Protein AF-A0A932CT32-F1 (afdb_monomer)

Radius of gyration: 50.48 Å; Cα contacts (8 Å, |Δi|>4): 1794; chains: 1; bounding box: 116×105×163 Å

pLDDT: mean 72.69, std 14.9, range [28.06, 96.75]

Secondary structure (DSSP, 8-state):
--------------------------------------------------------------------------------------------PPP-S-SSSS--SSSSS--GGGSTTSTTTS----SS---TT-EEEEEE-SS-SEEPBBTB-EEEE---SS--EEEEEEEEEEEE-S-GGGEEEEEEETTEEEEEEES-STT---EEEEEE-TT-SSBGGG--SSEEEEEB-SS-GGGGTT-BTT-TTT-SEEEEEE-SBTB--EEEEEEEEEEEESS---TTSTTSSS-SSSSS--TTTSTTTTTSTTSPPPS-SSSS--SSS-SSPGGGSTTTTTSTT-S-PPP--SSSSS-SSSSS--GGGSSTTTTSB-TTSSB--SS---TTSSS-SS-SS--GGGSSTTTT-SGGG-----SSSSS-TTSSS--GGGSSSSTTSTTS-------SSSS--SSSSS--GGGSGGGTTSSS--------SSS---SSSSS--GGGSGGGTT-TTS-------SSS-S-SSSSS--GGGSTTTTTSB-SSSBS----STTTTTSSS-SSSSS--GGGSGGGTT-B-SSS--B--SS----TTSS--SS-SS--GGGSGGGTTSBS-TTT--B--TT-----SSSS-SSSSS--GGGSTT-BTSB-TTSSBB-SS---TTSSS-SS-SS--GGGSSTTBT-BSSS-BB-SS--STTSSS-TT-SS--GGGSSTTTTT-S----PPTT-EEEEEE--SSPEEEPTTT--EEEEEEE---SEEEEEEEEEEEE-S-GGGEEEEEEETTEEEEEEES-STT---EEEEEE-TT-SSBGGG--SSEEEEEB-SS-GGGSTTSBSSEEEEEEEEE-SSS--EEEEEEEEEEEEE-

Foldseek 3Di:
DDDDDDDDDDDDDDDDDDDDDDDDDDDDDDDDDDDDDDDDDDDDDDDDDDDDDDDDDDDDDDDDDDDDDDDDDDDDDDDDDDDDDDDDDDPPQDQDPDQPDQDPPSVPPAHRPRDPSNPPVDDPDDPDDDDDPWDKDKWKFDPDWDKADFQDKDKTATADDDKFFFLFKKKWFWKWFQFCLQKWKWKDAAPDTFTQDHSAQGSATIADREMEGQPDPAAPNNDHPPHHDYHHGPGAPLLRGRGMQDRDDGGIMMIMHGRDPDTIIIGHIMMMMTTGDHWAQGDVQLPDPDPGRPPPQGNLLGPSHVRHPLLDQDPAQADCDPNSRNPDGHLRDPSNVPPDRLPDDQPPALADQDDPRPPPAGRLSDPSQDQPQYNVRAGRHCADPDQPDQDDRSPPPAGHVRDPSNVPPPQQPDDDDAAADQDPSNPPVAGHCRDPVNPPDPRPDDDDDDDAPDQDDPPPPPDGHPGDPVNPPPPDDDFDADDDQPDQDRPTPPPAGHCGPPVNPPDPLQDDDDDDALAPQDPPTPPPAGRLQPPRQQQPQYNQGGQDQQAEQVQLQRQDPNRPPPAGRLSHPNQQQYANDDFGDRAHAPADDCLARQDDSNPPPAGRLLDPNQDQPANDPPVRDGQHAPADQDQADFDDSNRPPDHRLCDPNQAQPQHNVRGGQHVVDQPAPPQDCRNVPPDGHLCDDVQDQHDDDLAGAHCAPCSADSFDPRNVPPAHHVRGPRNPPVPPFVDDADPQWDKDKDWFPPDKAKADQPFDKDKTKDWFPDFFAFAFKKKWFKKWKQAPLLKWKWKADAPGIDGQDHRAQGRATIAHREMAGQPDPAARRNDHPPHHDYHHGPDHRCVRGRPGRGHMIMMIMTRNHGDMMIIGPIMMMMTIGHD

Sequence (883 aa):
MNERFLAILAAVLLFAAPACTGSDGEVDGDADADADSDSDSDSDSDSDADADSDSDSDSDSDSDSDSDSDSDSDSDSDSDADGDADADGDADVGAEADCSDGLDDDGDGLPDCTDPGCAGLGPCVSPLICADGHDSVIYAATDLPLEIGEGAWSSSVVSPLEDHIVSQVAVELDITHPRDSDLWIELQGGWAGTALFYRSGGDGANFDGTIFDDASGTPITAGSAPYSGTYRPFDPLGYKSGYTTFQGMEGWRLDVLDLEPGETGTIESFTLYLCLCDDCEVGWLCQDGEDNDGDADIDCDDSECQTDPRCGPEEDCADGLDDNLSWPPDCGDPTCDGRDGCENPTELTCDDGQDNDGDAGADCADADCDGQVGPLGLLCEVQEATCDDATDNDSDGQIDCADPDCDGQADCESPESTCDDGIDNDADGLVDCADPTCNGQDGCEIPERWSCDDGLDNDMDGLVDCLDPSCDGTDGCNFVGETSCDDQADNNADGLVDCADPDCNGQLACEYPNERTCDDSIDNDVDGLVDCADPGCQGKPGSGGLCYPESNSNVCEDGFDNDADGLVDCLDPGCDGFSMGPGCGPCNFGTETQCHDDCDNDADGR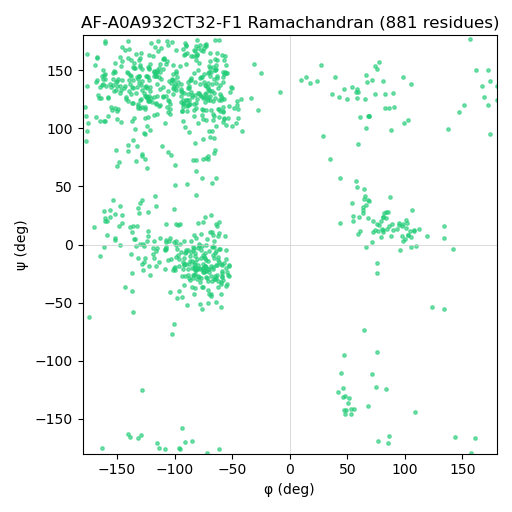TSCRDPDCDGEIGDWASGALCELGSEDTCDDGFDNDGDGAEDCADPNCDGQDGPDGFPCELPETTCWDGFDNDADGRTDCADRDCVGLGWDFMICEAREATCNDGFDNDADGQVDCDDPGCSTRCESPLRCDAGCSSVVFDAVDDPIAIPDNNTIVEAEFFSYLEGTIDELAVEVTITHPFDADLDVDFDGPNGGIWLTHDNGGSGNNYTRTLFIDSADTAIGDGTAPFTGRYRPIHALSEFTDEAAAGWMTLEVKDDSLGSTGTIDDFKVYLCYCP

Mean predicted aligned error: 24.46 Å

Structure (mmCIF, N/CA/C/O backbone):
data_AF-A0A932CT32-F1
#
_entry.id   AF-A0A932CT32-F1
#
loop_
_atom_site.group_PDB
_atom_site.id
_atom_site.type_symbol
_atom_site.label_atom_id
_atom_site.label_alt_id
_atom_site.label_comp_id
_atom_site.label_asym_id
_atom_site.label_entity_id
_atom_site.label_seq_id
_atom_site.pdbx_PDB_ins_code
_atom_site.Cartn_x
_atom_site.Cartn_y
_atom_site.Cartn_z
_atom_site.occupancy
_atom_site.B_iso_or_equiv
_atom_site.auth_seq_id
_atom_site.auth_comp_id
_atom_site.auth_asym_id
_atom_site.auth_atom_id
_atom_site.pdbx_PDB_model_num
ATOM 1 N N . MET A 1 1 ? 27.623 38.334 29.112 1.00 32.88 1 MET A N 1
ATOM 2 C CA . MET A 1 1 ? 28.693 39.346 29.301 1.00 32.88 1 MET A CA 1
ATOM 3 C C . MET A 1 1 ? 29.969 38.589 29.625 1.00 32.88 1 MET A C 1
ATOM 5 O O . MET A 1 1 ? 29.943 37.870 30.611 1.00 32.88 1 MET A O 1
ATOM 9 N N . ASN A 1 2 ? 31.030 38.780 28.833 1.00 33.72 2 ASN A N 1
ATOM 10 C CA . ASN A 1 2 ? 32.355 38.136 28.920 1.00 33.72 2 ASN A CA 1
ATOM 11 C C . ASN A 1 2 ? 32.417 36.613 28.650 1.00 33.72 2 ASN A C 1
ATOM 13 O O . ASN A 1 2 ? 31.537 35.899 29.106 1.00 33.72 2 ASN A O 1
ATOM 17 N N . GLU A 1 3 ? 33.470 36.035 28.047 1.00 43.34 3 GLU A N 1
ATOM 18 C CA . GLU A 1 3 ? 34.238 36.362 26.810 1.00 43.34 3 GLU A CA 1
ATOM 19 C C . GLU A 1 3 ? 35.091 35.122 26.398 1.00 43.34 3 GLU A C 1
ATOM 21 O O . GLU A 1 3 ? 35.852 34.650 27.231 1.00 43.34 3 GLU A O 1
ATOM 26 N N . ARG A 1 4 ? 34.948 34.651 25.137 1.00 48.34 4 ARG A N 1
ATOM 27 C CA . ARG A 1 4 ? 35.914 34.097 24.122 1.00 48.34 4 ARG A CA 1
ATOM 28 C C . ARG A 1 4 ? 37.240 33.384 24.556 1.00 48.34 4 ARG A C 1
ATOM 30 O O . ARG A 1 4 ? 37.826 33.735 25.567 1.00 48.34 4 ARG A O 1
ATOM 37 N N . PHE A 1 5 ? 37.873 32.466 23.788 1.00 39.03 5 PHE A N 1
ATOM 38 C CA . PHE A 1 5 ? 38.132 32.423 22.319 1.00 39.03 5 PHE A CA 1
ATOM 39 C C . PHE A 1 5 ? 38.829 31.094 21.847 1.00 39.03 5 PHE A C 1
ATOM 41 O O . PHE A 1 5 ? 39.535 30.502 22.656 1.00 39.03 5 PHE A O 1
ATOM 48 N N . LEU A 1 6 ? 38.803 30.806 20.519 1.00 35.78 6 LEU A N 1
ATOM 49 C CA . LEU A 1 6 ? 39.662 29.900 19.678 1.00 35.78 6 LEU A CA 1
ATOM 50 C C . LEU A 1 6 ? 39.333 28.372 19.688 1.00 35.78 6 LEU A C 1
ATOM 52 O O . LEU A 1 6 ? 39.055 27.858 20.760 1.00 35.78 6 LEU A O 1
ATOM 56 N N . ALA A 1 7 ? 39.392 27.594 18.576 1.00 38.06 7 ALA A N 1
ATOM 57 C CA . ALA A 1 7 ? 39.734 27.883 17.155 1.00 38.06 7 ALA A CA 1
ATOM 58 C C . ALA A 1 7 ? 39.259 26.797 16.120 1.00 38.06 7 ALA A C 1
ATOM 60 O O . ALA A 1 7 ? 39.277 25.634 16.487 1.00 38.06 7 ALA A O 1
ATOM 61 N N . ILE A 1 8 ? 38.959 27.204 14.855 1.00 33.03 8 ILE A N 1
ATOM 62 C CA . ILE A 1 8 ? 39.440 26.690 13.512 1.00 33.03 8 ILE A CA 1
ATOM 63 C C . ILE A 1 8 ? 39.449 25.153 13.248 1.00 33.03 8 ILE A C 1
ATOM 65 O O . ILE A 1 8 ? 40.080 24.466 14.038 1.00 33.03 8 ILE A O 1
ATOM 69 N N . LEU A 1 9 ? 38.994 24.522 12.134 1.00 29.42 9 LEU A N 1
ATOM 70 C CA . LEU A 1 9 ? 38.274 24.773 10.831 1.00 29.42 9 LEU A CA 1
ATOM 71 C C . LEU A 1 9 ? 37.871 23.353 10.280 1.00 29.42 9 LEU A C 1
ATOM 73 O O . LEU A 1 9 ? 38.483 22.399 10.748 1.00 29.42 9 LEU A O 1
ATOM 77 N N . ALA A 1 10 ? 36.933 23.034 9.365 1.00 33.88 10 ALA A N 1
ATOM 78 C CA . ALA A 1 10 ? 36.107 23.680 8.313 1.00 33.88 10 ALA A CA 1
ATOM 79 C C . ALA A 1 10 ? 36.706 23.836 6.870 1.00 33.88 10 ALA A C 1
ATOM 81 O O . ALA A 1 10 ? 37.682 24.562 6.676 1.00 33.88 10 ALA A O 1
ATOM 82 N N . ALA A 1 11 ? 36.061 23.179 5.878 1.00 31.08 11 ALA A N 1
ATOM 83 C CA . ALA A 1 11 ? 36.223 23.155 4.394 1.00 31.08 11 ALA A CA 1
ATOM 84 C C . ALA A 1 11 ? 34.889 22.610 3.769 1.00 31.08 11 ALA A C 1
ATOM 86 O O . ALA A 1 11 ? 34.030 22.249 4.566 1.00 31.08 11 ALA A O 1
ATOM 87 N N . VAL A 1 12 ? 34.556 22.531 2.463 1.00 29.72 12 VAL A N 1
ATOM 88 C CA . VAL A 1 12 ? 35.215 22.647 1.126 1.00 29.72 12 VAL A CA 1
ATOM 89 C C . VAL A 1 12 ? 34.265 23.411 0.157 1.00 29.72 12 VAL A C 1
ATOM 91 O O . VAL A 1 12 ? 33.076 23.451 0.438 1.00 29.72 12 VAL A O 1
ATOM 94 N N . LEU A 1 13 ? 34.738 23.993 -0.968 1.00 30.59 13 LEU A N 1
ATOM 95 C CA . LEU A 1 13 ? 33.948 24.190 -2.217 1.00 30.59 13 LEU A CA 1
ATOM 96 C C . LEU A 1 13 ? 34.829 24.609 -3.433 1.00 30.59 13 LEU A C 1
ATOM 98 O O . LEU A 1 13 ? 35.672 25.495 -3.299 1.00 30.59 13 LEU A O 1
ATOM 102 N N . LEU A 1 14 ? 34.508 24.041 -4.609 1.00 29.11 14 LEU A N 1
ATOM 103 C CA . LEU A 1 14 ? 34.703 24.511 -6.008 1.00 29.11 14 LEU A CA 1
ATOM 104 C C . LEU A 1 14 ? 36.080 24.516 -6.736 1.00 29.11 14 LEU A C 1
ATOM 106 O O . LEU A 1 14 ? 37.040 25.162 -6.324 1.00 29.11 14 LEU A O 1
ATOM 110 N N . PHE A 1 15 ? 36.026 23.931 -7.951 1.00 29.20 15 PHE A N 1
ATOM 111 C CA . PHE A 1 15 ? 36.832 24.101 -9.186 1.00 29.20 15 PHE A CA 1
ATOM 112 C C . PHE A 1 15 ? 38.365 23.879 -9.182 1.00 29.20 15 PHE A C 1
ATOM 114 O O . PHE A 1 15 ? 39.110 24.635 -8.562 1.00 29.20 15 PHE A O 1
ATOM 121 N N . ALA A 1 16 ? 38.860 23.015 -10.094 1.00 30.47 16 ALA A N 1
ATOM 122 C CA . ALA A 1 16 ? 39.366 23.466 -11.415 1.00 30.47 16 ALA A CA 1
ATOM 123 C C . ALA A 1 16 ? 40.037 22.366 -12.284 1.00 30.47 16 ALA A C 1
ATOM 125 O O . ALA A 1 16 ? 40.895 21.623 -11.816 1.00 30.47 16 ALA A O 1
ATOM 126 N N . ALA A 1 17 ? 39.772 22.413 -13.595 1.00 35.72 17 ALA A N 1
ATOM 127 C CA . ALA A 1 17 ? 40.672 21.993 -14.687 1.00 35.72 17 ALA A CA 1
ATOM 128 C C . ALA A 1 17 ? 41.221 23.273 -15.403 1.00 35.72 17 ALA A C 1
ATOM 130 O O . ALA A 1 17 ? 40.760 24.361 -15.033 1.00 35.72 17 ALA A O 1
ATOM 131 N N . PRO A 1 18 ? 42.150 23.252 -16.402 1.00 46.72 18 PRO A N 1
ATOM 132 C CA . PRO A 1 18 ? 42.704 22.098 -17.134 1.00 46.72 18 PRO A CA 1
ATOM 133 C C . PRO A 1 18 ? 44.236 22.115 -17.467 1.00 46.72 18 PRO A C 1
ATOM 135 O O . PRO A 1 18 ? 44.927 23.118 -17.307 1.00 46.72 18 PRO A O 1
ATOM 138 N N . ALA A 1 19 ? 44.701 20.992 -18.043 1.00 32.56 19 ALA A N 1
ATOM 139 C CA . ALA A 1 19 ? 45.723 20.807 -19.106 1.00 32.56 19 ALA A CA 1
ATOM 140 C C . ALA A 1 19 ? 47.207 21.297 -19.009 1.00 32.56 19 ALA A C 1
ATOM 142 O O . ALA A 1 19 ? 47.503 22.472 -18.824 1.00 32.56 19 ALA A O 1
ATOM 143 N N . CYS A 1 20 ? 48.119 20.371 -19.390 1.00 28.06 20 CYS A N 1
ATOM 144 C CA . CYS A 1 20 ? 49.490 20.528 -19.957 1.00 28.06 20 CYS A CA 1
ATOM 145 C C . CYS A 1 20 ? 50.575 21.295 -19.143 1.00 28.06 20 CYS A C 1
ATOM 147 O O . CYS A 1 20 ? 50.390 22.431 -18.734 1.00 28.06 20 CYS A O 1
ATOM 149 N N . THR A 1 21 ? 51.810 20.795 -18.947 1.00 35.25 21 THR A N 1
ATOM 150 C CA . THR A 1 21 ? 52.803 20.413 -19.985 1.00 35.25 21 THR A CA 1
ATOM 151 C C . THR A 1 21 ? 53.976 19.535 -19.472 1.00 35.25 21 THR A C 1
ATOM 153 O O . THR A 1 21 ? 54.661 19.946 -18.540 1.00 35.25 21 THR A O 1
ATOM 156 N N . GLY A 1 22 ? 54.343 18.481 -20.219 1.00 30.23 22 GLY A N 1
ATOM 157 C CA . GLY A 1 22 ? 55.689 18.309 -20.817 1.00 30.23 22 GLY A CA 1
ATOM 158 C C . GLY A 1 22 ? 56.905 17.744 -20.035 1.00 30.23 22 GLY A C 1
ATOM 159 O O . GLY A 1 22 ? 57.371 18.340 -19.072 1.00 30.23 22 GLY A O 1
ATOM 160 N N . SER A 1 23 ? 57.533 16.745 -20.683 1.00 34.28 23 SER A N 1
ATOM 161 C CA . SER A 1 23 ? 58.977 16.400 -20.769 1.00 34.28 23 SER A CA 1
ATOM 162 C C . SER A 1 23 ? 59.581 15.235 -19.946 1.00 34.28 23 SER A C 1
ATOM 164 O O . SER A 1 23 ? 59.921 15.402 -18.779 1.00 34.28 23 SER A O 1
ATOM 166 N N . ASP A 1 24 ? 59.882 14.156 -20.685 1.00 36.44 24 ASP A N 1
ATOM 167 C CA . ASP A 1 24 ? 61.172 13.436 -20.779 1.00 36.44 24 ASP A CA 1
ATOM 168 C C . ASP A 1 24 ? 61.737 12.607 -19.590 1.00 36.44 24 ASP A C 1
ATOM 170 O O . ASP A 1 24 ? 62.363 13.161 -18.685 1.00 36.44 24 ASP A O 1
ATOM 174 N N . GLY A 1 25 ? 61.765 11.265 -19.743 1.00 32.84 25 GLY A N 1
ATOM 175 C CA . GLY A 1 25 ? 62.974 10.463 -19.432 1.00 32.84 25 GLY A CA 1
ATOM 176 C C . GLY A 1 25 ? 62.851 9.113 -18.687 1.00 32.84 25 GLY A C 1
ATOM 177 O O . GLY A 1 25 ? 62.834 9.107 -17.463 1.00 32.84 25 GLY A O 1
ATOM 178 N N . GLU A 1 26 ? 62.899 7.998 -19.440 1.00 35.66 26 GLU A N 1
ATOM 179 C CA . GLU A 1 26 ? 63.762 6.784 -19.292 1.00 35.66 26 GLU A CA 1
ATOM 180 C C . GLU A 1 26 ? 64.603 6.649 -17.974 1.00 35.66 26 GLU A C 1
ATOM 182 O O . GLU A 1 26 ? 65.238 7.622 -17.564 1.00 35.66 26 GLU A O 1
ATOM 187 N N . VAL A 1 27 ? 64.829 5.496 -17.306 1.00 37.78 27 VAL A N 1
ATOM 188 C CA . VAL A 1 27 ? 64.939 4.066 -17.717 1.00 37.78 27 VAL A CA 1
ATOM 189 C C . VAL A 1 27 ? 64.893 3.114 -16.484 1.00 37.78 27 VAL A C 1
ATOM 191 O O . VAL A 1 27 ? 65.218 3.551 -15.382 1.00 37.78 27 VAL A O 1
ATOM 194 N N . ASP A 1 28 ? 64.594 1.829 -16.734 1.00 44.59 28 ASP A N 1
ATOM 195 C CA . ASP A 1 28 ? 64.906 0.535 -16.060 1.00 44.59 28 ASP A CA 1
ATOM 196 C C . ASP A 1 28 ? 65.477 0.444 -14.617 1.00 44.59 28 ASP A C 1
ATOM 198 O O . ASP A 1 28 ? 66.432 1.135 -14.245 1.00 44.59 28 ASP A O 1
ATOM 202 N N . GLY A 1 29 ? 65.049 -0.597 -13.875 1.00 36.69 29 GLY A N 1
ATOM 203 C CA . GLY A 1 29 ? 65.813 -1.147 -12.739 1.00 36.69 29 GLY A CA 1
ATOM 204 C C . GLY A 1 29 ? 65.119 -2.239 -11.904 1.00 36.69 29 GLY A C 1
ATOM 205 O O . GLY A 1 29 ? 64.433 -1.910 -10.940 1.00 36.69 29 GLY A O 1
ATOM 206 N N . ASP A 1 30 ? 65.371 -3.518 -12.207 1.00 46.94 30 ASP A N 1
ATOM 207 C CA . ASP A 1 30 ? 64.918 -4.676 -11.409 1.00 46.94 30 ASP A CA 1
ATOM 208 C C . ASP A 1 30 ? 65.620 -4.774 -10.036 1.00 46.94 30 ASP A C 1
ATOM 210 O O . ASP A 1 30 ? 66.807 -4.445 -9.920 1.00 46.94 30 ASP A O 1
ATOM 214 N N . ALA A 1 31 ? 64.926 -5.305 -9.016 1.00 40.59 31 ALA A N 1
ATOM 215 C CA . ALA A 1 31 ? 65.546 -5.824 -7.788 1.00 40.59 31 ALA A CA 1
ATOM 216 C C . ALA A 1 31 ? 64.628 -6.794 -7.008 1.00 40.59 31 ALA A C 1
ATOM 218 O O . ALA A 1 31 ? 63.690 -6.367 -6.342 1.00 40.59 31 ALA A O 1
ATOM 219 N N . ASP A 1 32 ? 64.976 -8.078 -7.088 1.00 42.72 32 ASP A N 1
ATOM 220 C CA . ASP A 1 32 ? 64.652 -9.230 -6.229 1.00 42.72 32 ASP A CA 1
ATOM 221 C C . ASP A 1 32 ? 63.928 -8.965 -4.884 1.00 42.72 32 ASP A C 1
ATOM 223 O O . ASP A 1 32 ? 64.396 -8.193 -4.040 1.00 42.72 32 ASP A O 1
ATOM 227 N N . ALA A 1 33 ? 62.854 -9.722 -4.631 1.00 45.75 33 ALA A N 1
ATOM 228 C CA . ALA A 1 33 ? 62.275 -9.906 -3.300 1.00 45.75 33 ALA A CA 1
ATOM 229 C C . ALA A 1 33 ? 62.881 -11.154 -2.626 1.00 45.75 33 ALA A C 1
ATOM 231 O O . ALA A 1 33 ? 62.776 -12.249 -3.165 1.00 45.75 33 ALA A O 1
ATOM 232 N N . ASP A 1 34 ? 63.493 -10.978 -1.451 1.00 45.91 34 ASP A N 1
ATOM 233 C CA . ASP A 1 34 ? 64.046 -12.044 -0.596 1.00 45.91 34 ASP A CA 1
ATOM 234 C C . ASP A 1 34 ? 64.081 -11.524 0.856 1.00 45.91 34 ASP A C 1
ATOM 236 O O . ASP A 1 34 ? 64.749 -10.519 1.133 1.00 45.91 34 ASP A O 1
ATOM 240 N N . ALA A 1 35 ? 63.355 -12.157 1.789 1.00 41.03 35 ALA A N 1
ATOM 241 C CA . ALA A 1 35 ? 63.234 -11.667 3.174 1.00 41.03 35 ALA A CA 1
ATOM 242 C C . ALA A 1 35 ? 62.939 -12.750 4.242 1.00 41.03 35 ALA A C 1
ATOM 244 O O . ALA A 1 35 ? 62.218 -12.484 5.204 1.00 41.03 35 ALA A O 1
ATOM 245 N N . ASP A 1 36 ? 63.528 -13.943 4.122 1.00 53.88 36 ASP A N 1
ATOM 246 C CA . ASP A 1 36 ? 63.530 -14.941 5.206 1.00 53.88 36 ASP A CA 1
ATOM 247 C C . ASP A 1 36 ? 64.163 -14.389 6.502 1.00 53.88 36 ASP A C 1
ATOM 249 O O . ASP A 1 36 ? 65.241 -13.788 6.450 1.00 53.88 36 ASP A O 1
ATOM 253 N N . SER A 1 37 ? 63.585 -14.711 7.670 1.00 41.16 37 SER A N 1
ATOM 254 C CA . SER A 1 37 ? 64.347 -15.376 8.751 1.00 41.16 37 SER A CA 1
ATOM 255 C C . SER A 1 37 ? 63.516 -15.723 9.998 1.00 41.16 37 SER A C 1
ATOM 257 O O . SER A 1 37 ? 63.068 -14.840 10.730 1.00 41.16 37 SER A O 1
ATOM 259 N N . ASP A 1 38 ? 63.454 -17.026 10.265 1.00 49.12 38 ASP A N 1
ATOM 260 C CA . ASP A 1 38 ? 63.137 -17.759 11.500 1.00 49.12 38 ASP A CA 1
ATOM 261 C C . ASP A 1 38 ? 63.516 -17.084 12.842 1.00 49.12 38 ASP A C 1
ATOM 263 O O . ASP A 1 38 ? 64.545 -16.410 12.960 1.00 49.12 38 ASP A O 1
ATOM 267 N N . SER A 1 39 ? 62.827 -17.443 13.938 1.00 42.59 39 SER A N 1
ATOM 268 C CA . SER A 1 39 ? 63.324 -18.513 14.848 1.00 42.59 39 SER A CA 1
ATOM 269 C C . SER A 1 39 ? 62.518 -18.678 16.153 1.00 42.59 39 SER A C 1
ATOM 271 O O . SER A 1 39 ? 61.963 -17.728 16.701 1.00 42.59 39 SER A O 1
ATOM 273 N N . ASP A 1 40 ? 62.496 -19.916 16.653 1.00 49.78 40 ASP A N 1
ATOM 274 C CA . ASP A 1 40 ? 61.667 -20.426 17.758 1.00 49.78 40 ASP A CA 1
ATOM 275 C C . ASP A 1 40 ? 62.173 -20.074 19.178 1.00 49.78 40 ASP A C 1
ATOM 277 O O . ASP A 1 40 ? 63.333 -19.695 19.367 1.00 49.78 40 ASP A O 1
ATOM 281 N N . SER A 1 41 ? 61.335 -20.314 20.205 1.00 45.47 41 SER A N 1
ATOM 282 C CA . SER A 1 41 ? 61.547 -21.344 21.267 1.00 45.47 41 SER A CA 1
ATOM 283 C C . SER A 1 41 ? 61.020 -21.009 22.690 1.00 45.47 41 SER A C 1
ATOM 285 O O . SER A 1 41 ? 61.546 -20.149 23.396 1.00 45.47 41 SER A O 1
ATOM 287 N N . ASP A 1 42 ? 60.013 -21.794 23.095 1.00 54.62 42 ASP A N 1
ATOM 288 C CA . ASP A 1 42 ? 59.843 -22.557 24.353 1.00 54.62 42 ASP A CA 1
ATOM 289 C C . ASP A 1 42 ? 59.868 -21.892 25.755 1.00 54.62 42 ASP A C 1
ATOM 291 O O . ASP A 1 42 ? 60.848 -21.277 26.180 1.00 54.62 42 ASP A O 1
ATOM 295 N N . SER A 1 43 ? 58.861 -22.224 26.587 1.00 42.25 43 SER A N 1
ATOM 296 C CA . SER A 1 43 ? 59.110 -22.875 27.897 1.00 42.25 43 SER A CA 1
ATOM 297 C C . SER A 1 43 ? 57.845 -23.487 28.539 1.00 42.25 43 SER A C 1
ATOM 299 O O . SER A 1 43 ? 56.850 -22.798 28.750 1.00 42.25 43 SER A O 1
ATOM 301 N N . ASP A 1 44 ? 57.918 -24.773 28.895 1.00 55.88 44 ASP A N 1
ATOM 302 C CA . ASP A 1 44 ? 56.809 -25.615 29.388 1.00 55.88 44 ASP A CA 1
ATOM 303 C C . ASP A 1 44 ? 56.644 -25.607 30.924 1.00 55.88 44 ASP A C 1
ATOM 305 O O . ASP A 1 44 ? 57.503 -25.111 31.664 1.00 55.88 44 ASP A O 1
ATOM 309 N N . SER A 1 45 ? 55.576 -26.245 31.429 1.00 42.06 45 SER A N 1
ATOM 310 C CA . SER A 1 45 ? 55.499 -26.800 32.798 1.00 42.06 45 SER A CA 1
ATOM 311 C C . SER A 1 45 ? 54.381 -27.850 32.925 1.00 42.06 45 SER A C 1
ATOM 313 O O . SER A 1 45 ? 53.205 -27.499 32.984 1.00 42.06 45 SER A O 1
ATOM 315 N N . ASP A 1 46 ? 54.759 -29.127 33.009 1.00 59.16 46 ASP A N 1
ATOM 316 C CA . ASP A 1 46 ? 53.868 -30.300 32.932 1.00 59.16 46 ASP A CA 1
ATOM 317 C C . ASP A 1 46 ? 53.179 -30.682 34.261 1.00 59.16 46 ASP A C 1
ATOM 319 O O . ASP A 1 46 ? 53.623 -30.290 35.348 1.00 59.16 46 ASP A O 1
ATOM 323 N N . SER A 1 47 ? 52.167 -31.563 34.185 1.00 41.81 47 SER A N 1
ATOM 324 C CA . SER A 1 47 ? 51.856 -32.594 35.205 1.00 41.81 47 SER A CA 1
ATOM 325 C C . SER A 1 47 ? 50.884 -33.664 34.665 1.00 41.81 47 SER A C 1
ATOM 327 O O . SER A 1 47 ? 49.689 -33.406 34.550 1.00 41.81 47 SER A O 1
ATOM 329 N N . ASP A 1 48 ? 51.387 -34.868 34.377 1.00 57.53 48 ASP A N 1
ATOM 330 C CA . ASP A 1 48 ? 50.648 -36.009 33.793 1.00 57.53 48 ASP A CA 1
ATOM 331 C C . ASP A 1 48 ? 49.844 -36.851 34.815 1.00 57.53 48 ASP A C 1
ATOM 333 O O . ASP A 1 48 ? 50.133 -36.789 36.015 1.00 57.53 48 ASP A O 1
ATOM 337 N N . ALA A 1 49 ? 48.932 -37.725 34.328 1.00 45.03 49 ALA A N 1
ATOM 338 C CA . ALA A 1 49 ? 48.827 -39.148 34.751 1.00 45.03 49 ALA A CA 1
ATOM 339 C C . ALA A 1 49 ? 47.752 -40.008 34.005 1.00 45.03 49 ALA A C 1
ATOM 341 O O . ALA A 1 49 ? 46.642 -40.178 34.500 1.00 45.03 49 ALA A O 1
ATOM 342 N N . ASP A 1 50 ? 48.161 -40.627 32.890 1.00 49.97 50 ASP A N 1
ATOM 343 C CA . ASP A 1 50 ? 48.027 -42.060 32.511 1.00 49.97 50 ASP A CA 1
ATOM 344 C C . ASP A 1 50 ? 46.693 -42.880 32.468 1.00 49.97 50 ASP A C 1
ATOM 346 O O . ASP A 1 50 ? 46.002 -43.047 33.472 1.00 49.97 50 ASP A O 1
ATOM 350 N N . ALA A 1 51 ? 46.582 -43.651 31.359 1.00 43.31 51 ALA A N 1
ATOM 351 C CA . ALA A 1 51 ? 46.062 -45.038 31.186 1.00 43.31 51 ALA A CA 1
ATOM 352 C C . ALA A 1 51 ? 44.531 -45.287 31.038 1.00 43.31 51 ALA A C 1
ATOM 354 O O . ALA A 1 51 ? 43.750 -44.948 31.920 1.00 43.31 51 ALA A O 1
ATOM 355 N N . ASP A 1 52 ? 44.040 -45.822 29.899 1.00 52.03 52 ASP A N 1
ATOM 356 C CA . ASP A 1 52 ? 44.062 -47.237 29.398 1.00 52.03 52 ASP A CA 1
ATOM 357 C C . ASP A 1 52 ? 43.196 -48.205 30.251 1.00 52.03 52 ASP A C 1
ATOM 359 O O . ASP A 1 52 ? 43.280 -48.170 31.475 1.00 52.03 52 ASP A O 1
ATOM 363 N N . SER A 1 53 ? 42.416 -49.195 29.777 1.00 42.22 53 SER A N 1
ATOM 364 C CA . SER A 1 53 ? 42.075 -49.833 28.469 1.00 42.22 53 SER A CA 1
ATOM 365 C C . SER A 1 53 ? 40.754 -50.655 28.696 1.00 42.22 53 SER A C 1
ATOM 367 O O . SER A 1 53 ? 40.202 -50.550 29.792 1.00 42.22 53 SER A O 1
ATOM 369 N N . ASP A 1 54 ? 40.124 -51.468 27.827 1.00 48.50 54 ASP A N 1
ATOM 370 C CA . ASP A 1 54 ? 40.495 -52.289 26.647 1.00 48.50 54 ASP A CA 1
ATOM 371 C C . ASP A 1 54 ? 39.209 -52.608 25.803 1.00 48.50 54 ASP A C 1
ATOM 373 O O . ASP A 1 54 ? 38.102 -52.258 26.207 1.00 48.50 54 ASP A O 1
ATOM 377 N N . SER A 1 55 ? 39.379 -53.264 24.651 1.00 44.91 55 SER A N 1
ATOM 378 C CA . SER A 1 55 ? 38.452 -53.630 23.548 1.00 44.91 55 SER A CA 1
ATOM 379 C C . SER A 1 55 ? 37.247 -54.583 23.792 1.00 44.91 55 SER A C 1
ATOM 381 O O . SER A 1 55 ? 37.241 -55.406 24.707 1.00 44.91 55 SER A O 1
ATOM 383 N N . ASP A 1 56 ? 36.267 -54.481 22.876 1.00 56.09 56 ASP A N 1
ATOM 384 C CA . ASP A 1 56 ? 35.331 -55.462 22.264 1.00 56.09 56 ASP A CA 1
ATOM 385 C C . ASP A 1 56 ? 35.052 -56.849 22.895 1.00 56.09 56 ASP A C 1
ATOM 387 O O . ASP A 1 56 ? 35.963 -57.624 23.194 1.00 56.09 56 ASP A O 1
ATOM 391 N N . SER A 1 57 ? 33.774 -57.278 22.891 1.00 42.62 57 SER A N 1
ATOM 392 C CA . SER A 1 57 ? 33.340 -58.590 22.329 1.00 42.62 57 SER A CA 1
ATOM 393 C C . SER A 1 57 ? 31.826 -58.873 22.440 1.00 42.62 57 SER A C 1
ATOM 395 O O . SER A 1 57 ? 31.228 -58.721 23.504 1.00 42.62 57 SER A O 1
ATOM 397 N N . ASP A 1 58 ? 31.221 -59.389 21.362 1.00 58.72 58 ASP A N 1
ATOM 398 C CA . ASP A 1 58 ? 29.824 -59.857 21.316 1.00 58.72 58 ASP A CA 1
ATOM 399 C C . ASP A 1 58 ? 29.574 -61.150 22.116 1.00 58.72 58 ASP A C 1
ATOM 401 O O . ASP A 1 58 ? 30.448 -62.020 22.202 1.00 58.72 58 ASP A O 1
ATOM 405 N N . SER A 1 59 ? 28.335 -61.374 22.586 1.00 42.47 59 SER A N 1
ATOM 406 C CA . SER A 1 59 ? 27.659 -62.685 22.429 1.00 42.47 59 SER A CA 1
ATOM 407 C C . SER A 1 59 ? 26.148 -62.679 22.734 1.00 42.47 59 SER A C 1
ATOM 409 O O . SER A 1 59 ? 25.713 -62.309 23.821 1.00 42.47 59 SER A O 1
ATOM 411 N N . ASP A 1 60 ? 25.388 -63.209 21.773 1.00 53.50 60 ASP A N 1
ATOM 412 C CA . ASP A 1 60 ? 23.985 -63.663 21.773 1.00 53.50 60 ASP A CA 1
ATOM 413 C C . ASP A 1 60 ? 23.357 -64.105 23.122 1.00 53.50 60 ASP A C 1
ATOM 415 O O . ASP A 1 60 ? 23.968 -64.851 23.894 1.00 53.50 60 ASP A O 1
ATOM 419 N N . SER A 1 61 ? 22.044 -63.880 23.318 1.00 41.66 61 SER A N 1
ATOM 420 C CA . SER A 1 61 ? 21.018 -64.894 22.940 1.00 41.66 61 SER A CA 1
ATOM 421 C C . SER A 1 61 ? 19.576 -64.639 23.449 1.00 41.66 61 SER A C 1
ATOM 423 O O . SER A 1 61 ? 19.332 -64.526 24.643 1.00 41.66 61 SER A O 1
ATOM 425 N N . ASP A 1 62 ? 18.636 -64.658 22.495 1.00 50.75 62 ASP A N 1
ATOM 426 C CA . ASP A 1 62 ? 17.271 -65.229 22.484 1.00 50.75 62 ASP A CA 1
ATOM 427 C C . ASP A 1 62 ? 16.279 -65.178 23.682 1.00 50.75 62 ASP A C 1
ATOM 429 O O . ASP A 1 62 ? 16.555 -65.578 24.811 1.00 50.75 62 ASP A O 1
ATOM 433 N N . SER A 1 63 ? 15.007 -65.017 23.277 1.00 41.88 63 SER A N 1
ATOM 434 C CA . SER A 1 63 ? 13.781 -65.722 23.733 1.00 41.88 63 SER A CA 1
ATOM 435 C C . SER A 1 63 ? 12.810 -65.095 24.763 1.00 41.88 63 SER A C 1
ATOM 437 O O . SER A 1 63 ? 12.971 -65.181 25.975 1.00 41.88 63 SER A O 1
ATOM 439 N N . ASP A 1 64 ? 11.685 -64.637 24.196 1.00 49.81 64 ASP A N 1
ATOM 440 C CA . ASP A 1 64 ? 10.307 -65.082 24.477 1.00 49.81 64 ASP A CA 1
ATOM 441 C C . ASP A 1 64 ? 9.592 -64.788 25.824 1.00 49.81 64 ASP A C 1
ATOM 443 O O . ASP A 1 64 ? 9.682 -65.537 26.796 1.00 49.81 64 ASP A O 1
ATOM 447 N N . SER A 1 65 ? 8.586 -63.909 25.700 1.00 43.56 65 SER A N 1
ATOM 448 C CA . SER A 1 65 ? 7.158 -64.170 26.014 1.00 43.56 65 SER A CA 1
ATOM 449 C C . SER A 1 65 ? 6.553 -63.927 27.419 1.00 43.56 65 SER A C 1
ATOM 451 O O . SER A 1 65 ? 6.981 -64.460 28.436 1.00 43.56 65 SER A O 1
ATOM 453 N N . ASP A 1 66 ? 5.420 -63.214 27.365 1.00 50.75 66 ASP A N 1
ATOM 454 C CA . ASP A 1 66 ? 4.125 -63.482 28.016 1.00 50.75 66 ASP A CA 1
ATOM 455 C C . ASP A 1 66 ? 3.927 -63.410 29.555 1.00 50.75 66 ASP A C 1
ATOM 457 O O . ASP A 1 66 ? 4.120 -64.376 30.293 1.00 50.75 66 ASP A O 1
ATOM 461 N N . SER A 1 67 ? 3.172 -62.366 29.936 1.00 46.47 67 SER A N 1
ATOM 462 C CA . SER A 1 67 ? 1.822 -62.460 30.556 1.00 46.47 67 SER A CA 1
ATOM 463 C C . SER A 1 67 ? 1.594 -62.356 32.083 1.00 46.47 67 SER A C 1
ATOM 465 O O . SER A 1 67 ? 2.328 -62.883 32.911 1.00 46.47 67 SER A O 1
ATOM 467 N N . ASP A 1 68 ? 0.451 -61.715 32.370 1.00 49.72 68 ASP A N 1
ATOM 468 C CA . ASP A 1 68 ? -0.513 -61.899 33.468 1.00 49.72 68 ASP A CA 1
ATOM 469 C C . ASP A 1 68 ? -0.135 -61.601 34.939 1.00 49.72 68 ASP A C 1
ATOM 471 O O . ASP A 1 68 ? 0.407 -62.417 35.679 1.00 49.72 68 ASP A O 1
ATOM 475 N N . SER A 1 69 ? -0.580 -60.409 35.365 1.00 52.69 69 SER A N 1
ATOM 476 C CA . SER A 1 69 ? -1.433 -60.116 36.539 1.00 52.69 69 SER A CA 1
ATOM 477 C C . SER A 1 69 ? -1.498 -61.075 37.742 1.00 52.69 69 SER A C 1
ATOM 479 O O . SER A 1 69 ? -1.823 -62.250 37.595 1.00 52.69 69 SER A O 1
ATOM 481 N N . ASP A 1 70 ? -1.539 -60.487 38.944 1.00 47.59 70 ASP A N 1
ATOM 482 C CA . ASP A 1 70 ? -2.620 -60.788 39.898 1.00 47.59 70 ASP A CA 1
ATOM 483 C C . ASP A 1 70 ? -2.882 -59.593 40.839 1.00 47.59 70 ASP A C 1
ATOM 485 O O . ASP A 1 70 ? -2.019 -58.737 41.036 1.00 47.59 70 ASP A O 1
ATOM 489 N N . SER A 1 71 ? -4.093 -59.516 41.395 1.00 54.66 71 SER A N 1
ATOM 490 C CA . SER A 1 71 ? -4.508 -58.514 42.392 1.00 54.66 71 SER A CA 1
ATOM 491 C C . SER A 1 71 ? -4.633 -59.154 43.774 1.00 54.66 71 SER A C 1
ATOM 493 O O . SER A 1 71 ? -4.957 -60.333 43.850 1.00 54.66 71 SER A O 1
ATOM 495 N N . ASP A 1 72 ? -4.508 -58.378 44.854 1.00 50.06 72 ASP A N 1
ATOM 496 C CA . ASP A 1 72 ? -5.345 -58.594 46.046 1.00 50.06 72 ASP A CA 1
ATOM 497 C C . ASP A 1 72 ? -5.342 -57.373 46.981 1.00 50.06 72 ASP A C 1
ATOM 499 O O . ASP A 1 72 ? -4.343 -56.669 47.130 1.00 50.06 72 ASP A O 1
ATOM 503 N N . SER A 1 73 ? -6.490 -57.139 47.613 1.00 57.16 73 SER A N 1
ATOM 504 C CA . SER A 1 73 ? -6.754 -56.082 48.596 1.00 57.16 73 SER A CA 1
ATOM 505 C C . SER A 1 73 ? -7.068 -56.696 49.959 1.00 57.16 73 SER A C 1
ATOM 507 O O . SER A 1 73 ? -7.731 -57.728 49.988 1.00 57.16 73 SER A O 1
ATOM 509 N N . ASP A 1 74 ? -6.754 -56.024 51.068 1.00 49.12 74 ASP A N 1
ATOM 510 C CA . ASP A 1 74 ? -7.434 -56.285 52.348 1.00 49.12 74 ASP A CA 1
ATOM 511 C C . ASP A 1 74 ? -7.440 -55.036 53.249 1.00 49.12 74 ASP A C 1
ATOM 513 O O . ASP A 1 74 ? -6.537 -54.199 53.179 1.00 49.12 74 ASP A O 1
ATOM 517 N N . SER A 1 75 ? -8.485 -54.906 54.071 1.00 58.56 75 SER A N 1
ATOM 518 C CA . SER A 1 75 ? -8.790 -53.742 54.918 1.00 58.56 75 SER A CA 1
ATOM 519 C C . SER A 1 75 ? -8.718 -54.054 56.425 1.00 58.56 75 SER A C 1
ATOM 521 O O . SER A 1 75 ? -8.328 -55.153 56.817 1.00 58.56 75 SER A O 1
ATOM 523 N N . ASP A 1 76 ? -9.171 -53.081 57.232 1.00 48.47 76 ASP A N 1
ATOM 524 C CA . ASP A 1 76 ? -9.585 -53.135 58.652 1.00 48.47 76 ASP A CA 1
ATOM 525 C C . ASP A 1 76 ? -8.572 -52.519 59.642 1.00 48.47 76 ASP A C 1
ATOM 527 O O . ASP A 1 76 ? -7.390 -52.846 59.618 1.00 48.47 76 ASP A O 1
ATOM 531 N N . SER A 1 77 ? -8.929 -51.755 60.679 1.00 45.09 77 SER A N 1
ATOM 532 C CA . SER A 1 77 ? -10.073 -50.897 61.055 1.00 45.09 77 SER A CA 1
ATOM 533 C C . SER A 1 77 ? -9.921 -50.608 62.563 1.00 45.09 77 SER A C 1
ATOM 535 O O . SER A 1 77 ? -9.670 -51.529 63.337 1.00 45.09 77 SER A O 1
ATOM 537 N N . ASP A 1 78 ? -10.141 -49.354 62.956 1.00 53.19 78 ASP A N 1
ATOM 538 C CA . ASP A 1 78 ? -10.624 -48.850 64.258 1.00 53.19 78 ASP A CA 1
ATOM 539 C C . ASP A 1 78 ? -9.971 -49.312 65.590 1.00 53.19 78 ASP A C 1
ATOM 541 O O . ASP A 1 78 ? -10.066 -50.470 66.007 1.00 53.19 78 ASP A O 1
ATOM 545 N N . SER A 1 79 ? -9.517 -48.356 66.419 1.00 42.91 79 SER A N 1
ATOM 546 C CA . SER A 1 79 ? -10.317 -47.824 67.559 1.00 42.91 79 SER A CA 1
ATOM 547 C C . SER A 1 79 ? -9.498 -47.076 68.636 1.00 42.91 79 SER A C 1
ATOM 549 O O . SER A 1 79 ? -8.327 -47.362 68.883 1.00 42.91 79 SER A O 1
ATOM 551 N N . ASP A 1 80 ? -10.152 -46.108 69.285 1.00 54.97 80 ASP A N 1
ATOM 552 C CA . ASP A 1 80 ? -9.572 -45.021 70.097 1.00 54.97 80 ASP A CA 1
ATOM 553 C C . ASP A 1 80 ? -9.255 -45.380 71.568 1.00 54.97 80 ASP A C 1
ATOM 555 O O . ASP A 1 80 ? -9.846 -46.311 72.125 1.00 54.97 80 ASP A O 1
ATOM 559 N N . ALA A 1 81 ? -8.403 -44.570 72.232 1.00 44.53 81 ALA A N 1
ATOM 560 C CA . ALA A 1 81 ? -8.748 -43.847 73.484 1.00 44.53 81 ALA A CA 1
ATOM 561 C C . ALA A 1 81 ? -7.557 -43.115 74.170 1.00 44.53 81 ALA A C 1
ATOM 563 O O . ALA A 1 81 ? -6.628 -43.761 74.652 1.00 44.53 81 ALA A O 1
ATOM 564 N N . ASP A 1 82 ? -7.694 -41.788 74.302 1.00 52.16 82 ASP A N 1
ATOM 565 C CA . ASP A 1 82 ? -7.342 -40.865 75.411 1.00 52.16 82 ASP A CA 1
ATOM 566 C C . ASP A 1 82 ? -6.061 -41.070 76.269 1.00 52.16 82 ASP A C 1
ATOM 568 O O . ASP A 1 82 ? -5.889 -42.104 76.922 1.00 52.16 82 ASP A O 1
ATOM 572 N N . GLY A 1 83 ? -5.230 -40.017 76.434 1.00 37.88 83 GLY A N 1
ATOM 573 C CA . GLY A 1 83 ? -3.993 -40.130 77.240 1.00 37.88 83 GLY A CA 1
ATOM 574 C C . GLY A 1 83 ? -3.250 -38.897 77.804 1.00 37.88 83 GLY A C 1
ATOM 575 O O . GLY A 1 83 ? -2.284 -39.143 78.515 1.00 37.88 83 GLY A O 1
ATOM 576 N N . ASP A 1 84 ? -3.671 -37.648 77.555 1.00 46.91 84 ASP A N 1
ATOM 577 C CA . ASP A 1 84 ? -3.188 -36.365 78.142 1.00 46.91 84 ASP A CA 1
ATOM 578 C C . ASP A 1 84 ? -1.665 -36.085 78.351 1.00 46.91 84 ASP A C 1
ATOM 580 O O . ASP A 1 84 ? -0.990 -36.698 79.179 1.00 46.91 84 ASP A O 1
ATOM 584 N N . ALA A 1 85 ? -1.247 -34.932 77.803 1.00 43.75 85 ALA A N 1
ATOM 585 C CA . ALA A 1 85 ? -0.272 -33.964 78.349 1.00 43.75 85 ALA A CA 1
ATOM 586 C C . ALA A 1 85 ? 1.254 -34.103 78.081 1.00 43.75 85 ALA A C 1
ATOM 588 O O . ALA A 1 85 ? 2.009 -34.685 78.862 1.00 43.75 85 ALA A O 1
ATOM 589 N N . ASP A 1 86 ? 1.665 -33.314 77.079 1.00 47.59 86 ASP A N 1
ATOM 590 C CA . ASP A 1 86 ? 2.713 -32.271 77.136 1.00 47.59 86 ASP A CA 1
ATOM 591 C C . ASP A 1 86 ? 4.192 -32.604 76.831 1.00 47.59 86 ASP A C 1
ATOM 593 O O . ASP A 1 86 ? 4.891 -33.258 77.603 1.00 47.59 86 ASP A O 1
ATOM 597 N N . ALA A 1 87 ? 4.678 -31.928 75.777 1.00 51.34 87 ALA A N 1
ATOM 598 C CA . ALA A 1 87 ? 6.058 -31.493 75.516 1.00 51.34 87 ALA A CA 1
ATOM 599 C C . ALA A 1 87 ? 7.160 -32.571 75.436 1.00 51.34 87 ALA A C 1
ATOM 601 O O . ALA A 1 87 ? 7.883 -32.829 76.398 1.00 51.34 87 ALA A O 1
ATOM 602 N N . ASP A 1 88 ? 7.326 -33.135 74.238 1.00 47.53 88 ASP A N 1
ATOM 603 C CA . ASP A 1 88 ? 8.500 -32.880 73.379 1.00 47.53 88 ASP A CA 1
ATOM 604 C C . ASP A 1 88 ? 8.266 -33.634 72.055 1.00 47.53 88 ASP A C 1
ATOM 606 O O . ASP A 1 88 ? 8.469 -34.847 71.985 1.00 47.53 88 ASP A O 1
ATOM 610 N N . GLY A 1 89 ? 7.777 -32.930 71.032 1.00 36.47 89 GLY A N 1
ATOM 611 C CA . GLY A 1 89 ? 7.460 -33.502 69.724 1.00 36.47 89 GLY A CA 1
ATOM 612 C C . GLY A 1 89 ? 6.989 -32.424 68.757 1.00 36.47 89 GLY A C 1
ATOM 613 O O . GLY A 1 89 ? 5.947 -31.816 68.989 1.00 36.47 89 GLY A O 1
ATOM 614 N N . ASP A 1 90 ? 7.832 -32.158 67.765 1.00 44.38 90 ASP A N 1
ATOM 615 C CA . ASP A 1 90 ? 7.493 -31.971 66.355 1.00 44.38 90 ASP A CA 1
ATOM 616 C C . ASP A 1 90 ? 6.082 -31.412 66.095 1.00 44.38 90 ASP A C 1
ATOM 618 O O . ASP A 1 90 ? 5.100 -32.146 65.984 1.00 44.38 90 ASP A O 1
ATOM 622 N N . ALA A 1 91 ? 6.007 -30.085 65.964 1.00 41.06 91 ALA A N 1
ATOM 623 C CA . ALA A 1 91 ? 5.121 -29.530 64.956 1.00 41.06 91 ALA A CA 1
ATOM 624 C C . ALA A 1 91 ? 5.772 -29.874 63.612 1.00 41.06 91 ALA A C 1
ATOM 626 O O . ALA A 1 91 ? 6.728 -29.214 63.201 1.00 41.06 91 ALA A O 1
ATOM 627 N N . ASP A 1 92 ? 5.302 -30.955 62.989 1.00 48.06 92 ASP A N 1
ATOM 628 C CA . ASP A 1 92 ? 5.298 -31.010 61.534 1.00 48.06 92 ASP A CA 1
ATOM 629 C C . ASP A 1 92 ? 4.483 -29.783 61.103 1.00 48.06 92 ASP A C 1
ATOM 631 O O . ASP A 1 92 ? 3.290 -29.709 61.404 1.00 48.06 92 ASP A O 1
ATOM 635 N N . VAL A 1 93 ? 5.167 -28.786 60.535 1.00 49.88 93 VAL A N 1
ATOM 636 C CA . VAL A 1 93 ? 4.532 -27.632 59.885 1.00 49.88 93 VAL A CA 1
ATOM 637 C C . VAL A 1 93 ? 3.728 -28.234 58.740 1.00 49.88 93 VAL A C 1
ATOM 639 O O . VAL A 1 93 ? 4.280 -29.005 57.945 1.00 49.88 93 VAL A O 1
ATOM 642 N N . GLY A 1 94 ? 2.410 -28.081 58.803 1.00 50.47 94 GLY A N 1
ATOM 643 C CA . GLY A 1 94 ? 1.514 -28.859 57.965 1.00 50.47 94 GLY A CA 1
ATOM 644 C C . GLY A 1 94 ? 1.470 -28.190 56.613 1.00 50.47 94 GLY A C 1
ATOM 645 O O . GLY A 1 94 ? 1.033 -27.057 56.555 1.00 50.47 94 GLY A O 1
ATOM 646 N N . ALA A 1 95 ? 1.915 -28.869 55.553 1.00 56.47 95 ALA A N 1
ATOM 647 C CA . ALA A 1 95 ? 1.759 -28.317 54.212 1.00 56.47 95 ALA A CA 1
ATOM 648 C C . ALA A 1 95 ? 0.292 -27.921 53.990 1.00 56.47 95 ALA A C 1
ATOM 650 O O . ALA A 1 95 ? -0.597 -28.727 54.299 1.00 56.47 95 ALA A O 1
ATOM 651 N N . GLU A 1 96 ? 0.116 -26.698 53.494 1.00 61.56 96 GLU A N 1
ATOM 652 C CA . GLU A 1 96 ? -1.143 -26.035 53.156 1.00 61.56 96 GLU A CA 1
ATOM 653 C C . GLU A 1 96 ? -2.190 -27.031 52.636 1.00 61.56 96 GLU A C 1
ATOM 655 O O . GLU A 1 96 ? -1.922 -27.866 51.761 1.00 61.56 96 GLU A O 1
ATOM 660 N N . ALA A 1 97 ? -3.367 -27.027 53.269 1.00 59.78 97 ALA A N 1
ATOM 661 C CA . ALA A 1 97 ? -4.370 -28.074 53.075 1.00 59.78 97 ALA A CA 1
ATOM 662 C C . ALA A 1 97 ? -5.229 -27.857 51.818 1.00 59.78 97 ALA A C 1
ATOM 664 O O . ALA A 1 97 ? -5.742 -28.829 51.252 1.00 59.78 97 ALA A O 1
ATOM 665 N N . ASP A 1 98 ? -5.343 -26.598 51.407 1.00 60.66 98 ASP A N 1
ATOM 666 C CA . ASP A 1 98 ? -5.781 -26.095 50.110 1.00 60.66 98 ASP A CA 1
ATOM 667 C C . ASP A 1 98 ? -4.772 -24.992 49.710 1.00 60.66 98 ASP A C 1
ATOM 669 O O . ASP A 1 98 ? -4.138 -24.412 50.587 1.00 60.66 98 ASP A O 1
ATOM 673 N N . CYS A 1 99 ? -4.565 -24.749 48.416 1.00 69.25 99 CYS A N 1
ATOM 674 C CA . CYS A 1 99 ? -3.596 -23.761 47.892 1.00 69.25 99 CYS A CA 1
ATOM 675 C C . CYS A 1 99 ? -4.282 -22.852 46.860 1.00 69.25 99 CYS A C 1
ATOM 677 O O . CYS A 1 99 ? -3.728 -22.571 45.793 1.00 69.25 99 CYS A O 1
ATOM 679 N N . SER A 1 100 ? -5.555 -22.554 47.117 1.00 63.00 100 SER A N 1
ATOM 680 C CA . SER A 1 100 ? -6.494 -22.012 46.138 1.00 63.00 100 SER A CA 1
ATOM 681 C C . SER A 1 100 ? -7.719 -21.320 46.774 1.00 63.00 100 SER A C 1
ATOM 683 O O . SER A 1 100 ? -8.760 -21.223 46.122 1.00 63.00 100 SER A O 1
ATOM 685 N N . ASP A 1 101 ? -7.641 -20.853 48.030 1.00 59.94 101 ASP A N 1
ATOM 686 C CA . ASP A 1 101 ? -8.764 -20.165 48.711 1.00 59.94 101 ASP A CA 1
ATOM 687 C C . ASP A 1 101 ? -8.422 -18.852 49.455 1.00 59.94 101 ASP A C 1
ATOM 689 O O . ASP A 1 101 ? -9.332 -18.158 49.923 1.00 59.94 101 ASP A O 1
ATOM 693 N N . GLY A 1 102 ? -7.152 -18.429 49.457 1.00 53.94 102 GLY A N 1
ATOM 694 C CA . GLY A 1 102 ? -6.712 -17.108 49.923 1.00 53.94 102 GLY A CA 1
ATOM 695 C C . GLY A 1 102 ? -6.507 -16.992 51.439 1.00 53.94 102 GLY A C 1
ATOM 696 O O . GLY A 1 102 ? -6.605 -15.883 51.984 1.00 53.94 102 GLY A O 1
ATOM 697 N N . LEU A 1 103 ? -6.281 -18.106 52.140 1.00 62.50 103 LEU A N 1
ATOM 698 C CA . LEU A 1 103 ? -6.241 -18.201 53.597 1.00 62.50 103 LEU A CA 1
ATOM 699 C C . LEU A 1 103 ? -4.922 -18.790 54.128 1.00 62.50 103 LEU A C 1
ATOM 701 O O . LEU A 1 103 ? -4.465 -19.844 53.720 1.00 62.50 103 LEU A O 1
ATOM 705 N N . ASP A 1 104 ? -4.388 -18.131 55.160 1.00 70.44 104 ASP A N 1
ATOM 706 C CA . ASP A 1 104 ? -3.344 -18.625 56.076 1.00 70.44 104 ASP A CA 1
ATOM 707 C C . ASP A 1 104 ? -3.894 -19.816 56.906 1.00 70.44 104 ASP A C 1
ATOM 709 O O . ASP A 1 104 ? -4.352 -19.632 58.043 1.00 70.44 104 ASP A O 1
ATOM 713 N N . ASP A 1 105 ? -3.954 -21.014 56.304 1.00 72.44 105 ASP A N 1
ATOM 714 C CA . ASP A 1 105 ? -4.621 -22.210 56.862 1.00 72.44 105 ASP A CA 1
ATOM 715 C C . ASP A 1 105 ? -3.690 -23.033 57.787 1.00 72.44 105 ASP A C 1
ATOM 717 O O . ASP A 1 105 ? -4.142 -23.590 58.798 1.00 72.44 105 ASP A O 1
ATOM 721 N N . ASP A 1 106 ? -2.374 -23.028 57.529 1.00 73.19 106 ASP A N 1
ATOM 722 C CA . ASP A 1 106 ? -1.316 -23.486 58.451 1.00 73.19 106 ASP A CA 1
ATOM 723 C C . ASP A 1 106 ? -1.152 -22.564 59.690 1.00 73.19 106 ASP A C 1
ATOM 725 O O . ASP A 1 106 ? -1.054 -23.049 60.834 1.00 73.19 106 ASP A O 1
ATOM 729 N N . GLY A 1 107 ? -1.194 -21.239 59.497 1.00 67.50 107 GLY A N 1
ATOM 730 C CA . GLY A 1 107 ? -1.050 -20.228 60.553 1.00 67.50 107 GLY A CA 1
ATOM 731 C C . GLY A 1 107 ? 0.351 -19.610 60.720 1.00 67.50 107 GLY A C 1
ATOM 732 O O . GLY A 1 107 ? 0.616 -19.020 61.782 1.00 67.50 107 GLY A O 1
ATOM 733 N N . ASP A 1 108 ? 1.248 -19.761 59.739 1.00 72.81 108 ASP A N 1
ATOM 734 C CA . ASP A 1 108 ? 2.536 -19.057 59.609 1.00 72.81 108 ASP A CA 1
ATOM 735 C C . ASP A 1 108 ? 2.358 -17.527 59.517 1.00 72.81 108 ASP A C 1
ATOM 737 O O . ASP A 1 108 ? 3.052 -16.766 60.214 1.00 72.81 108 ASP A O 1
ATOM 741 N N . GLY A 1 109 ? 1.363 -17.082 58.741 1.00 61.91 109 GLY A N 1
ATOM 742 C CA . GLY A 1 109 ? 1.109 -15.685 58.388 1.00 61.91 109 GLY A CA 1
ATOM 743 C C . GLY A 1 109 ? 1.321 -15.338 56.907 1.00 61.91 109 GLY A C 1
ATOM 744 O O . GLY A 1 109 ? 1.366 -14.145 56.589 1.00 61.91 109 GLY A O 1
ATOM 745 N N . LEU A 1 110 ? 1.445 -16.342 56.034 1.00 56.94 110 LEU A N 1
ATOM 746 C CA . LEU A 1 110 ? 1.530 -16.243 54.574 1.00 56.94 110 LEU A CA 1
ATOM 747 C C . LEU A 1 110 ? 0.358 -17.038 53.964 1.00 56.94 110 LEU A C 1
ATOM 749 O O . LEU A 1 110 ? 0.203 -18.195 54.332 1.00 56.94 110 LEU A O 1
ATOM 753 N N . PRO A 1 111 ? -0.482 -16.454 53.089 1.00 60.34 111 PRO A N 1
ATOM 754 C CA . PRO A 1 111 ? -1.522 -17.202 52.381 1.00 60.34 111 PRO A CA 1
ATOM 755 C C . PRO A 1 111 ? -1.010 -17.836 51.073 1.00 60.34 111 PRO A C 1
ATOM 757 O O . PRO A 1 111 ? -0.267 -17.201 50.307 1.00 60.34 111 PRO A O 1
ATOM 760 N N . ASP A 1 112 ? -1.478 -19.054 50.797 1.00 68.75 112 ASP A N 1
ATOM 761 C CA . ASP A 1 112 ? -1.470 -19.759 49.508 1.00 68.75 112 ASP A CA 1
ATOM 762 C C . ASP A 1 112 ? -0.132 -19.659 48.748 1.00 68.75 112 ASP A C 1
ATOM 764 O O . ASP A 1 112 ? 0.889 -20.223 49.137 1.00 68.75 112 ASP A O 1
ATOM 768 N N . CYS A 1 113 ? -0.112 -18.924 47.634 1.00 59.25 113 CYS A N 1
ATOM 769 C CA . CYS A 1 113 ? 1.016 -18.862 46.710 1.00 59.25 113 CYS A CA 1
ATOM 770 C C . CYS A 1 113 ? 2.204 -18.047 47.249 1.00 59.25 113 CYS A C 1
ATOM 772 O O . CYS A 1 113 ? 3.277 -18.065 46.649 1.00 59.25 113 CYS A O 1
ATOM 774 N N . THR A 1 114 ? 2.039 -17.367 48.393 1.00 58.16 114 THR A N 1
ATOM 775 C CA . THR A 1 114 ? 3.160 -16.783 49.147 1.00 58.16 114 THR A CA 1
ATOM 776 C C . THR A 1 114 ? 3.723 -17.722 50.216 1.00 58.16 114 THR A C 1
ATOM 778 O O . THR A 1 114 ? 4.820 -17.456 50.715 1.00 58.16 114 THR A O 1
ATOM 781 N N . ASP A 1 115 ? 3.043 -18.830 50.542 1.00 63.28 115 ASP A N 1
ATOM 782 C CA . ASP A 1 115 ? 3.550 -19.822 51.489 1.00 63.28 115 ASP A CA 1
ATOM 783 C C . ASP A 1 115 ? 4.497 -20.850 50.818 1.00 63.28 115 ASP A C 1
ATOM 785 O O . ASP A 1 115 ? 4.146 -21.500 49.824 1.00 63.28 115 ASP A O 1
ATOM 789 N N . PRO A 1 116 ? 5.711 -21.079 51.363 1.00 68.00 116 PRO A N 1
ATOM 790 C CA . PRO A 1 116 ? 6.647 -22.073 50.831 1.00 68.00 116 PRO A CA 1
ATOM 791 C C . PRO A 1 116 ? 6.164 -23.537 50.868 1.00 68.00 116 PRO A C 1
ATOM 793 O O . PRO A 1 116 ? 6.834 -24.404 50.301 1.00 68.00 116 PRO A O 1
ATOM 796 N N . GLY A 1 117 ? 5.061 -23.842 51.555 1.00 65.25 117 GLY A N 1
ATOM 797 C CA . GLY A 1 117 ? 4.413 -25.149 51.641 1.00 65.25 117 GLY A CA 1
ATOM 798 C C . GLY A 1 117 ? 3.558 -25.510 50.423 1.00 65.25 117 GLY A C 1
ATOM 799 O O . GLY A 1 117 ? 3.499 -26.693 50.081 1.00 65.25 117 GLY A O 1
ATOM 800 N N . CYS A 1 118 ? 2.994 -24.528 49.708 1.00 67.56 118 CYS A N 1
ATOM 801 C CA . CYS A 1 118 ? 2.288 -24.756 48.436 1.00 67.56 118 CYS A CA 1
ATOM 802 C C . CYS A 1 118 ? 3.232 -25.084 47.258 1.00 67.56 118 CYS A C 1
ATOM 804 O O . CYS A 1 118 ? 2.791 -25.574 46.210 1.00 67.56 118 CYS A O 1
ATOM 806 N N . ALA A 1 119 ? 4.543 -24.867 47.423 1.00 57.38 119 ALA A N 1
ATOM 807 C CA . ALA A 1 119 ? 5.555 -25.028 46.380 1.00 57.38 119 ALA A CA 1
ATOM 808 C C . ALA A 1 119 ? 5.595 -26.453 45.782 1.00 57.38 119 ALA A C 1
ATOM 810 O O . ALA A 1 119 ? 6.127 -27.400 46.369 1.00 57.38 119 ALA A O 1
ATOM 811 N N . GLY A 1 120 ? 5.074 -26.592 44.559 1.00 52.22 120 GLY A N 1
ATOM 812 C CA . GLY A 1 120 ? 5.053 -27.851 43.809 1.00 52.22 120 GLY A CA 1
ATOM 813 C C . GLY A 1 120 ? 3.882 -28.791 44.127 1.00 52.22 120 GLY A C 1
ATOM 814 O O . GLY A 1 120 ? 3.935 -29.955 43.723 1.00 52.22 120 GLY A O 1
ATOM 815 N N . LEU A 1 121 ? 2.843 -28.318 44.827 1.00 55.84 121 LEU A N 1
ATOM 816 C CA . LEU A 1 121 ? 1.582 -29.054 45.004 1.00 55.84 121 LEU A CA 1
ATOM 817 C C . LEU A 1 121 ? 0.578 -28.738 43.884 1.00 55.84 121 LEU A C 1
ATOM 819 O O . LEU A 1 121 ? 0.111 -29.659 43.211 1.00 55.84 121 LEU A O 1
ATOM 823 N N . GLY A 1 122 ? 0.323 -27.446 43.649 1.00 47.84 122 GLY A N 1
ATOM 824 C CA . GLY A 1 122 ? -0.622 -26.936 42.648 1.00 47.84 122 GLY A CA 1
ATOM 825 C C . GLY A 1 122 ? -2.107 -27.102 43.035 1.00 47.84 122 GLY A C 1
ATOM 826 O O . GLY A 1 122 ? -2.437 -28.027 43.778 1.00 47.84 122 GLY A O 1
ATOM 827 N N . PRO A 1 123 ? -3.017 -26.252 42.514 1.00 46.00 123 PRO A N 1
ATOM 828 C CA . PRO A 1 123 ? -2.808 -25.270 41.453 1.00 46.00 123 PRO A CA 1
ATOM 829 C C . PRO A 1 123 ? -2.754 -23.812 41.960 1.00 46.00 123 PRO A C 1
ATOM 831 O O . PRO A 1 123 ? -3.683 -23.046 41.734 1.00 46.00 123 PRO A O 1
ATOM 834 N N . CYS A 1 124 ? -1.608 -23.382 42.499 1.00 47.66 124 CYS A N 1
ATOM 835 C CA . CYS A 1 124 ? -1.189 -21.983 42.353 1.00 47.66 124 CYS A CA 1
ATOM 836 C C . CYS A 1 124 ? -0.774 -21.752 40.891 1.00 47.66 124 CYS A C 1
ATOM 838 O O . CYS A 1 124 ? 0.411 -21.753 40.562 1.00 47.66 124 CYS A O 1
ATOM 840 N N . VAL A 1 125 ? -1.766 -21.644 40.010 1.00 47.75 125 VAL A N 1
ATOM 841 C CA . VAL A 1 125 ? -1.625 -21.028 38.690 1.00 47.75 125 VAL A CA 1
ATOM 842 C C . VAL A 1 125 ? -2.500 -19.790 38.694 1.00 47.75 125 VAL A C 1
ATOM 844 O O . VAL A 1 125 ? -3.726 -19.895 38.728 1.00 47.75 125 VAL A O 1
ATOM 847 N N . SER A 1 126 ? -1.857 -18.628 38.638 1.00 51.44 126 SER A N 1
ATOM 848 C CA . SER A 1 126 ? -2.474 -17.440 38.059 1.00 51.44 126 SER A CA 1
ATOM 849 C C . SER A 1 126 ? -3.037 -17.831 36.679 1.00 51.44 126 SER A C 1
ATOM 851 O O . SER A 1 126 ? -2.350 -18.542 35.941 1.00 51.44 126 SER A O 1
ATOM 853 N N . PRO A 1 127 ? -4.271 -17.435 36.316 1.00 56.53 127 PRO A N 1
ATOM 854 C CA . PRO A 1 127 ? -4.758 -17.611 34.949 1.00 56.53 127 PRO A CA 1
ATOM 855 C C . PRO A 1 127 ? -3.952 -16.741 33.973 1.00 56.53 127 PRO A C 1
ATOM 857 O O . PRO A 1 127 ? -3.747 -17.138 32.832 1.00 56.53 127 PRO A O 1
ATOM 860 N N . LEU A 1 128 ? -3.458 -15.604 34.473 1.00 66.81 128 LEU A N 1
ATOM 861 C CA . LEU A 1 128 ? -2.495 -14.718 33.836 1.00 66.81 128 LEU A CA 1
ATOM 862 C C . LEU A 1 128 ? -1.105 -15.375 33.805 1.00 66.81 128 LEU A C 1
ATOM 864 O O . LEU A 1 128 ? -0.581 -15.755 34.857 1.00 66.81 128 LEU A O 1
ATOM 868 N N . ILE A 1 129 ? -0.517 -15.495 32.614 1.00 68.00 129 ILE A N 1
ATOM 869 C CA . ILE A 1 129 ? 0.858 -15.964 32.399 1.00 68.00 129 ILE A CA 1
ATOM 870 C C . ILE A 1 129 ? 1.699 -14.738 32.046 1.00 68.00 129 ILE A C 1
ATOM 872 O O . ILE A 1 129 ? 1.476 -14.141 31.001 1.00 68.00 129 ILE A O 1
ATOM 876 N N . CYS A 1 130 ? 2.640 -14.381 32.916 1.00 67.94 130 CYS A N 1
ATOM 877 C CA . CYS A 1 130 ? 3.524 -13.236 32.715 1.00 67.94 130 CYS A CA 1
ATOM 878 C C . CYS A 1 130 ? 4.707 -13.562 31.786 1.00 67.94 130 CYS A C 1
ATOM 880 O O . CYS A 1 130 ? 5.095 -14.728 31.679 1.00 67.94 130 CYS A O 1
ATOM 882 N N . ALA A 1 131 ? 5.300 -12.516 31.200 1.00 64.31 131 ALA A N 1
ATOM 883 C CA . ALA A 1 131 ? 6.578 -12.553 30.483 1.00 64.31 131 ALA A CA 1
ATOM 884 C C . ALA A 1 131 ? 7.745 -13.094 31.342 1.00 64.31 131 ALA A C 1
ATOM 886 O O . ALA A 1 131 ? 7.646 -13.162 32.575 1.00 64.31 131 ALA A O 1
ATOM 887 N N . ASP A 1 132 ? 8.848 -13.501 30.699 1.00 58.44 132 ASP A N 1
ATOM 888 C CA . ASP A 1 132 ? 9.856 -14.438 31.244 1.00 58.44 132 ASP A CA 1
ATOM 889 C C . ASP A 1 132 ? 10.900 -13.789 32.192 1.00 58.44 132 ASP A C 1
ATOM 891 O O . ASP A 1 132 ? 12.095 -14.088 32.198 1.00 58.44 132 ASP A O 1
ATOM 895 N N . GLY A 1 133 ? 10.402 -12.919 33.069 1.00 63.91 133 GLY A N 1
ATOM 896 C CA . GLY A 1 133 ? 11.120 -12.227 34.144 1.00 63.91 133 GLY A CA 1
ATOM 897 C C . GLY A 1 133 ? 10.195 -11.593 35.194 1.00 63.91 133 GLY A C 1
ATOM 898 O O . GLY A 1 133 ? 10.657 -11.185 36.262 1.00 63.91 133 GLY A O 1
ATOM 899 N N . HIS A 1 134 ? 8.887 -11.550 34.923 1.00 73.06 134 HIS A N 1
ATOM 900 C CA . HIS A 1 134 ? 7.886 -10.802 35.680 1.00 73.06 134 HIS A CA 1
ATOM 901 C C . HIS A 1 134 ? 7.286 -11.570 36.869 1.00 73.06 134 HIS A C 1
ATOM 903 O O . HIS A 1 134 ? 6.890 -12.733 36.768 1.00 73.06 134 HIS A O 1
ATOM 909 N N . ASP A 1 135 ? 7.143 -10.884 38.008 1.00 77.00 135 ASP A N 1
ATOM 910 C CA . ASP A 1 135 ? 6.563 -11.450 39.232 1.00 77.00 135 ASP A CA 1
ATOM 911 C C . ASP A 1 135 ? 5.023 -11.381 39.174 1.00 77.00 135 ASP A C 1
ATOM 913 O O . ASP A 1 135 ? 4.423 -10.307 39.269 1.00 77.00 135 ASP A O 1
ATOM 917 N N . SER A 1 136 ? 4.349 -12.533 39.056 1.00 75.88 136 SER A N 1
ATOM 918 C CA . SER A 1 136 ? 2.879 -12.591 39.107 1.00 75.88 136 SER A CA 1
ATOM 919 C C . SER A 1 136 ? 2.368 -12.426 40.544 1.00 75.88 136 SER A C 1
ATOM 921 O O . SER A 1 136 ? 2.729 -13.219 41.422 1.00 75.88 136 SER A O 1
ATOM 923 N N . VAL A 1 137 ? 1.467 -11.472 40.789 1.00 77.38 137 VAL A N 1
ATOM 924 C CA . VAL A 1 137 ? 0.817 -11.269 42.095 1.00 77.38 137 VAL A CA 1
ATOM 925 C C . VAL A 1 137 ? -0.705 -11.328 42.006 1.00 77.38 137 VAL A C 1
ATOM 927 O O . VAL A 1 137 ? -1.312 -11.010 40.984 1.00 77.38 137 VAL A O 1
ATOM 930 N N . ILE A 1 138 ? -1.328 -11.712 43.123 1.00 80.19 138 ILE A N 1
ATOM 931 C CA . ILE A 1 138 ? -2.775 -11.897 43.249 1.00 80.19 138 ILE A CA 1
ATOM 932 C C . ILE A 1 138 ? -3.291 -11.019 44.393 1.00 80.19 138 ILE A C 1
ATOM 934 O O . ILE A 1 138 ? -2.814 -11.115 45.526 1.00 80.19 138 ILE A O 1
ATOM 938 N N . TYR A 1 139 ? -4.295 -10.189 44.117 1.00 83.25 139 TYR A N 1
ATOM 939 C CA . TYR A 1 139 ? -4.964 -9.349 45.107 1.00 83.25 139 TYR A CA 1
ATOM 940 C C . TYR A 1 139 ? -6.472 -9.621 45.123 1.00 83.25 139 TYR A C 1
ATOM 942 O O . TYR A 1 139 ? -7.216 -9.116 44.286 1.00 83.25 139 TYR A O 1
ATOM 950 N N . ALA A 1 140 ? -6.939 -10.385 46.113 1.00 85.25 140 ALA A N 1
ATOM 951 C CA . ALA A 1 140 ? -8.365 -10.576 46.379 1.00 85.25 140 ALA A CA 1
ATOM 952 C C . ALA A 1 140 ? -8.945 -9.413 47.208 1.00 85.25 140 ALA A C 1
ATOM 954 O O . ALA A 1 140 ? -8.319 -8.921 48.157 1.00 85.25 140 ALA A O 1
ATOM 955 N N . ALA A 1 141 ? -10.157 -8.969 46.876 1.00 86.88 141 ALA A N 1
ATOM 956 C CA . ALA A 1 141 ? -10.838 -7.901 47.599 1.00 86.88 141 ALA A CA 1
ATOM 957 C C . ALA A 1 141 ? -11.377 -8.372 48.962 1.00 86.88 141 ALA A C 1
ATOM 959 O O . ALA A 1 141 ? -11.922 -9.465 49.104 1.00 86.88 141 ALA A O 1
ATOM 960 N N . THR A 1 142 ? -11.255 -7.526 49.992 1.00 84.19 142 THR A N 1
ATOM 961 C CA . THR A 1 142 ? -11.560 -7.902 51.394 1.00 84.19 142 THR A CA 1
ATOM 962 C C . THR A 1 142 ? -12.778 -7.187 51.994 1.00 84.19 142 THR A C 1
ATOM 964 O O . THR A 1 142 ? -13.073 -7.344 53.183 1.00 84.19 142 THR A O 1
ATOM 967 N N . ASP A 1 143 ? -13.502 -6.403 51.190 1.00 86.69 143 ASP A N 1
ATOM 968 C CA . ASP A 1 143 ? -14.724 -5.680 51.569 1.00 86.69 143 ASP A CA 1
ATOM 969 C C . ASP A 1 143 ? -16.029 -6.309 51.031 1.00 86.69 143 ASP A C 1
ATOM 971 O O . ASP A 1 143 ? -17.118 -5.798 51.310 1.00 86.69 143 ASP A O 1
ATOM 975 N N . LEU A 1 144 ? -15.917 -7.450 50.344 1.00 90.81 144 LEU A N 1
ATOM 976 C CA . LEU A 1 144 ? -17.007 -8.245 49.772 1.00 90.81 144 LEU A CA 1
ATOM 977 C C . LEU A 1 144 ? -17.632 -9.254 50.771 1.00 90.81 144 LEU A C 1
ATOM 979 O O . LEU A 1 144 ? -17.028 -9.566 51.806 1.00 90.81 144 LEU A O 1
ATOM 983 N N . PRO A 1 145 ? -18.851 -9.777 50.509 1.00 93.50 145 PRO A N 1
ATOM 984 C CA . PRO A 1 145 ? -19.747 -9.444 49.396 1.00 93.50 145 PRO A CA 1
ATOM 985 C C . PRO A 1 145 ? -20.444 -8.084 49.562 1.00 93.50 145 PRO A C 1
ATOM 987 O O . PRO A 1 145 ? -20.791 -7.670 50.675 1.00 93.50 145 PRO A O 1
ATOM 990 N N . LEU A 1 146 ? -20.689 -7.406 48.438 1.00 93.62 146 LEU A N 1
ATOM 991 C CA . LEU A 1 146 ? -21.257 -6.057 48.360 1.00 93.62 146 LEU A CA 1
ATOM 992 C C . LEU A 1 146 ? -22.525 -6.046 47.491 1.00 93.62 146 LEU A C 1
ATOM 994 O O . LEU A 1 146 ? -22.502 -6.484 46.347 1.00 93.62 146 LEU A O 1
ATOM 998 N N . GLU A 1 147 ? -23.640 -5.523 48.016 1.00 92.75 147 GLU A N 1
ATOM 999 C CA . GLU A 1 147 ? -24.885 -5.392 47.238 1.00 92.75 147 GLU A CA 1
ATOM 1000 C C . GLU A 1 147 ? -24.766 -4.265 46.192 1.00 92.75 147 GLU A C 1
ATOM 1002 O O . GLU A 1 147 ? -24.268 -3.174 46.490 1.00 92.75 147 GLU A O 1
ATOM 1007 N N . ILE A 1 148 ? -25.233 -4.527 44.970 1.00 91.69 148 ILE A N 1
ATOM 1008 C CA . ILE A 1 148 ? -25.230 -3.592 43.835 1.00 91.69 148 ILE A CA 1
ATOM 1009 C C . ILE A 1 148 ? -26.381 -2.584 44.004 1.00 91.69 148 ILE A C 1
ATOM 1011 O O . ILE A 1 148 ? -27.472 -2.937 44.461 1.00 91.69 148 ILE A O 1
ATOM 1015 N N . GLY A 1 149 ? -26.130 -1.305 43.710 1.00 81.06 149 GLY A N 1
ATOM 1016 C CA . GLY A 1 149 ? -27.086 -0.222 43.936 1.00 81.06 149 GLY A CA 1
ATOM 1017 C C . GLY A 1 149 ? -27.948 0.117 42.718 1.00 81.06 149 GLY A C 1
ATOM 1018 O O . GLY A 1 149 ? -27.408 0.555 41.708 1.00 81.06 149 GLY A O 1
ATOM 1019 N N . GLU A 1 150 ? -29.281 0.043 42.866 1.00 80.31 150 GLU A N 1
ATOM 1020 C CA . GLU A 1 150 ? -30.267 0.547 41.885 1.00 80.31 150 GLU A CA 1
ATOM 1021 C C . GLU A 1 150 ? -29.888 1.975 41.409 1.00 80.31 150 GLU A C 1
ATOM 1023 O O . GLU A 1 150 ? -30.088 2.953 42.145 1.00 80.31 150 GLU A O 1
ATOM 1028 N N . GLY A 1 151 ? -29.348 2.118 40.193 1.00 75.88 151 GLY A N 1
ATOM 1029 C CA . GLY A 1 151 ? -28.949 3.405 39.611 1.00 75.88 151 GLY A CA 1
ATOM 1030 C C . GLY A 1 151 ? -27.816 4.140 40.345 1.00 75.88 151 GLY A C 1
ATOM 1031 O O . GLY A 1 151 ? -27.784 5.376 40.326 1.00 75.88 151 GLY A O 1
ATOM 1032 N N . ALA A 1 152 ? -26.921 3.428 41.040 1.00 83.75 152 ALA A N 1
ATOM 1033 C CA . ALA A 1 152 ? -25.737 4.013 41.672 1.00 83.75 152 ALA A CA 1
ATOM 1034 C C . ALA A 1 152 ? -24.581 3.009 41.813 1.00 83.75 152 ALA A C 1
ATOM 1036 O O . ALA A 1 152 ? -24.771 1.930 42.365 1.00 83.75 152 ALA A O 1
ATOM 1037 N N . TRP A 1 153 ? -23.372 3.428 41.417 1.00 88.44 153 TRP A N 1
ATOM 1038 C CA . TRP A 1 153 ? -22.135 2.651 41.545 1.00 88.44 153 TRP A CA 1
ATOM 1039 C C . TRP A 1 153 ? -21.954 2.047 42.948 1.00 88.44 153 TRP A C 1
ATOM 1041 O O . TRP A 1 153 ? -21.794 2.772 43.939 1.00 88.44 153 TRP A O 1
ATOM 1051 N N . SER A 1 154 ? -21.931 0.716 43.010 1.00 92.56 154 SER A N 1
ATOM 1052 C CA . SER A 1 154 ? -21.322 -0.049 44.099 1.00 92.56 154 SER A CA 1
ATOM 1053 C C . SER A 1 154 ? -19.897 -0.395 43.685 1.00 92.56 154 SER A C 1
ATOM 1055 O O . SER A 1 154 ? -19.662 -0.753 42.537 1.00 92.56 154 SER A O 1
ATOM 1057 N N . SER A 1 155 ? -18.937 -0.281 44.602 1.00 91.38 155 SER A N 1
ATOM 1058 C CA . SER A 1 155 ? -17.531 -0.509 44.268 1.00 91.38 155 SER A CA 1
ATOM 1059 C C . SER A 1 155 ? -16.736 -1.130 45.403 1.00 91.38 155 SER A C 1
ATOM 1061 O O . SER A 1 155 ? -16.913 -0.725 46.556 1.00 91.38 155 SER A O 1
ATOM 1063 N N . SER A 1 156 ? -15.833 -2.035 45.044 1.00 91.19 156 SER A N 1
ATOM 1064 C CA . SER A 1 156 ? -14.954 -2.803 45.928 1.00 91.19 156 SER A CA 1
ATOM 1065 C C . SER A 1 156 ? -13.491 -2.463 45.640 1.00 91.19 156 SER A C 1
ATOM 1067 O O . SER A 1 156 ? -13.150 -2.121 44.507 1.00 91.19 156 SER A O 1
ATOM 1069 N N . VAL A 1 157 ? -12.629 -2.504 46.659 1.00 86.50 157 VAL A N 1
ATOM 1070 C CA . VAL A 1 157 ? -11.214 -2.116 46.527 1.00 86.50 157 VAL A CA 1
ATOM 1071 C C . VAL A 1 157 ? -10.265 -3.248 46.903 1.00 86.50 157 VAL A C 1
ATOM 1073 O O . VAL A 1 157 ? -10.404 -3.882 47.953 1.00 86.50 157 VAL A O 1
ATOM 1076 N N . VAL A 1 158 ? -9.234 -3.438 46.081 1.00 83.50 158 VAL A N 1
ATOM 1077 C CA . VAL A 1 158 ? -8.035 -4.181 46.483 1.00 83.50 158 VAL A CA 1
ATOM 1078 C C . VAL A 1 158 ? -7.011 -3.206 47.071 1.00 83.50 158 VAL A C 1
ATOM 1080 O O . VAL A 1 158 ? -7.143 -1.985 46.978 1.00 83.50 158 VAL A O 1
ATOM 1083 N N . SER A 1 159 ? -6.007 -3.711 47.783 1.00 71.19 159 SER A N 1
ATOM 1084 C CA . SER A 1 159 ? -5.010 -2.861 48.448 1.00 71.19 159 SER A CA 1
ATOM 1085 C C . SER A 1 159 ? -3.615 -3.469 48.330 1.00 71.19 159 SER A C 1
ATOM 1087 O O . SER A 1 159 ? -3.194 -4.175 49.250 1.00 71.19 159 SER A O 1
ATOM 1089 N N . PRO A 1 160 ? -2.904 -3.192 47.219 1.00 63.84 160 PRO A N 1
ATOM 1090 C CA . PRO A 1 160 ? -1.516 -3.597 47.038 1.00 63.84 160 PRO A CA 1
ATOM 1091 C C . PRO A 1 160 ? -0.614 -3.129 48.184 1.00 63.84 160 PRO A C 1
ATOM 1093 O O . PRO A 1 160 ? -0.848 -2.086 48.805 1.00 63.84 160 PRO A O 1
ATOM 1096 N N . LEU A 1 161 ? 0.402 -3.936 48.490 1.00 56.69 161 LEU A N 1
ATOM 1097 C CA . LEU A 1 161 ? 1.249 -3.743 49.671 1.00 56.69 161 LEU A CA 1
ATOM 1098 C C . LEU A 1 161 ? 2.489 -2.885 49.389 1.00 56.69 161 LEU A C 1
ATOM 1100 O O . LEU A 1 161 ? 2.893 -2.114 50.263 1.00 56.69 161 LEU A O 1
ATOM 1104 N N . GLU A 1 162 ? 3.060 -3.008 48.189 1.00 66.31 162 GLU A N 1
ATOM 1105 C CA . GLU A 1 162 ? 4.273 -2.319 47.725 1.00 66.31 162 GLU A CA 1
ATOM 1106 C C . GLU A 1 162 ? 4.033 -1.735 46.307 1.00 66.31 162 GLU A C 1
ATOM 1108 O O . GLU A 1 162 ? 3.014 -2.042 45.682 1.00 66.31 162 GLU A O 1
ATOM 1113 N N . ASP A 1 163 ? 4.890 -0.810 45.858 1.00 72.94 163 ASP A N 1
ATOM 1114 C CA . ASP A 1 163 ? 4.698 0.053 44.670 1.00 72.94 163 ASP A CA 1
ATOM 1115 C C . ASP A 1 163 ? 5.643 -0.399 43.542 1.00 72.94 163 ASP A C 1
ATOM 1117 O O . ASP A 1 163 ? 6.843 -0.146 43.632 1.00 72.94 163 ASP A O 1
ATOM 1121 N N . HIS A 1 164 ? 5.095 -1.084 42.534 1.00 76.94 164 HIS A N 1
ATOM 1122 C CA . HIS A 1 164 ? 5.791 -1.639 41.360 1.00 76.94 164 HIS A CA 1
ATOM 1123 C C . HIS A 1 164 ? 5.072 -1.219 40.074 1.00 76.94 164 HIS A C 1
ATOM 1125 O O . HIS A 1 164 ? 3.913 -0.786 40.133 1.00 76.94 164 HIS A O 1
ATOM 1131 N N . ILE A 1 165 ? 5.741 -1.366 38.930 1.00 79.25 165 ILE A N 1
ATOM 1132 C CA . ILE A 1 165 ? 5.139 -1.186 37.607 1.00 79.25 165 ILE A CA 1
ATOM 1133 C C . ILE A 1 165 ? 4.311 -2.437 37.272 1.00 79.25 165 ILE A C 1
ATOM 1135 O O . ILE A 1 165 ? 4.649 -3.545 37.688 1.00 79.25 165 ILE A O 1
ATOM 1139 N N . VAL A 1 166 ? 3.187 -2.241 36.585 1.00 81.62 166 VAL A N 1
ATOM 1140 C CA . VAL A 1 166 ? 2.294 -3.293 36.090 1.00 81.62 166 VAL A CA 1
ATOM 1141 C C . VAL A 1 166 ? 2.472 -3.412 34.582 1.00 81.62 166 VAL A C 1
ATOM 1143 O O . VAL A 1 166 ? 2.265 -2.428 33.876 1.00 81.62 166 VAL A O 1
ATOM 1146 N N . SER A 1 167 ? 2.797 -4.609 34.107 1.00 76.12 167 SER A N 1
ATOM 1147 C CA . SER A 1 167 ? 2.893 -4.942 32.679 1.00 76.12 167 SER A CA 1
ATOM 1148 C C . SER A 1 167 ? 1.593 -5.531 32.136 1.00 76.12 167 SER A C 1
ATOM 1150 O O . SER A 1 167 ? 1.087 -5.093 31.110 1.00 76.12 167 SER A O 1
ATOM 1152 N N . GLN A 1 168 ? 0.986 -6.464 32.871 1.00 81.12 168 GLN A N 1
ATOM 1153 C CA . GLN A 1 168 ? -0.215 -7.180 32.436 1.00 81.12 168 GLN A CA 1
ATOM 1154 C C . GLN A 1 168 ? -1.257 -7.272 33.558 1.00 81.12 168 GLN A C 1
ATOM 1156 O O . GLN A 1 168 ? -0.914 -7.288 34.746 1.00 81.12 168 GLN A O 1
ATOM 1161 N N . VAL A 1 169 ? -2.537 -7.356 33.184 1.00 87.56 169 VAL A N 1
ATOM 1162 C CA . VAL A 1 169 ? -3.680 -7.365 34.109 1.00 87.56 169 VAL A CA 1
ATOM 1163 C C . VAL A 1 169 ? -4.713 -8.407 33.691 1.00 87.56 169 VAL A C 1
ATOM 1165 O O . VAL A 1 169 ? -5.121 -8.440 32.536 1.00 87.56 169 VAL A O 1
ATOM 1168 N N . ALA A 1 170 ? -5.226 -9.169 34.658 1.00 89.75 170 ALA A N 1
ATOM 1169 C CA . ALA A 1 170 ? -6.477 -9.915 34.516 1.00 89.75 170 ALA A CA 1
ATOM 1170 C C . ALA A 1 170 ? -7.365 -9.767 35.759 1.00 89.75 170 ALA A C 1
ATOM 1172 O O . ALA A 1 170 ? -6.887 -9.497 36.864 1.00 89.75 170 ALA A O 1
ATOM 1173 N N . VAL A 1 171 ? -8.674 -9.956 35.592 1.00 93.19 171 VAL A N 1
ATOM 1174 C CA . VAL A 1 171 ? -9.669 -9.812 36.670 1.00 93.19 171 VAL A CA 1
ATOM 1175 C C . VAL A 1 171 ? -10.586 -11.026 36.727 1.00 93.19 171 VAL A C 1
ATOM 1177 O O . VAL A 1 171 ? -11.269 -11.305 35.751 1.00 93.19 171 VAL A O 1
ATOM 1180 N N . GLU A 1 172 ? -10.686 -11.700 37.873 1.00 93.56 172 GLU A N 1
ATOM 1181 C CA . GLU A 1 172 ? -11.743 -12.691 38.126 1.00 93.56 172 GLU A CA 1
ATOM 1182 C C . GLU A 1 172 ? -12.885 -12.083 38.954 1.00 93.56 172 GLU A C 1
ATOM 1184 O O . GLU A 1 172 ? -12.639 -11.425 39.970 1.00 93.56 172 GLU A O 1
ATOM 1189 N N . LEU A 1 173 ? -14.130 -12.320 38.521 1.00 94.44 173 LEU A N 1
ATOM 1190 C CA . LEU A 1 173 ? -15.362 -11.860 39.167 1.00 94.44 173 LEU A CA 1
ATOM 1191 C C . LEU A 1 173 ? -16.367 -12.999 39.397 1.00 94.44 173 LEU A C 1
ATOM 11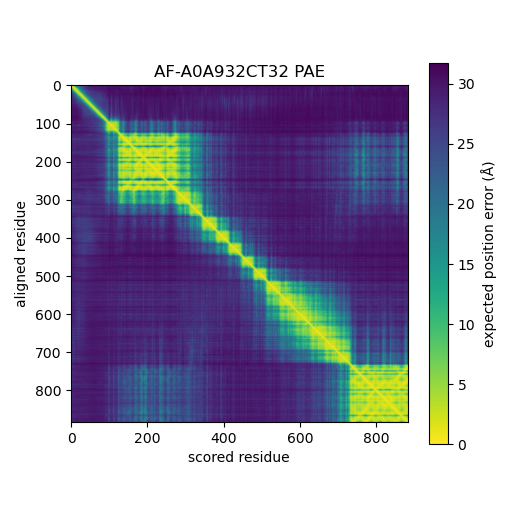93 O O . LEU A 1 173 ? -16.755 -13.698 38.455 1.00 94.44 173 LEU A O 1
ATOM 1197 N N . ASP A 1 174 ? -16.912 -13.055 40.616 1.00 94.19 174 ASP A N 1
ATOM 1198 C CA . ASP A 1 174 ? -18.221 -13.646 40.907 1.00 94.19 174 ASP A CA 1
ATOM 1199 C C . ASP A 1 174 ? -19.235 -12.534 41.190 1.00 94.19 174 ASP A C 1
ATOM 1201 O O . ASP A 1 174 ? -19.119 -11.786 42.168 1.00 94.19 174 ASP A O 1
ATOM 1205 N N . ILE A 1 175 ? -20.282 -12.450 40.370 1.00 94.75 175 ILE A N 1
ATOM 1206 C CA . ILE A 1 175 ? -21.385 -11.498 40.541 1.00 94.75 175 ILE A CA 1
ATOM 1207 C C . ILE A 1 175 ? -22.703 -12.253 40.404 1.00 94.75 175 ILE A C 1
ATOM 1209 O O . ILE A 1 175 ? -23.036 -12.776 39.344 1.00 94.75 175 ILE A O 1
ATOM 1213 N N . THR A 1 176 ? -23.502 -12.264 41.469 1.00 94.50 176 THR A N 1
ATOM 1214 C CA . THR A 1 176 ? -24.871 -12.786 41.434 1.00 94.50 176 THR A CA 1
ATOM 1215 C C . THR A 1 176 ? -25.824 -11.667 41.016 1.00 94.50 176 THR A C 1
ATOM 1217 O O . THR A 1 176 ? -26.243 -10.887 41.872 1.00 94.50 176 THR A O 1
ATOM 1220 N N . HIS A 1 177 ? -26.203 -11.579 39.734 1.00 91.44 177 HIS A N 1
ATOM 1221 C CA . HIS A 1 177 ? -27.237 -10.648 39.251 1.00 91.44 177 HIS A CA 1
ATOM 1222 C C . HIS A 1 177 ? -28.383 -11.383 38.527 1.00 91.44 177 HIS A C 1
ATOM 1224 O O . HIS A 1 177 ? -28.138 -12.385 37.858 1.00 91.44 177 HIS A O 1
ATOM 1230 N N . PRO A 1 178 ? -29.656 -10.944 38.644 1.00 89.88 178 PRO A N 1
ATOM 1231 C CA . PRO A 1 178 ? -30.778 -11.615 37.973 1.00 89.88 178 PRO A CA 1
ATOM 1232 C C . PRO A 1 178 ? -30.861 -11.403 36.451 1.00 89.88 178 PRO A C 1
ATOM 1234 O O . PRO A 1 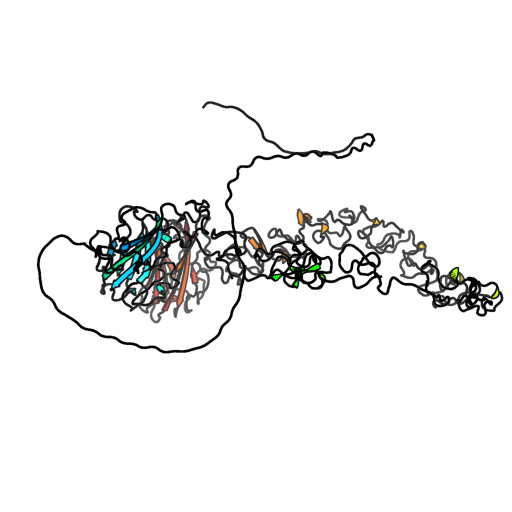178 ? -31.587 -12.153 35.793 1.00 89.88 178 PRO A O 1
ATOM 1237 N N . ARG A 1 179 ? -30.173 -10.370 35.943 1.00 89.44 179 ARG A N 1
ATOM 1238 C CA . ARG A 1 179 ? -30.133 -9.893 34.551 1.00 89.44 179 ARG A CA 1
ATOM 1239 C C . ARG A 1 179 ? -28.777 -9.264 34.271 1.00 89.44 179 ARG A C 1
ATOM 1241 O O . ARG A 1 179 ? -28.520 -8.173 34.773 1.00 89.44 179 ARG A O 1
ATOM 1248 N N . ASP A 1 180 ? -27.914 -9.898 33.496 1.00 88.75 180 ASP A N 1
ATOM 1249 C CA . ASP A 1 180 ? -26.585 -9.312 33.265 1.00 88.75 180 ASP A CA 1
ATOM 1250 C C . ASP A 1 180 ? -26.651 -8.124 32.284 1.00 88.75 180 ASP A C 1
ATOM 1252 O O . ASP A 1 180 ? -25.871 -7.189 32.418 1.00 88.75 180 ASP A O 1
ATOM 1256 N N . SER A 1 181 ? -27.678 -8.057 31.421 1.00 87.44 181 SER A N 1
ATOM 1257 C CA . SER A 1 181 ? -27.967 -6.911 30.528 1.00 87.44 181 SER A CA 1
ATOM 1258 C C . SER A 1 181 ? -28.162 -5.558 31.215 1.00 87.44 181 SER A C 1
ATOM 1260 O O . SER A 1 181 ? -28.173 -4.501 30.572 1.00 87.44 181 SER A O 1
ATOM 1262 N N . ASP A 1 182 ? -28.387 -5.593 32.521 1.00 89.88 182 ASP A N 1
ATOM 1263 C CA . ASP A 1 182 ? -28.714 -4.428 33.327 1.00 89.88 182 ASP A CA 1
ATOM 1264 C C . ASP A 1 182 ? -27.442 -3.843 33.972 1.00 89.88 182 ASP A C 1
ATOM 1266 O O . ASP A 1 182 ? -27.494 -2.765 34.559 1.00 89.88 182 ASP A O 1
ATOM 1270 N N . LEU A 1 183 ? -26.292 -4.523 33.834 1.00 91.25 183 LEU A N 1
ATOM 1271 C CA . LEU A 1 183 ? -25.018 -4.144 34.439 1.00 91.25 183 LEU A CA 1
ATOM 1272 C C . LEU A 1 183 ? -24.067 -3.397 33.492 1.00 91.25 183 LEU A C 1
ATOM 1274 O O . LEU A 1 183 ? -23.960 -3.681 32.297 1.00 91.25 183 LEU A O 1
ATOM 1278 N N . TRP A 1 184 ? -23.291 -2.506 34.103 1.00 92.50 184 TRP A N 1
ATOM 1279 C CA . TRP A 1 184 ? -22.040 -1.949 33.593 1.00 92.50 184 TRP A CA 1
ATOM 1280 C C . TRP A 1 184 ? -20.956 -2.197 34.651 1.00 92.50 184 TRP A C 1
ATOM 1282 O O . TRP A 1 184 ? -21.165 -1.900 35.832 1.00 92.50 184 TRP A O 1
ATOM 1292 N N . ILE A 1 185 ? -19.835 -2.793 34.240 1.00 94.81 185 ILE A N 1
ATOM 1293 C CA . ILE A 1 185 ? -18.698 -3.150 35.096 1.00 94.81 185 ILE A CA 1
ATOM 1294 C C . ILE A 1 185 ? -17.435 -2.465 34.557 1.00 94.81 185 ILE A C 1
ATOM 1296 O O . ILE A 1 185 ? -17.062 -2.693 33.407 1.00 94.81 185 ILE A O 1
ATOM 1300 N N . GLU A 1 186 ? -16.752 -1.681 35.392 1.00 92.75 186 GLU A N 1
ATOM 1301 C CA . GLU A 1 186 ? -15.470 -1.037 35.074 1.00 92.75 186 GLU A CA 1
ATOM 1302 C C . GLU A 1 186 ? -14.372 -1.431 36.073 1.00 92.75 186 GLU A C 1
ATOM 1304 O O . GLU A 1 186 ? -14.601 -1.469 37.286 1.00 92.75 186 GLU A O 1
ATOM 1309 N N . LEU A 1 187 ? -13.146 -1.628 35.582 1.00 92.06 187 LEU A N 1
ATOM 1310 C CA . LEU A 1 187 ? -11.940 -1.647 36.408 1.00 92.06 187 LEU A CA 1
ATOM 1311 C C . LEU A 1 187 ? -11.318 -0.246 36.457 1.00 92.06 187 LEU A C 1
ATOM 1313 O O . LEU A 1 187 ? -10.876 0.299 35.447 1.00 92.06 187 LEU A O 1
ATOM 1317 N N . GLN A 1 188 ? -11.238 0.328 37.653 1.00 86.44 188 GLN A N 1
ATOM 1318 C CA . GLN A 1 188 ? -10.554 1.590 37.904 1.00 86.44 188 GLN A CA 1
ATOM 1319 C C . GLN A 1 188 ? -9.084 1.319 38.234 1.00 86.44 188 GLN A C 1
ATOM 1321 O O . GLN A 1 188 ? -8.758 0.751 39.282 1.00 86.44 188 GLN A O 1
ATOM 1326 N N . GLY A 1 189 ? -8.208 1.786 37.348 1.00 69.62 189 GLY A N 1
ATOM 1327 C CA . GLY A 1 189 ? -6.771 1.912 37.567 1.00 69.62 189 GL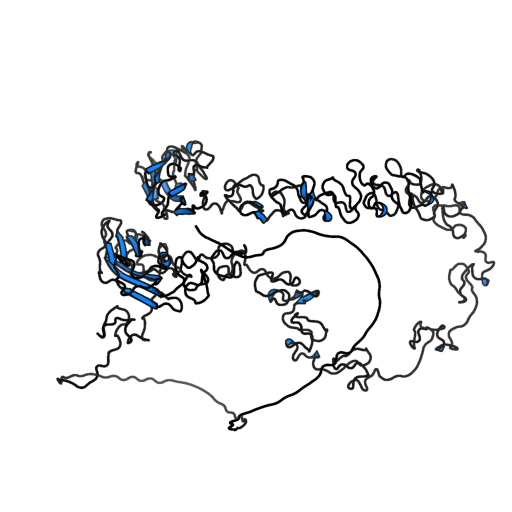Y A CA 1
ATOM 1328 C C . GLY A 1 189 ? -6.382 3.355 37.266 1.00 69.62 189 GLY A C 1
ATOM 1329 O O . GLY A 1 189 ? -6.577 3.831 36.149 1.00 69.62 189 GLY A O 1
ATOM 1330 N N . GLY A 1 190 ? -5.891 4.083 38.269 1.00 64.19 190 GLY A N 1
ATOM 1331 C CA . GLY A 1 190 ? -5.541 5.497 38.127 1.00 64.19 190 GLY A CA 1
ATOM 1332 C C . GLY A 1 190 ? -6.746 6.442 38.079 1.00 64.19 190 GLY A C 1
ATOM 1333 O O . GLY A 1 190 ? -7.481 6.554 39.059 1.00 64.19 190 GLY A O 1
ATOM 1334 N N . TRP A 1 191 ? -6.868 7.231 37.004 1.00 53.16 191 TRP A N 1
ATOM 1335 C CA . TRP A 1 191 ? -7.867 8.314 36.873 1.00 53.16 191 TRP A CA 1
ATOM 1336 C C . TRP A 1 191 ? -8.992 7.992 35.869 1.00 53.16 191 TRP A C 1
ATOM 1338 O O . TRP A 1 191 ? -9.921 8.790 35.744 1.00 53.16 191 TRP A O 1
ATOM 1348 N N . ALA A 1 192 ? -8.912 6.851 35.179 1.00 65.31 192 ALA A N 1
ATOM 1349 C CA . ALA A 1 192 ? -9.866 6.403 34.168 1.00 65.31 192 ALA A CA 1
ATOM 1350 C C . ALA A 1 192 ? -10.293 4.946 34.416 1.00 65.31 192 ALA A C 1
ATOM 1352 O O . ALA A 1 192 ? -9.481 4.111 34.833 1.00 65.31 192 ALA A O 1
ATOM 1353 N N . GLY A 1 193 ? -11.554 4.639 34.114 1.00 78.25 193 GLY A N 1
ATOM 1354 C CA . GLY A 1 193 ? -12.054 3.268 34.045 1.00 78.25 193 GLY A CA 1
ATOM 1355 C C . GLY A 1 193 ? -11.571 2.539 32.788 1.00 78.25 193 GLY A C 1
ATOM 1356 O O . GLY A 1 193 ? -11.001 3.150 31.887 1.00 78.25 193 GLY A O 1
ATOM 1357 N N . THR A 1 194 ? -11.786 1.230 32.768 1.00 87.31 194 THR A N 1
ATOM 1358 C CA . THR A 1 194 ? -11.727 0.339 31.599 1.00 87.31 194 THR A CA 1
ATOM 1359 C C . THR A 1 194 ? -12.950 -0.565 31.725 1.00 87.31 194 THR A C 1
ATOM 1361 O O . THR A 1 194 ? -13.111 -1.206 32.770 1.00 87.31 194 THR A O 1
ATOM 1364 N N . ALA A 1 195 ? -13.852 -0.587 30.745 1.00 89.69 195 ALA A N 1
ATOM 1365 C CA . ALA A 1 195 ? -15.065 -1.391 30.819 1.00 89.69 195 ALA A CA 1
ATOM 1366 C C . ALA A 1 195 ? -14.732 -2.881 30.655 1.00 89.69 195 ALA A C 1
ATOM 1368 O O . ALA A 1 195 ? -14.310 -3.343 29.600 1.00 89.69 195 ALA A O 1
ATOM 1369 N N . LEU A 1 196 ? -14.979 -3.671 31.699 1.00 93.25 196 LEU A N 1
ATOM 1370 C CA . LEU A 1 196 ? -14.901 -5.130 31.598 1.00 93.25 196 LEU A CA 1
ATOM 1371 C C . LEU A 1 196 ? -16.131 -5.677 30.866 1.00 93.25 196 LEU A C 1
ATOM 1373 O O . LEU A 1 196 ? -16.038 -6.633 30.102 1.00 93.25 196 LEU A O 1
ATOM 1377 N N . PHE A 1 197 ? -17.293 -5.060 31.101 1.00 93.06 197 PHE A N 1
ATOM 1378 C CA . PHE A 1 197 ? -18.581 -5.513 30.588 1.00 93.06 197 PHE A CA 1
ATOM 1379 C C . PHE A 1 197 ? -19.576 -4.350 30.489 1.00 93.06 197 PHE A C 1
ATOM 1381 O O . PHE A 1 197 ? -19.763 -3.599 31.452 1.00 93.06 197 PHE A O 1
ATOM 1388 N N . TYR A 1 198 ? -20.297 -4.278 29.369 1.00 90.56 198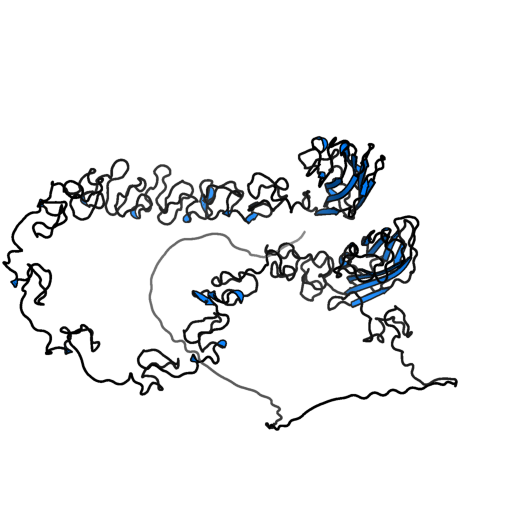 TYR A N 1
ATOM 1389 C CA . TYR A 1 198 ? -21.417 -3.362 29.161 1.00 90.56 198 TYR A CA 1
ATOM 1390 C C . TYR A 1 198 ? -22.631 -4.116 28.588 1.00 90.56 198 TYR A C 1
ATOM 1392 O O . TYR A 1 198 ? -22.533 -4.738 27.530 1.00 90.56 198 TYR A O 1
ATOM 1400 N N . ARG A 1 199 ? -23.757 -4.106 29.324 1.00 87.25 199 ARG A N 1
ATOM 1401 C CA . ARG A 1 199 ? -25.134 -4.522 28.944 1.00 87.25 199 ARG A CA 1
ATOM 1402 C C . ARG A 1 199 ? -25.332 -5.831 28.147 1.00 87.25 199 ARG A C 1
ATOM 1404 O O . ARG A 1 199 ? -26.400 -6.055 27.575 1.00 87.25 199 ARG A O 1
ATOM 1411 N N . SER A 1 200 ? -24.351 -6.726 28.140 1.00 78.12 200 SER A N 1
ATOM 1412 C CA . SER A 1 200 ? -24.332 -7.931 27.302 1.00 78.12 200 SER A CA 1
ATOM 1413 C C . SER A 1 200 ? -25.169 -9.090 27.881 1.00 78.12 200 SER A C 1
ATOM 1415 O O . SER A 1 200 ? -25.765 -8.993 28.953 1.00 78.12 200 SER A O 1
ATOM 1417 N N . GLY A 1 201 ? -25.282 -10.210 27.158 1.00 68.38 201 GLY A N 1
ATOM 1418 C CA . GLY A 1 201 ? -25.875 -11.463 27.667 1.00 68.38 201 GLY A CA 1
ATOM 1419 C C . GLY A 1 201 ? -27.412 -11.519 27.780 1.00 68.38 201 GLY A C 1
ATOM 1420 O O . GLY A 1 201 ? -27.980 -12.614 27.841 1.00 68.38 201 GLY A O 1
ATOM 1421 N N . GLY A 1 202 ? -28.107 -10.378 27.742 1.00 74.50 202 GLY A N 1
ATOM 1422 C CA . GLY A 1 202 ? -29.572 -10.296 27.686 1.00 74.50 202 GLY A CA 1
ATOM 1423 C C . GLY A 1 202 ? -30.281 -10.782 28.961 1.00 74.50 202 GLY A C 1
ATOM 1424 O O . GLY A 1 202 ? -29.826 -10.556 30.075 1.00 74.50 202 GLY A O 1
ATOM 1425 N N . ASP A 1 203 ? -31.392 -11.514 28.788 1.00 78.31 203 ASP A N 1
ATOM 1426 C CA . ASP A 1 203 ? -32.221 -12.156 29.841 1.00 78.31 203 ASP A CA 1
ATOM 1427 C C . ASP A 1 203 ? -31.470 -13.231 30.690 1.00 78.31 203 ASP A C 1
ATOM 1429 O O . ASP A 1 203 ? -32.102 -14.016 31.408 1.00 78.31 203 ASP A O 1
ATOM 1433 N N . GLY A 1 204 ? -30.143 -13.329 30.546 1.00 83.12 204 GLY A N 1
ATOM 1434 C CA . GLY A 1 204 ? -29.235 -14.214 31.273 1.00 83.12 204 GLY A CA 1
ATOM 1435 C C . GLY A 1 204 ? -28.833 -13.679 32.655 1.00 83.12 204 GLY A C 1
ATOM 1436 O O . GLY A 1 204 ? -29.196 -12.564 33.016 1.00 83.12 204 GLY A O 1
ATOM 1437 N N . ALA A 1 205 ? -28.155 -14.505 33.458 1.00 89.12 205 ALA A N 1
ATOM 1438 C CA . ALA A 1 205 ? -27.870 -14.188 34.856 1.00 89.12 205 ALA A CA 1
ATOM 1439 C C . ALA A 1 205 ? -26.557 -14.802 35.385 1.00 89.12 205 ALA A C 1
ATOM 1441 O O . ALA A 1 205 ? -26.383 -16.027 35.316 1.00 89.12 205 ALA A O 1
ATOM 1442 N N . ASN A 1 206 ? -25.810 -13.977 36.123 1.00 91.00 206 ASN A N 1
ATOM 1443 C CA . ASN A 1 206 ? -24.629 -14.229 36.956 1.00 91.00 206 ASN A CA 1
ATOM 1444 C C . ASN A 1 206 ? -23.291 -14.445 36.221 1.00 91.00 206 ASN A C 1
ATOM 1446 O O . ASN A 1 206 ? -23.221 -15.010 35.132 1.00 91.00 206 ASN A O 1
ATOM 1450 N N . PHE A 1 207 ? -22.224 -14.078 36.926 1.00 94.12 207 PHE A N 1
ATOM 1451 C CA . PHE A 1 207 ? -20.820 -14.375 36.652 1.00 94.12 207 PHE A CA 1
ATOM 1452 C C . PHE A 1 207 ? -20.352 -15.369 37.734 1.00 94.12 207 PHE A C 1
ATOM 1454 O O . PHE A 1 207 ? -20.591 -15.119 38.918 1.00 94.12 207 PHE A O 1
ATOM 1461 N N . ASP A 1 208 ? -19.780 -16.503 37.324 1.00 90.06 208 ASP A N 1
ATOM 1462 C CA . ASP A 1 208 ? -19.447 -17.693 38.133 1.00 90.06 208 ASP A CA 1
ATOM 1463 C C . ASP A 1 208 ? -18.031 -18.150 37.726 1.00 90.06 208 ASP A C 1
ATOM 1465 O O . ASP A 1 208 ? -17.867 -18.874 36.739 1.00 90.06 208 ASP A O 1
ATOM 1469 N N . GLY A 1 209 ? -16.999 -17.624 38.397 1.00 85.38 209 GLY A N 1
ATOM 1470 C CA . GLY A 1 209 ? -15.596 -17.734 37.971 1.00 85.38 209 GLY A CA 1
ATOM 1471 C C . GLY A 1 209 ? -15.356 -17.158 36.569 1.00 85.38 209 GLY A C 1
ATOM 1472 O O . GLY A 1 209 ? -14.912 -17.872 35.661 1.00 85.38 209 GLY A O 1
ATOM 1473 N N . THR A 1 210 ? -15.745 -15.896 36.337 1.00 92.12 210 THR A N 1
ATOM 1474 C CA . THR A 1 210 ? -15.501 -15.217 35.048 1.00 92.12 210 THR A CA 1
ATOM 1475 C C . THR A 1 210 ? -14.195 -14.449 35.100 1.00 92.12 210 THR A C 1
ATOM 1477 O O . THR A 1 210 ? -14.062 -13.543 35.919 1.00 92.12 210 THR A O 1
ATOM 1480 N N . ILE A 1 211 ? -13.268 -14.778 34.204 1.00 91.25 211 ILE A N 1
ATOM 1481 C CA . ILE A 1 211 ? -11.950 -14.147 34.118 1.00 91.25 211 ILE A CA 1
ATOM 1482 C C . ILE A 1 211 ? -11.930 -13.221 32.897 1.00 91.25 211 ILE A C 1
ATOM 1484 O O . ILE A 1 211 ? -12.336 -13.622 31.807 1.00 91.25 211 ILE A O 1
ATOM 1488 N N . PHE A 1 212 ? -11.458 -11.996 33.082 1.00 92.31 212 PHE A N 1
ATOM 1489 C CA . PHE A 1 212 ? -11.212 -11.005 32.041 1.00 92.31 212 PHE A CA 1
ATOM 1490 C C . PHE A 1 212 ? -9.712 -10.926 31.779 1.00 92.31 212 PHE A C 1
ATOM 1492 O O . PHE A 1 212 ? -8.955 -10.666 32.713 1.00 92.31 212 PHE A O 1
ATOM 1499 N N . ASP A 1 213 ? -9.313 -11.188 30.538 1.00 86.31 213 ASP A N 1
ATOM 1500 C CA . ASP A 1 213 ? -7.922 -11.302 30.088 1.00 86.31 213 ASP A CA 1
ATOM 1501 C C . ASP A 1 213 ? -7.873 -11.046 28.573 1.00 86.31 213 ASP A C 1
ATOM 1503 O O . ASP A 1 213 ? -8.614 -11.676 27.807 1.00 86.31 213 ASP A O 1
ATOM 1507 N N . ASP A 1 214 ? -7.017 -10.120 28.140 1.00 81.06 214 ASP A N 1
ATOM 1508 C CA . ASP A 1 214 ? -6.911 -9.707 26.738 1.00 81.06 214 ASP A CA 1
ATOM 1509 C C . ASP A 1 214 ? -6.411 -10.837 25.824 1.00 81.06 214 ASP A C 1
ATOM 1511 O O . ASP A 1 214 ? -6.851 -10.951 24.672 1.00 81.06 214 ASP A O 1
ATOM 1515 N N . ALA A 1 215 ? -5.595 -11.752 26.364 1.00 77.38 215 ALA A N 1
ATOM 1516 C CA . ALA A 1 215 ? -5.094 -12.924 25.650 1.00 77.38 215 ALA A CA 1
ATOM 1517 C C . ALA A 1 215 ? -6.206 -13.929 25.278 1.00 77.38 215 ALA A C 1
ATOM 1519 O O . ALA A 1 215 ? -5.996 -14.833 24.462 1.00 77.38 215 ALA A O 1
ATOM 1520 N N . SER A 1 216 ? -7.424 -13.790 25.820 1.00 76.88 216 SER A N 1
ATOM 1521 C CA . SER A 1 216 ? -8.546 -14.640 25.421 1.00 76.88 216 SER A CA 1
ATOM 1522 C C . SER A 1 216 ? -9.006 -14.340 23.991 1.00 76.88 216 SER A C 1
ATOM 1524 O O . SER A 1 216 ? -9.365 -13.217 23.635 1.00 76.88 216 SER A O 1
ATOM 1526 N N . GLY A 1 217 ? -9.087 -15.385 23.165 1.00 73.62 217 GLY A N 1
ATOM 1527 C CA . GLY A 1 217 ? -9.662 -15.326 21.816 1.00 73.62 217 GLY A CA 1
ATOM 1528 C C . GLY A 1 217 ? -11.199 -15.303 21.769 1.00 73.62 217 GLY A C 1
ATOM 1529 O O . GLY A 1 217 ? -11.772 -15.493 20.699 1.00 73.62 217 GLY A O 1
ATOM 1530 N N . THR A 1 218 ? -11.896 -15.151 22.904 1.00 79.56 218 THR A N 1
ATOM 1531 C CA . THR A 1 218 ? -13.370 -15.067 22.961 1.00 79.56 218 THR A CA 1
ATOM 1532 C C . THR A 1 218 ? -13.802 -13.764 23.639 1.00 79.56 218 THR A C 1
ATOM 1534 O O . THR A 1 218 ? -13.639 -13.653 24.853 1.00 79.56 218 THR A O 1
ATOM 1537 N N . PRO A 1 219 ? -14.383 -12.786 22.920 1.00 82.38 219 PRO A N 1
ATOM 1538 C CA . PRO A 1 219 ? -14.853 -11.548 23.536 1.00 82.38 219 PRO A CA 1
ATOM 1539 C C . PRO A 1 219 ? -16.085 -11.776 24.411 1.00 82.38 219 PRO A C 1
ATOM 1541 O O . PRO A 1 219 ? -16.928 -12.631 24.123 1.00 82.38 219 PRO A O 1
ATOM 1544 N N . ILE A 1 220 ? -16.214 -10.981 25.475 1.00 88.81 220 ILE A N 1
ATOM 1545 C CA . ILE A 1 220 ? -17.314 -11.080 26.444 1.00 88.81 220 ILE A CA 1
ATOM 1546 C C . ILE A 1 220 ? -18.702 -10.918 25.796 1.00 88.81 220 ILE A C 1
ATOM 1548 O O . ILE A 1 220 ? -19.664 -11.573 26.207 1.00 88.81 220 ILE A O 1
ATOM 1552 N N . THR A 1 221 ? -18.796 -10.134 24.719 1.00 85.31 221 THR A N 1
ATOM 1553 C CA . THR A 1 221 ? -20.005 -9.939 23.898 1.00 85.31 221 THR A CA 1
ATOM 1554 C C . THR A 1 221 ? -20.452 -11.212 23.164 1.00 85.31 221 THR A C 1
ATOM 1556 O O . THR A 1 221 ? -21.646 -11.397 22.928 1.00 85.31 221 THR A O 1
ATOM 1559 N N . ALA A 1 222 ? -19.528 -12.132 22.858 1.00 81.81 222 ALA A N 1
ATOM 1560 C CA . ALA A 1 222 ? -19.825 -13.451 22.291 1.00 81.81 222 ALA A CA 1
ATOM 1561 C C . ALA A 1 222 ? -20.136 -14.520 23.362 1.00 81.81 222 ALA A C 1
ATOM 1563 O O . ALA A 1 222 ? -20.577 -15.626 23.027 1.00 81.81 222 ALA A O 1
ATOM 1564 N N . GLY A 1 223 ? -19.914 -14.210 24.644 1.00 80.81 223 GLY A N 1
ATOM 1565 C CA . GLY A 1 223 ? -20.300 -15.056 25.770 1.00 80.81 223 GLY A CA 1
ATOM 1566 C C . GLY A 1 223 ? -21.813 -15.057 26.030 1.00 80.81 223 GLY A C 1
ATOM 1567 O O . GLY A 1 223 ? -22.581 -14.281 25.464 1.00 80.81 223 GLY A O 1
ATOM 1568 N N . SER A 1 224 ? -22.272 -15.950 26.908 1.00 85.69 224 SER A N 1
ATOM 1569 C CA . SER A 1 224 ? -23.689 -16.024 27.286 1.00 85.69 224 SER A CA 1
ATOM 1570 C C . SER A 1 224 ? -23.859 -16.547 28.704 1.00 85.69 224 SER A C 1
ATOM 1572 O O . SER A 1 224 ? -23.289 -17.587 29.035 1.00 85.69 224 SER A O 1
ATOM 1574 N N . ALA A 1 225 ? -24.691 -15.883 29.502 1.00 85.38 225 ALA A N 1
ATOM 1575 C CA . ALA A 1 225 ? -24.762 -16.149 30.930 1.00 85.38 225 ALA A CA 1
ATOM 1576 C C . ALA A 1 225 ? -25.378 -17.522 31.324 1.00 85.38 225 ALA A C 1
ATOM 1578 O O . ALA A 1 225 ? -26.276 -18.022 30.629 1.00 85.38 225 ALA A O 1
ATOM 1579 N N . PRO A 1 226 ? -24.993 -18.114 32.477 1.00 87.69 226 PRO A N 1
ATOM 1580 C CA . PRO A 1 226 ? -24.010 -17.599 33.431 1.00 87.69 226 PRO A CA 1
ATOM 1581 C C . PRO A 1 226 ? -22.610 -17.548 32.820 1.00 87.69 226 PRO A C 1
ATOM 1583 O O . PRO A 1 226 ? -22.175 -18.512 32.188 1.00 87.69 226 PRO A O 1
ATOM 1586 N N . TYR A 1 227 ? -21.951 -16.400 32.959 1.00 88.88 227 TYR A N 1
ATOM 1587 C CA . TYR A 1 227 ? -20.595 -16.215 32.468 1.00 88.88 227 TYR A CA 1
ATOM 1588 C C . TYR A 1 227 ? -19.655 -17.039 33.349 1.00 88.88 227 TYR A C 1
ATOM 1590 O O . TYR A 1 227 ? -19.819 -17.092 34.566 1.00 88.88 227 TYR A O 1
ATOM 1598 N N . SER A 1 228 ? -18.729 -17.754 32.716 1.00 87.81 228 SER A N 1
ATOM 1599 C CA . SER A 1 228 ? -17.786 -18.655 33.385 1.00 87.81 228 SER A CA 1
ATOM 1600 C C . SER A 1 228 ? -16.624 -18.959 32.445 1.00 87.81 228 SER A C 1
ATOM 1602 O O . SER A 1 228 ? -16.870 -19.201 31.254 1.00 87.81 228 SER A O 1
ATOM 1604 N N . GLY A 1 229 ? -15.396 -18.976 32.964 1.00 82.00 229 GLY A N 1
ATOM 1605 C CA . GLY A 1 229 ? -14.167 -19.068 32.169 1.00 82.00 229 GLY A CA 1
ATOM 1606 C C . GLY A 1 229 ? -13.663 -17.708 31.671 1.00 82.00 229 GLY A C 1
ATOM 1607 O O . GLY A 1 229 ? -14.161 -16.664 32.091 1.00 82.00 229 GLY A O 1
ATOM 1608 N N . THR A 1 230 ? -12.658 -17.739 30.793 1.00 84.81 230 THR A N 1
ATOM 1609 C CA . THR A 1 230 ? -11.873 -16.560 30.390 1.00 84.81 230 THR A CA 1
ATOM 1610 C C . THR A 1 230 ? -12.391 -15.887 29.116 1.00 84.81 230 THR A C 1
ATOM 1612 O O . THR A 1 230 ? -12.502 -16.535 28.073 1.00 84.81 230 THR A O 1
ATOM 1615 N N . TYR A 1 231 ? -12.630 -14.577 29.167 1.00 84.81 231 TYR A N 1
ATOM 1616 C CA . TYR A 1 231 ? -13.101 -13.744 28.057 1.00 84.81 231 TYR A CA 1
ATOM 1617 C C . TYR A 1 231 ? -12.212 -12.512 27.877 1.00 84.81 231 TYR A C 1
ATOM 1619 O O . TYR A 1 231 ? -11.688 -11.979 28.853 1.00 84.81 231 TYR A O 1
ATOM 1627 N N . ARG A 1 232 ? -12.120 -12.013 26.642 1.00 88.31 232 ARG A N 1
ATOM 1628 C CA . ARG A 1 232 ? -11.598 -10.668 26.381 1.00 88.31 232 ARG A CA 1
ATOM 1629 C C . ARG A 1 232 ? -12.615 -9.650 26.919 1.00 88.31 232 ARG A C 1
ATOM 1631 O O . ARG A 1 232 ? -13.812 -9.846 26.661 1.00 88.31 232 ARG A O 1
ATOM 1638 N N . PRO A 1 233 ? -12.192 -8.628 27.683 1.00 90.25 233 PRO A N 1
ATOM 1639 C CA . PRO A 1 233 ? -13.072 -7.565 28.176 1.00 90.25 233 PRO A CA 1
ATOM 1640 C C . PRO A 1 233 ? -13.715 -6.757 27.038 1.00 90.25 233 PRO A C 1
ATOM 1642 O O . PRO A 1 233 ? -13.467 -7.005 25.858 1.00 90.25 233 PRO A O 1
ATOM 1645 N N . PHE A 1 234 ? -14.600 -5.825 27.402 1.00 85.25 234 PHE A N 1
ATOM 1646 C CA . PHE A 1 234 ? -15.225 -4.908 26.447 1.00 85.25 234 PHE A CA 1
ATOM 1647 C C . PHE A 1 234 ? -14.207 -3.871 25.935 1.00 85.25 234 PHE A C 1
ATOM 1649 O O . PHE A 1 234 ? -14.023 -3.758 24.728 1.00 85.25 234 PHE A O 1
ATOM 1656 N N . ASP A 1 235 ? -13.486 -3.216 26.850 1.00 84.25 235 ASP A N 1
ATOM 1657 C CA . ASP A 1 235 ? -12.288 -2.415 26.569 1.00 84.25 235 ASP A CA 1
ATOM 1658 C C . ASP A 1 235 ? -11.025 -3.208 26.979 1.00 84.25 235 ASP A C 1
ATOM 1660 O O . ASP A 1 235 ? -11.033 -3.788 28.071 1.00 84.25 235 ASP A O 1
ATOM 1664 N N . PRO A 1 236 ? -9.924 -3.190 26.200 1.00 82.12 236 PRO A N 1
ATOM 1665 C CA . PRO A 1 236 ? -8.653 -3.817 26.575 1.00 82.12 236 PRO A CA 1
ATOM 1666 C C . PRO A 1 236 ? -8.126 -3.429 27.966 1.00 82.12 236 PRO A C 1
ATOM 1668 O O . PRO A 1 236 ? -8.071 -2.253 28.345 1.00 82.12 236 PRO A O 1
ATOM 1671 N N . LEU A 1 237 ? -7.666 -4.430 28.715 1.00 84.00 237 LEU A N 1
ATOM 1672 C CA . LEU A 1 237 ? -6.961 -4.265 29.987 1.00 84.00 237 LEU A CA 1
ATOM 1673 C C . LEU A 1 237 ? -5.520 -3.753 29.814 1.00 84.00 237 LEU A C 1
ATOM 1675 O O . LEU A 1 237 ? -5.018 -3.096 30.729 1.00 84.00 237 LEU A O 1
ATOM 1679 N N . GLY A 1 238 ? -4.902 -3.943 28.644 1.00 76.00 238 GLY A N 1
ATOM 1680 C CA . GLY A 1 238 ? -3.600 -3.384 28.258 1.00 76.00 238 GLY A CA 1
ATOM 1681 C C . GLY A 1 238 ? -3.512 -1.857 28.384 1.00 76.00 238 GLY A C 1
ATOM 1682 O O . GLY A 1 238 ? -2.452 -1.328 28.703 1.00 76.00 238 GLY A O 1
ATOM 1683 N N . TYR A 1 239 ? -4.640 -1.130 28.344 1.00 76.31 239 TYR A N 1
ATOM 1684 C CA . TYR A 1 239 ? -4.704 0.295 28.725 1.00 76.31 239 TYR A CA 1
ATOM 1685 C C . TYR A 1 239 ? -4.312 0.592 30.191 1.00 76.31 239 TYR A C 1
ATOM 1687 O O . TYR A 1 239 ? -4.308 1.757 30.608 1.00 76.31 239 TYR A O 1
ATOM 1695 N N . LYS A 1 240 ? -4.028 -0.439 30.999 1.00 77.62 240 LYS A N 1
ATOM 1696 C CA . LYS A 1 240 ? -3.464 -0.348 32.352 1.00 77.62 240 LYS A CA 1
ATOM 1697 C C . LYS A 1 240 ? -1.995 -0.797 32.450 1.00 77.62 240 LYS A C 1
ATOM 1699 O O . LYS A 1 240 ? -1.448 -0.744 33.553 1.00 77.62 240 LYS A O 1
ATOM 1704 N N . SER A 1 241 ? -1.352 -1.180 31.346 1.00 76.50 241 SER A N 1
ATOM 1705 C CA . SER A 1 241 ? 0.100 -1.388 31.289 1.00 76.50 241 SER A CA 1
ATOM 1706 C C . SER A 1 241 ? 0.850 -0.073 31.564 1.00 76.50 241 SER A C 1
ATOM 1708 O O . SER A 1 241 ? 0.351 1.024 31.287 1.00 76.50 241 SER A O 1
ATOM 1710 N N . GLY A 1 242 ? 2.002 -0.150 32.230 1.00 73.69 242 GLY A N 1
ATOM 1711 C CA . GLY A 1 242 ? 2.769 1.003 32.717 1.00 73.69 242 GLY A CA 1
ATOM 1712 C C . GLY A 1 242 ? 2.151 1.755 33.912 1.00 73.69 242 GLY A C 1
ATOM 1713 O O . GLY A 1 242 ? 2.706 2.758 34.373 1.00 73.69 242 GLY A O 1
ATOM 1714 N N . TYR A 1 243 ? 1.013 1.312 34.463 1.00 77.19 243 TYR A N 1
ATOM 1715 C CA . TYR A 1 243 ? 0.472 1.878 35.709 1.00 77.19 243 TYR A CA 1
ATOM 1716 C C . TYR A 1 243 ? 1.233 1.315 36.916 1.00 77.19 243 TYR A C 1
ATOM 1718 O O . TYR A 1 243 ? 1.786 0.224 36.857 1.00 77.19 243 TYR A O 1
ATOM 1726 N N . THR A 1 244 ? 1.237 2.029 38.051 1.00 74.69 244 THR A N 1
ATOM 1727 C CA . THR A 1 244 ? 1.822 1.491 39.294 1.00 74.69 244 THR A CA 1
ATOM 1728 C C . THR A 1 244 ? 0.752 0.933 40.222 1.00 74.69 244 THR A C 1
ATOM 1730 O O . THR A 1 244 ? -0.383 1.425 40.287 1.00 74.69 244 THR A O 1
ATOM 1733 N N . THR A 1 245 ? 1.117 -0.080 41.003 1.00 68.62 245 THR A N 1
ATOM 1734 C CA . THR A 1 245 ? 0.239 -0.683 42.017 1.00 68.62 245 THR A CA 1
ATOM 1735 C C . THR A 1 245 ? -0.233 0.320 43.083 1.00 68.62 245 THR A C 1
ATOM 1737 O O . THR A 1 245 ? -1.290 0.110 43.685 1.00 68.62 245 THR A O 1
ATOM 1740 N N . PHE A 1 246 ? 0.487 1.431 43.308 1.00 66.88 246 PHE A N 1
ATOM 1741 C CA . PHE A 1 246 ? 0.178 2.434 44.336 1.00 66.88 246 PHE A CA 1
ATOM 1742 C C . PHE A 1 246 ? -0.151 3.845 43.793 1.00 66.88 246 PHE A C 1
ATOM 1744 O O . PHE A 1 246 ? 0.229 4.863 44.387 1.00 66.88 246 PHE A O 1
ATOM 1751 N N . GLN A 1 247 ? -0.930 3.952 42.707 1.00 53.78 247 GLN A N 1
ATOM 1752 C CA . GLN A 1 247 ? -1.406 5.248 42.188 1.00 53.78 247 GLN A CA 1
ATOM 1753 C C . GLN A 1 247 ? -2.372 6.011 43.136 1.00 53.78 247 GLN A C 1
ATOM 1755 O O . GLN A 1 247 ? -3.587 6.098 42.953 1.00 53.78 247 GLN A O 1
ATOM 1760 N N . GLY A 1 248 ? -1.809 6.709 44.123 1.00 54.41 248 GLY A N 1
ATOM 1761 C CA . GLY A 1 248 ? -2.445 7.866 44.755 1.00 54.41 248 GLY A CA 1
ATOM 1762 C C . GLY A 1 248 ? -3.454 7.563 45.867 1.00 54.41 248 GLY A C 1
ATOM 1763 O O . GLY A 1 248 ? -3.084 7.053 46.922 1.00 54.41 248 GLY A O 1
ATOM 1764 N N . MET A 1 249 ? -4.688 8.072 45.734 1.00 42.62 249 MET A N 1
ATOM 1765 C CA . MET A 1 249 ? -5.617 8.202 46.874 1.00 42.62 249 MET A CA 1
ATOM 1766 C C . MET A 1 249 ? -6.690 7.116 46.993 1.00 42.62 249 MET A C 1
ATOM 1768 O O . MET A 1 249 ? -7.236 6.993 48.091 1.00 42.62 249 MET A O 1
ATOM 1772 N N . GLU A 1 250 ? -7.004 6.374 45.926 1.00 53.94 250 GLU A N 1
ATOM 1773 C CA . GLU A 1 250 ? -8.157 5.449 45.916 1.00 53.94 250 GLU A CA 1
ATOM 1774 C C . GLU A 1 250 ? -7.820 4.012 45.459 1.00 53.94 250 GLU A C 1
ATOM 1776 O O . GLU A 1 250 ? -8.536 3.097 45.855 1.00 53.94 250 GLU A O 1
ATOM 1781 N N . GLY A 1 251 ? -6.673 3.786 44.799 1.00 68.81 251 GLY A N 1
ATOM 1782 C CA . GLY A 1 251 ? -6.145 2.446 44.489 1.00 68.81 251 GLY A CA 1
ATOM 1783 C C . GLY A 1 251 ? -6.850 1.742 43.324 1.00 68.81 251 GLY A C 1
ATOM 1784 O O . GLY A 1 251 ? -7.628 2.359 42.601 1.00 68.81 251 GLY A O 1
ATOM 1785 N N . TRP A 1 252 ? -6.562 0.449 43.149 1.00 84.38 252 TRP A N 1
ATOM 1786 C CA . TRP A 1 252 ? -7.257 -0.409 42.186 1.00 84.38 252 TRP A CA 1
ATOM 1787 C C . TRP A 1 252 ? -8.633 -0.813 42.732 1.00 84.38 252 TRP A C 1
ATOM 1789 O O . TRP A 1 252 ? -8.758 -1.278 43.872 1.00 84.38 252 TRP A O 1
ATOM 1799 N N . ARG A 1 253 ? -9.676 -0.597 41.929 1.00 88.62 253 ARG A N 1
ATOM 1800 C CA . ARG A 1 253 ? -11.070 -0.590 42.391 1.00 88.62 253 ARG A CA 1
ATOM 1801 C C . ARG A 1 253 ? -12.006 -1.107 41.297 1.00 88.62 253 ARG A C 1
ATOM 1803 O O . ARG A 1 253 ? -11.932 -0.644 40.167 1.00 88.62 253 ARG A O 1
ATOM 1810 N N . LEU A 1 254 ? -12.884 -2.047 41.634 1.00 93.06 254 LEU A N 1
ATOM 1811 C CA . LEU A 1 254 ? -13.937 -2.533 40.740 1.00 93.06 254 LEU A CA 1
ATOM 1812 C C . LEU A 1 254 ? -15.208 -1.715 40.959 1.00 93.06 254 LEU A C 1
ATOM 1814 O O . LEU A 1 254 ? -15.665 -1.603 42.100 1.00 93.06 254 LEU A O 1
ATOM 1818 N N . ASP A 1 255 ? -15.803 -1.229 39.875 1.00 92.38 255 ASP A N 1
ATOM 1819 C CA . ASP A 1 255 ? -17.038 -0.448 39.860 1.00 92.38 255 ASP A CA 1
ATOM 1820 C C . ASP A 1 255 ? -18.144 -1.211 39.128 1.00 92.38 255 ASP A C 1
ATOM 1822 O O . ASP A 1 255 ? -17.963 -1.649 37.998 1.00 92.38 255 ASP A O 1
ATOM 1826 N N . VAL A 1 256 ? -19.306 -1.362 39.773 1.00 94.81 256 VAL A N 1
ATOM 1827 C CA . VAL A 1 256 ? -20.489 -2.025 39.207 1.00 94.81 256 VAL A CA 1
ATOM 1828 C C . VAL A 1 256 ? -21.719 -1.135 39.372 1.00 94.81 256 VAL A C 1
ATOM 1830 O O . VAL A 1 256 ? -22.070 -0.726 40.486 1.00 94.81 256 VAL A O 1
ATOM 1833 N N . LEU A 1 257 ? -22.394 -0.855 38.260 1.00 91.31 257 LEU A N 1
ATOM 1834 C CA . LEU A 1 257 ? -23.631 -0.083 38.188 1.00 91.31 257 LEU A CA 1
ATOM 1835 C C . LEU A 1 257 ? -24.761 -0.954 37.636 1.00 91.31 257 LEU A C 1
ATOM 1837 O O . LEU A 1 257 ? -24.640 -1.513 36.551 1.00 91.31 257 LEU A O 1
ATOM 1841 N N . ASP A 1 258 ? -25.869 -1.015 38.372 1.00 92.56 258 ASP A N 1
ATOM 1842 C CA . ASP A 1 258 ? -27.159 -1.496 37.871 1.00 92.56 258 ASP A CA 1
ATOM 1843 C C . ASP A 1 258 ? -27.935 -0.317 37.262 1.00 92.56 258 ASP A C 1
ATOM 1845 O O . ASP A 1 258 ? -28.203 0.689 37.932 1.00 92.56 258 ASP A O 1
ATOM 1849 N N . LEU A 1 259 ? -28.259 -0.438 35.975 1.00 86.75 259 LEU A N 1
ATOM 1850 C CA . LEU A 1 259 ? -28.917 0.574 35.155 1.00 86.75 259 LEU A CA 1
ATOM 1851 C C . LEU A 1 259 ? -30.455 0.486 35.207 1.00 86.75 259 LEU A C 1
ATOM 1853 O O . LEU A 1 259 ? -31.117 1.489 34.926 1.00 86.75 259 LEU A O 1
ATOM 1857 N N . GLU A 1 260 ? -31.048 -0.658 35.579 1.00 85.50 260 GLU A N 1
ATOM 1858 C CA . GLU A 1 260 ? -32.492 -0.919 35.427 1.00 85.50 260 GLU A CA 1
ATOM 1859 C C . GLU A 1 260 ? -33.214 -1.144 36.776 1.00 85.50 260 GLU A C 1
ATOM 1861 O O . GLU A 1 260 ? -33.071 -2.171 37.439 1.00 85.50 260 GLU A O 1
ATOM 1866 N N . PRO A 1 261 ? -34.088 -0.218 37.216 1.00 77.00 261 PRO A N 1
ATOM 1867 C CA . PRO A 1 261 ? -34.554 -0.199 38.599 1.00 77.00 261 PRO A CA 1
ATOM 1868 C C . PRO A 1 261 ? -35.595 -1.284 38.929 1.00 77.00 261 PRO A C 1
ATOM 1870 O O . PRO A 1 261 ? -36.792 -1.139 38.636 1.00 77.00 261 PRO A O 1
ATOM 1873 N N . GLY A 1 262 ? -35.184 -2.295 39.700 1.00 76.19 262 GLY A N 1
ATOM 1874 C CA . GLY A 1 262 ? -36.099 -3.150 40.470 1.00 76.19 262 GLY A CA 1
ATOM 1875 C C . GLY A 1 262 ? -35.752 -4.637 40.531 1.00 76.19 262 GLY A C 1
ATOM 1876 O O . GLY A 1 262 ? -36.450 -5.384 41.230 1.00 76.19 262 GLY A O 1
ATOM 1877 N N . GLU A 1 263 ? -34.704 -5.055 39.831 1.00 81.38 263 GLU A N 1
ATOM 1878 C CA . GLU A 1 263 ? -33.926 -6.248 40.167 1.00 81.38 263 GLU A CA 1
ATOM 1879 C C . GLU A 1 263 ? -32.661 -5.770 40.930 1.00 81.38 263 GLU A C 1
ATOM 1881 O O . GLU A 1 263 ? -32.482 -4.569 41.100 1.00 81.38 263 GLU A O 1
ATOM 1886 N N . THR A 1 264 ? -31.900 -6.663 41.571 1.00 82.19 264 THR A N 1
ATOM 1887 C CA . THR A 1 264 ? -30.728 -6.302 42.406 1.00 82.19 264 THR A CA 1
ATOM 1888 C C . THR A 1 264 ? -29.835 -7.522 42.581 1.00 82.19 264 THR A C 1
ATOM 1890 O O . THR A 1 264 ? -30.372 -8.621 42.779 1.00 82.19 264 THR A O 1
ATOM 1893 N N . GLY A 1 265 ? -28.519 -7.335 42.663 1.00 90.56 265 GLY A N 1
ATOM 1894 C CA . GLY A 1 265 ? -27.574 -8.421 42.929 1.00 90.56 265 GLY A CA 1
ATOM 1895 C C . GLY A 1 265 ? -26.439 -8.079 43.888 1.00 90.56 265 GLY A C 1
ATOM 1896 O O . GLY A 1 265 ? -26.482 -7.080 44.608 1.00 90.56 265 GLY A O 1
ATOM 1897 N N . THR A 1 266 ? -25.430 -8.941 43.896 1.00 94.75 266 THR A N 1
ATOM 1898 C CA . THR A 1 266 ? -24.259 -8.883 44.774 1.00 94.75 266 THR A CA 1
ATOM 1899 C C . THR A 1 266 ? -22.982 -9.157 43.996 1.00 94.75 266 THR A C 1
ATOM 1901 O O . THR A 1 266 ? -22.910 -10.121 43.239 1.00 94.75 266 THR A O 1
ATOM 1904 N N . ILE A 1 267 ? -21.961 -8.335 44.236 1.00 95.44 267 ILE A N 1
ATOM 1905 C CA . ILE A 1 267 ? -20.567 -8.694 43.973 1.00 95.44 267 ILE A CA 1
ATOM 1906 C C . ILE A 1 267 ? -20.177 -9.664 45.091 1.00 95.44 267 ILE A C 1
ATOM 1908 O O . ILE A 1 267 ? -20.236 -9.288 46.266 1.00 95.44 267 ILE A O 1
ATOM 1912 N N . GLU A 1 268 ? -19.868 -10.911 44.750 1.00 93.94 268 GLU A N 1
ATOM 1913 C CA . GLU A 1 268 ? -19.506 -11.961 45.710 1.00 93.94 268 GLU A CA 1
ATOM 1914 C C . GLU A 1 268 ? -17.978 -12.083 45.835 1.00 93.94 268 GLU A C 1
ATOM 1916 O O . GLU A 1 268 ? -17.477 -12.171 46.957 1.00 93.94 268 GLU A O 1
ATOM 1921 N N . SER A 1 269 ? -17.245 -11.987 44.717 1.00 92.62 269 SER A N 1
ATOM 1922 C CA . SER A 1 269 ? -15.775 -11.950 44.668 1.00 92.62 269 SER A CA 1
ATOM 1923 C C . SER A 1 269 ? -15.251 -10.913 43.658 1.00 92.62 269 SER A C 1
ATOM 1925 O O . SER A 1 269 ? -15.971 -10.463 42.764 1.00 92.62 269 SER A O 1
ATOM 1927 N N . PHE A 1 270 ? -13.997 -10.503 43.851 1.00 92.81 270 PHE A N 1
ATOM 1928 C CA . PHE A 1 270 ? -13.196 -9.690 42.935 1.00 92.81 270 PHE A CA 1
ATOM 1929 C C . PHE A 1 270 ? -11.732 -10.018 43.228 1.00 92.81 270 PHE A C 1
ATOM 1931 O O . PHE A 1 270 ? -11.246 -9.741 44.332 1.00 92.81 270 PHE A O 1
ATOM 1938 N N . THR A 1 271 ? -11.048 -10.605 42.252 1.00 89.38 271 THR A N 1
ATOM 1939 C CA . THR A 1 271 ? -9.622 -10.931 42.320 1.00 89.38 271 THR A CA 1
ATOM 1940 C C . THR A 1 271 ? -8.905 -10.245 41.168 1.00 89.38 271 THR A C 1
ATOM 1942 O O . THR A 1 271 ? -9.303 -10.379 40.014 1.00 89.38 271 THR A O 1
ATOM 1945 N N . LEU A 1 272 ? -7.850 -9.499 41.484 1.00 88.25 272 LEU A N 1
ATOM 1946 C CA . LEU A 1 272 ? -6.990 -8.833 40.513 1.00 88.25 272 LEU A CA 1
ATOM 1947 C C . LEU A 1 272 ? -5.671 -9.605 40.398 1.00 88.25 272 LEU A C 1
ATOM 1949 O O . LEU A 1 272 ? -4.973 -9.779 41.398 1.00 88.25 272 LEU A O 1
ATOM 1953 N N . TYR A 1 273 ? -5.336 -10.033 39.187 1.00 86.00 273 TYR A N 1
ATOM 1954 C CA . TYR A 1 273 ? -4.049 -10.619 38.827 1.00 86.00 273 TYR A CA 1
ATOM 1955 C C . TYR A 1 273 ? -3.222 -9.547 38.129 1.00 86.00 273 TYR A C 1
ATOM 1957 O O . TYR A 1 273 ? -3.722 -8.903 37.207 1.00 86.00 273 TYR A O 1
ATOM 1965 N N . LEU A 1 274 ? -1.983 -9.347 38.574 1.00 84.19 274 LEU A N 1
ATOM 1966 C CA . LEU A 1 274 ? -1.048 -8.401 37.968 1.00 84.19 274 LEU A CA 1
ATOM 1967 C C . LEU A 1 274 ? 0.282 -9.101 37.703 1.00 84.19 274 LEU A C 1
ATOM 1969 O O . LEU A 1 274 ? 0.784 -9.807 38.579 1.00 84.19 274 LEU A O 1
ATOM 1973 N N . CYS A 1 275 ? 0.868 -8.847 36.541 1.00 82.12 275 CYS A N 1
ATOM 1974 C CA . CYS A 1 275 ? 2.288 -9.080 36.304 1.00 82.12 275 CYS A CA 1
ATOM 1975 C C . CYS A 1 275 ? 3.053 -7.816 36.701 1.00 82.12 275 CYS A C 1
ATOM 1977 O O . CYS A 1 275 ? 2.647 -6.711 36.328 1.00 82.12 275 CYS A O 1
ATOM 1979 N N . LEU A 1 276 ? 4.099 -7.971 37.517 1.00 81.75 276 LEU A N 1
ATOM 1980 C CA . LEU A 1 276 ? 4.884 -6.864 38.059 1.00 81.75 276 LEU A CA 1
ATOM 1981 C C . LEU A 1 276 ? 6.324 -6.866 37.564 1.00 81.75 276 LEU A C 1
ATOM 1983 O O . LEU A 1 276 ? 6.939 -7.922 37.408 1.00 81.75 276 LEU A O 1
ATOM 1987 N N . CYS A 1 277 ? 6.862 -5.655 37.449 1.00 75.69 277 CYS A N 1
ATOM 1988 C CA . CYS A 1 277 ? 8.241 -5.385 37.077 1.00 75.69 277 CYS A CA 1
ATOM 1989 C C . CYS A 1 277 ? 8.820 -4.150 37.784 1.00 75.69 277 CYS A C 1
ATOM 1991 O O . CYS A 1 277 ? 8.087 -3.298 38.305 1.00 75.69 277 CYS A O 1
ATOM 1993 N N . ASP A 1 278 ? 10.153 -4.107 37.857 1.00 71.12 278 ASP A N 1
ATOM 1994 C CA . ASP A 1 278 ? 10.933 -3.070 38.554 1.00 71.12 278 ASP A CA 1
ATOM 1995 C C . ASP A 1 278 ? 11.565 -2.068 37.567 1.00 71.12 278 ASP A C 1
ATOM 1997 O O . ASP A 1 278 ? 11.530 -0.863 37.821 1.00 71.12 278 ASP A O 1
ATOM 2001 N N . ASP A 1 279 ? 12.080 -2.578 36.448 1.00 70.81 279 ASP A N 1
ATOM 2002 C CA . ASP A 1 279 ? 12.468 -1.894 35.211 1.00 70.81 279 ASP A CA 1
ATOM 2003 C C . ASP A 1 279 ? 11.851 -2.781 34.086 1.00 70.81 279 ASP A C 1
ATOM 2005 O O . ASP A 1 279 ? 11.947 -4.003 34.217 1.00 70.81 279 ASP A O 1
ATOM 2009 N N . CYS A 1 280 ? 11.112 -2.219 33.114 1.00 71.50 280 CYS A N 1
ATOM 2010 C CA . CYS A 1 280 ? 10.403 -2.958 32.039 1.00 71.50 280 CYS A CA 1
ATOM 2011 C C . CYS A 1 280 ? 9.915 -2.023 30.910 1.00 71.50 280 CYS A C 1
ATOM 2013 O O . CYS A 1 280 ? 9.417 -0.930 31.217 1.00 71.50 280 CYS A O 1
ATOM 2015 N N . GLU A 1 281 ? 9.985 -2.450 29.645 1.00 77.56 281 GLU A N 1
ATOM 2016 C CA . GLU A 1 281 ? 9.354 -1.771 28.496 1.00 77.56 281 GLU A CA 1
ATOM 2017 C C . GLU A 1 281 ? 7.824 -1.974 28.555 1.00 77.56 281 GLU A C 1
ATOM 2019 O O . GLU A 1 281 ? 7.303 -3.076 28.401 1.00 77.56 281 GLU A O 1
ATOM 2024 N N . VAL A 1 282 ? 7.063 -0.926 28.899 1.00 73.62 282 VAL A N 1
ATOM 2025 C CA . VAL A 1 282 ? 5.599 -1.028 29.066 1.00 73.62 282 VAL A CA 1
ATOM 2026 C C . VAL A 1 282 ? 4.856 0.277 28.792 1.00 73.62 282 VAL A C 1
ATOM 2028 O O . VAL A 1 282 ? 5.293 1.384 29.133 1.00 73.62 282 VAL A O 1
ATOM 2031 N N . GLY A 1 283 ? 3.629 0.166 28.288 1.00 70.44 283 GLY A N 1
ATOM 2032 C CA . GLY A 1 283 ? 2.713 1.293 28.212 1.00 70.44 283 GLY A CA 1
ATOM 2033 C C . GLY A 1 283 ? 3.140 2.311 27.154 1.00 70.44 283 GLY A C 1
ATOM 2034 O O . GLY A 1 283 ? 2.989 2.078 25.967 1.00 70.44 283 GLY A O 1
ATOM 2035 N N . TRP A 1 284 ? 3.569 3.502 27.579 1.00 68.38 284 TRP A N 1
ATOM 2036 C CA . TRP A 1 284 ? 4.046 4.556 26.662 1.00 68.38 284 TRP A CA 1
ATOM 2037 C C . TRP A 1 284 ? 5.531 4.425 26.295 1.00 68.38 284 TRP A C 1
ATOM 2039 O O . TRP A 1 284 ? 6.037 5.319 25.626 1.00 68.38 284 TRP A O 1
ATOM 2049 N N . LEU A 1 285 ? 6.207 3.376 26.773 1.00 75.38 285 LEU A N 1
ATOM 2050 C CA . LEU A 1 285 ? 7.599 3.081 26.429 1.00 75.38 285 LEU A CA 1
ATOM 2051 C C . LEU A 1 285 ? 7.706 2.233 25.154 1.00 75.38 285 LEU A C 1
ATOM 2053 O O . LEU A 1 285 ? 8.629 2.464 24.399 1.00 75.38 285 LEU A O 1
ATOM 2057 N N . CYS A 1 286 ? 6.698 1.399 24.860 1.00 75.94 286 CYS A N 1
ATOM 2058 C CA . CYS A 1 286 ? 6.582 0.549 23.661 1.00 75.94 286 CYS A CA 1
ATOM 2059 C C . CYS A 1 286 ? 6.497 1.301 22.304 1.00 75.94 286 CYS A C 1
ATOM 2061 O O . CYS A 1 286 ? 5.948 0.764 21.350 1.00 75.94 286 CYS A O 1
ATOM 2063 N N . GLN A 1 287 ? 6.852 2.592 22.259 1.00 74.12 287 GLN A N 1
ATOM 2064 C CA . GLN A 1 287 ? 6.822 3.478 21.083 1.00 74.12 287 GLN A CA 1
ATOM 2065 C C . GLN A 1 287 ? 7.815 4.663 21.243 1.00 74.12 287 GLN A C 1
ATOM 2067 O O . GLN A 1 287 ? 7.521 5.781 20.794 1.00 74.12 287 GLN A O 1
ATOM 2072 N N . ASP A 1 288 ? 8.927 4.499 21.975 1.00 71.94 288 ASP A N 1
ATOM 2073 C CA . ASP A 1 288 ? 9.920 5.566 22.209 1.00 71.94 288 ASP A CA 1
ATOM 2074 C C . ASP A 1 288 ? 11.351 5.300 21.699 1.00 71.94 288 ASP A C 1
ATOM 2076 O O . ASP A 1 288 ? 12.126 6.262 21.568 1.00 71.94 288 ASP A O 1
ATOM 2080 N N . GLY A 1 289 ? 11.647 4.077 21.240 1.00 70.50 289 GLY A N 1
ATOM 2081 C CA . GLY A 1 289 ? 12.865 3.737 20.495 1.00 70.50 289 GLY A CA 1
ATOM 2082 C C . GLY A 1 289 ? 14.151 3.699 21.325 1.00 70.50 289 GLY A C 1
ATOM 2083 O O . GLY A 1 289 ? 15.252 3.834 20.771 1.00 70.50 289 GLY A O 1
ATOM 2084 N N . GLU A 1 290 ? 14.047 3.564 22.649 1.00 76.06 290 GLU A N 1
ATOM 2085 C CA . GLU A 1 290 ? 15.168 3.306 23.556 1.00 76.06 290 GLU A CA 1
ATOM 2086 C C . GLU A 1 290 ? 14.875 2.057 24.412 1.00 76.06 290 GLU A C 1
ATOM 2088 O O . GLU A 1 290 ? 13.987 2.116 25.238 1.00 76.06 290 GLU A O 1
ATOM 2093 N N . ASP A 1 291 ? 15.694 1.000 24.312 1.00 76.00 291 ASP A N 1
ATOM 2094 C CA . ASP A 1 291 ? 15.791 -0.129 25.273 1.00 76.00 291 ASP A CA 1
ATOM 2095 C C . ASP A 1 291 ? 15.728 0.376 26.742 1.00 76.00 291 ASP A C 1
ATOM 2097 O O . ASP A 1 291 ? 16.727 0.894 27.273 1.00 76.00 291 ASP A O 1
ATOM 2101 N N . ASN A 1 292 ? 14.541 0.328 27.384 1.00 74.69 292 ASN A N 1
ATOM 2102 C CA . ASN A 1 292 ? 14.315 0.972 28.689 1.00 74.69 292 ASN A CA 1
ATOM 2103 C C . ASN A 1 292 ? 14.767 0.113 29.879 1.00 74.69 292 ASN A C 1
ATOM 2105 O O . ASN A 1 292 ? 15.090 0.690 30.930 1.00 74.69 292 ASN A O 1
ATOM 2109 N N . ASP A 1 293 ? 14.799 -1.219 29.762 1.00 71.19 293 ASP A N 1
ATOM 2110 C CA . ASP A 1 293 ? 15.143 -2.119 30.876 1.00 71.19 293 ASP A CA 1
ATOM 2111 C C . ASP A 1 293 ? 16.520 -2.808 30.774 1.00 71.19 293 ASP A C 1
ATOM 2113 O O . ASP A 1 293 ? 17.138 -3.101 31.812 1.00 71.19 293 ASP A O 1
ATOM 2117 N N . GLY A 1 294 ? 17.103 -2.905 29.576 1.00 72.25 294 GLY A N 1
ATOM 2118 C CA . GLY A 1 294 ? 18.465 -3.384 29.334 1.00 72.25 294 GLY A CA 1
ATOM 2119 C C . GLY A 1 294 ? 18.584 -4.831 28.845 1.00 72.25 294 GLY A C 1
ATOM 2120 O O . GLY A 1 294 ? 19.691 -5.387 28.937 1.00 72.25 294 GLY A O 1
ATOM 2121 N N . ASP A 1 295 ? 17.485 -5.437 28.402 1.00 73.12 295 ASP A N 1
ATOM 2122 C CA . ASP A 1 295 ? 17.391 -6.739 27.733 1.00 73.12 295 ASP A CA 1
ATOM 2123 C C . ASP A 1 295 ? 18.029 -6.727 26.316 1.00 73.12 295 ASP A C 1
ATOM 2125 O O . ASP A 1 295 ? 18.908 -7.561 26.039 1.00 73.12 295 ASP A O 1
ATOM 2129 N N . ALA A 1 296 ? 17.740 -5.660 25.552 1.00 76.69 296 ALA A N 1
ATOM 2130 C CA . ALA A 1 296 ? 18.185 -5.295 24.197 1.00 76.69 296 ALA A CA 1
ATOM 2131 C C . ALA A 1 296 ? 17.253 -5.608 23.004 1.00 76.69 296 ALA A C 1
ATOM 2133 O O . ALA A 1 296 ? 17.647 -5.265 21.881 1.00 76.69 296 ALA A O 1
ATOM 2134 N N . ASP A 1 297 ? 16.053 -6.140 23.231 1.00 73.94 297 ASP A N 1
ATOM 2135 C CA . ASP A 1 297 ? 14.902 -5.927 22.335 1.00 73.94 297 ASP A CA 1
ATOM 2136 C C . ASP A 1 297 ? 14.300 -4.504 22.588 1.00 73.94 297 ASP A C 1
ATOM 2138 O O . ASP A 1 297 ? 14.799 -3.784 23.464 1.00 73.94 297 ASP A O 1
ATOM 2142 N N . ILE A 1 298 ? 13.345 -4.013 21.774 1.00 75.31 298 ILE A N 1
ATOM 2143 C CA . ILE A 1 298 ? 12.780 -2.637 21.874 1.00 75.31 298 ILE A CA 1
ATOM 2144 C C . ILE A 1 298 ? 11.300 -2.546 21.460 1.00 75.31 298 ILE A C 1
ATOM 2146 O O . ILE A 1 298 ? 10.809 -3.389 20.716 1.00 75.31 298 ILE A O 1
ATOM 2150 N N . ASP A 1 299 ? 10.625 -1.470 21.877 1.00 77.44 299 ASP A N 1
ATOM 2151 C CA . ASP A 1 299 ? 9.297 -1.022 21.432 1.00 77.44 299 ASP A CA 1
ATOM 2152 C C . ASP A 1 299 ? 8.225 -2.133 21.391 1.00 77.44 299 ASP A C 1
ATOM 2154 O O . ASP A 1 299 ? 7.592 -2.379 22.416 1.00 77.44 299 ASP A O 1
ATOM 2158 N N . CYS A 1 300 ? 7.980 -2.784 20.248 1.00 75.75 300 CYS A N 1
ATOM 2159 C CA . CYS A 1 300 ? 6.993 -3.864 20.108 1.00 75.75 300 CYS A CA 1
ATOM 2160 C C . CYS A 1 300 ? 7.591 -5.235 19.733 1.00 75.75 300 CYS A C 1
ATOM 2162 O O . CYS A 1 300 ? 6.859 -6.228 19.787 1.00 75.75 300 CYS A O 1
ATOM 2164 N N . ASP A 1 301 ? 8.902 -5.328 19.463 1.00 70.38 301 ASP A N 1
ATOM 2165 C CA . ASP A 1 301 ? 9.641 -6.602 19.565 1.00 70.38 301 ASP A CA 1
ATOM 2166 C C . ASP A 1 301 ? 9.620 -7.127 21.004 1.00 70.38 301 ASP A C 1
ATOM 2168 O O . ASP A 1 301 ? 9.532 -8.337 21.249 1.00 70.38 301 ASP A O 1
ATOM 2172 N N . ASP A 1 302 ? 9.685 -6.194 21.957 1.00 73.19 302 ASP A N 1
ATOM 2173 C CA . ASP A 1 302 ? 9.764 -6.480 23.378 1.00 73.19 302 ASP A CA 1
ATOM 2174 C C . ASP A 1 302 ? 8.580 -7.350 23.856 1.00 73.19 302 ASP A C 1
ATOM 2176 O O . ASP A 1 302 ? 7.392 -7.036 23.688 1.00 73.19 302 ASP A O 1
ATOM 2180 N N . SER A 1 303 ? 8.923 -8.472 24.495 1.00 73.31 303 SER A N 1
ATOM 2181 C CA . SER A 1 303 ? 7.987 -9.478 25.012 1.00 73.31 303 SER A CA 1
ATOM 2182 C C . SER A 1 303 ? 6.995 -8.904 26.037 1.00 73.31 303 SER A C 1
ATOM 2184 O O . SER A 1 303 ? 5.870 -9.400 26.187 1.00 73.31 303 SER A O 1
ATOM 2186 N N . GLU A 1 304 ? 7.366 -7.810 26.694 1.00 75.00 304 GLU A N 1
ATOM 2187 C CA . GLU A 1 304 ? 6.585 -7.122 27.702 1.00 75.00 304 GLU A CA 1
ATOM 2188 C C . GLU A 1 304 ? 5.549 -6.163 27.084 1.00 75.00 304 GLU A C 1
ATOM 2190 O O . GLU A 1 304 ? 4.504 -5.894 27.699 1.00 75.00 304 GLU A O 1
ATOM 2195 N N . CYS A 1 305 ? 5.772 -5.743 25.836 1.00 76.25 305 CYS A N 1
ATOM 2196 C CA . CYS A 1 305 ? 4.907 -4.860 25.057 1.00 76.25 305 CYS A CA 1
ATOM 2197 C C . CYS A 1 305 ? 3.879 -5.591 24.172 1.00 76.25 305 CYS A C 1
ATOM 2199 O O . CYS A 1 305 ? 2.853 -4.996 23.836 1.00 76.25 305 CYS A O 1
ATOM 2201 N N . GLN A 1 306 ? 4.022 -6.904 23.936 1.00 70.75 306 GLN A N 1
ATOM 2202 C CA . GLN A 1 306 ? 3.092 -7.766 23.161 1.00 70.75 306 GLN A CA 1
ATOM 2203 C C . GLN A 1 306 ? 1.612 -7.780 23.624 1.00 70.75 306 GLN A C 1
ATOM 2205 O O . GLN A 1 306 ? 0.763 -8.430 23.009 1.00 70.75 306 GLN A O 1
ATOM 2210 N N . THR A 1 307 ? 1.272 -7.111 24.731 1.00 63.09 307 THR A N 1
ATOM 2211 C CA . THR A 1 307 ? -0.114 -6.960 25.219 1.00 63.09 307 THR A CA 1
ATOM 2212 C C . THR A 1 307 ? -0.605 -5.512 25.273 1.00 63.09 307 THR A C 1
ATOM 2214 O O . THR A 1 307 ? -1.740 -5.267 25.696 1.00 63.09 307 THR A O 1
ATOM 2217 N N . ASP A 1 308 ? 0.203 -4.542 24.836 1.00 70.62 308 ASP A N 1
ATOM 2218 C CA . ASP A 1 308 ? -0.229 -3.154 24.730 1.00 70.62 308 ASP A CA 1
ATOM 2219 C C . ASP A 1 308 ? -1.008 -2.923 23.421 1.00 70.62 308 ASP A C 1
ATOM 2221 O O . ASP A 1 308 ? -0.498 -3.225 22.346 1.00 70.62 308 ASP A O 1
ATOM 2225 N N . PRO A 1 309 ? -2.220 -2.339 23.455 1.00 64.56 309 PRO A N 1
ATOM 2226 C CA . PRO A 1 309 ? -3.024 -2.085 22.255 1.00 64.56 309 PRO A CA 1
ATOM 2227 C C . PRO A 1 309 ? -2.464 -0.996 21.311 1.00 64.56 309 PRO A C 1
ATOM 2229 O O . PRO A 1 309 ? -3.189 -0.549 20.424 1.00 64.56 309 PRO A O 1
ATOM 2232 N N . ARG A 1 310 ? -1.220 -0.538 21.513 1.00 69.31 310 ARG A N 1
ATOM 2233 C CA . ARG A 1 310 ? -0.427 0.234 20.536 1.00 69.31 310 ARG A CA 1
ATOM 2234 C C . ARG A 1 310 ? 0.491 -0.621 19.672 1.00 69.31 310 ARG A C 1
ATOM 2236 O O . ARG A 1 310 ? 0.736 -0.211 18.545 1.00 69.31 310 ARG A O 1
ATOM 2243 N N . CYS A 1 311 ? 0.928 -1.779 20.165 1.00 67.81 311 CYS A N 1
ATOM 2244 C CA . CYS A 1 311 ? 1.576 -2.804 19.354 1.00 67.81 311 CYS A CA 1
ATOM 2245 C C . CYS A 1 311 ? 0.484 -3.505 18.541 1.00 67.81 311 CYS A C 1
ATOM 2247 O O . CYS A 1 311 ? -0.007 -4.587 18.881 1.00 67.81 311 CYS A O 1
ATOM 2249 N N . GLY A 1 312 ? -0.008 -2.789 17.531 1.00 61.97 312 GLY A N 1
ATOM 2250 C CA . GLY A 1 312 ? -0.928 -3.339 16.554 1.00 61.97 312 GLY A CA 1
ATOM 2251 C C . GLY A 1 312 ? -0.243 -4.441 15.742 1.00 61.97 312 GLY A C 1
ATOM 2252 O O . GLY A 1 312 ? 0.982 -4.500 15.687 1.00 61.97 312 GLY A O 1
ATOM 2253 N N . PRO A 1 313 ? -1.012 -5.331 15.099 1.00 58.62 313 PRO A N 1
ATOM 2254 C CA . PRO A 1 313 ? -0.464 -6.060 13.964 1.00 58.62 313 PRO A CA 1
ATOM 2255 C C . PRO A 1 313 ? 0.014 -5.068 12.901 1.00 58.62 313 PRO A C 1
ATOM 2257 O O . PRO A 1 313 ? -0.662 -4.059 12.703 1.00 58.62 313 PRO A O 1
ATOM 2260 N N . GLU A 1 314 ? 1.058 -5.410 12.152 1.00 64.50 314 GLU A N 1
ATOM 2261 C CA . GLU A 1 314 ? 1.434 -4.607 10.988 1.00 64.50 314 GLU A CA 1
ATOM 2262 C C . GLU A 1 314 ? 0.269 -4.582 9.984 1.00 64.50 314 GLU A C 1
ATOM 2264 O O . GLU A 1 314 ? -0.347 -5.624 9.717 1.00 64.50 314 GLU A O 1
ATOM 2269 N N . GLU A 1 315 ? -0.133 -3.397 9.509 1.00 60.38 315 GLU A N 1
ATOM 2270 C CA . GLU A 1 315 ? -1.315 -3.242 8.639 1.00 60.38 315 GLU A CA 1
ATOM 2271 C C . GLU A 1 315 ? -0.974 -3.128 7.144 1.00 60.38 315 GLU A C 1
ATOM 2273 O O . GLU A 1 315 ? -1.826 -3.488 6.325 1.00 60.38 315 GLU A O 1
ATOM 2278 N N . ASP A 1 316 ? 0.253 -2.736 6.789 1.00 63.38 316 ASP A N 1
ATOM 2279 C CA . ASP A 1 316 ? 0.809 -2.857 5.435 1.00 63.38 316 ASP A CA 1
ATOM 2280 C C . ASP A 1 316 ? 2.140 -3.622 5.507 1.00 63.38 316 ASP A C 1
ATOM 2282 O O . ASP A 1 316 ? 2.987 -3.309 6.327 1.00 63.38 316 ASP A O 1
ATOM 2286 N N . CYS A 1 317 ? 2.296 -4.671 4.700 1.00 70.56 317 CYS A N 1
ATOM 2287 C CA . CYS A 1 317 ? 3.398 -5.642 4.813 1.00 70.56 317 CYS A CA 1
ATOM 2288 C C . CYS A 1 317 ? 4.306 -5.620 3.571 1.00 70.56 317 CYS A C 1
ATOM 2290 O O . CYS A 1 317 ? 4.732 -6.677 3.098 1.00 70.56 317 CYS A O 1
ATOM 2292 N N . ALA A 1 318 ? 4.477 -4.447 2.956 1.00 65.88 318 ALA A N 1
ATOM 2293 C CA . ALA A 1 318 ? 5.204 -4.278 1.695 1.00 65.88 318 ALA A CA 1
ATOM 2294 C C . ALA A 1 318 ? 5.681 -2.830 1.411 1.00 65.88 318 ALA A C 1
ATOM 2296 O O . ALA A 1 318 ? 5.906 -2.493 0.242 1.00 65.88 318 ALA A O 1
ATOM 2297 N N . ASP A 1 319 ? 5.783 -1.955 2.416 1.00 65.62 319 ASP A N 1
ATOM 2298 C CA . ASP A 1 319 ? 6.073 -0.521 2.236 1.00 65.62 319 ASP A CA 1
ATOM 2299 C C . ASP A 1 319 ? 7.510 -0.104 2.632 1.00 65.62 319 ASP A C 1
ATOM 2301 O O . ASP A 1 319 ? 7.982 0.964 2.216 1.00 65.62 319 ASP A O 1
ATOM 2305 N N . GLY A 1 320 ? 8.254 -0.971 3.328 1.00 59.53 320 GLY A N 1
ATOM 2306 C CA . GLY A 1 320 ? 9.630 -0.723 3.766 1.00 59.53 320 GLY A CA 1
ATOM 2307 C C . GLY A 1 320 ? 9.755 -0.031 5.125 1.00 59.53 320 GLY A C 1
ATOM 2308 O O . GLY A 1 320 ? 10.870 0.377 5.488 1.00 59.53 320 GLY A O 1
ATOM 2309 N N . LEU A 1 321 ? 8.648 0.150 5.847 1.00 60.31 321 LEU A N 1
ATOM 2310 C CA . LEU A 1 321 ? 8.588 0.677 7.206 1.00 60.31 321 LEU A CA 1
ATOM 2311 C C . LEU A 1 321 ? 8.290 -0.430 8.226 1.00 60.31 321 LEU A C 1
ATOM 2313 O O . LEU A 1 321 ? 8.069 -1.587 7.899 1.00 60.31 321 LEU A O 1
ATOM 2317 N N . ASP A 1 322 ? 8.401 -0.026 9.484 1.00 62.47 322 ASP A N 1
ATOM 2318 C CA . ASP A 1 322 ? 8.260 -0.824 10.697 1.00 62.47 322 ASP A CA 1
ATOM 2319 C C . ASP A 1 322 ? 7.200 -0.074 11.518 1.00 62.47 322 ASP A C 1
ATOM 2321 O O . ASP A 1 322 ? 7.517 0.763 12.371 1.00 62.47 322 ASP A O 1
ATOM 2325 N N . ASP A 1 323 ? 5.945 -0.186 11.075 1.00 66.75 323 ASP A N 1
ATOM 2326 C CA . ASP A 1 323 ? 4.836 0.710 11.442 1.00 66.75 323 ASP A CA 1
ATOM 2327 C C . ASP A 1 323 ? 4.264 0.336 12.827 1.00 66.75 323 ASP A C 1
ATOM 2329 O O . ASP A 1 323 ? 3.786 1.194 13.583 1.00 66.75 323 ASP A O 1
ATOM 2333 N N . ASN A 1 324 ? 4.400 -0.941 13.199 1.00 66.12 324 ASN A N 1
ATOM 2334 C CA . ASN A 1 324 ? 4.153 -1.493 14.525 1.00 66.12 324 ASN A CA 1
ATOM 2335 C C . ASN A 1 324 ? 5.363 -1.425 15.477 1.00 66.12 324 ASN A C 1
ATOM 2337 O O . ASN A 1 324 ? 5.135 -1.507 16.685 1.00 66.12 324 ASN A O 1
ATOM 2341 N N . LEU A 1 325 ? 6.588 -1.203 14.979 1.00 66.94 325 LEU A N 1
ATOM 2342 C CA . LEU A 1 325 ? 7.856 -1.215 15.729 1.00 66.94 325 LEU A CA 1
ATOM 2343 C C . LEU A 1 325 ? 8.241 -2.599 16.299 1.00 66.94 325 LEU A C 1
ATOM 2345 O O . LEU A 1 325 ? 8.701 -2.692 17.442 1.00 66.94 325 LEU A O 1
ATOM 2349 N N . SER A 1 326 ? 8.052 -3.667 15.517 1.00 69.75 326 SER A N 1
ATOM 2350 C CA . SER A 1 326 ? 8.639 -4.992 15.767 1.00 69.75 326 SER A CA 1
ATOM 2351 C C . SER A 1 326 ? 9.499 -5.442 14.580 1.00 69.75 326 SER A C 1
ATOM 2353 O O . SER A 1 326 ? 8.995 -5.950 13.576 1.00 69.75 326 SER A O 1
ATOM 2355 N N . TRP A 1 327 ? 10.814 -5.258 14.703 1.00 57.47 327 TRP A N 1
ATOM 2356 C CA . TRP A 1 327 ? 11.796 -5.489 13.655 1.00 57.47 327 TRP A CA 1
ATOM 2357 C C . TRP A 1 327 ? 12.026 -6.997 13.398 1.00 57.47 327 TRP A C 1
ATOM 2359 O O . TRP A 1 327 ? 12.493 -7.729 14.276 1.00 57.47 327 TRP A O 1
ATOM 2369 N N . PRO A 1 328 ? 11.892 -7.475 12.146 1.00 58.28 328 PRO A N 1
ATOM 2370 C CA . PRO A 1 328 ? 12.115 -6.711 10.921 1.00 58.28 328 PRO A CA 1
ATOM 2371 C C . PRO A 1 328 ? 10.827 -6.228 10.234 1.00 58.28 328 PRO A C 1
ATOM 2373 O O . PRO A 1 328 ? 9.813 -6.904 10.330 1.00 58.28 328 PRO A O 1
ATOM 2376 N N . PRO A 1 329 ? 10.907 -5.135 9.451 1.00 66.00 329 PRO A N 1
ATOM 2377 C CA . PRO A 1 329 ? 9.788 -4.607 8.667 1.00 66.00 329 PRO A CA 1
ATOM 2378 C C . PRO A 1 329 ? 9.207 -5.603 7.647 1.00 66.00 329 PRO A C 1
ATOM 2380 O O . PRO A 1 329 ? 9.872 -6.560 7.228 1.00 66.00 329 PRO A O 1
ATOM 2383 N N . ASP A 1 330 ? 7.992 -5.306 7.175 1.00 71.12 330 ASP A N 1
ATOM 2384 C CA . ASP A 1 330 ? 7.275 -6.029 6.116 1.00 71.12 330 ASP A CA 1
ATOM 2385 C C . ASP A 1 330 ? 7.200 -7.558 6.353 1.00 71.12 330 ASP A C 1
ATOM 2387 O O . ASP A 1 330 ? 6.880 -8.038 7.437 1.00 71.12 330 ASP A O 1
ATOM 2391 N N . CYS A 1 331 ? 7.510 -8.366 5.335 1.00 65.56 331 CYS A N 1
ATOM 2392 C CA . CYS A 1 331 ? 7.520 -9.828 5.402 1.00 65.56 331 CYS A CA 1
ATOM 2393 C C . CYS A 1 331 ? 8.621 -10.423 6.296 1.00 65.56 331 CYS A C 1
ATOM 2395 O O . CYS A 1 331 ? 8.664 -11.643 6.461 1.00 65.56 331 CYS A O 1
ATOM 2397 N N . GLY A 1 332 ? 9.486 -9.591 6.887 1.00 60.66 332 GLY A N 1
ATOM 2398 C CA . GLY A 1 332 ? 10.335 -10.004 7.999 1.00 60.66 332 GLY A CA 1
ATOM 2399 C C . GLY A 1 332 ? 9.557 -10.175 9.310 1.00 60.66 332 GLY A C 1
ATOM 2400 O O . GLY A 1 332 ? 9.960 -11.004 10.131 1.00 60.66 332 GLY A O 1
ATOM 2401 N N . ASP A 1 333 ? 8.448 -9.448 9.491 1.00 68.50 333 ASP A N 1
ATOM 2402 C CA . ASP A 1 333 ? 7.645 -9.446 10.715 1.00 68.50 333 ASP A CA 1
ATOM 2403 C C . ASP A 1 333 ? 6.833 -10.754 10.855 1.00 68.50 333 ASP A C 1
ATOM 2405 O O . ASP A 1 333 ? 5.972 -11.063 10.017 1.00 68.50 333 ASP A O 1
ATOM 2409 N N . PRO A 1 334 ? 6.993 -11.510 11.961 1.00 64.62 334 PRO A N 1
ATOM 2410 C CA . PRO A 1 334 ? 6.102 -12.609 12.323 1.00 64.62 334 PRO A CA 1
ATOM 2411 C C . PRO A 1 334 ? 4.596 -12.269 12.376 1.00 64.62 334 PRO A C 1
ATOM 2413 O O . PRO A 1 334 ? 3.783 -13.199 12.348 1.00 64.62 334 PRO A O 1
ATOM 2416 N N . THR A 1 335 ? 4.174 -10.998 12.460 1.00 65.50 335 THR A N 1
ATOM 2417 C CA . THR A 1 335 ? 2.753 -10.611 12.351 1.00 65.50 335 THR A CA 1
ATOM 2418 C C . THR A 1 335 ? 2.247 -10.489 10.905 1.00 65.50 335 THR A C 1
ATOM 2420 O O . THR A 1 335 ? 1.033 -10.632 10.686 1.00 65.50 335 THR A O 1
ATOM 2423 N N . CYS A 1 336 ? 3.136 -10.329 9.919 1.00 68.50 336 CYS A N 1
ATOM 2424 C CA . CYS A 1 336 ? 2.835 -10.329 8.480 1.00 68.50 336 CYS A CA 1
ATOM 2425 C C . CYS A 1 336 ? 2.727 -11.738 7.856 1.00 68.50 336 CYS A C 1
ATOM 2427 O O . CYS A 1 336 ? 2.227 -11.872 6.734 1.00 68.50 336 CYS A O 1
ATOM 2429 N N . ASP A 1 337 ? 3.112 -12.791 8.590 1.00 64.50 337 ASP A N 1
ATOM 2430 C CA . ASP A 1 337 ? 3.131 -14.200 8.157 1.00 64.50 337 ASP A CA 1
ATOM 2431 C C . ASP A 1 337 ? 1.790 -14.657 7.524 1.00 64.50 337 ASP A C 1
ATOM 2433 O O . ASP A 1 337 ? 0.787 -14.927 8.199 1.00 64.50 337 ASP A O 1
ATOM 2437 N N . GLY A 1 338 ? 1.760 -14.721 6.185 1.00 55.81 338 GLY A N 1
ATOM 2438 C CA . GLY A 1 338 ? 0.597 -15.124 5.387 1.00 55.81 338 GLY A CA 1
ATOM 2439 C C . GLY A 1 338 ? -0.449 -14.037 5.082 1.00 55.81 338 GLY A C 1
ATOM 2440 O O . GLY A 1 338 ? -1.624 -14.378 4.902 1.00 55.81 338 GLY A O 1
ATOM 2441 N N . ARG A 1 339 ? -0.068 -12.752 5.024 1.00 63.06 339 ARG A N 1
ATOM 2442 C CA . ARG A 1 339 ? -0.923 -11.646 4.531 1.00 63.06 339 ARG A CA 1
ATOM 2443 C C . ARG A 1 339 ? -0.746 -11.367 3.031 1.00 63.06 339 ARG A C 1
ATOM 2445 O O . ARG A 1 339 ? 0.240 -11.785 2.429 1.00 63.06 339 ARG A O 1
ATOM 2452 N N . ASP A 1 340 ? -1.699 -10.640 2.432 1.00 50.75 340 ASP A N 1
ATOM 2453 C CA . ASP A 1 340 ? -1.532 -10.048 1.090 1.00 50.75 340 ASP A CA 1
ATOM 2454 C C . ASP A 1 340 ? -0.293 -9.129 1.123 1.00 50.75 340 ASP A C 1
ATOM 2456 O O . ASP A 1 340 ? -0.254 -8.190 1.911 1.00 50.75 340 ASP A O 1
ATOM 2460 N N . GLY A 1 341 ? 0.718 -9.440 0.307 1.00 55.53 341 GLY A N 1
ATOM 2461 C CA . GLY A 1 341 ? 2.084 -8.900 0.410 1.00 55.53 341 GLY A CA 1
ATOM 2462 C C . GLY A 1 341 ? 3.106 -10.033 0.547 1.00 55.53 341 GLY A C 1
ATOM 2463 O O . GLY A 1 341 ? 3.959 -10.200 -0.318 1.00 55.53 341 GLY A O 1
ATOM 2464 N N . CYS A 1 342 ? 2.898 -10.910 1.532 1.00 58.69 342 CYS A N 1
ATOM 2465 C CA . CYS A 1 342 ? 3.805 -12.002 1.908 1.00 58.69 342 CYS A CA 1
ATOM 2466 C C . CYS A 1 342 ? 3.289 -13.409 1.521 1.00 58.69 342 CYS A C 1
ATOM 2468 O O . CYS A 1 342 ? 3.750 -14.422 2.052 1.00 58.69 342 CYS A O 1
ATOM 2470 N N . GLU A 1 343 ? 2.315 -13.521 0.604 1.00 48.56 343 GLU A N 1
ATOM 2471 C CA . GLU A 1 343 ? 1.841 -14.815 0.069 1.00 48.56 343 GLU A CA 1
ATOM 2472 C C . GLU A 1 343 ? 2.874 -15.459 -0.889 1.00 48.56 343 GLU A C 1
ATOM 2474 O O . GLU A 1 343 ? 2.645 -15.494 -2.098 1.00 48.56 343 GLU A O 1
ATOM 2479 N N . ASN A 1 344 ? 3.974 -16.009 -0.348 1.00 54.69 344 ASN A N 1
ATOM 2480 C CA . ASN A 1 344 ? 4.964 -16.858 -1.048 1.00 54.69 344 ASN A CA 1
ATOM 2481 C C . ASN A 1 344 ? 5.197 -16.459 -2.528 1.00 54.69 344 ASN A C 1
ATOM 2483 O O . ASN A 1 344 ? 4.752 -17.174 -3.444 1.00 54.69 344 ASN A O 1
ATOM 2487 N N . PRO A 1 345 ? 5.906 -15.347 -2.796 1.00 51.16 345 PRO A N 1
ATOM 2488 C CA . PRO A 1 345 ? 6.632 -15.259 -4.050 1.00 51.16 345 PRO A CA 1
ATOM 2489 C C . PRO A 1 345 ? 7.630 -16.425 -4.052 1.00 51.16 345 PRO A C 1
ATOM 2491 O O . PRO A 1 345 ? 8.329 -16.629 -3.076 1.00 51.16 345 PRO A O 1
ATOM 2494 N N . THR A 1 346 ? 7.639 -17.239 -5.104 1.00 55.88 346 THR A N 1
ATOM 2495 C CA . THR A 1 346 ? 8.772 -18.138 -5.360 1.00 55.88 346 THR A CA 1
ATOM 2496 C C . THR A 1 346 ? 9.809 -17.325 -6.116 1.00 55.88 346 THR A C 1
ATOM 2498 O O . THR A 1 346 ? 9.424 -16.778 -7.165 1.00 55.88 346 THR A O 1
ATOM 2501 N N . GLU A 1 347 ? 11.066 -17.276 -5.671 1.00 65.19 347 GLU A N 1
ATOM 2502 C CA . GLU A 1 347 ? 12.135 -16.595 -6.406 1.00 65.19 347 GLU A CA 1
ATOM 2503 C C . GLU A 1 347 ? 12.091 -16.974 -7.898 1.00 65.19 347 GLU A C 1
ATOM 2505 O O . GLU A 1 347 ? 12.029 -18.140 -8.295 1.00 65.19 347 GLU A O 1
ATOM 2510 N N . LEU A 1 348 ? 11.978 -15.953 -8.748 1.00 59.25 348 LEU A N 1
ATOM 2511 C CA . LEU A 1 348 ? 11.625 -16.085 -10.172 1.00 59.25 348 LEU A CA 1
ATOM 2512 C C . LEU A 1 348 ? 12.739 -15.567 -11.099 1.00 59.25 348 LEU A C 1
ATOM 2514 O O . LEU A 1 348 ? 12.643 -15.676 -12.326 1.00 59.25 348 LEU A O 1
ATOM 2518 N N . THR A 1 349 ? 13.794 -15.041 -10.484 1.00 67.88 349 THR A N 1
ATOM 2519 C CA . THR A 1 349 ? 15.078 -14.611 -11.035 1.00 67.88 349 THR A CA 1
ATOM 2520 C C . THR A 1 349 ? 16.139 -15.162 -10.097 1.00 67.88 349 THR A C 1
ATOM 2522 O O . THR A 1 349 ? 16.359 -14.600 -9.039 1.00 67.88 349 THR A O 1
ATOM 2525 N N . CYS A 1 350 ? 16.754 -16.279 -10.482 1.00 74.62 350 CYS A N 1
ATOM 2526 C CA . CYS A 1 350 ? 17.792 -16.951 -9.696 1.00 74.62 350 CYS A CA 1
ATOM 2527 C C . CYS A 1 350 ? 19.206 -16.600 -10.206 1.00 74.62 350 CYS A C 1
ATOM 2529 O O . CYS A 1 350 ? 20.138 -17.384 -10.021 1.00 74.62 350 CYS A O 1
ATOM 2531 N N . ASP A 1 351 ? 19.339 -15.516 -10.982 1.00 73.00 351 ASP A N 1
ATOM 2532 C CA . ASP A 1 351 ? 20.541 -15.144 -11.733 1.00 73.00 351 ASP A CA 1
ATOM 2533 C C . ASP A 1 351 ? 20.970 -13.668 -11.585 1.00 73.00 351 ASP A C 1
ATOM 2535 O O . ASP A 1 351 ? 21.776 -13.184 -12.390 1.00 73.00 351 ASP A O 1
ATOM 2539 N N . ASP A 1 352 ? 20.460 -12.952 -10.574 1.00 73.38 352 ASP A N 1
ATOM 2540 C CA . ASP A 1 352 ? 20.639 -11.499 -10.408 1.00 73.38 352 ASP A CA 1
ATOM 2541 C C . ASP A 1 352 ? 21.378 -11.063 -9.125 1.00 73.38 352 ASP A C 1
ATOM 2543 O O . ASP A 1 352 ? 21.877 -9.931 -9.061 1.00 73.38 352 ASP A O 1
ATOM 2547 N N . GLY A 1 353 ? 21.578 -11.974 -8.168 1.00 69.88 353 GLY A N 1
ATOM 2548 C CA . GLY A 1 353 ? 22.353 -11.745 -6.947 1.00 69.88 353 GLY A CA 1
ATOM 2549 C C . GLY A 1 353 ? 21.591 -11.022 -5.838 1.00 69.88 353 GLY A C 1
ATOM 2550 O O . GLY A 1 353 ? 22.231 -10.370 -5.001 1.00 69.88 353 GLY A O 1
ATOM 2551 N N . GLN A 1 354 ? 20.261 -11.096 -5.850 1.00 70.69 354 GLN A N 1
ATOM 2552 C CA . GLN A 1 354 ? 19.375 -10.541 -4.829 1.00 70.69 354 GLN A CA 1
ATOM 2553 C C . GLN A 1 354 ? 18.542 -11.644 -4.162 1.00 70.69 354 GLN A C 1
ATOM 2555 O O . GLN A 1 354 ? 18.437 -12.751 -4.670 1.00 70.69 354 GLN A O 1
ATOM 2560 N N . ASP A 1 355 ? 17.995 -11.311 -2.997 1.00 68.94 355 ASP A N 1
ATOM 2561 C CA . ASP A 1 355 ? 16.941 -12.056 -2.307 1.00 68.94 355 ASP A CA 1
ATOM 2562 C C . ASP A 1 355 ? 15.613 -11.453 -2.792 1.00 68.94 355 ASP A C 1
ATOM 2564 O O . ASP A 1 355 ? 15.289 -10.316 -2.428 1.00 68.94 355 ASP A O 1
ATOM 2568 N N . ASN A 1 356 ? 14.925 -12.121 -3.724 1.00 68.25 356 ASN A N 1
ATOM 2569 C CA . ASN A 1 356 ? 13.757 -11.555 -4.412 1.00 68.25 356 ASN A CA 1
ATOM 2570 C C . ASN A 1 356 ? 12.403 -11.940 -3.781 1.00 68.25 356 ASN A C 1
ATOM 2572 O O . ASN A 1 356 ? 11.364 -11.509 -4.298 1.00 68.25 356 ASN A O 1
ATOM 2576 N N . ASP A 1 357 ? 12.382 -12.722 -2.695 1.00 67.25 357 ASP A N 1
ATOM 2577 C CA . ASP A 1 357 ? 11.155 -13.075 -1.961 1.00 67.25 357 ASP A CA 1
ATOM 2578 C C . ASP A 1 357 ? 11.215 -12.904 -0.427 1.00 67.25 357 ASP A C 1
ATOM 2580 O O . ASP A 1 357 ? 10.155 -12.842 0.205 1.00 67.25 357 ASP A O 1
ATOM 2584 N N . GLY A 1 358 ? 12.400 -12.683 0.153 1.00 63.97 358 GLY A N 1
ATOM 2585 C CA . GLY A 1 358 ? 12.606 -12.289 1.550 1.00 63.97 358 GLY A CA 1
ATOM 2586 C C . GLY A 1 358 ? 12.954 -13.431 2.513 1.00 63.97 358 GLY A C 1
ATOM 2587 O O . GLY A 1 358 ? 13.002 -13.194 3.722 1.00 63.97 358 GLY A O 1
ATOM 2588 N N . ASP A 1 359 ? 13.189 -14.654 2.020 1.00 69.88 359 ASP A N 1
ATOM 2589 C CA . ASP A 1 359 ? 13.556 -15.837 2.828 1.00 69.88 359 ASP A CA 1
ATOM 2590 C C . ASP A 1 359 ? 14.947 -15.719 3.498 1.00 69.88 359 ASP A C 1
ATOM 2592 O O . ASP A 1 359 ? 15.210 -16.358 4.523 1.00 69.88 359 ASP A O 1
ATOM 2596 N N . ALA A 1 360 ? 15.818 -14.845 2.972 1.00 67.00 360 ALA A N 1
ATOM 2597 C CA . ALA A 1 360 ? 17.268 -14.782 3.196 1.00 67.00 360 ALA A CA 1
ATOM 2598 C C . ALA A 1 360 ? 18.101 -15.881 2.496 1.00 67.00 360 ALA A C 1
ATOM 2600 O O . ALA A 1 360 ? 19.308 -16.004 2.764 1.00 67.00 360 ALA A O 1
ATOM 2601 N N . GLY A 1 361 ? 17.495 -16.623 1.563 1.00 67.44 361 GLY A N 1
ATOM 2602 C CA . GLY A 1 361 ? 18.176 -17.171 0.386 1.00 67.44 361 GLY A CA 1
ATOM 2603 C C . GLY A 1 361 ? 18.520 -16.085 -0.652 1.00 67.44 361 GLY A C 1
ATOM 2604 O O . GLY A 1 361 ? 18.334 -14.898 -0.397 1.00 67.44 361 GLY A O 1
ATOM 2605 N N . ALA A 1 362 ? 19.128 -16.486 -1.776 1.00 73.12 362 ALA A N 1
ATOM 2606 C CA . ALA A 1 362 ? 19.376 -15.651 -2.967 1.00 73.12 362 ALA A CA 1
ATOM 2607 C C . ALA A 1 362 ? 20.015 -16.488 -4.094 1.00 73.12 362 ALA A C 1
ATOM 2609 O O . ALA A 1 362 ? 20.985 -17.219 -3.845 1.00 73.12 362 ALA A O 1
ATOM 2610 N N . ASP A 1 363 ? 19.560 -16.331 -5.339 1.00 74.06 363 ASP A N 1
ATOM 2611 C CA . ASP A 1 363 ? 20.000 -17.123 -6.498 1.00 74.06 363 ASP A CA 1
ATOM 2612 C C . ASP A 1 363 ? 19.965 -18.648 -6.183 1.00 74.06 363 ASP A C 1
ATOM 2614 O O . ASP A 1 363 ? 19.108 -19.155 -5.464 1.00 74.06 363 ASP A O 1
ATOM 2618 N N . CYS A 1 364 ? 20.935 -19.431 -6.671 1.00 71.69 364 CYS A N 1
ATOM 2619 C CA . CYS A 1 364 ? 21.043 -20.867 -6.386 1.00 71.69 364 CYS A CA 1
ATOM 2620 C C . CYS A 1 364 ? 21.293 -21.232 -4.906 1.00 71.69 364 CYS A C 1
ATOM 2622 O O . CYS A 1 364 ? 21.301 -22.422 -4.593 1.00 71.69 364 CYS A O 1
ATOM 2624 N N . ALA A 1 365 ? 21.516 -20.264 -4.005 1.00 68.88 365 ALA A N 1
ATOM 2625 C CA . ALA A 1 365 ? 21.554 -20.536 -2.566 1.00 68.88 365 ALA A CA 1
ATOM 2626 C C . ALA A 1 365 ? 20.145 -20.619 -1.947 1.00 68.88 365 ALA A C 1
ATOM 2628 O O . ALA A 1 365 ? 20.015 -21.084 -0.812 1.00 68.88 365 ALA A O 1
ATOM 2629 N N . ASP A 1 366 ? 19.113 -20.190 -2.681 1.00 71.88 366 ASP A N 1
ATOM 2630 C CA . ASP A 1 366 ? 17.712 -20.327 -2.303 1.00 71.88 366 ASP A CA 1
ATOM 2631 C C . ASP A 1 366 ? 17.144 -21.737 -2.579 1.00 71.88 366 ASP A C 1
ATOM 2633 O O . ASP A 1 366 ? 17.564 -22.448 -3.499 1.00 71.88 366 ASP A O 1
ATOM 2637 N N . ALA A 1 367 ? 16.165 -22.163 -1.775 1.00 70.81 367 ALA A N 1
ATOM 2638 C CA . ALA A 1 367 ? 15.532 -23.476 -1.888 1.00 70.81 367 ALA A CA 1
ATOM 2639 C C . ALA A 1 367 ? 14.447 -23.570 -2.985 1.00 70.81 367 ALA A C 1
ATOM 2641 O O . ALA A 1 367 ? 14.256 -24.654 -3.549 1.00 70.81 367 ALA A O 1
ATOM 2642 N N . ASP A 1 368 ? 13.755 -22.476 -3.307 1.00 73.44 368 ASP A N 1
ATOM 2643 C CA . ASP A 1 368 ? 12.726 -22.397 -4.353 1.00 73.44 368 ASP A CA 1
ATOM 2644 C C . ASP A 1 368 ? 13.324 -22.116 -5.755 1.00 73.44 368 ASP A C 1
ATOM 2646 O O . ASP A 1 368 ? 12.651 -22.281 -6.784 1.00 73.44 368 ASP A O 1
ATOM 2650 N N . CYS A 1 369 ? 14.635 -21.861 -5.831 1.00 74.25 369 CYS A N 1
ATOM 2651 C CA . CYS A 1 369 ? 15.419 -21.905 -7.069 1.00 74.25 369 CYS A CA 1
ATOM 2652 C C . CYS A 1 369 ? 15.766 -23.331 -7.576 1.00 74.25 369 CYS A C 1
ATOM 2654 O O . CYS A 1 369 ? 16.339 -23.454 -8.663 1.00 74.25 369 CYS A O 1
ATOM 2656 N N . ASP A 1 370 ? 15.377 -24.421 -6.886 1.00 74.75 370 ASP A N 1
ATOM 2657 C CA . ASP A 1 370 ? 15.626 -25.821 -7.310 1.00 74.75 370 ASP A CA 1
ATOM 2658 C C . ASP A 1 370 ? 15.131 -26.116 -8.747 1.00 74.75 370 ASP A C 1
ATOM 2660 O O . ASP A 1 370 ? 13.932 -26.203 -9.043 1.00 74.75 370 ASP A O 1
ATOM 2664 N N . GLY A 1 371 ? 16.075 -26.298 -9.674 1.00 67.25 371 GLY A N 1
ATOM 2665 C CA . GLY A 1 371 ? 15.819 -26.549 -11.093 1.00 67.25 371 GLY A CA 1
ATOM 2666 C C . GLY A 1 371 ? 15.503 -25.309 -11.943 1.00 67.25 371 GLY A C 1
ATOM 2667 O O . GLY A 1 371 ? 15.049 -25.470 -13.085 1.00 67.25 371 GLY A O 1
ATOM 2668 N N . GLN A 1 372 ? 15.730 -24.097 -11.427 1.00 75.56 372 GLN A N 1
ATOM 2669 C CA . GLN A 1 372 ? 15.679 -22.831 -12.175 1.00 75.56 372 GLN A CA 1
ATOM 2670 C C . GLN A 1 372 ? 17.053 -22.471 -12.769 1.00 75.56 372 GLN A C 1
ATOM 2672 O O . GLN A 1 372 ? 18.025 -23.182 -12.539 1.00 75.56 372 GLN A O 1
ATOM 2677 N N . VAL A 1 373 ? 17.142 -21.436 -13.618 1.00 71.06 373 VAL A N 1
ATOM 2678 C CA . VAL A 1 373 ? 18.400 -21.073 -14.310 1.00 71.06 373 VAL A CA 1
ATOM 2679 C C . VAL A 1 373 ? 19.175 -20.045 -13.487 1.00 71.06 373 VAL A C 1
ATOM 2681 O O . VAL A 1 373 ? 18.644 -18.968 -13.247 1.00 71.06 373 VAL A O 1
ATOM 2684 N N . GLY A 1 374 ? 20.414 -20.374 -13.113 1.00 70.12 374 GLY A N 1
ATOM 2685 C CA . GLY A 1 374 ? 21.284 -19.540 -12.276 1.00 70.12 374 GLY A CA 1
ATOM 2686 C C . GLY A 1 374 ? 22.296 -18.655 -13.028 1.00 70.12 374 GLY A C 1
ATOM 2687 O O . GLY A 1 374 ? 22.349 -18.693 -14.266 1.00 70.12 374 GLY A O 1
ATOM 2688 N N . PRO A 1 375 ? 23.192 -17.935 -12.310 1.00 59.91 375 PRO A N 1
ATOM 2689 C CA . PRO A 1 375 ? 24.054 -16.862 -12.847 1.00 59.91 375 PRO A CA 1
ATOM 2690 C C . PRO A 1 375 ? 25.004 -17.258 -13.992 1.00 59.91 375 PRO A C 1
ATOM 2692 O O . PRO A 1 375 ? 25.528 -16.407 -14.715 1.00 59.91 375 PRO A O 1
ATOM 2695 N N . LEU A 1 376 ? 25.258 -18.559 -14.168 1.00 62.38 376 LEU A N 1
ATOM 2696 C CA . LEU A 1 376 ? 26.123 -19.112 -15.217 1.00 62.38 376 LEU A CA 1
ATOM 2697 C C . LEU A 1 376 ? 25.347 -19.675 -16.427 1.00 62.38 376 LEU A C 1
ATOM 2699 O O . LEU A 1 376 ? 25.959 -20.185 -17.369 1.00 62.38 376 LEU A O 1
ATOM 2703 N N . GLY A 1 377 ? 24.012 -19.579 -16.436 1.00 61.09 377 GLY A N 1
ATOM 2704 C CA . GLY A 1 377 ? 23.146 -20.149 -17.475 1.00 61.09 377 GLY A CA 1
ATOM 2705 C C . GLY A 1 377 ? 22.968 -21.672 -17.382 1.00 61.09 377 GLY A C 1
ATOM 2706 O O . GLY A 1 377 ? 22.568 -22.308 -18.363 1.00 61.09 377 GLY A O 1
ATOM 2707 N N . LEU A 1 378 ? 23.291 -22.245 -16.222 1.00 61.03 378 LEU A N 1
ATOM 2708 C CA . LEU A 1 378 ? 23.061 -23.640 -15.834 1.00 61.03 378 LEU A CA 1
ATOM 2709 C C . LEU A 1 378 ? 21.846 -23.726 -14.903 1.00 61.03 378 LEU A C 1
ATOM 2711 O O . LEU A 1 378 ? 21.269 -22.695 -14.569 1.00 61.03 378 LEU A O 1
ATOM 2715 N N . LEU A 1 379 ? 21.418 -24.937 -14.542 1.00 63.06 379 LEU A N 1
ATOM 2716 C CA . LEU A 1 379 ? 20.335 -25.101 -13.572 1.00 63.06 379 LEU A CA 1
ATOM 2717 C C . LEU A 1 379 ? 20.910 -25.134 -12.157 1.00 63.06 379 LEU A C 1
ATOM 2719 O O . LEU A 1 379 ? 21.872 -25.863 -11.945 1.00 63.06 379 LEU A O 1
ATOM 2723 N N . CYS A 1 380 ? 20.303 -24.404 -11.223 1.00 65.56 380 CYS A N 1
ATOM 2724 C CA . CYS A 1 380 ? 20.567 -24.589 -9.800 1.00 65.56 380 CYS A CA 1
ATOM 2725 C C . CYS A 1 380 ? 20.078 -25.990 -9.392 1.00 65.56 380 CYS A C 1
ATOM 2727 O O . CYS A 1 380 ? 18.913 -26.323 -9.627 1.00 65.56 380 CYS A O 1
ATOM 2729 N N . GLU A 1 381 ? 20.932 -26.813 -8.786 1.00 63.41 381 GLU A N 1
ATOM 2730 C CA . GLU A 1 381 ? 20.532 -28.049 -8.101 1.00 63.41 381 GLU A CA 1
ATOM 2731 C C . GLU A 1 381 ? 20.999 -27.944 -6.643 1.00 63.41 381 GLU A C 1
ATOM 2733 O O . GLU A 1 381 ? 22.145 -27.598 -6.404 1.00 63.41 381 GLU A O 1
ATOM 2738 N N . VAL A 1 382 ? 20.152 -28.246 -5.652 1.00 58.34 382 VAL A N 1
ATOM 2739 C CA . VAL A 1 382 ? 20.456 -28.028 -4.210 1.00 58.34 382 VAL A CA 1
ATOM 2740 C C . VAL A 1 382 ? 21.473 -29.021 -3.590 1.00 58.34 382 VAL A C 1
ATOM 2742 O O . VAL A 1 382 ? 21.409 -29.314 -2.393 1.00 58.34 382 VAL A O 1
ATOM 2745 N N . GLN A 1 383 ? 22.331 -29.623 -4.420 1.00 60.50 383 GLN A N 1
ATOM 2746 C CA . GLN A 1 383 ? 23.424 -30.555 -4.096 1.00 60.50 383 GLN A CA 1
ATOM 2747 C C . GLN A 1 383 ? 24.123 -30.978 -5.402 1.00 60.50 383 GLN A C 1
ATOM 2749 O O . GLN A 1 383 ? 23.459 -31.560 -6.265 1.00 60.50 383 GLN A O 1
ATOM 2754 N N . GLU A 1 384 ? 25.443 -30.791 -5.533 1.00 66.69 384 GLU A N 1
ATOM 2755 C CA . GLU A 1 384 ? 26.184 -31.173 -6.746 1.00 66.69 384 GLU A CA 1
ATOM 2756 C C . GLU A 1 384 ? 26.033 -32.673 -7.101 1.00 66.69 384 GLU A C 1
ATOM 2758 O O . GLU A 1 384 ? 26.567 -33.591 -6.468 1.00 66.69 384 GLU A O 1
ATOM 2763 N N . ALA A 1 385 ? 25.270 -32.934 -8.168 1.00 61.94 385 ALA A N 1
ATOM 2764 C CA . ALA A 1 385 ? 24.965 -34.280 -8.651 1.00 61.94 385 ALA A CA 1
ATOM 2765 C C . ALA A 1 385 ? 25.875 -34.754 -9.802 1.00 61.94 385 ALA A C 1
ATOM 2767 O O . ALA A 1 385 ? 25.819 -35.935 -10.171 1.00 61.94 385 ALA A O 1
ATOM 2768 N N . THR A 1 386 ? 26.697 -33.859 -10.366 1.00 68.50 386 THR A N 1
ATOM 2769 C CA . THR A 1 386 ? 27.585 -34.110 -11.515 1.00 68.50 386 THR A CA 1
ATOM 2770 C C . THR A 1 386 ? 29.019 -33.734 -11.143 1.00 68.50 386 THR A C 1
ATOM 2772 O O . THR A 1 386 ? 29.407 -32.583 -11.245 1.00 68.50 386 THR A O 1
ATOM 2775 N N . CYS A 1 387 ? 29.802 -34.718 -10.699 1.00 74.38 387 CYS A N 1
ATOM 2776 C CA . CYS A 1 387 ? 31.120 -34.504 -10.086 1.00 74.38 387 CYS A CA 1
ATOM 2777 C C . CYS A 1 387 ? 32.304 -34.757 -11.049 1.00 74.38 387 CYS A C 1
ATOM 2779 O O . CYS A 1 387 ? 33.340 -35.276 -10.619 1.00 74.38 387 CYS A O 1
ATOM 2781 N N . ASP A 1 388 ? 32.121 -34.525 -12.355 1.00 69.50 388 ASP A N 1
ATOM 2782 C CA . ASP A 1 388 ? 33.126 -34.797 -13.398 1.00 69.50 388 ASP A CA 1
ATOM 2783 C C . ASP A 1 388 ? 33.143 -33.801 -14.582 1.00 69.50 388 ASP A C 1
ATOM 2785 O O . ASP A 1 388 ? 33.706 -34.120 -15.637 1.00 69.50 388 ASP A O 1
ATOM 2789 N N . ASP A 1 389 ? 32.560 -32.601 -14.440 1.00 73.12 389 ASP A N 1
ATOM 2790 C CA . ASP A 1 389 ? 32.416 -31.629 -15.542 1.00 73.12 389 ASP A CA 1
ATOM 2791 C C . ASP A 1 389 ? 33.182 -30.298 -15.397 1.00 73.12 389 ASP A C 1
ATOM 2793 O O . ASP A 1 389 ? 33.268 -29.542 -16.374 1.00 73.12 389 ASP A O 1
ATOM 2797 N N . ALA A 1 390 ? 33.866 -30.083 -14.266 1.00 69.69 390 ALA A N 1
ATOM 2798 C CA . ALA A 1 390 ? 34.658 -28.891 -13.942 1.00 69.69 390 ALA A CA 1
ATOM 2799 C C . ALA A 1 390 ? 33.852 -27.587 -13.837 1.00 69.69 390 ALA A C 1
ATOM 2801 O O . ALA A 1 390 ? 34.378 -26.497 -14.118 1.00 69.69 390 ALA A O 1
ATOM 2802 N N . THR A 1 391 ? 32.601 -27.710 -13.396 1.00 70.88 391 THR A N 1
ATOM 2803 C CA . THR A 1 391 ? 31.703 -26.605 -13.051 1.00 70.88 391 THR A CA 1
ATOM 2804 C C . THR A 1 391 ? 31.330 -26.642 -11.566 1.00 70.88 391 THR A C 1
ATOM 2806 O O . THR A 1 391 ? 31.684 -27.575 -10.860 1.00 70.88 391 THR A O 1
ATOM 2809 N N . ASP A 1 392 ? 30.692 -25.569 -11.107 1.00 68.31 392 ASP A N 1
ATOM 2810 C CA . ASP A 1 392 ? 30.230 -25.317 -9.738 1.00 68.31 392 ASP A CA 1
ATOM 2811 C C . ASP A 1 392 ? 28.695 -25.375 -9.805 1.00 68.31 392 ASP A C 1
ATOM 2813 O O . ASP A 1 392 ? 28.050 -24.379 -10.151 1.00 68.31 392 ASP A O 1
ATOM 2817 N N . ASN A 1 393 ? 28.121 -26.582 -9.710 1.00 70.94 393 ASN A N 1
ATOM 2818 C CA . ASN A 1 393 ? 26.737 -26.827 -10.147 1.00 70.94 393 ASN A CA 1
ATOM 2819 C C . ASN A 1 393 ? 25.672 -26.448 -9.101 1.00 70.94 393 ASN A C 1
ATOM 2821 O O . ASN A 1 393 ? 24.511 -26.264 -9.471 1.00 70.94 393 ASN A O 1
ATOM 2825 N N . ASP A 1 394 ? 26.058 -26.279 -7.835 1.00 69.81 394 ASP A N 1
ATOM 2826 C CA . ASP A 1 394 ? 25.230 -25.685 -6.774 1.00 69.81 394 ASP A CA 1
ATOM 2827 C C . ASP A 1 394 ? 25.704 -24.277 -6.343 1.00 69.81 394 ASP A C 1
ATOM 2829 O O . ASP A 1 394 ? 24.986 -23.575 -5.634 1.00 69.81 394 ASP A O 1
ATOM 2833 N N . SER A 1 395 ? 26.832 -23.788 -6.881 1.00 68.31 395 SER A N 1
ATOM 2834 C CA . SER A 1 395 ? 27.373 -22.431 -6.667 1.00 68.31 395 SER A CA 1
ATOM 2835 C C . SER A 1 395 ? 27.877 -22.136 -5.240 1.00 68.31 395 SER A C 1
ATOM 2837 O O . SER A 1 395 ? 28.015 -20.969 -4.860 1.00 68.31 395 SER A O 1
ATOM 2839 N N . ASP A 1 396 ? 28.234 -23.177 -4.474 1.00 71.94 396 ASP A N 1
ATOM 2840 C CA . ASP A 1 396 ? 28.939 -23.092 -3.180 1.00 71.94 396 ASP A CA 1
ATOM 2841 C C . ASP A 1 396 ? 30.318 -22.398 -3.291 1.00 71.94 396 ASP A C 1
ATOM 2843 O O . ASP A 1 396 ? 30.757 -21.702 -2.361 1.00 71.94 396 ASP A O 1
ATOM 2847 N N . GLY A 1 397 ? 31.004 -22.543 -4.433 1.00 70.56 397 GLY A N 1
ATOM 2848 C CA . GLY A 1 397 ? 32.387 -22.092 -4.632 1.00 70.56 397 GLY A CA 1
ATOM 2849 C C . GLY A 1 397 ? 33.434 -23.216 -4.642 1.00 70.56 397 GLY A C 1
ATOM 2850 O O . GLY A 1 397 ? 34.644 -22.930 -4.673 1.00 70.56 397 GLY A O 1
ATOM 2851 N N . GLN A 1 398 ? 32.997 -24.474 -4.602 1.00 74.94 398 GLN A N 1
ATOM 2852 C CA . GLN A 1 398 ? 33.786 -25.695 -4.795 1.00 74.94 398 GLN A CA 1
ATOM 2853 C C . GLN A 1 398 ? 33.356 -26.383 -6.113 1.00 74.94 398 GLN A C 1
ATOM 2855 O O . GLN A 1 398 ? 32.444 -25.913 -6.777 1.00 74.94 398 GLN A O 1
ATOM 2860 N N . ILE A 1 399 ? 34.099 -27.397 -6.586 1.00 79.69 399 ILE A N 1
ATOM 2861 C CA . ILE A 1 399 ? 33.831 -28.063 -7.882 1.00 79.69 399 ILE A CA 1
ATOM 2862 C C . ILE A 1 399 ? 34.238 -29.544 -7.871 1.00 79.69 399 ILE A C 1
ATOM 2864 O O . ILE A 1 399 ? 35.307 -29.893 -7.348 1.00 79.69 399 ILE A O 1
ATOM 2868 N N . ASP A 1 400 ? 33.457 -30.396 -8.532 1.00 76.19 400 ASP A N 1
ATOM 2869 C CA . ASP A 1 400 ? 33.704 -31.829 -8.731 1.00 76.19 400 ASP A CA 1
ATOM 2870 C C . ASP A 1 400 ? 34.107 -32.554 -7.418 1.00 76.19 400 ASP A C 1
ATOM 2872 O O . ASP A 1 400 ? 33.695 -32.242 -6.307 1.00 76.19 400 ASP A O 1
ATOM 2876 N N . CYS A 1 401 ? 35.039 -33.507 -7.503 1.00 71.12 401 CYS A N 1
ATOM 2877 C CA . CYS A 1 401 ? 35.667 -34.198 -6.377 1.00 71.12 401 CYS A CA 1
ATOM 2878 C C . CYS A 1 401 ? 36.487 -33.305 -5.406 1.00 71.12 401 CYS A C 1
ATOM 2880 O O . CYS A 1 401 ? 37.213 -33.850 -4.564 1.00 71.12 401 CYS A O 1
ATOM 2882 N N . ALA A 1 402 ? 36.464 -31.971 -5.536 1.00 68.75 402 ALA A N 1
ATOM 2883 C CA . ALA A 1 402 ? 36.924 -31.059 -4.485 1.00 68.75 402 ALA A CA 1
ATOM 2884 C C . ALA A 1 402 ? 35.787 -30.620 -3.545 1.00 68.75 402 ALA A C 1
ATOM 2886 O O . ALA A 1 402 ? 36.090 -30.148 -2.447 1.00 68.75 402 ALA A O 1
ATOM 2887 N N . ASP A 1 403 ? 34.533 -30.807 -3.958 1.00 73.81 403 ASP A N 1
ATOM 2888 C CA . ASP A 1 403 ? 33.331 -30.496 -3.197 1.00 73.81 403 ASP A CA 1
ATOM 2889 C C . ASP A 1 403 ? 33.004 -31.561 -2.107 1.00 73.81 403 ASP A C 1
ATOM 2891 O O . ASP A 1 403 ? 33.258 -32.758 -2.314 1.00 73.81 403 ASP A O 1
ATOM 2895 N N . PRO A 1 404 ? 32.488 -31.177 -0.915 1.00 74.44 404 PRO A 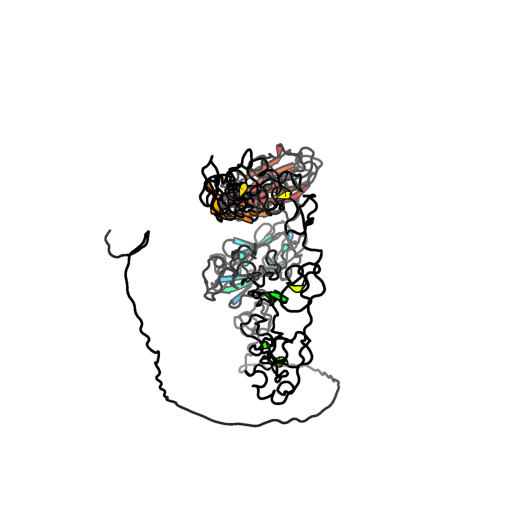N 1
ATOM 2896 C CA . PRO A 1 404 ? 32.105 -32.108 0.149 1.00 74.44 404 PRO A CA 1
ATOM 2897 C C . PRO A 1 404 ? 30.899 -33.011 -0.152 1.00 74.44 404 PRO A C 1
ATOM 2899 O O . PRO A 1 404 ? 30.858 -34.131 0.366 1.00 74.44 404 PRO A O 1
ATOM 2902 N N . ASP A 1 405 ? 29.929 -32.560 -0.941 1.00 72.44 405 ASP A N 1
ATOM 2903 C CA . ASP A 1 405 ? 28.697 -33.288 -1.253 1.00 72.44 405 ASP A CA 1
ATOM 2904 C C . ASP A 1 405 ? 28.906 -34.318 -2.383 1.00 72.44 405 ASP A C 1
ATOM 2906 O O . ASP A 1 405 ? 28.227 -35.352 -2.429 1.00 72.44 405 ASP A O 1
ATOM 2910 N N . CYS A 1 406 ? 29.979 -34.163 -3.165 1.00 74.12 406 CYS A N 1
ATOM 2911 C CA . CYS A 1 406 ? 30.535 -35.211 -4.026 1.00 74.12 406 CYS A CA 1
ATOM 2912 C C . CYS A 1 406 ? 31.235 -36.381 -3.271 1.00 74.12 406 CYS A C 1
ATOM 2914 O O . CYS A 1 406 ? 31.620 -37.371 -3.912 1.00 74.12 406 CYS A O 1
ATOM 2916 N N . ASP A 1 407 ? 31.401 -36.352 -1.931 1.00 70.06 407 ASP A N 1
ATOM 2917 C CA . ASP A 1 407 ? 32.143 -37.389 -1.171 1.00 70.06 407 ASP A CA 1
ATOM 2918 C C . ASP A 1 407 ? 31.487 -38.787 -1.239 1.00 70.06 407 ASP A C 1
ATOM 2920 O O . ASP A 1 407 ? 30.531 -39.129 -0.534 1.00 70.06 407 ASP A O 1
ATOM 2924 N N . GLY A 1 408 ? 32.066 -39.651 -2.078 1.00 61.66 408 GLY A N 1
ATOM 2925 C CA . GLY A 1 408 ? 31.634 -41.034 -2.288 1.00 61.66 408 GLY A CA 1
ATOM 2926 C C . GLY A 1 408 ? 30.841 -41.280 -3.575 1.00 61.66 408 GLY A C 1
ATOM 2927 O O . GLY A 1 408 ? 30.332 -42.395 -3.757 1.00 61.66 408 GLY A O 1
ATOM 2928 N N . GLN A 1 409 ? 30.756 -40.292 -4.471 1.00 68.94 409 GLN A N 1
ATOM 2929 C CA . GLN A 1 409 ? 30.282 -40.486 -5.843 1.00 68.94 409 GLN A CA 1
ATOM 2930 C C . GLN A 1 409 ? 31.229 -41.406 -6.638 1.00 68.94 409 GLN A C 1
ATOM 2932 O O . GLN A 1 409 ? 32.402 -41.586 -6.302 1.00 68.94 409 GLN A O 1
ATOM 2937 N N . ALA A 1 410 ? 30.699 -42.072 -7.668 1.00 57.09 410 ALA A N 1
ATOM 2938 C CA . ALA A 1 410 ? 31.397 -43.181 -8.330 1.00 57.09 410 ALA A CA 1
ATOM 2939 C C . ALA A 1 410 ? 32.591 -42.736 -9.188 1.00 57.09 410 ALA A C 1
ATOM 2941 O O . ALA A 1 410 ? 33.542 -43.501 -9.377 1.00 57.09 410 ALA A O 1
ATOM 2942 N N . ASP A 1 411 ? 32.514 -41.519 -9.706 1.00 61.47 411 ASP A N 1
ATOM 2943 C CA . ASP A 1 411 ? 33.396 -40.993 -10.741 1.00 61.47 411 ASP A CA 1
ATOM 2944 C C . ASP A 1 411 ? 34.708 -40.465 -10.118 1.00 61.47 411 ASP A C 1
ATOM 2946 O O . ASP A 1 411 ? 35.784 -40.657 -10.681 1.00 61.47 411 ASP A O 1
ATOM 2950 N N . CYS A 1 412 ? 34.658 -40.063 -8.841 1.00 60.88 412 CYS A N 1
ATOM 2951 C CA . CYS A 1 412 ? 35.814 -39.816 -7.971 1.00 60.88 412 CYS A CA 1
ATOM 2952 C C . CYS A 1 412 ? 36.558 -41.097 -7.489 1.00 60.88 412 CYS A C 1
ATOM 2954 O O . CYS A 1 412 ? 37.534 -40.999 -6.742 1.00 60.88 412 CYS A O 1
ATOM 2956 N N . GLU A 1 413 ? 36.127 -42.315 -7.869 1.00 52.56 413 GLU A N 1
ATOM 2957 C CA . GLU A 1 413 ? 36.706 -43.602 -7.413 1.00 52.56 413 GLU A CA 1
ATOM 2958 C C . GLU A 1 413 ? 37.083 -44.594 -8.557 1.00 52.56 413 GLU A C 1
ATOM 2960 O O . GLU A 1 413 ? 36.919 -45.816 -8.413 1.00 52.56 413 GLU A O 1
ATOM 2965 N N . SER A 1 414 ? 37.623 -44.164 -9.711 1.00 56.28 414 SER A N 1
ATOM 2966 C CA . SER A 1 414 ? 38.097 -45.124 -10.744 1.00 56.28 414 SER A CA 1
ATOM 2967 C C . SER A 1 414 ? 39.316 -44.710 -11.585 1.00 56.28 414 SER A C 1
ATOM 2969 O O . SER A 1 414 ? 39.571 -43.529 -11.727 1.00 56.28 414 SER A O 1
ATOM 2971 N N . PRO A 1 415 ? 40.092 -45.687 -12.121 1.00 57.72 415 PRO A N 1
ATOM 2972 C CA . PRO A 1 415 ? 41.335 -45.430 -12.856 1.00 57.72 415 PRO A CA 1
ATOM 2973 C C . PRO A 1 415 ? 41.153 -45.245 -14.375 1.00 57.72 415 PRO A C 1
ATOM 2975 O O . PRO A 1 415 ? 40.247 -45.849 -14.964 1.00 57.72 415 PRO A O 1
ATOM 2978 N N . GLU A 1 416 ? 42.102 -44.537 -14.998 1.00 65.44 416 GLU A N 1
ATOM 2979 C CA . GLU A 1 416 ? 42.141 -44.137 -16.416 1.00 65.44 416 GLU A CA 1
ATOM 2980 C C . GLU A 1 416 ? 41.694 -45.256 -17.388 1.00 65.44 416 GLU A C 1
ATOM 2982 O O . GLU A 1 416 ? 42.193 -46.395 -17.378 1.00 65.44 416 GLU A O 1
ATOM 2987 N N . SER A 1 417 ? 40.699 -44.946 -18.233 1.00 61.69 417 SER A N 1
ATOM 2988 C CA . SER A 1 417 ? 39.983 -45.950 -19.042 1.00 61.69 417 SER A CA 1
ATOM 2989 C C . SER A 1 417 ? 40.135 -45.809 -20.565 1.00 61.69 417 SER A C 1
ATOM 2991 O O . SE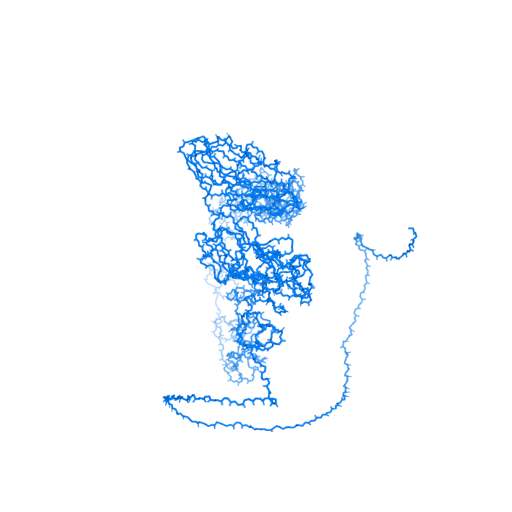R A 1 417 ? 39.962 -46.807 -21.279 1.00 61.69 417 SER A O 1
ATOM 2993 N N . THR A 1 418 ? 40.550 -44.632 -21.040 1.00 68.00 418 THR A N 1
ATOM 2994 C CA . THR A 1 418 ? 41.017 -44.345 -22.409 1.00 68.00 418 THR A CA 1
ATOM 2995 C C . THR A 1 418 ? 42.476 -43.887 -22.325 1.00 68.00 418 THR A C 1
ATOM 2997 O O . THR A 1 418 ? 42.869 -43.345 -21.303 1.00 68.00 418 THR A O 1
ATOM 3000 N N . CYS A 1 419 ? 43.301 -44.158 -23.344 1.00 73.69 419 CYS A N 1
ATOM 3001 C CA . CYS A 1 419 ? 44.764 -43.974 -23.267 1.00 73.69 419 CYS A CA 1
ATOM 3002 C C . CYS A 1 419 ? 45.376 -43.316 -24.520 1.00 73.69 419 CYS A C 1
ATOM 3004 O O . CYS A 1 419 ? 46.575 -43.483 -24.783 1.00 73.69 419 CYS A O 1
ATOM 3006 N N . ASP A 1 420 ? 44.540 -42.706 -25.360 1.00 68.25 420 ASP A N 1
ATOM 3007 C CA . ASP A 1 420 ? 44.914 -42.119 -26.649 1.00 68.25 420 ASP A CA 1
ATOM 3008 C C . ASP A 1 420 ? 44.012 -40.942 -27.090 1.00 68.25 420 ASP A C 1
ATOM 3010 O O . ASP A 1 420 ? 43.907 -40.670 -28.291 1.00 68.25 420 ASP A O 1
ATOM 3014 N N . ASP A 1 421 ? 43.387 -40.232 -26.140 1.00 72.38 421 ASP A N 1
ATOM 3015 C CA . ASP A 1 421 ? 42.493 -39.087 -26.396 1.00 72.38 421 ASP A CA 1
ATOM 3016 C C . ASP A 1 421 ? 43.010 -37.722 -25.896 1.00 72.38 421 ASP A C 1
ATOM 3018 O O . ASP A 1 421 ? 42.549 -36.687 -26.392 1.00 72.38 421 ASP A O 1
ATOM 3022 N N . GLY A 1 422 ? 44.032 -37.695 -25.034 1.00 65.88 422 GLY A N 1
ATOM 3023 C CA . GLY A 1 422 ? 44.669 -36.474 -24.534 1.00 65.88 422 GLY A CA 1
ATOM 3024 C C . GLY A 1 422 ? 44.060 -35.886 -23.260 1.00 65.88 422 GLY A C 1
ATOM 3025 O O . GLY A 1 422 ? 44.380 -34.736 -22.944 1.00 65.88 422 GLY A O 1
ATOM 3026 N N . ILE A 1 423 ? 43.191 -36.626 -22.563 1.00 66.12 423 ILE A N 1
ATOM 3027 C CA . ILE A 1 423 ? 42.417 -36.160 -21.401 1.00 66.12 423 ILE A CA 1
ATOM 3028 C C . ILE A 1 423 ? 42.867 -36.886 -20.117 1.00 66.12 423 ILE A C 1
ATOM 3030 O O . ILE A 1 423 ? 43.318 -38.027 -20.151 1.00 66.12 423 ILE A O 1
ATOM 3034 N N . ASP A 1 424 ? 42.774 -36.198 -18.977 1.00 64.94 424 ASP A N 1
ATOM 3035 C CA . ASP A 1 424 ? 43.129 -36.694 -17.636 1.00 64.94 424 ASP A CA 1
ATOM 3036 C C . ASP A 1 424 ? 41.941 -37.476 -17.051 1.00 64.94 424 ASP A C 1
ATOM 3038 O O . ASP A 1 424 ? 41.191 -36.977 -16.218 1.00 64.94 424 ASP A O 1
ATOM 3042 N N . ASN A 1 425 ? 41.695 -38.678 -17.586 1.00 69.75 425 ASN A N 1
ATOM 3043 C CA . ASN A 1 425 ? 40.446 -39.425 -17.372 1.00 69.75 425 ASN A CA 1
ATOM 3044 C C . ASN A 1 425 ? 40.281 -40.027 -15.947 1.00 69.75 425 ASN A C 1
ATOM 3046 O O . ASN A 1 425 ? 39.328 -40.777 -15.729 1.00 69.75 425 ASN A O 1
ATOM 3050 N N . ASP A 1 426 ? 41.195 -39.756 -15.006 1.00 67.38 426 ASP A N 1
ATOM 3051 C CA . ASP A 1 426 ? 41.021 -39.986 -13.556 1.00 67.38 426 ASP A CA 1
ATOM 3052 C C . ASP A 1 426 ? 41.575 -38.849 -12.657 1.00 67.38 426 ASP A C 1
ATOM 3054 O O . ASP A 1 426 ? 41.709 -39.020 -11.443 1.00 67.38 426 ASP A O 1
ATOM 3058 N N . ALA A 1 427 ? 41.851 -37.673 -13.241 1.00 66.00 427 ALA A N 1
ATOM 3059 C CA . ALA A 1 427 ? 42.290 -36.441 -12.572 1.00 66.00 427 ALA A CA 1
ATOM 3060 C C . ALA A 1 427 ? 43.555 -36.543 -11.672 1.00 66.00 427 ALA A C 1
ATOM 3062 O O . ALA A 1 427 ? 43.797 -35.667 -10.834 1.00 66.00 427 ALA A O 1
ATOM 3063 N N . ASP A 1 428 ? 44.411 -37.562 -11.856 1.00 68.94 428 ASP A N 1
ATOM 3064 C CA . ASP A 1 428 ? 45.715 -37.718 -11.169 1.00 68.94 428 ASP A CA 1
ATOM 3065 C C . ASP A 1 428 ? 46.701 -36.575 -11.505 1.00 68.94 428 ASP A C 1
ATOM 3067 O O . ASP A 1 428 ? 47.582 -36.234 -10.701 1.00 68.94 428 ASP A O 1
ATOM 3071 N N . GLY A 1 429 ? 46.539 -35.949 -12.678 1.00 69.75 429 GLY A N 1
ATOM 3072 C CA . GLY A 1 429 ? 47.461 -34.957 -13.236 1.00 69.75 429 GLY A CA 1
ATOM 3073 C C . GLY A 1 429 ? 48.375 -35.520 -14.334 1.00 69.75 429 GLY A C 1
ATOM 3074 O O . GLY A 1 429 ? 49.439 -34.938 -14.606 1.00 69.75 429 GLY A O 1
ATOM 3075 N N . LEU A 1 430 ? 48.018 -36.668 -14.924 1.00 70.88 430 LEU A N 1
ATOM 3076 C CA . LEU A 1 430 ? 48.773 -37.409 -15.937 1.00 70.88 430 LEU A CA 1
ATOM 3077 C C . LEU A 1 430 ? 47.825 -37.961 -17.017 1.00 70.88 430 LEU A C 1
ATOM 3079 O O . LEU A 1 430 ? 46.837 -38.600 -16.702 1.00 70.88 430 LEU A O 1
ATOM 3083 N N . VAL A 1 431 ? 48.168 -37.766 -18.298 1.00 77.00 431 VAL A N 1
ATOM 3084 C CA . VAL A 1 431 ? 47.300 -38.130 -19.442 1.00 77.00 431 VAL A CA 1
ATOM 3085 C C . VAL A 1 431 ? 47.893 -39.223 -20.343 1.00 77.00 431 VAL A C 1
ATOM 3087 O O . VAL A 1 431 ? 49.104 -39.231 -20.616 1.00 77.00 431 VAL A O 1
ATOM 3090 N N . ASP A 1 432 ? 47.039 -40.085 -20.895 1.00 74.69 432 ASP A N 1
ATOM 3091 C CA . ASP A 1 432 ? 47.357 -41.118 -21.891 1.00 74.69 432 ASP A CA 1
ATOM 3092 C C . ASP A 1 432 ? 48.521 -42.053 -21.458 1.00 74.69 432 ASP A C 1
ATOM 3094 O O . ASP A 1 432 ? 48.800 -42.326 -20.294 1.00 74.69 432 ASP A O 1
ATOM 3098 N N . CYS A 1 433 ? 49.335 -42.509 -22.421 1.00 71.62 433 CYS A N 1
ATOM 3099 C CA . CYS A 1 433 ? 50.587 -43.237 -22.212 1.00 71.62 433 CYS A CA 1
ATOM 3100 C C . CYS A 1 433 ? 51.655 -42.507 -21.332 1.00 71.62 433 CYS A C 1
ATOM 3102 O O . CYS A 1 433 ? 52.800 -42.986 -21.287 1.00 71.62 433 CYS A O 1
ATOM 3104 N N . ALA A 1 434 ? 51.369 -41.358 -20.694 1.00 69.00 434 ALA A N 1
ATOM 3105 C CA . ALA A 1 434 ? 52.209 -40.766 -19.643 1.00 69.00 434 ALA A CA 1
ATOM 3106 C C . ALA A 1 434 ? 51.861 -41.280 -18.229 1.00 69.00 434 ALA A C 1
ATOM 3108 O O . ALA A 1 434 ? 52.760 -41.327 -17.379 1.00 69.00 434 ALA A O 1
ATOM 3109 N N . ASP A 1 435 ? 50.618 -41.705 -18.011 1.00 70.50 435 ASP A N 1
ATOM 3110 C CA . ASP A 1 435 ? 50.094 -42.258 -16.763 1.00 70.50 435 ASP A CA 1
ATOM 3111 C C . ASP A 1 435 ? 50.649 -43.682 -16.445 1.00 70.50 435 ASP A C 1
ATOM 3113 O O . ASP A 1 435 ? 50.979 -44.468 -17.353 1.00 70.50 435 ASP A O 1
ATOM 3117 N N . PRO A 1 436 ? 50.845 -44.073 -15.162 1.00 69.56 436 PRO A N 1
ATOM 3118 C CA . PRO A 1 436 ? 51.287 -45.421 -14.805 1.00 69.56 436 PRO A CA 1
ATOM 3119 C C . PRO A 1 436 ? 50.258 -46.552 -14.991 1.00 69.56 436 PRO A C 1
ATOM 3121 O O . PRO A 1 436 ? 50.685 -47.715 -15.055 1.00 69.56 436 PRO A O 1
ATOM 3124 N N . THR A 1 437 ? 48.957 -46.262 -15.033 1.00 70.69 437 THR A N 1
ATOM 3125 C CA . THR A 1 437 ? 47.833 -47.207 -15.163 1.00 70.69 437 THR A CA 1
ATOM 3126 C C . THR A 1 437 ? 47.560 -47.605 -16.621 1.00 70.69 437 THR A C 1
ATOM 3128 O O . THR A 1 437 ? 47.497 -48.811 -16.896 1.00 70.69 437 THR A O 1
ATOM 3131 N N . CYS A 1 438 ? 47.580 -46.663 -17.578 1.00 72.62 438 CYS A N 1
ATOM 3132 C CA . CYS A 1 438 ? 47.402 -46.913 -19.024 1.00 72.62 438 CYS A CA 1
ATOM 3133 C C . CYS A 1 438 ? 48.534 -47.745 -19.688 1.00 72.62 438 CYS A C 1
ATOM 3135 O O . CYS A 1 438 ? 48.531 -48.043 -20.889 1.00 72.62 438 CYS A O 1
ATOM 3137 N N . ASN A 1 439 ? 49.515 -48.202 -18.902 1.00 67.25 439 ASN A N 1
ATOM 3138 C CA . ASN A 1 439 ? 50.758 -48.856 -19.321 1.00 67.25 439 ASN A CA 1
ATOM 3139 C C . ASN A 1 439 ? 50.578 -50.288 -19.885 1.00 67.25 439 ASN A C 1
ATOM 3141 O O . ASN A 1 439 ? 50.958 -51.293 -19.267 1.00 67.25 439 ASN A O 1
ATOM 3145 N N . GLY A 1 440 ? 50.039 -50.378 -21.103 1.00 61.47 440 GLY A N 1
ATOM 3146 C CA . GLY A 1 440 ? 49.886 -51.617 -21.875 1.00 61.47 440 GLY A CA 1
ATOM 3147 C C . GLY A 1 440 ? 48.515 -51.829 -22.524 1.00 61.47 440 GLY A C 1
ATOM 3148 O O . GLY A 1 440 ? 48.212 -52.968 -22.888 1.00 61.47 440 GLY A O 1
ATOM 3149 N N . GLN A 1 441 ? 47.703 -50.777 -22.632 1.00 65.69 441 GLN A N 1
ATOM 3150 C CA . GLN A 1 441 ? 46.404 -50.773 -23.311 1.00 65.69 441 GLN A CA 1
ATOM 3151 C C . GLN A 1 441 ? 46.571 -50.643 -24.845 1.00 65.69 441 GLN A C 1
ATOM 3153 O O . GLN A 1 441 ? 47.650 -50.292 -25.336 1.00 65.69 441 GLN A O 1
ATOM 3158 N N . ASP A 1 442 ? 45.520 -50.962 -25.612 1.00 54.03 442 ASP A N 1
ATOM 3159 C CA . ASP A 1 442 ? 45.485 -50.672 -27.057 1.00 54.03 442 ASP A CA 1
ATOM 3160 C C . ASP A 1 442 ? 45.431 -49.140 -27.248 1.00 54.03 442 ASP A C 1
ATOM 3162 O O . ASP A 1 442 ? 44.655 -48.474 -26.576 1.00 54.03 442 ASP A O 1
ATOM 3166 N N . GLY A 1 443 ? 46.287 -48.603 -28.124 1.00 60.22 443 GLY A N 1
ATOM 3167 C CA . GLY A 1 443 ? 46.567 -47.163 -28.271 1.00 60.22 443 GLY A CA 1
ATOM 3168 C C . GLY A 1 443 ? 48.080 -46.921 -28.365 1.00 60.22 443 GLY A C 1
ATOM 3169 O O . GLY A 1 443 ? 48.604 -46.487 -29.391 1.00 60.22 443 GLY A O 1
ATOM 3170 N N . CYS A 1 444 ? 48.836 -47.391 -27.366 1.00 61.19 444 CYS A N 1
ATOM 3171 C CA . CYS A 1 444 ? 50.297 -47.236 -27.303 1.00 61.19 444 CYS A CA 1
ATOM 3172 C C . CYS A 1 444 ? 51.118 -48.243 -28.186 1.00 61.19 444 CYS A C 1
ATOM 3174 O O . CYS A 1 444 ? 52.321 -48.414 -27.955 1.00 61.19 444 CYS A O 1
ATOM 3176 N N . GLU A 1 445 ? 50.537 -48.917 -29.203 1.00 49.09 445 GLU A N 1
ATOM 3177 C CA . GLU A 1 445 ? 51.238 -49.830 -30.154 1.00 49.09 445 GLU A CA 1
ATOM 3178 C C . GLU A 1 445 ? 50.926 -49.548 -31.654 1.00 49.09 445 GLU A C 1
ATOM 3180 O O . GLU A 1 445 ? 49.779 -49.367 -32.043 1.00 49.09 445 GLU A O 1
ATOM 3185 N N . ILE A 1 446 ? 51.943 -49.611 -32.539 1.00 47.94 446 ILE A N 1
ATOM 3186 C CA . ILE A 1 446 ? 51.852 -49.333 -34.003 1.00 47.94 446 ILE A CA 1
ATOM 3187 C C . ILE A 1 446 ? 52.384 -50.524 -34.835 1.00 47.94 446 ILE A C 1
ATOM 3189 O O . ILE A 1 446 ? 53.457 -51.032 -34.480 1.00 47.94 446 ILE A O 1
ATOM 3193 N N . PRO A 1 447 ? 51.738 -50.975 -35.950 1.00 49.38 447 PRO A N 1
ATOM 3194 C CA . PRO A 1 447 ? 52.436 -50.944 -37.270 1.00 49.38 447 PRO A CA 1
ATOM 3195 C C . PRO A 1 447 ? 51.620 -51.030 -38.614 1.00 49.38 447 PRO A C 1
ATOM 3197 O O . PRO A 1 447 ? 50.749 -51.876 -38.785 1.00 49.38 447 PRO A O 1
ATOM 3200 N N . GLU A 1 448 ? 52.128 -50.326 -39.647 1.00 43.94 448 GLU A N 1
ATOM 3201 C CA . GLU A 1 448 ? 52.061 -50.569 -41.127 1.00 43.94 448 GLU A CA 1
ATOM 3202 C C . GLU A 1 448 ? 50.707 -50.609 -41.913 1.00 43.94 448 GLU A C 1
ATOM 3204 O O . GLU A 1 448 ? 50.075 -51.665 -41.991 1.00 43.94 448 GLU A O 1
ATOM 3209 N N . ARG A 1 449 ? 50.432 -49.581 -42.762 1.00 49.72 449 ARG A N 1
ATOM 3210 C CA . ARG A 1 449 ? 50.554 -49.611 -44.265 1.00 49.72 449 ARG A CA 1
ATOM 3211 C C . ARG A 1 449 ? 49.583 -48.670 -45.038 1.00 49.72 449 ARG A C 1
ATOM 3213 O O . ARG A 1 449 ? 48.383 -48.906 -45.037 1.00 49.72 449 ARG A O 1
ATOM 3220 N N . TRP A 1 450 ? 50.132 -47.734 -45.824 1.00 58.41 450 TRP A N 1
ATOM 3221 C CA . TRP A 1 450 ? 49.418 -46.648 -46.537 1.00 58.41 450 TRP A CA 1
ATOM 3222 C C . TRP A 1 450 ? 48.616 -46.994 -47.813 1.00 58.41 450 TRP A C 1
ATOM 3224 O O . TRP A 1 450 ? 48.796 -48.057 -48.428 1.00 58.41 450 TRP A O 1
ATOM 3234 N N . SER A 1 451 ? 47.794 -46.011 -48.207 1.00 61.38 451 SER A N 1
ATOM 3235 C CA . SER A 1 451 ? 46.976 -45.856 -49.423 1.00 61.38 451 SER A CA 1
ATOM 3236 C C . SER A 1 451 ? 47.368 -44.549 -50.153 1.00 61.38 451 SER A C 1
ATOM 3238 O O . SER A 1 451 ? 48.054 -43.733 -49.546 1.00 61.38 451 SER A O 1
ATOM 3240 N N . CYS A 1 452 ? 47.014 -44.370 -51.436 1.00 68.69 452 CYS A N 1
ATOM 3241 C CA . CYS A 1 452 ? 47.485 -43.242 -52.278 1.00 68.69 452 CYS A CA 1
ATOM 3242 C C . CYS A 1 452 ? 46.463 -42.766 -53.346 1.00 68.69 452 CYS A C 1
ATOM 3244 O O . CYS A 1 452 ? 46.856 -42.145 -54.339 1.00 68.69 452 CYS A O 1
ATOM 3246 N N . ASP A 1 453 ? 45.188 -43.143 -53.218 1.00 66.81 453 ASP A N 1
ATOM 3247 C CA . ASP A 1 453 ? 44.112 -42.790 -54.159 1.00 66.81 453 ASP A CA 1
ATOM 3248 C C . ASP A 1 453 ? 42.737 -42.628 -53.472 1.00 66.81 453 ASP A C 1
ATOM 3250 O O . ASP A 1 453 ? 41.702 -42.955 -54.059 1.00 66.81 453 ASP A O 1
ATOM 3254 N N . ASP A 1 454 ? 42.721 -42.144 -52.222 1.00 67.81 454 ASP A N 1
ATOM 3255 C CA . ASP A 1 454 ? 41.504 -41.988 -51.402 1.00 67.81 454 ASP A CA 1
ATOM 3256 C C . ASP A 1 454 ? 41.276 -40.598 -50.780 1.00 67.81 454 ASP A C 1
ATOM 3258 O O . ASP A 1 454 ? 40.228 -40.378 -50.167 1.00 67.81 454 ASP A O 1
ATOM 3262 N N . GLY A 1 455 ? 42.166 -39.632 -51.021 1.00 63.41 455 GLY A N 1
ATOM 3263 C CA . GLY A 1 455 ? 41.983 -38.228 -50.643 1.00 63.41 455 GLY A CA 1
ATOM 3264 C C . GLY A 1 455 ? 42.289 -37.910 -49.181 1.00 63.41 455 GLY A C 1
ATOM 3265 O O . GLY A 1 455 ? 41.913 -36.834 -48.713 1.00 63.41 455 GLY A O 1
ATOM 3266 N N . LEU A 1 456 ? 42.941 -38.825 -48.457 1.00 66.38 456 LEU A N 1
ATOM 3267 C CA . LEU A 1 456 ? 43.250 -38.687 -47.034 1.00 66.38 456 LEU A CA 1
ATOM 3268 C C . LEU A 1 456 ? 44.757 -38.574 -46.778 1.00 66.38 456 LEU A C 1
ATOM 3270 O O . LEU A 1 456 ? 45.576 -39.235 -47.419 1.00 66.38 456 LEU A O 1
ATOM 3274 N N . ASP A 1 457 ? 45.108 -37.757 -45.787 1.00 63.34 457 ASP A N 1
ATOM 3275 C CA . ASP A 1 457 ? 46.461 -37.681 -45.242 1.00 63.34 457 ASP A CA 1
ATOM 3276 C C . ASP A 1 457 ? 46.657 -38.860 -44.276 1.00 63.34 457 ASP A C 1
ATOM 3278 O O . ASP A 1 457 ? 46.088 -38.904 -43.184 1.00 63.34 457 ASP A O 1
ATOM 3282 N N . ASN A 1 458 ? 47.396 -39.870 -44.736 1.00 67.31 458 ASN A N 1
ATOM 3283 C CA . ASN A 1 458 ? 47.525 -41.166 -44.071 1.00 67.31 458 ASN A CA 1
ATOM 3284 C C . ASN A 1 458 ? 48.819 -41.300 -43.225 1.00 67.31 458 ASN A C 1
ATOM 3286 O O . ASN A 1 458 ? 49.064 -42.378 -42.671 1.00 67.31 458 ASN A O 1
ATOM 3290 N N . ASP A 1 459 ? 49.651 -40.253 -43.116 1.00 63.75 459 ASP A N 1
ATOM 3291 C CA . ASP A 1 459 ? 50.737 -40.165 -42.117 1.00 63.75 459 ASP A CA 1
ATOM 3292 C C . ASP A 1 459 ? 50.870 -38.811 -41.386 1.00 63.75 459 ASP A C 1
ATOM 3294 O O . ASP A 1 459 ? 51.719 -38.686 -40.501 1.00 63.75 459 ASP A O 1
ATOM 3298 N N . MET A 1 460 ? 49.947 -37.877 -41.644 1.00 65.62 460 MET A N 1
ATOM 3299 C CA . MET A 1 460 ? 49.771 -36.580 -40.973 1.00 65.62 460 MET A CA 1
ATOM 3300 C C . MET A 1 460 ? 50.936 -35.595 -41.203 1.00 65.62 460 MET A C 1
ATOM 3302 O O . MET A 1 460 ? 51.286 -34.792 -40.336 1.00 65.62 460 MET A O 1
ATOM 3306 N N . ASP A 1 461 ? 51.528 -35.659 -42.400 1.00 70.50 461 ASP A N 1
ATOM 3307 C CA . ASP A 1 461 ? 52.573 -34.766 -42.935 1.00 70.50 461 ASP A CA 1
ATOM 3308 C C . ASP A 1 461 ? 52.004 -33.445 -43.508 1.00 70.50 461 ASP A C 1
ATOM 3310 O O . ASP A 1 461 ? 52.702 -32.424 -43.535 1.00 70.50 461 ASP A O 1
ATOM 3314 N N . GLY A 1 462 ? 50.719 -33.429 -43.883 1.00 68.50 462 GLY A N 1
ATOM 3315 C CA . GLY A 1 462 ? 49.998 -32.293 -44.465 1.00 68.50 462 GLY A CA 1
ATOM 3316 C C . GLY A 1 462 ? 49.744 -32.395 -45.975 1.00 68.50 462 GLY A C 1
ATOM 3317 O O . GLY A 1 462 ? 49.360 -31.395 -46.590 1.00 68.50 462 GLY A O 1
ATOM 3318 N N . LEU A 1 463 ? 49.973 -33.560 -46.594 1.00 68.75 463 LEU A N 1
ATOM 3319 C CA . LEU A 1 463 ? 49.849 -33.799 -48.039 1.00 68.75 463 LEU A CA 1
ATOM 3320 C C . LEU A 1 463 ? 49.003 -35.052 -48.339 1.00 68.75 463 LEU A C 1
ATOM 3322 O O . LEU A 1 463 ? 48.917 -35.970 -47.532 1.00 68.75 463 LEU A O 1
ATOM 3326 N N . VAL A 1 464 ? 48.354 -35.086 -49.513 1.00 74.19 464 VAL A N 1
ATOM 3327 C CA . VAL A 1 464 ? 47.384 -36.139 -49.889 1.00 74.19 464 VAL A CA 1
ATOM 3328 C C . VAL A 1 464 ? 47.648 -36.739 -51.277 1.00 74.19 464 VAL A C 1
ATOM 3330 O O . VAL A 1 464 ? 48.049 -36.036 -52.210 1.00 74.19 464 VAL A O 1
ATOM 3333 N N . ASP A 1 465 ? 47.377 -38.041 -51.423 1.00 68.56 465 ASP A N 1
ATOM 3334 C CA . ASP A 1 465 ? 47.475 -38.835 -52.662 1.00 68.56 465 ASP A CA 1
ATOM 3335 C C . ASP A 1 465 ? 48.736 -38.530 -53.516 1.00 68.56 465 ASP A C 1
ATOM 3337 O O . ASP A 1 465 ? 49.867 -38.551 -53.041 1.00 68.56 465 ASP A O 1
ATOM 3341 N N . CYS A 1 466 ? 48.568 -38.226 -54.810 1.00 69.06 466 CYS A N 1
ATOM 3342 C CA . CYS A 1 466 ? 49.648 -37.941 -55.761 1.00 69.06 466 CYS A CA 1
ATOM 3343 C C . CYS A 1 466 ? 50.438 -36.640 -55.475 1.00 69.06 466 CYS A C 1
ATOM 3345 O O . CYS A 1 466 ? 51.352 -36.324 -56.245 1.00 69.06 466 CYS A O 1
ATOM 3347 N N . LEU A 1 467 ? 50.091 -35.867 -54.436 1.00 67.19 467 LEU A N 1
ATOM 3348 C CA . LEU A 1 467 ? 50.856 -34.698 -53.979 1.00 67.19 467 LEU A CA 1
ATOM 3349 C C . LEU A 1 467 ? 51.809 -35.030 -52.817 1.00 67.19 467 LEU A C 1
ATOM 3351 O O . LEU A 1 467 ? 52.767 -34.285 -52.604 1.00 67.19 467 LEU A O 1
ATOM 3355 N N . ASP A 1 468 ? 51.585 -36.145 -52.118 1.00 66.25 468 ASP A N 1
ATOM 3356 C CA . ASP A 1 468 ? 52.453 -36.654 -51.055 1.00 66.25 468 ASP A CA 1
ATOM 3357 C C . ASP A 1 468 ? 53.750 -37.297 -51.628 1.00 66.25 468 ASP A C 1
ATOM 3359 O O . ASP A 1 468 ? 53.694 -38.193 -52.483 1.00 66.25 468 ASP A O 1
ATOM 3363 N N . PRO A 1 469 ? 54.952 -36.881 -51.170 1.00 69.81 469 PRO A N 1
ATOM 3364 C CA . PRO A 1 469 ? 56.225 -37.513 -51.519 1.00 69.81 469 PRO A CA 1
ATOM 3365 C C . PRO A 1 469 ? 56.352 -39.002 -51.146 1.00 69.81 469 PRO A C 1
ATOM 3367 O O . PRO A 1 469 ? 57.132 -39.708 -51.794 1.00 69.81 469 PRO A O 1
ATOM 3370 N N . SER A 1 470 ? 55.640 -39.490 -50.126 1.00 66.62 470 SER A N 1
ATOM 3371 C CA . SER A 1 470 ? 55.634 -40.900 -49.709 1.00 66.62 470 SER A CA 1
ATOM 3372 C C . SER A 1 470 ? 54.913 -41.808 -50.721 1.00 66.62 470 SER A C 1
ATOM 3374 O O . SER A 1 470 ? 55.273 -42.986 -50.846 1.00 66.62 470 SER A O 1
ATOM 3376 N N . CYS A 1 471 ? 54.010 -41.259 -51.540 1.00 70.12 471 CYS A N 1
ATOM 3377 C CA . CYS A 1 471 ? 53.352 -41.949 -52.653 1.00 70.12 471 CYS A CA 1
ATOM 3378 C C . CYS A 1 471 ? 54.160 -42.006 -53.981 1.00 70.12 471 CYS A C 1
ATOM 3380 O O . CYS A 1 471 ? 53.712 -42.677 -54.924 1.00 70.12 471 CYS A O 1
ATOM 3382 N N . ASP A 1 472 ? 55.361 -41.400 -54.087 1.00 66.38 472 ASP A N 1
ATOM 3383 C CA . ASP A 1 472 ? 56.173 -41.388 -55.330 1.00 66.38 472 ASP A CA 1
ATOM 3384 C C . ASP A 1 472 ? 56.518 -42.805 -55.843 1.00 66.38 472 ASP A C 1
ATOM 3386 O O . ASP A 1 472 ? 57.275 -43.577 -55.243 1.00 66.38 472 ASP A O 1
ATOM 3390 N N . GLY A 1 473 ? 55.986 -43.138 -57.023 1.00 61.22 473 GLY A N 1
ATOM 3391 C CA . GLY A 1 473 ? 56.237 -44.401 -57.722 1.00 61.22 473 GLY A CA 1
ATOM 3392 C C . GLY A 1 473 ? 55.229 -45.524 -57.450 1.00 61.22 473 GLY A C 1
ATOM 3393 O O . GLY A 1 473 ? 55.507 -46.673 -57.814 1.00 61.22 473 GLY A O 1
ATOM 3394 N N . THR A 1 474 ? 54.078 -45.222 -56.844 1.00 61.44 474 THR A N 1
ATOM 3395 C CA . THR A 1 474 ? 52.930 -46.141 -56.729 1.00 61.44 474 THR A CA 1
ATOM 3396 C C . THR A 1 474 ? 52.066 -46.174 -58.011 1.00 61.44 474 THR A C 1
ATOM 3398 O O . THR A 1 474 ? 52.182 -45.316 -58.887 1.00 61.44 474 THR A O 1
ATOM 3401 N N . ASP A 1 475 ? 51.233 -47.213 -58.185 1.00 54.50 475 ASP A N 1
ATOM 3402 C CA . ASP A 1 475 ? 50.365 -47.390 -59.370 1.00 54.50 475 ASP A CA 1
ATOM 3403 C C . ASP A 1 475 ? 49.072 -46.541 -59.242 1.00 54.50 475 ASP A C 1
ATOM 3405 O O . ASP A 1 475 ? 47.994 -47.090 -59.024 1.00 54.50 475 ASP A O 1
ATOM 3409 N N . GLY A 1 476 ? 49.182 -45.212 -59.395 1.00 58.91 476 GLY A N 1
ATOM 3410 C CA . GLY A 1 476 ? 48.042 -44.272 -59.378 1.00 58.91 476 GLY A CA 1
ATOM 3411 C C . GLY A 1 476 ? 48.083 -43.201 -60.483 1.00 58.91 476 GLY A C 1
ATOM 3412 O O . GLY A 1 476 ? 47.197 -43.135 -61.334 1.00 58.91 476 GLY A O 1
ATOM 3413 N N . CYS A 1 477 ? 49.147 -42.396 -60.528 1.00 64.50 477 CYS A N 1
ATOM 3414 C CA . CYS A 1 477 ? 49.216 -41.155 -61.317 1.00 64.50 477 CYS A CA 1
ATOM 3415 C C . CYS A 1 477 ? 49.838 -41.371 -62.730 1.00 64.50 477 CYS A C 1
ATOM 3417 O O . CYS A 1 477 ? 51.020 -41.713 -62.833 1.00 64.50 477 CYS A O 1
ATOM 3419 N N . ASN A 1 478 ? 49.100 -41.188 -63.847 1.00 53.31 478 ASN A N 1
ATOM 3420 C CA . ASN A 1 478 ? 49.658 -41.345 -65.216 1.00 53.31 478 ASN A CA 1
ATOM 3421 C C . ASN A 1 478 ? 48.854 -40.637 -66.344 1.00 53.31 478 ASN A C 1
ATOM 3423 O O . ASN A 1 478 ? 47.637 -40.770 -66.408 1.00 53.31 478 ASN A O 1
ATOM 3427 N N . PHE A 1 479 ? 49.538 -39.958 -67.279 1.00 51.28 479 PHE A N 1
ATOM 3428 C CA . PHE A 1 479 ? 48.982 -38.878 -68.130 1.00 51.28 479 PHE A CA 1
ATOM 3429 C C . PHE A 1 479 ? 48.631 -39.251 -69.592 1.00 51.28 479 PHE A C 1
ATOM 3431 O O . PHE A 1 479 ? 49.419 -39.924 -70.267 1.00 51.28 479 PHE A O 1
ATOM 3438 N N . VAL A 1 480 ? 47.530 -38.691 -70.132 1.00 51.75 480 VAL A N 1
ATOM 3439 C CA . VAL A 1 480 ? 47.224 -38.532 -71.581 1.00 51.75 480 VAL A CA 1
ATOM 3440 C C . VAL A 1 480 ? 46.343 -37.274 -71.797 1.00 51.75 480 VAL A C 1
ATOM 3442 O O . VAL A 1 480 ? 45.458 -37.042 -70.990 1.00 51.75 480 VAL A O 1
ATOM 3445 N N . GLY A 1 481 ? 46.579 -36.505 -72.874 1.00 60.72 481 GLY A N 1
ATOM 3446 C CA . GLY A 1 481 ? 45.980 -35.178 -73.162 1.00 60.72 481 GLY A CA 1
ATOM 3447 C C . GLY A 1 481 ? 44.453 -35.077 -73.374 1.00 60.72 481 GLY A C 1
ATOM 3448 O O . GLY A 1 481 ? 43.790 -36.083 -73.642 1.00 60.72 481 GLY A O 1
ATOM 3449 N N . GLU A 1 482 ? 43.955 -33.833 -73.315 1.00 66.88 482 GLU A N 1
ATOM 3450 C CA . GLU A 1 482 ? 42.544 -33.388 -73.331 1.00 66.88 482 GLU A CA 1
ATOM 3451 C C . GLU A 1 482 ? 41.731 -33.881 -74.555 1.00 66.88 482 GLU A C 1
ATOM 3453 O O . GLU A 1 482 ? 42.257 -34.080 -75.659 1.00 66.88 482 GLU A O 1
ATOM 3458 N N . THR A 1 483 ? 40.423 -34.131 -74.361 1.00 63.53 483 THR A N 1
ATOM 3459 C CA . THR A 1 483 ? 39.521 -34.647 -75.418 1.00 63.53 483 THR A CA 1
ATOM 3460 C C . THR A 1 483 ? 38.123 -34.014 -75.514 1.00 63.53 483 THR A C 1
ATOM 3462 O O . THR A 1 483 ? 37.439 -34.280 -76.510 1.00 63.53 483 THR A O 1
ATOM 3465 N N . SER A 1 484 ? 37.735 -33.167 -74.558 1.00 73.94 484 SER A N 1
ATOM 3466 C CA . SER A 1 484 ? 36.634 -32.190 -74.653 1.00 73.94 484 SER A CA 1
ATOM 3467 C C . SER A 1 484 ? 37.232 -30.787 -74.780 1.00 73.94 484 SER A C 1
ATOM 3469 O O . SER A 1 484 ? 38.395 -30.616 -74.445 1.00 73.94 484 SER A O 1
ATOM 3471 N N . CYS A 1 485 ? 36.488 -29.813 -75.312 1.00 74.94 485 CYS A N 1
ATOM 3472 C CA . CYS A 1 485 ? 36.967 -28.427 -75.460 1.00 74.94 485 CYS A CA 1
ATOM 3473 C C . CYS A 1 485 ? 35.829 -27.402 -75.269 1.00 74.94 485 CYS A C 1
ATOM 3475 O O . CYS A 1 485 ? 35.836 -26.333 -75.889 1.00 74.94 485 CYS A O 1
ATOM 3477 N N . ASP A 1 486 ? 34.802 -27.813 -74.529 1.00 71.25 486 ASP A N 1
ATOM 3478 C CA . ASP A 1 486 ? 33.531 -27.134 -74.296 1.00 71.25 486 ASP A CA 1
ATOM 3479 C C . ASP A 1 486 ? 32.809 -27.689 -73.038 1.00 71.25 486 ASP A C 1
ATOM 3481 O O . ASP A 1 486 ? 31.577 -27.679 -72.988 1.00 71.25 486 ASP A O 1
ATOM 3485 N N . ASP A 1 487 ? 33.550 -28.204 -72.038 1.00 73.69 487 ASP A N 1
ATOM 3486 C CA . ASP A 1 487 ? 32.976 -28.783 -70.801 1.00 73.69 487 ASP A CA 1
ATOM 3487 C C . ASP A 1 487 ? 33.655 -28.413 -69.462 1.00 73.69 487 ASP A C 1
ATOM 3489 O O . ASP A 1 487 ? 33.264 -28.944 -68.420 1.00 73.69 487 ASP A O 1
ATOM 3493 N N . GLN A 1 488 ? 34.566 -27.431 -69.457 1.00 70.81 488 GLN A N 1
ATOM 3494 C CA . GLN A 1 488 ? 35.165 -26.779 -68.275 1.00 70.81 488 GLN A CA 1
ATOM 3495 C C . GLN A 1 488 ? 35.959 -27.692 -67.321 1.00 70.81 488 GLN A C 1
ATOM 3497 O O . GLN A 1 488 ? 36.331 -27.267 -66.224 1.00 70.81 488 GLN A O 1
ATOM 3502 N N . ALA A 1 489 ? 36.253 -28.929 -67.720 1.00 73.00 489 ALA A N 1
ATOM 3503 C CA . ALA A 1 489 ? 37.061 -29.863 -66.946 1.00 73.00 489 ALA A CA 1
ATOM 3504 C C . ALA A 1 489 ? 38.502 -29.915 -67.471 1.00 73.00 489 ALA A C 1
ATOM 3506 O O . ALA A 1 489 ? 38.711 -30.031 -68.673 1.00 73.00 489 ALA A O 1
ATOM 3507 N N . ASP A 1 490 ? 39.492 -29.912 -66.574 1.00 65.38 490 ASP A N 1
ATOM 3508 C CA . ASP A 1 490 ? 40.872 -30.269 -66.928 1.00 65.38 490 ASP A CA 1
ATOM 3509 C C . ASP A 1 490 ? 40.933 -31.794 -67.085 1.00 65.38 490 ASP A C 1
ATOM 3511 O O . ASP A 1 490 ? 41.114 -32.545 -66.120 1.00 65.38 490 ASP A O 1
ATOM 3515 N N . ASN A 1 491 ? 40.711 -32.276 -68.309 1.00 71.06 491 ASN A N 1
ATOM 3516 C CA . ASN A 1 491 ? 40.650 -33.705 -68.601 1.00 71.06 491 ASN A CA 1
ATOM 3517 C C . ASN A 1 491 ? 42.048 -34.344 -68.694 1.00 71.06 491 ASN A C 1
ATOM 3519 O O . ASN A 1 491 ? 42.144 -35.545 -68.975 1.00 71.06 491 ASN A O 1
ATOM 3523 N N . ASN A 1 492 ? 43.124 -33.567 -68.507 1.00 66.19 492 ASN A N 1
ATOM 3524 C CA . ASN A 1 492 ? 44.505 -34.003 -68.716 1.00 66.19 492 ASN A CA 1
ATOM 3525 C C . ASN A 1 492 ? 45.416 -33.865 -67.467 1.00 66.19 492 ASN A C 1
ATOM 3527 O O . ASN A 1 492 ? 46.425 -34.576 -67.374 1.00 66.19 492 ASN A O 1
ATOM 3531 N N . ALA A 1 493 ? 44.993 -33.050 -66.497 1.00 64.88 493 ALA A N 1
ATOM 3532 C CA . ALA A 1 493 ? 45.658 -32.661 -65.255 1.00 64.88 493 ALA A CA 1
ATOM 3533 C C . ALA A 1 493 ? 46.962 -31.844 -65.425 1.00 64.88 493 ALA A C 1
ATOM 3535 O O . ALA A 1 493 ? 47.923 -32.058 -64.675 1.00 64.88 493 ALA A O 1
ATOM 3536 N N . ASP A 1 494 ? 47.018 -30.916 -66.392 1.00 70.25 494 ASP A N 1
ATOM 3537 C CA . ASP A 1 494 ? 48.132 -29.960 -66.572 1.00 70.25 494 ASP A CA 1
ATOM 3538 C C . ASP A 1 494 ? 47.824 -28.497 -66.188 1.00 70.25 494 ASP A C 1
ATOM 3540 O O . ASP A 1 494 ? 48.747 -27.674 -66.128 1.00 70.25 494 ASP A O 1
ATOM 3544 N N . GLY A 1 495 ? 46.583 -28.209 -65.778 1.00 71.19 495 GLY A N 1
ATOM 3545 C CA . GLY A 1 495 ? 46.158 -26.944 -65.173 1.00 71.19 495 GLY A CA 1
ATOM 3546 C C . GLY A 1 495 ? 45.494 -25.949 -66.129 1.00 71.19 495 GLY A C 1
ATOM 3547 O O . GLY A 1 495 ? 45.430 -24.761 -65.804 1.00 71.19 495 GLY A O 1
ATOM 3548 N N . LEU A 1 496 ? 45.031 -26.399 -67.298 1.00 73.31 496 LEU A N 1
ATOM 3549 C CA . LEU A 1 496 ? 44.320 -25.606 -68.310 1.00 73.31 496 LEU A CA 1
ATOM 3550 C C . LEU A 1 496 ? 43.036 -26.331 -68.756 1.00 73.31 496 LEU A C 1
ATOM 3552 O O . LEU A 1 496 ? 42.915 -27.534 -68.561 1.00 73.31 496 LEU A O 1
ATOM 3556 N N . VAL A 1 497 ? 42.073 -25.590 -69.323 1.00 79.81 497 VAL A N 1
ATOM 3557 C CA . VAL A 1 497 ? 40.752 -26.116 -69.734 1.00 79.81 497 VAL A CA 1
ATOM 3558 C C . VAL A 1 497 ? 40.257 -25.502 -71.050 1.00 79.81 497 VAL A C 1
ATOM 3560 O O . VAL A 1 497 ? 40.504 -24.322 -71.325 1.00 79.81 497 VAL A O 1
ATOM 3563 N N . ASP A 1 498 ? 39.500 -26.267 -71.837 1.00 75.12 498 ASP A N 1
ATOM 3564 C CA . ASP A 1 498 ? 38.736 -25.812 -73.013 1.00 75.12 498 ASP A CA 1
ATOM 3565 C C . ASP A 1 498 ? 39.566 -24.968 -74.017 1.00 75.12 498 ASP A C 1
ATOM 3567 O O . ASP A 1 498 ? 40.710 -25.288 -74.334 1.00 75.12 498 ASP A O 1
ATOM 3571 N N . CYS A 1 499 ? 39.029 -23.856 -74.551 1.00 71.62 499 CYS A N 1
ATOM 3572 C CA . CYS A 1 499 ? 39.746 -22.958 -75.473 1.00 71.62 499 CYS A CA 1
ATOM 3573 C C . CYS A 1 499 ? 41.018 -22.308 -74.850 1.00 71.62 499 CYS A C 1
ATOM 3575 O O . CYS A 1 499 ? 41.728 -21.600 -75.574 1.00 71.62 499 CYS A O 1
ATOM 3577 N N . ALA A 1 500 ? 41.323 -22.521 -73.558 1.00 70.81 500 ALA A N 1
ATOM 3578 C CA . ALA A 1 500 ? 42.583 -22.121 -72.925 1.00 70.81 500 ALA A CA 1
ATOM 3579 C C . ALA A 1 500 ? 43.668 -23.224 -72.938 1.00 70.81 500 ALA A C 1
ATOM 3581 O O . ALA A 1 500 ? 44.851 -22.870 -72.886 1.00 70.81 500 ALA A O 1
ATOM 3582 N N . ASP A 1 501 ? 43.317 -24.512 -73.084 1.00 72.44 501 ASP A N 1
ATOM 3583 C CA . ASP A 1 501 ? 44.289 -25.588 -73.352 1.00 72.44 501 ASP A CA 1
ATOM 3584 C C . ASP A 1 501 ? 44.864 -25.434 -74.789 1.00 72.44 501 ASP A C 1
ATOM 3586 O O . ASP A 1 501 ? 44.121 -25.398 -75.784 1.00 72.44 501 ASP A O 1
ATOM 3590 N N . PRO A 1 502 ? 46.201 -25.343 -74.961 1.00 75.62 502 PRO A N 1
ATOM 3591 C CA . PRO A 1 502 ? 46.857 -25.365 -76.266 1.00 75.62 502 PRO A CA 1
ATOM 3592 C C . PRO A 1 502 ? 46.507 -26.550 -77.187 1.00 75.62 502 PRO A C 1
ATOM 3594 O O . PRO A 1 502 ? 46.609 -26.382 -78.408 1.00 75.62 502 PRO A O 1
ATOM 3597 N N . ASP A 1 503 ? 46.114 -27.714 -76.662 1.00 73.75 503 ASP A N 1
ATOM 3598 C CA . ASP A 1 503 ? 45.736 -28.900 -77.447 1.00 73.75 503 ASP A CA 1
ATOM 3599 C C . ASP A 1 503 ? 44.298 -28.808 -78.016 1.00 73.75 503 ASP A C 1
ATOM 3601 O O . ASP A 1 503 ? 44.015 -29.400 -79.066 1.00 73.75 503 ASP A O 1
ATOM 3605 N N . CYS A 1 504 ? 43.429 -27.957 -77.453 1.00 74.81 504 CYS A N 1
ATOM 3606 C CA . CYS A 1 504 ? 42.110 -27.610 -78.013 1.00 74.81 504 CYS A CA 1
ATOM 3607 C C . CYS A 1 504 ? 42.162 -26.613 -79.194 1.00 74.81 504 CYS A C 1
ATOM 3609 O O . CYS A 1 504 ? 41.150 -26.322 -79.846 1.00 74.81 504 CYS A O 1
ATOM 3611 N N . ASN A 1 505 ? 43.345 -26.090 -79.525 1.00 75.31 505 ASN A N 1
ATOM 3612 C CA . ASN A 1 505 ? 43.514 -24.987 -80.468 1.00 75.31 505 ASN A CA 1
ATOM 3613 C C . ASN A 1 505 ? 43.127 -25.355 -81.921 1.00 75.31 505 ASN A C 1
ATOM 3615 O O . ASN A 1 505 ? 43.850 -26.054 -82.639 1.00 75.31 505 ASN A O 1
ATOM 3619 N N . GLY A 1 506 ? 41.986 -24.825 -82.377 1.00 65.56 506 GLY A N 1
ATOM 3620 C CA . GLY A 1 506 ? 41.442 -25.038 -83.723 1.00 65.56 506 GLY A CA 1
ATOM 3621 C C . GLY A 1 506 ? 40.201 -25.936 -83.796 1.00 65.56 506 GLY A C 1
ATOM 3622 O O . GLY A 1 506 ? 39.825 -26.342 -84.902 1.00 65.56 506 GLY A O 1
ATOM 3623 N N . GLN A 1 507 ? 39.565 -26.244 -82.660 1.00 71.25 507 GLN A N 1
ATOM 3624 C CA . GLN A 1 507 ? 38.195 -26.768 -82.637 1.00 71.25 507 GLN A CA 1
ATOM 3625 C C . GLN A 1 507 ? 37.168 -25.705 -83.056 1.00 71.25 507 GLN A C 1
ATOM 3627 O O . GLN A 1 507 ? 37.463 -24.514 -83.128 1.00 71.25 507 GLN A O 1
ATOM 3632 N N . LEU A 1 508 ? 35.945 -26.146 -83.369 1.00 59.38 508 LEU A N 1
ATOM 3633 C CA . LEU A 1 508 ? 34.915 -25.291 -83.973 1.00 59.38 508 LEU A CA 1
ATOM 3634 C C . LEU A 1 508 ? 34.186 -24.357 -82.985 1.00 59.38 508 LEU A C 1
ATOM 3636 O O . LEU A 1 508 ? 33.298 -23.632 -83.425 1.00 59.38 508 LEU A O 1
ATOM 3640 N N . ALA A 1 509 ? 34.511 -24.416 -81.689 1.00 62.94 509 ALA A N 1
ATOM 3641 C CA . ALA A 1 509 ? 33.852 -23.642 -80.636 1.00 62.94 509 ALA A CA 1
ATOM 3642 C C . ALA A 1 509 ? 34.287 -22.162 -80.615 1.00 62.94 509 ALA A C 1
ATOM 3644 O O . ALA A 1 509 ? 33.457 -21.287 -80.410 1.00 62.94 509 ALA A O 1
ATOM 3645 N N . CYS A 1 510 ? 35.561 -21.868 -80.896 1.00 65.25 510 CYS A N 1
ATOM 3646 C CA . CYS A 1 510 ? 36.166 -20.557 -80.628 1.00 65.25 510 CYS A CA 1
ATOM 3647 C C . CYS A 1 510 ? 36.255 -19.622 -81.890 1.00 65.25 510 CYS A C 1
ATOM 3649 O O . CYS A 1 510 ? 37.346 -19.143 -82.208 1.00 65.25 510 CYS A O 1
ATOM 3651 N N . GLU A 1 511 ? 35.176 -19.383 -82.680 1.00 52.66 511 GLU A N 1
ATOM 3652 C CA . GLU A 1 511 ? 35.248 -18.557 -83.934 1.00 52.66 511 GLU A CA 1
ATOM 3653 C C . GLU A 1 511 ? 33.958 -17.754 -84.389 1.00 52.66 511 GLU A C 1
ATOM 3655 O O . GLU A 1 511 ? 33.319 -18.131 -85.374 1.00 52.66 511 GLU A O 1
ATOM 3660 N N . TYR A 1 512 ? 33.683 -16.557 -83.806 1.00 54.28 512 TYR A N 1
ATOM 3661 C CA . TYR A 1 512 ? 32.890 -15.385 -84.340 1.00 54.28 512 TYR A CA 1
ATOM 3662 C C . TYR A 1 512 ? 31.306 -15.376 -84.368 1.00 54.28 512 TYR A C 1
ATOM 3664 O O . TYR A 1 512 ? 30.721 -16.380 -84.778 1.00 54.28 512 TYR A O 1
ATOM 3672 N N . PRO A 1 513 ? 30.602 -14.191 -84.398 1.00 59.28 513 PRO A N 1
ATOM 3673 C CA . PRO A 1 513 ? 30.582 -13.064 -83.426 1.00 59.28 513 PRO A CA 1
ATOM 3674 C C . PRO A 1 513 ? 29.212 -12.283 -83.236 1.00 59.28 513 PRO A C 1
ATOM 3676 O O . PRO A 1 513 ? 28.327 -12.300 -84.106 1.00 59.28 513 PRO A O 1
ATOM 3679 N N . ASN A 1 514 ? 29.163 -11.421 -82.210 1.00 57.97 514 ASN A N 1
ATOM 3680 C CA . ASN A 1 514 ? 28.192 -10.396 -81.760 1.00 57.97 514 ASN A CA 1
ATOM 3681 C C . ASN A 1 514 ? 26.778 -10.785 -81.268 1.00 57.97 514 ASN A C 1
ATOM 3683 O O . ASN A 1 514 ? 25.937 -11.258 -82.048 1.00 57.97 514 ASN A O 1
ATOM 3687 N N . GLU A 1 515 ? 26.484 -10.322 -80.046 1.00 66.06 515 GLU A N 1
ATOM 3688 C CA . GLU A 1 515 ? 25.212 -10.356 -79.313 1.00 66.06 515 GLU A CA 1
ATOM 3689 C C . GLU A 1 515 ? 24.022 -9.709 -80.064 1.00 66.06 515 GLU A C 1
ATOM 3691 O O . GLU A 1 515 ? 24.156 -8.751 -80.853 1.00 66.06 515 GLU A O 1
ATOM 3696 N N . ARG A 1 516 ? 22.803 -10.225 -79.847 1.00 64.62 516 ARG A N 1
ATOM 3697 C CA . ARG A 1 516 ? 21.595 -9.851 -80.618 1.00 64.62 516 ARG A CA 1
ATOM 3698 C C . ARG A 1 516 ? 20.291 -9.779 -79.849 1.00 64.62 516 ARG A C 1
ATOM 3700 O O . ARG A 1 516 ? 19.475 -8.933 -80.232 1.00 64.62 516 ARG A O 1
ATOM 3707 N N . THR A 1 517 ? 20.079 -10.665 -78.892 1.00 74.31 517 THR A N 1
ATOM 3708 C CA . THR A 1 517 ? 19.151 -10.410 -77.789 1.00 74.31 517 THR A CA 1
ATOM 3709 C C . THR A 1 517 ? 19.952 -9.601 -76.766 1.00 74.31 517 THR A C 1
ATOM 3711 O O . THR A 1 517 ? 21.166 -9.739 -76.749 1.00 74.31 517 THR A O 1
ATOM 3714 N N . CYS A 1 518 ? 19.355 -8.686 -76.008 1.00 78.75 518 CYS A N 1
ATOM 3715 C CA . CYS A 1 518 ? 20.094 -7.975 -74.941 1.00 78.75 518 CYS A CA 1
ATOM 3716 C C . CYS A 1 518 ? 19.304 -8.010 -73.630 1.00 78.75 518 CYS A C 1
ATOM 3718 O O . CYS A 1 518 ? 19.330 -7.082 -72.824 1.00 78.75 518 CYS A O 1
ATOM 3720 N N . ASP A 1 519 ? 18.497 -9.059 -73.540 1.00 76.69 519 ASP A N 1
ATOM 3721 C CA . ASP A 1 519 ? 17.385 -9.298 -72.644 1.00 76.69 519 ASP A CA 1
ATOM 3722 C C . ASP A 1 519 ? 17.136 -10.819 -72.494 1.00 76.69 519 ASP A C 1
ATOM 3724 O O . ASP A 1 519 ? 16.010 -11.237 -72.214 1.00 76.69 519 ASP A O 1
ATOM 3728 N N . ASP A 1 520 ? 18.155 -11.668 -72.739 1.00 79.19 520 ASP A N 1
ATOM 3729 C CA . ASP A 1 520 ? 18.064 -13.128 -72.517 1.00 79.19 520 ASP A CA 1
ATOM 3730 C C . ASP A 1 520 ? 19.205 -13.772 -71.708 1.00 79.19 520 ASP A C 1
ATOM 3732 O O . ASP A 1 520 ? 19.111 -14.964 -71.401 1.00 79.19 520 ASP A O 1
ATOM 3736 N N . SER A 1 521 ? 20.193 -12.985 -71.261 1.00 76.94 521 SER A N 1
ATOM 3737 C CA . SER A 1 521 ? 21.247 -13.358 -70.299 1.00 76.94 521 SER A CA 1
ATOM 3738 C C . SER A 1 521 ? 22.031 -14.613 -70.691 1.00 76.94 521 SER A C 1
ATOM 3740 O O . SER A 1 521 ? 22.427 -15.432 -69.858 1.00 76.94 521 SER A O 1
ATOM 3742 N N . ILE A 1 522 ? 22.239 -14.760 -71.997 1.00 75.94 522 ILE A N 1
ATOM 3743 C CA . ILE A 1 522 ? 23.007 -15.819 -72.642 1.00 75.94 522 ILE A CA 1
ATOM 3744 C C . ILE A 1 522 ? 24.081 -15.138 -73.479 1.00 75.94 522 ILE A C 1
ATOM 3746 O O . ILE A 1 522 ? 23.748 -14.335 -74.334 1.00 75.94 522 ILE A O 1
ATOM 3750 N N . ASP A 1 523 ? 25.343 -15.520 -73.295 1.00 68.25 523 ASP A N 1
ATOM 3751 C CA . ASP A 1 523 ? 26.443 -15.113 -74.175 1.00 68.25 523 ASP A CA 1
ATOM 3752 C C . ASP A 1 523 ? 26.227 -15.728 -75.573 1.00 68.25 523 ASP A C 1
ATOM 3754 O O . ASP A 1 523 ? 26.582 -16.885 -75.834 1.00 68.25 523 ASP A O 1
ATOM 3758 N N . ASN A 1 524 ? 25.549 -14.999 -76.469 1.00 72.00 524 ASN A N 1
ATOM 3759 C CA . ASN A 1 524 ? 25.151 -15.544 -77.770 1.00 72.00 524 ASN A CA 1
ATOM 3760 C C . ASN A 1 524 ? 26.293 -15.547 -78.812 1.00 72.00 524 ASN A C 1
ATOM 3762 O O . ASN A 1 524 ? 26.071 -16.041 -79.929 1.00 72.00 524 ASN A O 1
ATOM 3766 N N . ASP A 1 525 ? 27.492 -15.029 -78.500 1.00 68.12 525 ASP A N 1
ATOM 3767 C CA . ASP A 1 525 ? 28.669 -15.125 -79.382 1.00 68.12 525 ASP A CA 1
ATOM 3768 C C . ASP A 1 525 ? 29.959 -15.702 -78.776 1.00 68.12 525 ASP A C 1
ATOM 3770 O O . ASP A 1 525 ? 30.902 -15.975 -79.526 1.00 68.12 525 ASP A O 1
ATOM 3774 N N . VAL A 1 526 ? 29.922 -16.046 -77.489 1.00 68.25 526 VAL A N 1
ATOM 3775 C CA . VAL A 1 526 ? 30.966 -16.714 -76.696 1.00 68.25 526 VAL A CA 1
ATOM 3776 C C . VAL A 1 526 ? 32.232 -15.855 -76.563 1.00 68.25 526 VAL A C 1
ATOM 3778 O O . VAL A 1 526 ? 33.357 -16.299 -76.813 1.00 68.25 526 VAL A O 1
ATOM 3781 N N . ASP A 1 527 ? 32.008 -14.591 -76.210 1.00 70.50 527 ASP A N 1
ATOM 3782 C CA . ASP A 1 527 ? 32.999 -13.519 -76.019 1.00 70.50 527 ASP A CA 1
ATOM 3783 C C . ASP A 1 527 ? 33.303 -13.266 -74.522 1.00 70.50 527 ASP A C 1
ATOM 3785 O O . ASP A 1 527 ? 34.413 -12.844 -74.182 1.00 70.50 527 ASP A O 1
ATOM 3789 N N . GLY A 1 528 ? 32.387 -13.661 -73.627 1.00 73.19 528 GLY A N 1
ATOM 3790 C CA . GLY A 1 528 ? 32.480 -13.527 -72.171 1.00 73.19 528 GLY A CA 1
ATOM 3791 C C . GLY A 1 528 ? 31.601 -12.423 -71.574 1.00 73.19 528 GLY A C 1
ATOM 3792 O O . GLY A 1 528 ? 31.584 -12.271 -70.352 1.00 73.19 528 GLY A O 1
ATOM 3793 N N . LEU A 1 529 ? 30.882 -11.666 -72.406 1.00 74.69 529 LEU A N 1
ATOM 3794 C CA . LEU A 1 529 ? 29.965 -10.590 -72.019 1.00 74.69 529 LEU A CA 1
ATOM 3795 C C . LEU A 1 529 ? 28.528 -10.945 -72.438 1.00 74.69 529 LEU A C 1
ATOM 3797 O O . LEU A 1 529 ? 28.324 -11.633 -73.435 1.00 74.69 529 LEU A O 1
ATOM 3801 N N . VAL A 1 530 ? 27.528 -10.489 -71.675 1.00 81.69 530 VAL A N 1
ATOM 3802 C CA . VAL A 1 530 ? 26.103 -10.801 -71.907 1.00 81.69 530 VAL A CA 1
ATOM 3803 C C . VAL A 1 530 ? 25.239 -9.547 -71.907 1.00 81.69 530 VAL A C 1
ATOM 3805 O O . VAL A 1 530 ? 25.565 -8.556 -71.257 1.00 81.69 530 VAL A O 1
ATOM 3808 N N . ASP A 1 531 ? 24.101 -9.608 -72.598 1.00 78.50 531 ASP A N 1
ATOM 3809 C CA . ASP A 1 531 ? 23.091 -8.547 -72.631 1.00 78.50 531 ASP A CA 1
ATOM 3810 C C . ASP A 1 531 ? 23.688 -7.142 -72.893 1.00 78.50 531 ASP A C 1
ATOM 3812 O O . ASP A 1 531 ? 24.434 -6.967 -73.859 1.00 78.50 531 ASP A O 1
ATOM 3816 N N . CYS A 1 532 ? 23.364 -6.112 -72.096 1.00 78.94 532 CYS A N 1
ATOM 3817 C CA . CYS A 1 532 ? 23.873 -4.753 -72.331 1.00 78.94 532 CYS A CA 1
ATOM 3818 C C . CYS A 1 532 ? 25.404 -4.622 -72.188 1.00 78.94 532 CYS A C 1
ATOM 3820 O O . CYS A 1 532 ? 25.959 -3.689 -72.775 1.00 78.94 532 CYS A O 1
ATOM 3822 N N . ALA A 1 533 ? 26.079 -5.581 -71.535 1.00 77.06 533 ALA A N 1
ATOM 3823 C CA . ALA A 1 533 ? 27.520 -5.553 -71.308 1.00 77.06 533 ALA A CA 1
ATOM 3824 C C . ALA A 1 533 ? 28.343 -5.883 -72.571 1.00 77.06 533 ALA A C 1
ATOM 3826 O O . ALA A 1 533 ? 29.504 -5.478 -72.641 1.00 77.06 533 ALA A O 1
ATOM 3827 N N . ASP A 1 534 ? 27.785 -6.547 -73.605 1.00 77.38 534 ASP A N 1
ATOM 3828 C CA . ASP A 1 534 ? 28.435 -6.565 -74.933 1.00 77.38 534 ASP A CA 1
ATOM 3829 C C . ASP A 1 534 ? 28.401 -5.136 -75.515 1.00 77.38 534 ASP A C 1
ATOM 3831 O O . ASP A 1 534 ? 27.317 -4.592 -75.761 1.00 77.38 534 ASP A O 1
ATOM 3835 N N . PRO A 1 535 ? 29.548 -4.530 -75.886 1.00 75.12 535 PRO A N 1
ATOM 3836 C CA . PRO A 1 535 ? 29.582 -3.290 -76.666 1.00 75.12 535 PRO A CA 1
ATOM 3837 C C . PRO A 1 535 ? 28.757 -3.323 -77.971 1.00 75.12 535 PRO A C 1
ATOM 3839 O O . PRO A 1 535 ? 28.436 -2.273 -78.541 1.00 75.12 535 PRO A O 1
ATOM 3842 N N . GLY A 1 536 ? 28.411 -4.506 -78.482 1.00 74.94 536 GLY A N 1
ATOM 3843 C CA . GLY A 1 536 ? 27.457 -4.725 -79.564 1.00 74.94 536 GLY A CA 1
ATOM 3844 C C . GLY A 1 536 ? 25.985 -4.482 -79.203 1.00 74.94 536 GLY A C 1
ATOM 3845 O O . GLY A 1 536 ? 25.178 -4.344 -80.131 1.00 74.94 536 GLY A O 1
ATOM 3846 N N . CYS A 1 537 ? 25.607 -4.378 -77.922 1.00 79.56 537 CYS A N 1
ATOM 3847 C CA . CYS A 1 537 ? 24.250 -4.073 -77.455 1.00 79.56 537 CYS A CA 1
ATOM 3848 C C . CYS A 1 537 ? 23.918 -2.584 -77.268 1.00 79.56 537 CYS A C 1
ATOM 3850 O O . CYS A 1 537 ? 22.736 -2.235 -77.311 1.00 79.56 537 CYS A O 1
ATOM 3852 N N . GLN A 1 538 ? 24.913 -1.693 -77.206 1.00 80.94 538 GLN A N 1
ATOM 3853 C CA . GLN A 1 538 ? 24.716 -0.248 -77.017 1.00 80.94 538 GLN A CA 1
ATOM 3854 C C . GLN A 1 538 ? 23.608 0.360 -77.916 1.00 80.94 538 GLN A C 1
ATOM 3856 O O . GLN A 1 538 ? 23.678 0.352 -79.151 1.00 80.94 538 GLN A O 1
ATOM 3861 N N . GLY A 1 539 ? 22.589 0.948 -77.284 1.00 74.38 539 GLY A N 1
ATOM 3862 C CA . GLY A 1 539 ? 21.441 1.604 -77.912 1.00 74.38 539 GLY A CA 1
ATOM 3863 C C . GLY A 1 539 ? 20.362 0.668 -78.478 1.00 74.38 539 GLY A C 1
ATOM 3864 O O . GLY A 1 539 ? 19.496 1.133 -79.231 1.00 74.38 539 GLY A O 1
ATOM 3865 N N . LYS A 1 540 ? 20.402 -0.635 -78.168 1.00 81.94 540 LYS A N 1
ATOM 3866 C CA . LYS A 1 540 ? 19.270 -1.567 -78.331 1.00 81.94 540 LYS A CA 1
ATOM 3867 C C . LYS A 1 540 ? 18.412 -1.582 -77.042 1.00 81.94 540 LYS A C 1
ATOM 3869 O O . LYS A 1 540 ? 18.881 -1.102 -76.017 1.00 81.94 540 LYS A O 1
ATOM 3874 N N . PRO A 1 541 ? 17.173 -2.109 -77.069 1.00 73.44 541 PRO A N 1
ATOM 3875 C CA . PRO A 1 541 ? 16.443 -2.452 -75.846 1.00 73.44 541 PRO A CA 1
ATOM 3876 C C . PRO A 1 541 ? 17.137 -3.595 -75.104 1.00 73.44 541 PRO A C 1
ATOM 3878 O O . PRO A 1 541 ? 17.606 -4.515 -75.776 1.00 73.44 541 PRO A O 1
ATOM 3881 N N . GLY A 1 542 ? 17.145 -3.531 -73.774 1.00 73.38 542 GLY A N 1
ATOM 3882 C CA . GLY A 1 542 ? 17.579 -4.618 -72.896 1.00 73.38 542 GLY A CA 1
ATOM 3883 C C . GLY A 1 542 ? 16.555 -4.926 -71.799 1.00 73.38 542 GLY A C 1
ATOM 3884 O O . GLY A 1 542 ? 15.396 -4.517 -71.913 1.00 73.38 542 GLY A O 1
ATOM 3885 N N . SER A 1 543 ? 16.971 -5.646 -70.753 1.00 65.12 543 SER A N 1
ATOM 3886 C CA . SER A 1 543 ? 16.086 -6.121 -69.671 1.00 65.12 543 SER A CA 1
ATOM 3887 C C . SER A 1 543 ? 15.362 -5.010 -68.892 1.00 65.12 543 SER A C 1
ATOM 3889 O O . SER A 1 543 ? 14.216 -5.217 -68.490 1.00 65.12 543 SER A O 1
ATOM 3891 N N . GLY A 1 544 ? 16.000 -3.847 -68.708 1.00 61.53 544 GLY A N 1
ATOM 3892 C CA . GLY A 1 544 ? 15.408 -2.656 -68.083 1.00 61.53 544 GLY A CA 1
ATOM 3893 C C . GLY A 1 544 ? 14.956 -1.600 -69.099 1.00 61.53 544 GLY A C 1
ATOM 3894 O O . GLY A 1 544 ? 13.758 -1.393 -69.308 1.00 61.53 544 GLY A O 1
ATOM 3895 N N . GLY A 1 545 ? 15.920 -0.965 -69.777 1.00 70.44 545 GLY A N 1
ATOM 3896 C CA . GLY A 1 545 ? 15.675 0.176 -70.665 1.00 70.44 545 GLY A CA 1
ATOM 3897 C C . GLY A 1 545 ? 16.264 0.051 -72.077 1.00 70.44 545 GLY A C 1
ATOM 3898 O O . GLY A 1 545 ? 15.954 -0.862 -72.853 1.00 70.44 545 GLY A O 1
ATOM 3899 N N . LEU A 1 546 ? 17.069 1.045 -72.461 1.00 76.62 546 LEU A N 1
ATOM 3900 C CA . LEU A 1 546 ? 17.862 1.063 -73.695 1.00 76.62 546 LEU A CA 1
ATOM 3901 C C . LEU A 1 546 ? 19.335 1.093 -73.296 1.00 76.62 546 LEU A C 1
ATOM 3903 O O . LEU A 1 546 ? 19.720 2.065 -72.663 1.00 76.62 546 LEU A O 1
ATOM 3907 N N . CYS A 1 547 ? 20.141 0.117 -73.731 1.00 77.56 547 CYS A N 1
ATOM 3908 C CA . CYS A 1 547 ? 21.520 -0.036 -73.257 1.00 77.56 547 CYS A CA 1
ATOM 3909 C C . CYS A 1 547 ? 22.351 1.253 -73.463 1.00 77.56 547 CYS A C 1
ATOM 3911 O O . CYS A 1 547 ? 22.759 1.553 -74.596 1.00 77.56 547 CYS A O 1
ATOM 3913 N N . TYR A 1 548 ? 22.585 2.028 -72.408 1.00 77.38 548 TYR A N 1
ATOM 3914 C CA . TYR A 1 548 ? 23.260 3.323 -72.408 1.00 77.38 548 TYR A CA 1
ATOM 3915 C C . TYR A 1 548 ? 23.951 3.534 -71.057 1.00 77.38 548 TYR A C 1
ATOM 3917 O O . TYR A 1 548 ? 23.326 3.242 -70.049 1.00 77.38 548 TYR A O 1
ATOM 3925 N N . PRO A 1 549 ? 25.172 4.105 -71.036 1.00 74.00 549 PRO A N 1
ATOM 3926 C CA . PRO A 1 549 ? 25.843 4.426 -69.782 1.00 74.00 549 PRO A CA 1
ATOM 3927 C C . PRO A 1 549 ? 25.012 5.416 -68.980 1.00 74.00 549 PRO A C 1
ATOM 3929 O O . PRO A 1 549 ? 24.525 6.412 -69.547 1.00 74.00 549 PRO A O 1
ATOM 3932 N N . GLU A 1 550 ? 24.913 5.168 -67.680 1.00 74.50 550 GLU A N 1
ATOM 3933 C CA . GLU A 1 550 ? 24.304 6.102 -66.755 1.00 74.50 550 GLU A CA 1
ATOM 3934 C C . GLU A 1 550 ? 25.044 7.437 -66.790 1.00 74.50 550 GLU A C 1
ATOM 3936 O O . GLU A 1 550 ? 26.275 7.520 -66.790 1.00 74.50 550 GLU A O 1
ATOM 3941 N N . SER A 1 551 ? 24.285 8.510 -67.026 1.00 79.81 551 SER A N 1
ATOM 3942 C CA . SER A 1 551 ? 24.885 9.817 -67.330 1.00 79.81 551 SER A CA 1
ATOM 3943 C C . SER A 1 551 ? 23.893 10.993 -67.346 1.00 79.81 551 SER A C 1
ATOM 3945 O O . SER A 1 551 ? 24.181 12.022 -67.977 1.00 79.81 551 SER A O 1
ATOM 3947 N N . ASN A 1 552 ? 22.674 10.838 -66.807 1.00 79.19 552 ASN A N 1
ATOM 3948 C CA . ASN A 1 552 ? 21.698 11.930 -66.662 1.00 79.19 552 ASN A CA 1
ATOM 3949 C C . ASN A 1 552 ? 20.490 11.568 -65.774 1.00 79.19 552 ASN A C 1
ATOM 3951 O O . ASN A 1 552 ? 20.043 10.430 -65.770 1.00 79.19 552 ASN A O 1
ATOM 3955 N N . SER A 1 553 ? 19.871 12.592 -65.173 1.00 72.62 553 SER A N 1
ATOM 3956 C CA . SER A 1 553 ? 18.636 12.565 -64.356 1.00 72.62 553 SER A CA 1
ATOM 3957 C C . SER A 1 553 ? 17.345 12.222 -65.149 1.00 72.62 553 SER A C 1
ATOM 3959 O O . SER A 1 553 ? 16.419 13.029 -65.275 1.00 72.62 553 SER A O 1
ATOM 3961 N N . ASN A 1 554 ? 17.368 11.108 -65.885 1.00 75.69 554 ASN A N 1
ATOM 3962 C CA . ASN A 1 554 ? 16.214 10.420 -66.495 1.00 75.69 554 ASN A CA 1
ATOM 3963 C C . ASN A 1 554 ? 16.477 8.900 -66.635 1.00 75.69 554 ASN A C 1
ATOM 3965 O O . ASN A 1 554 ? 15.697 8.230 -67.310 1.00 75.69 554 ASN A O 1
ATOM 3969 N N . VAL A 1 555 ? 17.619 8.426 -66.128 1.00 79.31 555 VAL A N 1
ATOM 3970 C CA . VAL A 1 555 ? 18.102 7.036 -66.125 1.00 79.31 555 VAL A CA 1
ATOM 3971 C C . VAL A 1 555 ? 18.694 6.743 -64.736 1.00 79.31 555 VAL A C 1
ATOM 3973 O O . VAL A 1 555 ? 18.237 5.802 -64.117 1.00 79.31 555 VAL A O 1
ATOM 3976 N N . CYS A 1 556 ? 19.429 7.704 -64.144 1.00 79.88 556 CYS A N 1
ATOM 3977 C CA . CYS A 1 556 ? 19.779 7.809 -62.708 1.00 79.88 556 CYS A CA 1
ATOM 3978 C C . CYS A 1 556 ? 18.584 7.961 -61.723 1.00 79.88 556 CYS A C 1
ATOM 3980 O O . CYS A 1 556 ? 18.740 8.526 -60.644 1.00 79.88 556 CYS A O 1
ATOM 3982 N N . GLU A 1 557 ? 17.372 7.603 -62.144 1.00 78.06 557 GLU A N 1
ATOM 3983 C CA . GLU A 1 557 ? 16.098 7.720 -61.413 1.00 78.06 557 GLU A CA 1
ATOM 3984 C C . GLU A 1 557 ? 15.089 6.633 -61.877 1.00 78.06 557 GLU A C 1
ATOM 3986 O O . GLU A 1 557 ? 13.898 6.722 -61.557 1.00 78.06 557 GLU A O 1
ATOM 3991 N N . ASP A 1 558 ? 15.489 5.691 -62.748 1.00 76.25 558 ASP A N 1
ATOM 3992 C CA . ASP A 1 558 ? 14.559 4.816 -63.482 1.00 76.25 558 ASP A CA 1
ATOM 3993 C C . ASP A 1 558 ? 14.525 3.350 -63.023 1.00 76.25 558 ASP A C 1
ATOM 3995 O O . ASP A 1 558 ? 13.610 2.619 -63.424 1.00 76.25 558 ASP A O 1
ATOM 3999 N N . GLY A 1 559 ? 15.380 2.973 -62.064 1.00 78.31 559 GLY A N 1
ATOM 4000 C CA . GLY A 1 559 ? 15.335 1.681 -61.374 1.00 78.31 559 GLY A CA 1
ATOM 4001 C C . GLY A 1 559 ? 15.934 0.532 -62.179 1.00 78.31 559 GLY A C 1
ATOM 4002 O O . GLY A 1 559 ? 15.594 -0.633 -61.936 1.00 78.31 559 GLY A O 1
ATOM 4003 N N . PHE A 1 560 ? 16.775 0.841 -63.169 1.00 79.38 560 PHE A N 1
ATOM 4004 C CA . PHE A 1 560 ? 17.375 -0.137 -64.065 1.00 79.38 560 PHE A CA 1
ATOM 4005 C C . PHE A 1 560 ? 18.881 0.066 -64.230 1.00 79.38 560 PHE A C 1
ATOM 4007 O O . PHE A 1 560 ? 19.355 1.160 -64.500 1.00 79.38 560 PHE A O 1
ATOM 4014 N N . ASP A 1 561 ? 19.614 -1.044 -64.179 1.00 76.00 561 ASP A N 1
ATOM 4015 C CA . ASP A 1 561 ? 20.977 -1.136 -64.695 1.00 76.00 561 ASP A CA 1
ATOM 4016 C C . ASP A 1 561 ? 20.915 -1.005 -66.232 1.00 76.00 561 ASP A C 1
ATOM 4018 O O . ASP A 1 561 ? 20.539 -1.949 -66.945 1.00 76.00 561 ASP A O 1
ATOM 4022 N N . ASN A 1 562 ? 21.164 0.201 -66.753 1.00 77.81 562 ASN A N 1
ATOM 4023 C CA . ASN A 1 562 ? 21.037 0.487 -68.183 1.00 77.81 562 ASN A CA 1
ATOM 4024 C C . ASN A 1 562 ? 22.323 0.218 -68.983 1.00 77.81 562 ASN A C 1
ATOM 4026 O O . ASN A 1 562 ? 22.270 0.301 -70.213 1.00 77.81 562 ASN A O 1
ATOM 4030 N N . ASP A 1 563 ? 23.451 -0.141 -68.367 1.00 76.19 563 ASP A N 1
ATOM 4031 C CA . ASP A 1 563 ? 24.721 -0.398 -69.075 1.00 76.19 563 ASP A CA 1
ATOM 4032 C C . ASP A 1 563 ? 25.354 -1.781 -68.781 1.00 76.19 563 ASP A C 1
ATOM 4034 O O . ASP A 1 563 ? 26.097 -2.302 -69.619 1.00 76.19 563 ASP A O 1
ATOM 4038 N N . ALA A 1 564 ? 24.825 -2.477 -67.769 1.00 73.75 564 ALA A N 1
ATOM 4039 C CA . ALA A 1 564 ? 25.131 -3.832 -67.307 1.00 73.75 564 ALA A CA 1
ATOM 4040 C C . ALA A 1 564 ? 26.520 -4.011 -66.678 1.00 73.75 564 ALA A C 1
ATOM 4042 O O . ALA A 1 564 ? 27.154 -5.058 -66.853 1.00 73.75 564 ALA A O 1
ATOM 4043 N N . ASP A 1 565 ? 26.974 -3.015 -65.912 1.00 77.19 565 ASP A N 1
ATOM 4044 C CA . ASP A 1 565 ? 28.123 -3.155 -65.008 1.00 77.19 565 ASP A CA 1
ATOM 4045 C C . ASP A 1 565 ? 27.755 -3.799 -63.649 1.00 77.19 565 ASP A C 1
ATOM 4047 O O . ASP A 1 565 ? 28.634 -4.341 -62.970 1.00 77.19 565 ASP A O 1
ATOM 4051 N N . GLY A 1 566 ? 26.454 -3.861 -63.324 1.00 76.75 566 GLY A N 1
ATOM 4052 C CA . GLY A 1 566 ? 25.892 -4.456 -62.110 1.00 76.75 566 GLY A CA 1
ATOM 4053 C C . GLY A 1 566 ? 25.309 -3.450 -61.112 1.00 76.75 566 GLY A C 1
ATOM 4054 O O . GLY A 1 566 ? 24.806 -3.878 -60.069 1.00 76.75 566 GLY A O 1
ATOM 4055 N N . LEU A 1 567 ? 25.382 -2.150 -61.405 1.00 81.62 567 LEU A N 1
ATOM 4056 C CA . LEU A 1 567 ? 24.931 -1.055 -60.546 1.00 81.62 567 LEU A CA 1
ATOM 4057 C C . LEU A 1 567 ? 23.666 -0.380 -61.126 1.00 81.62 567 LEU A C 1
ATOM 4059 O O . LEU A 1 567 ? 23.312 -0.576 -62.286 1.00 81.62 567 LEU A O 1
ATOM 4063 N N . VAL A 1 568 ? 22.909 0.339 -60.290 1.00 84.25 568 VAL A N 1
ATOM 4064 C CA . VAL A 1 568 ? 21.569 0.870 -60.622 1.00 84.25 568 VAL A CA 1
ATOM 4065 C C . VAL A 1 568 ? 21.411 2.284 -60.080 1.00 84.25 568 VAL A C 1
ATOM 4067 O O . VAL A 1 568 ? 21.773 2.537 -58.934 1.00 84.25 568 VAL A O 1
ATOM 4070 N N . ASP A 1 569 ? 20.813 3.179 -60.869 1.00 79.50 569 ASP A N 1
ATOM 4071 C CA . ASP A 1 569 ? 20.604 4.582 -60.503 1.00 79.50 569 ASP A CA 1
ATOM 4072 C C . ASP A 1 569 ? 21.895 5.192 -59.912 1.00 79.50 569 ASP A C 1
ATOM 4074 O O . ASP A 1 569 ? 22.949 5.131 -60.543 1.00 79.50 569 ASP A O 1
ATOM 4078 N N . CYS A 1 570 ? 21.861 5.742 -58.697 1.00 80.06 570 CYS A N 1
ATOM 4079 C CA . CYS A 1 570 ? 23.038 6.351 -58.077 1.00 80.06 570 CYS A CA 1
ATOM 4080 C C . CYS A 1 570 ? 23.999 5.387 -57.371 1.00 80.06 570 CYS A C 1
ATOM 4082 O O . CYS A 1 570 ? 24.980 5.855 -56.811 1.00 80.06 570 CYS A O 1
ATOM 4084 N N . LEU A 1 571 ? 23.815 4.068 -57.501 1.00 82.00 571 LEU A N 1
ATOM 4085 C CA . LEU A 1 571 ? 24.908 3.111 -57.299 1.00 82.00 571 LEU A CA 1
ATOM 4086 C C . LEU A 1 571 ? 25.887 3.098 -58.493 1.00 82.00 571 LEU A C 1
ATOM 4088 O O . LEU A 1 571 ? 27.015 2.645 -58.323 1.00 82.00 571 LEU A O 1
ATOM 4092 N N . ASP A 1 572 ? 25.501 3.576 -59.690 1.00 81.75 572 ASP A N 1
ATOM 4093 C CA . ASP A 1 572 ? 26.378 3.635 -60.878 1.00 81.75 572 ASP A CA 1
ATOM 4094 C C . ASP A 1 572 ? 27.273 4.904 -60.871 1.00 81.75 572 ASP A C 1
ATOM 4096 O O . ASP A 1 572 ? 26.754 6.029 -60.904 1.00 81.75 572 ASP A O 1
ATOM 4100 N N . PRO A 1 573 ? 28.621 4.782 -60.890 1.00 81.69 573 PRO A N 1
ATOM 4101 C CA . PRO A 1 573 ? 29.565 5.910 -60.922 1.00 81.69 573 PRO A CA 1
ATOM 4102 C C . PRO A 1 573 ? 29.389 6.917 -62.076 1.00 81.69 573 PRO A C 1
ATOM 4104 O O . PRO A 1 573 ? 30.002 7.988 -62.064 1.00 81.69 573 PRO A O 1
ATOM 4107 N N . GLY A 1 574 ? 28.596 6.597 -63.097 1.00 80.75 574 GLY A N 1
ATOM 4108 C CA . GLY A 1 574 ? 28.156 7.498 -64.159 1.00 80.75 574 GLY A CA 1
ATOM 4109 C C . GLY A 1 574 ? 27.115 8.540 -63.722 1.00 80.75 574 GLY A C 1
ATOM 4110 O O . GLY A 1 574 ? 26.993 9.587 -64.374 1.00 80.75 574 GLY A O 1
ATOM 4111 N N . CYS A 1 575 ? 26.419 8.307 -62.604 1.00 83.31 575 CYS A N 1
ATOM 4112 C CA . CYS A 1 575 ? 25.442 9.225 -62.012 1.00 83.31 575 CYS A CA 1
ATOM 4113 C C . CYS A 1 575 ? 26.043 10.316 -61.103 1.00 83.31 575 CYS A C 1
ATOM 4115 O O . CYS A 1 575 ? 25.318 11.242 -60.732 1.00 83.31 575 CYS A O 1
ATOM 4117 N N . ASP A 1 576 ? 27.358 10.291 -60.838 1.00 85.06 576 ASP A N 1
ATOM 4118 C CA . ASP A 1 576 ? 28.106 11.350 -60.130 1.00 85.06 576 ASP A CA 1
ATOM 4119 C C . ASP A 1 576 ? 27.739 12.766 -60.634 1.00 85.06 576 ASP A C 1
ATOM 4121 O O . ASP A 1 576 ? 27.946 13.135 -61.801 1.00 85.06 576 ASP A O 1
ATOM 4125 N N . GLY A 1 577 ? 27.166 13.574 -59.739 1.00 79.44 577 GLY A N 1
ATOM 4126 C CA . GLY A 1 577 ? 26.763 14.955 -59.986 1.00 79.44 577 GLY A CA 1
ATOM 4127 C C . GLY A 1 577 ? 25.420 15.151 -60.707 1.00 79.44 577 GLY A C 1
ATOM 4128 O O . GLY A 1 577 ? 25.126 16.282 -61.125 1.00 79.44 577 GLY A O 1
ATOM 4129 N N . PHE A 1 578 ? 24.596 14.110 -60.871 1.00 82.38 578 PHE A N 1
ATOM 4130 C CA . PHE A 1 578 ? 23.213 14.211 -61.360 1.00 82.38 578 PHE A CA 1
ATOM 4131 C C . PHE A 1 578 ? 22.207 14.096 -60.209 1.00 82.38 578 PHE A C 1
ATOM 4133 O O . PHE A 1 578 ? 22.423 13.347 -59.274 1.00 82.38 578 PHE A O 1
ATOM 4140 N N . SER A 1 579 ? 21.118 14.870 -60.260 1.00 74.94 579 SER A N 1
ATOM 4141 C CA . SER A 1 579 ? 20.122 14.918 -59.176 1.00 74.94 579 SER A CA 1
ATOM 4142 C C . SER A 1 579 ? 19.032 13.871 -59.333 1.00 74.94 579 SER A C 1
ATOM 4144 O O . SER A 1 579 ? 18.543 13.702 -60.450 1.00 74.94 579 SER A O 1
ATOM 4146 N N . MET A 1 580 ? 18.631 13.250 -58.215 1.00 73.00 580 MET A N 1
ATOM 4147 C CA . MET A 1 580 ? 17.573 12.228 -58.131 1.00 73.00 580 MET A CA 1
ATOM 4148 C C . MET A 1 580 ? 16.141 12.800 -58.232 1.00 73.00 580 MET A C 1
ATOM 4150 O O . MET A 1 580 ? 15.167 12.173 -57.819 1.00 73.00 580 MET A O 1
ATOM 4154 N N . GLY A 1 581 ? 15.980 14.017 -58.761 1.00 69.81 581 GLY A N 1
ATOM 4155 C CA . GLY A 1 581 ? 14.671 14.548 -59.132 1.00 69.81 581 GLY A CA 1
ATOM 4156 C C . GLY A 1 581 ? 14.135 15.675 -58.227 1.00 69.81 581 GLY A C 1
ATOM 4157 O O . GLY A 1 581 ? 14.877 16.594 -57.879 1.00 69.81 581 GLY A O 1
ATOM 4158 N N . PRO A 1 582 ? 12.811 15.757 -57.955 1.00 69.00 582 PRO A N 1
ATOM 4159 C CA . PRO A 1 582 ? 12.179 16.974 -57.424 1.00 69.00 582 PRO A CA 1
ATOM 4160 C C . PRO A 1 582 ? 12.150 17.079 -55.885 1.00 69.00 582 PRO A C 1
ATOM 4162 O O . PRO A 1 582 ? 11.096 17.360 -55.312 1.00 69.00 582 PRO A O 1
ATOM 4165 N N . GLY A 1 583 ? 13.300 16.917 -55.238 1.00 68.81 583 GLY A N 1
ATOM 4166 C CA . GLY A 1 583 ? 13.490 17.070 -53.790 1.00 68.81 583 GLY A CA 1
ATOM 4167 C C . GLY A 1 583 ? 14.972 16.936 -53.463 1.00 68.81 583 GLY A C 1
ATOM 4168 O O . GLY A 1 583 ? 15.599 17.930 -53.107 1.00 68.81 583 GLY A O 1
ATOM 4169 N N . CYS A 1 584 ? 15.483 15.745 -53.770 1.00 75.38 584 CYS A N 1
ATOM 4170 C CA . CYS A 1 584 ? 16.847 15.273 -53.578 1.00 75.38 584 CYS A CA 1
ATOM 4171 C C . CYS A 1 584 ? 17.969 16.124 -54.194 1.00 75.38 584 CYS A C 1
ATOM 4173 O O . CYS A 1 584 ? 17.823 16.751 -55.261 1.00 75.38 584 CYS A O 1
ATOM 4175 N N . GLY A 1 585 ? 19.138 15.995 -53.580 1.00 76.19 585 GLY A N 1
ATOM 4176 C CA . GLY A 1 585 ? 20.437 16.451 -54.037 1.00 76.19 585 GLY A CA 1
ATOM 4177 C C . GLY A 1 585 ? 20.949 15.841 -55.351 1.00 76.19 585 GLY A C 1
ATOM 4178 O O . GLY A 1 585 ? 20.231 15.147 -56.078 1.00 76.19 585 GLY A O 1
ATOM 4179 N N . PRO A 1 586 ? 22.194 16.191 -55.739 1.00 81.50 586 PRO A N 1
ATOM 4180 C CA . PRO A 1 586 ? 22.978 15.505 -56.756 1.00 81.50 586 PRO A CA 1
ATOM 4181 C C . PRO A 1 586 ? 23.772 14.345 -56.146 1.00 81.50 586 PRO A C 1
ATOM 4183 O O . PRO A 1 586 ? 24.449 14.543 -55.143 1.00 81.50 586 PRO A O 1
ATOM 4186 N N . CYS A 1 587 ? 23.764 13.188 -56.802 1.00 81.62 587 CYS A N 1
ATOM 4187 C CA . CYS A 1 587 ? 24.432 12.001 -56.287 1.00 81.62 587 CYS A CA 1
ATOM 4188 C C . CYS A 1 587 ? 25.954 12.183 -56.180 1.00 81.62 587 CYS A C 1
ATOM 4190 O O . CYS A 1 587 ? 26.567 12.779 -57.075 1.00 81.62 587 CYS A O 1
ATOM 4192 N N . ASN A 1 588 ? 26.552 11.697 -55.090 1.00 78.75 588 ASN A N 1
ATOM 4193 C CA . ASN A 1 588 ? 27.907 12.056 -54.661 1.00 78.75 588 ASN A CA 1
ATOM 4194 C C . ASN A 1 588 ? 28.609 10.915 -53.887 1.00 78.75 588 ASN A C 1
ATOM 4196 O O . ASN A 1 588 ? 28.908 11.049 -52.709 1.00 78.75 588 ASN A O 1
ATOM 4200 N N . PHE A 1 589 ? 28.908 9.815 -54.584 1.00 69.94 589 PHE A N 1
ATOM 4201 C CA . PHE A 1 589 ? 29.592 8.606 -54.087 1.00 69.94 589 PHE A CA 1
ATOM 4202 C C . PHE A 1 589 ? 30.565 8.779 -52.908 1.00 69.94 589 PHE A C 1
ATOM 4204 O O . PHE A 1 589 ? 31.661 9.333 -53.076 1.00 69.94 589 PHE A O 1
ATOM 4211 N N . GLY A 1 590 ? 30.237 8.163 -51.775 1.00 66.50 590 GLY A N 1
ATOM 4212 C CA . GLY A 1 590 ? 31.034 8.158 -50.550 1.00 66.50 590 GLY A CA 1
ATOM 4213 C C . GLY A 1 590 ? 31.088 9.521 -49.865 1.00 66.50 590 GLY A C 1
ATOM 4214 O O . GLY A 1 590 ? 32.194 9.917 -49.491 1.00 66.50 590 GLY A O 1
ATOM 4215 N N . THR A 1 591 ? 29.980 10.279 -49.886 1.00 75.94 591 THR A N 1
ATOM 4216 C CA . THR A 1 591 ? 29.705 11.491 -49.075 1.00 75.94 591 THR A CA 1
ATOM 4217 C C . THR A 1 591 ? 28.276 12.014 -49.302 1.00 75.94 591 THR A C 1
ATOM 4219 O O . THR A 1 591 ? 28.024 12.720 -50.287 1.00 75.94 591 THR A O 1
ATOM 4222 N N . GLU A 1 592 ? 27.355 11.809 -48.361 1.00 76.88 592 GLU A N 1
ATOM 4223 C CA . GLU A 1 592 ? 26.110 12.593 -48.330 1.00 76.88 592 GLU A CA 1
ATOM 4224 C C . GLU A 1 592 ? 26.412 14.086 -48.042 1.00 76.88 592 GLU A C 1
ATOM 4226 O O . GLU A 1 592 ? 27.443 14.456 -47.477 1.00 76.88 592 GLU A O 1
ATOM 4231 N N . THR A 1 593 ? 25.571 14.989 -48.555 1.00 71.31 593 THR A N 1
ATOM 4232 C CA . THR A 1 593 ? 25.714 16.454 -48.449 1.00 71.31 593 THR A CA 1
ATOM 4233 C C . THR A 1 593 ? 24.385 17.237 -48.375 1.00 71.31 593 THR A C 1
ATOM 4235 O O . THR A 1 593 ? 24.421 18.470 -48.303 1.00 71.31 593 THR A O 1
ATOM 4238 N N . GLN A 1 594 ? 23.218 16.580 -48.409 1.00 79.75 594 GLN A N 1
ATOM 4239 C CA . GLN A 1 594 ? 21.901 17.139 -48.060 1.00 79.75 594 GLN A CA 1
ATOM 4240 C C . GLN A 1 594 ? 21.195 16.226 -47.049 1.00 79.75 594 GLN A C 1
ATOM 4242 O O . GLN A 1 594 ? 20.254 15.511 -47.371 1.00 79.75 594 GLN A O 1
ATOM 4247 N N . CYS A 1 595 ? 21.627 16.328 -45.796 1.00 81.12 595 CYS A N 1
ATOM 4248 C CA . CYS A 1 595 ? 21.201 15.520 -44.649 1.00 81.12 595 CYS A CA 1
ATOM 4249 C C . CYS A 1 595 ? 19.745 15.744 -44.181 1.00 81.12 595 CYS A C 1
ATOM 4251 O O . CYS A 1 595 ? 19.437 15.573 -43.010 1.00 81.12 595 CYS A O 1
ATOM 4253 N N . HIS A 1 596 ? 18.864 16.189 -45.079 1.00 79.50 596 HIS A N 1
ATOM 4254 C CA . HIS A 1 596 ? 17.566 16.790 -44.771 1.00 79.50 596 HIS A CA 1
ATOM 4255 C C . HIS A 1 596 ? 16.573 16.720 -45.959 1.00 79.50 596 HIS A C 1
ATOM 4257 O O . HIS A 1 596 ? 15.692 17.581 -46.093 1.00 79.50 596 HIS A O 1
ATOM 4263 N N . ASP A 1 597 ? 16.784 15.819 -46.930 1.00 76.94 597 ASP A N 1
ATOM 4264 C CA . ASP A 1 597 ? 15.958 15.737 -48.152 1.00 76.94 597 ASP A CA 1
ATOM 4265 C C . ASP A 1 597 ? 15.290 14.379 -48.428 1.00 76.94 597 ASP A C 1
ATOM 4267 O O . ASP A 1 597 ? 14.603 14.245 -49.445 1.00 76.94 597 ASP A O 1
ATOM 4271 N N . ASP A 1 598 ? 15.390 13.445 -47.474 1.00 79.75 598 ASP A N 1
ATOM 4272 C CA . ASP A 1 598 ? 14.828 12.083 -47.489 1.00 79.75 598 ASP A CA 1
ATOM 4273 C C . ASP A 1 598 ? 15.342 11.207 -48.645 1.00 79.75 598 ASP A C 1
ATOM 4275 O O . ASP A 1 598 ? 14.668 10.262 -49.073 1.00 79.75 598 ASP A O 1
ATOM 4279 N N . CYS A 1 599 ? 16.524 11.528 -49.176 1.00 81.62 599 CYS A N 1
ATOM 4280 C CA . CYS A 1 599 ? 17.147 10.811 -50.280 1.00 81.62 599 CYS A CA 1
ATOM 4281 C C . CYS A 1 599 ? 18.527 10.252 -49.904 1.00 81.62 599 CYS A C 1
ATOM 4283 O O . CYS A 1 599 ? 19.196 10.735 -48.997 1.00 81.62 599 CYS A O 1
ATOM 4285 N N . ASP A 1 600 ? 18.905 9.201 -50.627 1.00 79.31 600 ASP A N 1
ATOM 4286 C CA . ASP A 1 600 ? 20.138 8.418 -50.492 1.00 79.31 600 ASP A CA 1
ATOM 4287 C C . ASP A 1 600 ? 21.119 8.906 -51.569 1.00 79.31 600 ASP A C 1
ATOM 4289 O O . ASP A 1 600 ? 21.310 8.255 -52.599 1.00 79.31 600 ASP A O 1
ATOM 4293 N N . ASN A 1 601 ? 21.619 10.145 -51.451 1.00 80.56 601 ASN A N 1
ATOM 4294 C CA . ASN A 1 601 ? 22.381 10.772 -52.540 1.00 80.56 601 ASN A CA 1
ATOM 4295 C C . ASN A 1 601 ? 23.812 10.199 -52.638 1.00 80.56 601 ASN A C 1
ATOM 4297 O O . ASN A 1 601 ? 24.482 10.364 -53.662 1.00 80.56 601 ASN A O 1
ATOM 4301 N N . ASP A 1 602 ? 24.286 9.526 -51.597 1.00 81.50 602 ASP A N 1
ATOM 4302 C CA . ASP A 1 602 ? 25.549 8.790 -51.552 1.00 81.50 602 ASP A CA 1
ATOM 4303 C C . ASP A 1 602 ? 25.453 7.365 -52.155 1.00 81.50 602 ASP A C 1
ATOM 4305 O O . ASP A 1 602 ? 26.363 6.963 -52.894 1.00 81.50 602 ASP A O 1
ATOM 4309 N N . ALA A 1 603 ? 24.322 6.679 -51.928 1.00 77.88 603 ALA A N 1
ATOM 4310 C CA . ALA A 1 603 ? 23.994 5.303 -52.311 1.00 77.88 603 ALA A CA 1
ATOM 4311 C C . ALA A 1 603 ? 24.534 4.154 -51.418 1.00 77.88 603 ALA A C 1
ATOM 4313 O O . ALA A 1 603 ? 24.620 3.017 -51.898 1.00 77.88 603 ALA A O 1
ATOM 4314 N N . ASP A 1 604 ? 24.856 4.368 -50.133 1.00 81.50 604 ASP A N 1
ATOM 4315 C CA . ASP A 1 604 ? 25.075 3.270 -49.163 1.00 81.50 604 ASP A CA 1
ATOM 4316 C C . ASP A 1 604 ? 23.773 2.570 -48.713 1.00 81.50 604 ASP A C 1
ATOM 4318 O O . ASP A 1 604 ? 23.827 1.419 -48.256 1.00 81.50 604 ASP A O 1
ATOM 4322 N N . GLY A 1 605 ? 22.611 3.209 -48.911 1.00 80.31 605 GLY A N 1
ATOM 4323 C CA . GLY A 1 605 ? 21.294 2.706 -48.508 1.00 80.31 605 GLY A CA 1
ATOM 4324 C C . GLY A 1 605 ? 20.650 3.428 -47.318 1.00 80.31 605 GLY A C 1
ATOM 4325 O O . GLY A 1 605 ? 19.666 2.913 -46.771 1.00 80.31 605 GLY A O 1
ATOM 4326 N N . ARG A 1 606 ? 21.186 4.580 -46.900 1.00 83.62 606 ARG A N 1
ATOM 4327 C CA . ARG A 1 606 ? 20.684 5.436 -45.810 1.00 83.62 606 ARG A CA 1
ATOM 4328 C C . ARG A 1 606 ? 20.194 6.786 -46.350 1.00 83.62 606 ARG A C 1
ATOM 4330 O O . ARG A 1 606 ? 20.237 7.037 -47.546 1.00 83.62 606 ARG A O 1
ATOM 4337 N N . THR A 1 607 ? 19.626 7.627 -45.484 1.00 84.75 607 THR A N 1
ATOM 4338 C CA . THR A 1 607 ? 19.004 8.905 -45.881 1.00 84.75 607 THR A CA 1
ATOM 4339 C C . THR A 1 607 ? 19.021 9.912 -44.737 1.00 84.75 607 THR A C 1
ATOM 4341 O O . THR A 1 607 ? 18.615 9.564 -43.626 1.00 84.75 607 THR A O 1
ATOM 4344 N N . SER A 1 608 ? 19.342 11.176 -45.013 1.00 80.75 608 SER A N 1
ATOM 4345 C CA . SER A 1 608 ? 19.308 12.245 -43.997 1.00 80.75 608 SER A CA 1
ATOM 4346 C C . SER A 1 608 ? 20.190 11.890 -42.773 1.00 80.75 608 SER A C 1
ATOM 4348 O O . SER A 1 608 ? 21.254 11.306 -42.965 1.00 80.75 608 SER A O 1
ATOM 4350 N N . CYS A 1 609 ? 19.797 12.192 -41.529 1.00 82.94 609 CYS A N 1
ATOM 4351 C CA . CYS A 1 609 ? 20.626 11.908 -40.345 1.00 82.94 609 CYS A CA 1
ATOM 4352 C C . CYS A 1 609 ? 20.941 10.419 -40.086 1.00 82.94 609 CYS A C 1
ATOM 4354 O O . CYS A 1 609 ? 21.903 10.125 -39.393 1.00 82.94 609 CYS A O 1
ATOM 4356 N N . ARG A 1 610 ? 20.256 9.466 -40.741 1.00 82.31 610 ARG A N 1
ATOM 4357 C CA . ARG A 1 610 ? 20.625 8.030 -40.712 1.00 82.31 610 ARG A CA 1
ATOM 4358 C C . ARG A 1 610 ? 21.993 7.729 -41.331 1.00 82.31 610 ARG A C 1
ATOM 4360 O O . ARG A 1 610 ? 22.502 6.619 -41.149 1.00 82.31 610 ARG A O 1
ATOM 4367 N N . ASP A 1 611 ? 22.534 8.652 -42.122 1.00 81.75 611 ASP A N 1
ATOM 4368 C CA . ASP A 1 611 ? 23.739 8.500 -42.936 1.00 81.75 611 ASP A CA 1
ATOM 4369 C C . ASP A 1 611 ? 25.037 8.856 -42.163 1.00 81.75 611 ASP A C 1
ATOM 4371 O O . ASP A 1 611 ? 25.173 9.978 -41.671 1.00 81.75 611 ASP A O 1
ATOM 4375 N N . PRO A 1 612 ? 26.034 7.947 -42.075 1.00 82.88 612 PRO A N 1
ATOM 4376 C CA . PRO A 1 612 ? 27.333 8.202 -41.457 1.00 82.88 612 PRO A CA 1
ATOM 4377 C C . PRO A 1 612 ? 28.108 9.421 -41.967 1.00 82.88 612 PRO A C 1
ATOM 4379 O O . PRO A 1 612 ? 28.929 9.956 -41.222 1.00 82.88 612 PRO A O 1
ATOM 4382 N N . ASP A 1 613 ? 27.895 9.853 -43.211 1.00 82.75 613 ASP A N 1
ATOM 4383 C CA . ASP A 1 613 ? 28.560 11.031 -43.775 1.00 82.75 613 ASP A CA 1
ATOM 4384 C C . ASP A 1 613 ? 27.851 12.357 -43.408 1.00 82.75 613 ASP A C 1
ATOM 4386 O O . ASP A 1 613 ? 28.366 13.432 -43.728 1.00 82.75 613 ASP A O 1
ATOM 4390 N N . CYS A 1 614 ? 26.726 12.302 -42.680 1.00 83.69 614 CYS A N 1
ATOM 4391 C CA . CYS A 1 614 ? 25.986 13.469 -42.184 1.00 83.69 614 CYS A CA 1
ATOM 4392 C C . CYS A 1 614 ? 26.395 13.982 -40.788 1.00 83.69 614 CYS A C 1
ATOM 4394 O O . CYS A 1 614 ? 25.912 15.041 -40.385 1.00 83.69 614 CYS A O 1
ATOM 4396 N N . ASP A 1 615 ? 27.313 13.301 -40.088 1.00 84.50 615 ASP A N 1
ATOM 4397 C CA . ASP A 1 615 ? 27.846 13.672 -38.761 1.00 84.50 615 ASP A CA 1
ATOM 4398 C C . ASP A 1 615 ? 28.209 15.171 -38.640 1.00 84.50 615 ASP A C 1
ATOM 4400 O O . ASP A 1 615 ? 29.185 15.657 -39.230 1.00 84.50 615 ASP A O 1
ATOM 4404 N N . GLY A 1 616 ? 27.423 15.926 -37.867 1.00 79.31 616 GLY A N 1
ATOM 4405 C CA . GLY A 1 616 ? 27.640 17.351 -37.607 1.00 79.31 616 GLY A CA 1
ATOM 4406 C C . GLY A 1 616 ? 27.355 18.309 -38.778 1.00 79.31 616 GLY A C 1
ATOM 4407 O O . GLY A 1 616 ? 27.704 19.495 -38.684 1.00 79.31 616 GLY A O 1
ATOM 4408 N N . GLU A 1 617 ? 26.740 17.847 -39.871 1.00 84.12 617 GLU A N 1
ATOM 4409 C CA . GLU A 1 617 ? 26.093 18.703 -40.877 1.00 84.12 617 GLU A CA 1
ATOM 4410 C C . GLU A 1 617 ? 24.607 18.936 -40.514 1.00 84.12 617 GLU A C 1
ATOM 4412 O O . GLU A 1 617 ? 24.087 18.387 -39.548 1.00 84.12 617 GLU A O 1
ATOM 4417 N N . ILE A 1 618 ? 23.928 19.849 -41.219 1.00 78.00 618 ILE A N 1
ATOM 4418 C CA . ILE A 1 618 ? 22.625 20.397 -40.784 1.00 78.00 618 ILE A CA 1
ATOM 4419 C C . ILE A 1 618 ? 21.450 19.478 -41.171 1.00 78.00 618 ILE A C 1
ATOM 4421 O O . ILE A 1 618 ? 21.153 19.365 -42.365 1.00 78.00 618 ILE A O 1
ATOM 4425 N N . GLY A 1 619 ? 20.748 18.940 -40.164 1.00 71.88 619 GLY A N 1
ATOM 4426 C CA . GLY A 1 619 ? 19.547 18.095 -40.292 1.00 71.88 619 GLY A CA 1
ATOM 4427 C C . GLY A 1 619 ? 18.247 18.863 -40.582 1.00 71.88 619 GLY A C 1
ATOM 4428 O O . GLY A 1 619 ? 17.421 18.400 -41.363 1.00 71.88 619 GLY A O 1
ATOM 4429 N N . ASP A 1 620 ? 18.091 20.101 -40.086 1.00 69.81 620 ASP A N 1
ATOM 4430 C CA . ASP A 1 620 ? 16.997 20.998 -40.508 1.00 69.81 620 ASP A CA 1
ATOM 4431 C C . ASP A 1 620 ? 17.426 22.468 -40.699 1.00 69.81 620 ASP A C 1
ATOM 4433 O O . ASP A 1 620 ? 18.268 23.037 -40.007 1.00 69.81 620 ASP A O 1
ATOM 4437 N N . TRP A 1 621 ? 16.809 23.134 -41.678 1.00 65.19 621 TRP A N 1
ATOM 4438 C CA . TRP A 1 621 ? 17.033 24.544 -42.014 1.00 65.19 621 TRP A CA 1
ATOM 4439 C C . TRP A 1 621 ? 16.117 25.536 -41.266 1.00 65.19 621 TRP A C 1
ATOM 4441 O O . TRP A 1 621 ? 16.282 26.752 -41.458 1.00 65.19 621 TRP A O 1
ATOM 4451 N N . ALA A 1 622 ? 15.129 25.083 -40.490 1.00 61.94 622 ALA A N 1
ATOM 4452 C CA . ALA A 1 622 ? 14.216 25.924 -39.716 1.00 61.94 622 ALA A CA 1
ATOM 4453 C C . ALA A 1 622 ? 14.627 26.065 -38.239 1.00 61.94 622 ALA A C 1
ATOM 4455 O O . ALA A 1 622 ? 14.650 27.211 -37.768 1.00 61.94 622 ALA A O 1
ATOM 4456 N N . SER A 1 623 ? 14.993 24.978 -37.552 1.00 63.28 623 SER A N 1
ATOM 4457 C CA . SER A 1 623 ? 15.661 25.020 -36.243 1.00 63.28 623 SER A CA 1
ATOM 4458 C C . SER A 1 623 ? 17.146 25.360 -36.398 1.00 63.28 623 SER A C 1
ATOM 4460 O O . SER A 1 623 ? 17.630 26.355 -35.842 1.00 63.28 623 SER A O 1
ATOM 4462 N N . GLY A 1 624 ? 17.834 24.625 -37.274 1.00 68.81 624 GLY A N 1
ATOM 4463 C CA . GLY A 1 624 ? 19.286 24.648 -37.421 1.00 68.81 624 GLY A CA 1
ATOM 4464 C C . GLY A 1 624 ? 20.009 23.553 -36.634 1.00 68.81 624 GLY A C 1
ATOM 4465 O O . GLY A 1 624 ? 21.206 23.736 -36.397 1.00 68.81 624 GLY A O 1
ATOM 4466 N N . ALA A 1 625 ? 19.300 22.490 -36.230 1.00 72.62 625 ALA A N 1
ATOM 4467 C CA . ALA A 1 625 ? 19.865 21.279 -35.641 1.00 72.62 625 ALA A CA 1
ATOM 4468 C C . ALA A 1 625 ? 20.901 20.607 -36.563 1.00 72.62 625 ALA A C 1
ATOM 4470 O O . ALA A 1 625 ? 20.957 20.861 -37.777 1.00 72.62 625 ALA A O 1
ATOM 4471 N N . LEU A 1 626 ? 21.761 19.790 -35.961 1.00 81.88 626 LEU A N 1
ATOM 4472 C CA . LEU A 1 626 ? 22.791 19.002 -36.633 1.00 81.88 626 LEU A CA 1
ATOM 4473 C C . LEU A 1 626 ? 22.440 17.523 -36.489 1.00 81.88 626 LEU A C 1
ATOM 4475 O O . LEU A 1 626 ? 21.837 17.160 -35.491 1.00 81.88 626 LEU A O 1
ATOM 4479 N N . CYS A 1 627 ? 22.852 16.684 -37.436 1.00 81.56 627 CYS A N 1
ATOM 4480 C CA . CYS A 1 627 ? 22.779 15.240 -37.223 1.00 81.56 627 CYS A CA 1
ATOM 4481 C C . CYS A 1 627 ? 23.863 14.808 -36.219 1.00 81.56 627 CYS A C 1
ATOM 4483 O O . CYS A 1 627 ? 25.034 15.170 -36.394 1.00 81.56 627 CYS A O 1
ATOM 4485 N N . GLU A 1 628 ? 23.494 14.042 -35.193 1.00 75.19 628 GLU A N 1
ATOM 4486 C CA . GLU A 1 628 ? 24.335 13.698 -34.034 1.00 75.19 628 GLU A CA 1
ATOM 4487 C C . GLU A 1 628 ? 24.334 12.168 -33.821 1.00 75.19 628 GLU A C 1
ATOM 4489 O O . GLU A 1 628 ? 23.665 11.613 -32.959 1.00 75.19 628 GLU A O 1
ATOM 4494 N N . LEU A 1 629 ? 25.085 11.465 -34.680 1.00 68.06 629 LEU A N 1
ATOM 4495 C CA . LEU A 1 629 ? 25.026 10.004 -34.841 1.00 68.06 629 LEU A CA 1
ATOM 4496 C C . LEU A 1 629 ? 25.319 9.211 -33.553 1.00 68.06 629 LEU A C 1
ATOM 4498 O O . LEU A 1 629 ? 26.477 9.119 -33.123 1.00 68.06 629 LEU A O 1
ATOM 4502 N N . GLY A 1 630 ? 24.315 8.506 -33.035 1.00 65.06 630 GLY A N 1
ATOM 4503 C CA . GLY A 1 630 ? 24.434 7.656 -31.852 1.00 65.06 630 GLY A CA 1
ATOM 4504 C C . GLY A 1 630 ? 24.237 8.391 -30.524 1.00 65.06 630 GLY A C 1
ATOM 4505 O O . GLY A 1 630 ? 24.680 7.855 -29.505 1.00 65.06 630 GLY A O 1
ATOM 4506 N N . SER A 1 631 ? 23.676 9.608 -30.535 1.00 70.69 631 SER A N 1
ATOM 4507 C CA . SER A 1 631 ? 23.179 10.312 -29.345 1.00 70.69 631 SER A CA 1
ATOM 4508 C C . SER A 1 631 ? 22.345 11.549 -29.715 1.00 70.69 631 SER A C 1
ATOM 4510 O O . SER A 1 631 ? 22.907 12.571 -30.116 1.00 70.69 631 SER A O 1
ATOM 4512 N N . GLU A 1 632 ? 21.035 11.491 -29.481 1.00 77.44 632 GLU A N 1
ATOM 4513 C CA . GLU A 1 632 ? 20.115 12.634 -29.553 1.00 77.44 632 GLU A CA 1
ATOM 4514 C C . GLU A 1 632 ? 20.401 13.628 -28.395 1.00 77.44 632 GLU A C 1
ATOM 4516 O O . GLU A 1 632 ? 19.915 13.474 -27.278 1.00 77.44 632 GLU A O 1
ATOM 4521 N N . ASP A 1 633 ? 21.251 14.640 -28.626 1.00 74.69 633 ASP A N 1
ATOM 4522 C CA . ASP A 1 633 ? 21.651 15.654 -27.618 1.00 74.69 633 ASP A CA 1
ATOM 4523 C C . ASP A 1 633 ? 20.726 16.909 -27.657 1.00 74.69 633 ASP A C 1
ATOM 4525 O O . ASP A 1 633 ? 20.957 17.886 -26.936 1.00 74.69 633 ASP A O 1
ATOM 4529 N N . THR A 1 634 ? 19.686 16.910 -28.514 1.00 81.75 634 THR A N 1
ATOM 4530 C CA . THR A 1 634 ? 18.747 18.030 -28.764 1.00 81.75 634 THR A CA 1
ATOM 4531 C C . THR A 1 634 ? 17.281 17.561 -28.742 1.00 81.75 634 THR A C 1
ATOM 4533 O O . THR A 1 634 ? 16.680 17.316 -29.777 1.00 81.75 634 THR A O 1
ATOM 4536 N N . CYS A 1 635 ? 16.687 17.492 -27.551 1.00 84.94 635 CYS A N 1
ATOM 4537 C CA . CYS A 1 635 ? 15.395 16.831 -27.305 1.00 84.94 635 CYS A CA 1
ATOM 4538 C C . CYS A 1 635 ? 14.162 17.769 -27.294 1.00 84.94 635 CYS A C 1
ATOM 4540 O O . CYS A 1 635 ? 13.132 17.415 -26.724 1.00 84.94 635 CYS A O 1
ATOM 4542 N N . ASP A 1 636 ? 14.270 18.997 -27.830 1.00 83.19 636 ASP A N 1
ATOM 4543 C CA . ASP A 1 636 ? 13.248 20.062 -27.719 1.00 83.19 636 ASP A CA 1
ATOM 4544 C C . ASP A 1 636 ? 12.731 20.620 -29.065 1.00 83.19 636 ASP A C 1
ATOM 4546 O O . ASP A 1 636 ? 12.078 21.674 -29.096 1.00 83.19 636 ASP A O 1
ATOM 4550 N N . ASP A 1 637 ? 13.040 19.962 -30.189 1.00 78.81 637 ASP A N 1
ATOM 4551 C CA . ASP A 1 637 ? 13.034 20.587 -31.521 1.00 78.81 637 ASP A CA 1
ATOM 4552 C C . ASP A 1 637 ? 12.185 19.873 -32.597 1.00 78.81 637 ASP A C 1
ATOM 4554 O O . ASP A 1 637 ? 11.765 20.532 -33.562 1.00 78.81 637 ASP A O 1
ATOM 4558 N N . GLY A 1 638 ? 11.787 18.618 -32.361 1.00 79.25 638 GLY A N 1
ATOM 4559 C CA . GLY A 1 638 ? 10.801 17.867 -33.143 1.00 79.25 638 GLY A CA 1
ATOM 4560 C C . GLY A 1 638 ? 11.378 17.123 -34.344 1.00 79.25 638 GLY A C 1
ATOM 4561 O O . GLY A 1 638 ? 10.771 17.170 -35.423 1.00 79.25 638 GLY A O 1
ATOM 4562 N N . PHE A 1 639 ? 12.551 16.505 -34.179 1.00 78.69 639 PHE A N 1
ATOM 4563 C CA . PHE A 1 639 ? 13.291 15.804 -35.232 1.00 78.69 639 PHE A CA 1
ATOM 4564 C C . PHE A 1 639 ? 13.998 14.526 -34.731 1.00 78.69 639 PHE A C 1
ATOM 4566 O O . PHE A 1 639 ? 14.093 14.273 -33.538 1.00 78.69 639 PHE A O 1
ATOM 4573 N N . ASP A 1 640 ? 14.456 13.736 -35.706 1.00 79.19 640 ASP A N 1
ATOM 4574 C CA . ASP A 1 640 ? 15.229 12.483 -35.628 1.00 79.19 640 ASP A CA 1
ATOM 4575 C C . ASP A 1 640 ? 16.695 12.837 -35.970 1.00 79.19 640 ASP A C 1
ATOM 4577 O O . ASP A 1 640 ? 17.109 12.707 -37.131 1.00 79.19 640 ASP A O 1
ATOM 4581 N N . ASN A 1 641 ? 17.444 13.432 -35.026 1.00 82.00 641 ASN A N 1
ATOM 4582 C CA . ASN A 1 641 ? 18.789 13.974 -35.283 1.00 82.00 641 ASN A CA 1
ATOM 4583 C C . ASN A 1 641 ? 19.887 12.891 -35.195 1.00 82.00 641 ASN A C 1
ATOM 4585 O O . ASN A 1 641 ? 20.896 12.982 -35.901 1.00 82.00 641 ASN A O 1
ATOM 4589 N N . ASP A 1 642 ? 19.686 11.851 -34.388 1.00 80.56 642 ASP A N 1
ATOM 4590 C CA . ASP A 1 642 ? 20.484 10.619 -34.318 1.00 80.56 642 ASP A CA 1
ATOM 4591 C C . ASP A 1 642 ? 20.295 9.732 -35.567 1.00 80.56 642 ASP A C 1
ATOM 4593 O O . ASP A 1 642 ? 21.271 9.217 -36.130 1.00 80.56 642 ASP A O 1
ATOM 4597 N N . GLY A 1 643 ? 19.050 9.595 -36.041 1.00 78.75 643 GLY A N 1
ATOM 4598 C CA . GLY A 1 643 ? 18.681 8.753 -37.177 1.00 78.75 643 GLY A CA 1
ATOM 4599 C C . GLY A 1 643 ? 18.079 7.382 -36.824 1.00 78.75 643 GLY A C 1
ATOM 4600 O O . GLY A 1 643 ? 17.838 6.580 -37.730 1.00 78.75 643 GLY A O 1
ATOM 4601 N N . ASP A 1 644 ? 17.836 7.049 -35.564 1.00 80.88 644 ASP A N 1
ATOM 4602 C CA . ASP A 1 644 ? 17.108 5.855 -35.124 1.00 80.88 644 ASP A CA 1
ATOM 4603 C C . ASP A 1 644 ? 15.664 5.819 -35.688 1.00 80.88 644 ASP A C 1
ATOM 4605 O O . ASP A 1 644 ? 15.293 4.904 -36.449 1.00 80.88 644 ASP A O 1
ATOM 4609 N N . GLY A 1 645 ? 14.878 6.879 -35.472 1.00 79.88 645 GLY A N 1
ATOM 4610 C CA . GLY A 1 645 ? 13.447 6.965 -35.802 1.00 79.88 645 GLY A CA 1
ATOM 4611 C C . GLY A 1 645 ? 12.490 7.210 -34.648 1.00 79.88 645 GLY A C 1
ATOM 4612 O O . GLY A 1 645 ? 11.276 7.184 -34.883 1.00 79.88 645 GLY A O 1
ATOM 4613 N N . ALA A 1 646 ? 13.013 7.470 -33.458 1.00 83.19 646 ALA A N 1
ATOM 4614 C CA . ALA A 1 646 ? 12.373 8.341 -32.488 1.00 83.19 646 ALA A CA 1
ATOM 4615 C C . ALA A 1 646 ? 12.472 9.836 -32.888 1.00 83.19 646 ALA A C 1
ATOM 4617 O O . ALA A 1 646 ? 13.129 10.188 -33.866 1.00 83.19 646 ALA A O 1
ATOM 4618 N N . GLU A 1 647 ? 11.762 10.699 -32.155 1.00 86.19 647 GLU A N 1
ATOM 4619 C CA . GLU A 1 647 ? 11.824 12.169 -32.232 1.00 86.19 647 GLU A CA 1
ATOM 4620 C C . GLU A 1 647 ? 11.662 12.720 -30.792 1.00 86.19 647 GLU A C 1
ATOM 4622 O O . GLU A 1 647 ? 10.780 12.247 -30.068 1.00 86.19 647 GLU A O 1
ATOM 4627 N N . ASP A 1 648 ? 12.463 13.712 -30.377 1.00 84.00 648 ASP A N 1
ATOM 4628 C CA . ASP A 1 648 ? 12.462 14.297 -29.014 1.00 84.00 648 ASP A CA 1
ATOM 4629 C C . ASP A 1 648 ? 12.441 13.224 -27.882 1.00 84.00 648 ASP A C 1
ATOM 4631 O O . ASP A 1 648 ? 13.209 12.265 -27.905 1.00 84.00 648 ASP A O 1
ATOM 4635 N N . CYS A 1 649 ? 11.555 13.355 -26.882 1.00 85.06 649 CYS A N 1
ATOM 4636 C CA . CYS A 1 649 ? 11.466 12.466 -25.714 1.00 85.06 649 CYS A CA 1
ATOM 4637 C C . CYS A 1 649 ? 11.069 11.009 -26.013 1.00 85.06 649 CYS A C 1
ATOM 4639 O O . CYS A 1 649 ? 11.140 10.185 -25.109 1.00 85.06 649 CYS A O 1
ATOM 4641 N N . ALA A 1 650 ? 10.695 10.667 -27.252 1.00 84.75 650 ALA A N 1
ATOM 4642 C CA . ALA A 1 650 ? 10.521 9.267 -27.643 1.00 84.75 650 ALA A CA 1
ATOM 4643 C C . ALA A 1 650 ? 11.867 8.537 -27.854 1.00 84.75 650 ALA A C 1
ATOM 4645 O O . ALA A 1 650 ? 11.872 7.325 -28.087 1.00 84.75 650 ALA A O 1
ATOM 4646 N N . ASP A 1 651 ? 12.996 9.261 -27.851 1.00 83.81 651 ASP A N 1
ATOM 4647 C CA . ASP A 1 651 ? 14.334 8.720 -28.097 1.00 83.81 651 ASP A CA 1
ATOM 4648 C C . ASP A 1 651 ? 15.018 8.271 -26.786 1.00 83.81 651 ASP A C 1
ATOM 4650 O O . ASP A 1 651 ? 15.207 9.089 -25.882 1.00 83.81 651 ASP A O 1
ATOM 4654 N N . PRO A 1 652 ? 15.468 7.005 -26.660 1.00 84.19 652 PRO A N 1
ATOM 4655 C CA . PRO A 1 652 ? 16.173 6.522 -25.467 1.00 84.19 652 PRO A CA 1
ATOM 4656 C C . PRO A 1 652 ? 17.484 7.251 -25.126 1.00 84.19 652 PRO A C 1
ATOM 4658 O O . PRO A 1 652 ? 17.981 7.112 -24.010 1.00 84.19 652 PRO A O 1
ATOM 4661 N N . ASN A 1 653 ? 18.074 8.006 -26.057 1.00 84.00 653 ASN A N 1
ATOM 4662 C CA . ASN A 1 653 ? 19.241 8.854 -25.804 1.00 84.00 653 ASN A CA 1
ATOM 4663 C C . ASN A 1 653 ? 18.865 10.193 -25.134 1.00 84.00 653 ASN A C 1
ATOM 4665 O O . ASN A 1 653 ? 19.740 10.835 -24.547 1.00 84.00 653 ASN A O 1
ATOM 4669 N N . CYS A 1 654 ? 17.589 10.594 -25.194 1.00 85.56 654 CYS A N 1
ATOM 4670 C CA . CYS A 1 654 ? 17.063 11.809 -24.570 1.00 85.56 654 CYS A CA 1
ATOM 4671 C C . CYS A 1 654 ? 16.721 11.659 -23.079 1.00 85.56 654 CYS A C 1
ATOM 4673 O O . CYS A 1 654 ? 16.427 12.665 -22.431 1.00 85.56 654 CYS A O 1
ATOM 4675 N N . ASP A 1 655 ? 16.784 10.451 -22.511 1.00 86.31 655 ASP A N 1
ATOM 4676 C CA . ASP A 1 655 ? 16.496 10.196 -21.094 1.00 86.31 655 ASP A CA 1
ATOM 4677 C C . ASP A 1 655 ? 17.320 11.116 -20.161 1.00 86.31 655 ASP A C 1
ATOM 4679 O O . ASP A 1 655 ? 18.556 11.144 -20.177 1.00 86.31 655 ASP A O 1
ATOM 4683 N N . GLY A 1 656 ? 16.621 11.933 -19.368 1.00 82.25 656 GLY A N 1
ATOM 4684 C CA . GLY A 1 656 ? 17.196 12.934 -18.468 1.00 82.25 656 GLY A CA 1
ATOM 4685 C C . GLY A 1 656 ? 17.651 14.263 -19.103 1.00 82.25 656 GLY A C 1
ATOM 4686 O O . GLY A 1 656 ? 18.255 15.079 -18.394 1.00 82.25 656 GLY A O 1
ATOM 4687 N N . GLN A 1 657 ? 17.390 14.515 -20.391 1.00 85.31 657 GLN A N 1
ATOM 4688 C CA . GLN A 1 657 ? 17.733 15.764 -21.104 1.00 85.31 657 GLN A CA 1
ATOM 4689 C C . GLN A 1 657 ? 16.554 16.762 -21.134 1.00 85.31 657 GLN A C 1
ATOM 4691 O O . GLN A 1 657 ? 15.398 16.357 -21.089 1.00 85.31 657 GLN A O 1
ATOM 4696 N N . ASP A 1 658 ? 16.829 18.075 -21.231 1.00 84.81 658 ASP A N 1
ATOM 4697 C CA . ASP A 1 658 ? 15.795 19.134 -21.308 1.00 84.81 658 ASP A CA 1
ATOM 4698 C C . ASP A 1 658 ? 14.913 18.963 -22.579 1.00 84.81 658 ASP A C 1
ATOM 4700 O O . ASP A 1 658 ? 15.378 19.235 -23.686 1.00 84.81 658 ASP A O 1
ATOM 4704 N N . GLY A 1 659 ? 13.643 18.570 -22.413 1.00 79.62 659 GLY A N 1
ATOM 4705 C CA . GLY A 1 659 ? 12.658 18.339 -23.481 1.00 79.62 659 GLY A CA 1
ATOM 4706 C C . GLY A 1 659 ? 11.788 19.556 -23.880 1.00 79.62 659 GLY A C 1
ATOM 4707 O O . GLY A 1 659 ? 12.028 20.679 -23.416 1.00 79.62 659 GLY A O 1
ATOM 4708 N N . PRO A 1 660 ? 10.724 19.369 -24.698 1.00 69.56 660 PRO A N 1
ATOM 4709 C CA . PRO A 1 660 ? 10.041 20.441 -25.452 1.00 69.56 660 PRO A CA 1
ATOM 4710 C C . PRO A 1 660 ? 9.438 21.615 -24.655 1.00 69.56 660 PRO A C 1
ATOM 4712 O O . PRO A 1 660 ? 9.331 22.730 -25.180 1.00 69.56 660 PRO A O 1
ATOM 4715 N N . ASP A 1 661 ? 9.042 21.406 -23.395 1.00 68.62 661 ASP A N 1
ATOM 4716 C CA . ASP A 1 661 ? 8.536 22.464 -22.497 1.00 68.62 661 ASP A CA 1
ATOM 4717 C C . ASP A 1 661 ? 9.539 22.858 -21.379 1.00 68.62 661 ASP A C 1
ATOM 4719 O O . ASP A 1 661 ? 9.264 23.751 -20.567 1.00 68.62 661 ASP A O 1
ATOM 4723 N N . GLY A 1 662 ? 10.750 22.283 -21.387 1.00 69.81 662 GLY A N 1
ATOM 4724 C CA . GLY A 1 662 ? 11.834 22.574 -20.439 1.00 69.81 662 GLY A CA 1
ATOM 4725 C C . GLY A 1 662 ? 11.774 21.788 -19.124 1.00 69.81 662 GLY A C 1
ATOM 4726 O O . GLY A 1 662 ? 12.240 22.294 -18.097 1.00 69.81 662 GLY A O 1
ATOM 4727 N N . PHE A 1 663 ? 11.183 20.595 -19.172 1.00 76.81 663 PHE A N 1
ATOM 4728 C CA . PHE A 1 663 ? 11.281 19.518 -18.180 1.00 76.81 663 PHE A CA 1
ATOM 4729 C C . PHE A 1 663 ? 12.092 18.359 -18.790 1.00 76.81 663 PHE A C 1
ATOM 4731 O O . PHE A 1 663 ? 12.223 18.337 -20.015 1.00 76.81 663 PHE A O 1
ATOM 4738 N N . PRO A 1 664 ? 12.681 17.448 -17.995 1.00 83.75 664 PRO A N 1
ATOM 4739 C CA . PRO A 1 664 ? 13.402 16.304 -18.541 1.00 83.75 664 PRO A CA 1
ATOM 4740 C C . PRO A 1 664 ? 12.480 15.368 -19.332 1.00 83.75 664 PRO A C 1
ATOM 4742 O O . PRO A 1 664 ? 11.347 15.149 -18.913 1.00 83.75 664 PRO A O 1
ATOM 4745 N N . CYS A 1 665 ? 12.978 14.787 -20.422 1.00 85.62 665 CYS A N 1
ATOM 4746 C CA . CYS A 1 665 ? 12.414 13.541 -20.945 1.00 85.62 665 CYS A CA 1
ATOM 4747 C C . CYS A 1 665 ? 12.740 12.392 -19.974 1.00 85.62 665 CYS A C 1
ATOM 4749 O O . CYS A 1 665 ? 13.826 12.387 -19.386 1.00 85.62 665 CYS A O 1
ATOM 4751 N N . GLU A 1 666 ? 11.843 11.421 -19.819 1.00 82.25 666 GLU A N 1
ATOM 4752 C CA . GLU A 1 666 ? 12.012 10.268 -18.922 1.00 82.25 666 GLU A CA 1
ATOM 4753 C C . GLU A 1 666 ? 11.431 9.013 -19.589 1.00 82.25 666 GLU A C 1
ATOM 4755 O O . GLU A 1 666 ? 10.272 9.019 -19.997 1.00 82.25 666 GLU A O 1
ATOM 4760 N N . LEU A 1 667 ? 12.223 7.943 -19.718 1.00 80.81 667 LEU A N 1
ATOM 4761 C CA . LEU A 1 667 ? 11.802 6.696 -20.376 1.00 80.81 667 LEU A CA 1
ATOM 4762 C C . LEU A 1 667 ? 12.034 5.479 -19.456 1.00 80.81 667 LEU A C 1
ATOM 4764 O O . LEU A 1 667 ? 13.137 4.918 -19.459 1.00 80.81 667 LEU A O 1
ATOM 4768 N N . PRO A 1 668 ? 11.021 5.000 -18.704 1.00 78.81 668 PRO A N 1
ATOM 4769 C CA . PRO A 1 668 ? 9.607 5.424 -18.680 1.00 78.81 668 PRO A CA 1
ATOM 4770 C C . PRO A 1 668 ? 9.337 6.741 -17.921 1.00 78.81 668 PRO A C 1
ATOM 4772 O O . PRO A 1 668 ? 10.183 7.188 -17.149 1.00 78.81 668 PRO A O 1
ATOM 4775 N N . GLU A 1 669 ? 8.134 7.316 -18.076 1.00 81.69 669 GLU A N 1
ATOM 4776 C CA . GLU A 1 669 ? 7.689 8.504 -17.320 1.00 81.69 669 GLU A CA 1
ATOM 4777 C C . GLU A 1 669 ? 7.647 8.218 -15.807 1.00 81.69 669 GLU A C 1
ATOM 4779 O O . GLU A 1 669 ? 6.961 7.297 -15.361 1.00 81.69 669 GLU A O 1
ATOM 4784 N N . THR A 1 670 ? 8.351 9.029 -15.003 1.00 83.25 670 THR A N 1
ATOM 4785 C CA . THR A 1 670 ? 8.337 8.930 -13.528 1.00 83.25 670 THR A CA 1
ATOM 4786 C C . THR A 1 670 ? 7.881 10.209 -12.819 1.00 83.25 670 THR A C 1
ATOM 4788 O O . THR A 1 670 ? 7.333 10.150 -11.715 1.00 83.25 670 THR A O 1
ATOM 4791 N N . THR A 1 671 ? 8.049 11.375 -13.449 1.00 84.06 671 THR A N 1
ATOM 4792 C CA . THR A 1 671 ? 7.615 12.690 -12.949 1.00 84.06 671 THR A CA 1
ATOM 4793 C C . THR A 1 671 ? 6.122 12.931 -13.226 1.00 84.06 671 THR A C 1
ATOM 4795 O O . THR A 1 671 ? 5.719 13.850 -13.931 1.00 84.06 671 THR A O 1
ATOM 4798 N N . CYS A 1 672 ? 5.277 12.102 -12.617 1.00 81.44 672 CYS A N 1
ATOM 4799 C CA . CYS A 1 672 ? 3.821 12.215 -12.690 1.00 81.44 672 CYS A CA 1
ATOM 4800 C C . CYS A 1 672 ? 3.299 13.486 -11.981 1.00 81.44 672 CYS A C 1
ATOM 4802 O O . CYS A 1 672 ? 3.878 13.942 -10.987 1.00 81.44 672 CYS A O 1
ATOM 4804 N N . TRP A 1 673 ? 2.142 13.996 -12.424 1.00 78.31 673 TRP A N 1
ATOM 4805 C CA . TRP A 1 673 ? 1.413 15.173 -11.906 1.00 78.31 673 TRP A CA 1
ATOM 4806 C C . TRP A 1 673 ? 1.960 16.560 -12.300 1.00 78.31 673 TRP A C 1
ATOM 4808 O O . TRP A 1 673 ? 1.578 17.569 -11.686 1.00 78.31 673 TRP A O 1
ATOM 4818 N N . ASP A 1 674 ? 2.817 16.660 -13.317 1.00 80.69 674 ASP A N 1
ATOM 4819 C CA . ASP A 1 674 ? 3.259 17.949 -13.866 1.00 80.69 674 ASP A CA 1
ATOM 4820 C C . ASP A 1 674 ? 2.390 18.458 -15.043 1.00 80.69 674 ASP A C 1
ATOM 4822 O O . ASP A 1 674 ? 2.348 19.675 -15.294 1.00 80.69 674 ASP A O 1
ATOM 4826 N N . GLY A 1 675 ? 1.598 17.574 -15.665 1.00 82.19 675 GLY A N 1
ATOM 4827 C CA . GLY A 1 675 ? 0.710 17.852 -16.793 1.00 82.19 675 GLY A CA 1
ATOM 4828 C C . GLY A 1 675 ? 1.341 17.708 -18.183 1.00 82.19 675 GLY A C 1
ATOM 4829 O O . GLY A 1 675 ? 0.787 18.283 -19.134 1.00 82.19 675 GLY A O 1
ATOM 4830 N N . PHE A 1 676 ? 2.479 17.018 -18.300 1.00 82.50 676 PHE A N 1
ATOM 4831 C CA . PHE A 1 676 ? 3.208 16.759 -19.547 1.00 82.50 676 PHE A CA 1
ATOM 4832 C C . PHE A 1 676 ? 3.210 15.260 -19.927 1.00 82.50 676 PHE A C 1
ATOM 4834 O O . PHE A 1 676 ? 2.450 14.489 -19.357 1.00 82.50 676 PHE A O 1
ATOM 4841 N N . ASP A 1 677 ? 3.931 14.920 -20.999 1.00 82.88 677 ASP A N 1
ATOM 4842 C CA . ASP A 1 677 ? 3.916 13.662 -21.778 1.00 82.88 677 ASP A CA 1
ATOM 4843 C C . ASP A 1 677 ? 5.403 13.304 -21.956 1.00 82.88 677 ASP A C 1
ATOM 4845 O O . ASP A 1 677 ? 6.007 13.620 -22.985 1.00 82.88 677 ASP A O 1
ATOM 4849 N N . ASN A 1 678 ? 6.043 12.871 -20.864 1.00 84.38 678 ASN A N 1
ATOM 4850 C CA . ASN A 1 678 ? 7.499 12.949 -20.677 1.00 84.38 678 ASN A CA 1
ATOM 4851 C C . ASN A 1 678 ? 8.253 11.756 -21.303 1.00 84.38 678 ASN A C 1
ATOM 4853 O O . ASN A 1 678 ? 9.461 11.866 -21.526 1.00 84.38 678 ASN A O 1
ATOM 4857 N N . ASP A 1 679 ? 7.536 10.681 -21.656 1.00 84.06 679 ASP A N 1
ATOM 4858 C CA . ASP A 1 679 ? 8.009 9.529 -22.448 1.00 84.06 679 ASP A CA 1
ATOM 4859 C C . ASP A 1 679 ? 7.525 9.544 -23.922 1.00 84.06 679 ASP A C 1
ATOM 4861 O O . ASP A 1 679 ? 8.013 8.791 -24.769 1.00 84.06 679 ASP A O 1
ATOM 4865 N N . ALA A 1 680 ? 6.563 10.422 -24.233 1.00 81.19 680 ALA A N 1
ATOM 4866 C CA . ALA A 1 680 ? 5.873 10.563 -25.512 1.00 81.19 680 ALA A CA 1
ATOM 4867 C C . ALA A 1 680 ? 5.010 9.358 -26.007 1.00 81.19 680 ALA A C 1
ATOM 4869 O O . ALA A 1 680 ? 4.795 9.239 -27.224 1.00 81.19 680 ALA A O 1
ATOM 4870 N N . ASP A 1 681 ? 4.416 8.515 -25.131 1.00 82.06 681 ASP A N 1
ATOM 4871 C CA . ASP A 1 681 ? 3.310 7.574 -25.496 1.00 82.06 681 ASP A CA 1
ATOM 4872 C C . ASP A 1 681 ? 2.137 8.333 -26.152 1.00 82.06 681 ASP A C 1
ATOM 4874 O O . ASP A 1 681 ? 1.493 7.833 -27.091 1.00 82.06 681 ASP A O 1
ATOM 4878 N N . GLY A 1 682 ? 1.888 9.572 -25.708 1.00 83.31 682 GLY A N 1
ATOM 4879 C CA . GLY A 1 682 ? 0.741 10.390 -26.097 1.00 83.31 682 GLY A CA 1
ATOM 4880 C C . GLY A 1 682 ? -0.319 10.510 -24.999 1.00 83.31 682 GLY A C 1
ATOM 4881 O O . GLY A 1 682 ? -1.519 10.629 -25.311 1.00 83.31 682 GLY A O 1
ATOM 4882 N N . ARG A 1 683 ? 0.105 10.446 -23.734 1.00 84.19 683 ARG A N 1
ATOM 4883 C CA . ARG A 1 683 ? -0.716 10.565 -22.515 1.00 84.19 683 ARG A CA 1
ATOM 4884 C C . ARG A 1 683 ? -0.045 11.553 -21.562 1.00 84.19 683 ARG A C 1
ATOM 4886 O O . ARG A 1 683 ? 0.734 12.373 -22.014 1.00 84.19 683 ARG A O 1
ATOM 4893 N N . THR A 1 684 ? -0.478 11.589 -20.305 1.00 86.88 684 THR A N 1
ATOM 4894 C CA . THR A 1 684 ? 0.001 12.541 -19.296 1.00 86.88 684 THR A CA 1
ATOM 4895 C C . THR A 1 684 ? -0.376 12.049 -17.901 1.00 86.88 684 THR A C 1
ATOM 4897 O O . THR A 1 684 ? -1.550 11.695 -17.706 1.00 86.88 684 THR A O 1
ATOM 4900 N N . ASP A 1 685 ? 0.518 12.143 -16.917 1.00 83.88 685 ASP A N 1
ATOM 4901 C CA . ASP A 1 685 ? 0.210 11.867 -15.507 1.00 83.88 685 ASP A CA 1
ATOM 4902 C C . ASP A 1 685 ? -0.452 10.472 -15.324 1.00 83.88 685 ASP A C 1
ATOM 4904 O O . ASP A 1 685 ? -0.164 9.517 -16.039 1.00 83.88 685 ASP A O 1
ATOM 4908 N N . CYS A 1 686 ? -1.434 10.342 -14.424 1.00 84.00 686 CYS A N 1
ATOM 4909 C CA . CYS A 1 686 ? -2.163 9.093 -14.164 1.00 84.00 686 CYS A CA 1
ATOM 4910 C C . CYS A 1 686 ? -3.028 8.562 -15.325 1.00 84.00 686 CYS A C 1
ATOM 4912 O O . CYS A 1 686 ? -3.648 7.508 -15.194 1.00 84.00 686 CYS A O 1
ATOM 4914 N N . ALA A 1 687 ? -3.112 9.270 -16.460 1.00 83.31 687 ALA A N 1
ATOM 4915 C CA . ALA A 1 687 ? -3.673 8.690 -17.680 1.00 83.31 687 ALA A CA 1
ATOM 4916 C C . ALA A 1 687 ? -2.650 7.805 -18.415 1.00 83.31 687 ALA A C 1
ATOM 4918 O O . ALA A 1 687 ? -3.048 6.954 -19.228 1.00 83.31 687 ALA A O 1
ATOM 4919 N N . ASP A 1 688 ? -1.356 8.010 -18.148 1.00 82.62 688 ASP A N 1
ATOM 4920 C CA . ASP A 1 688 ? -0.296 7.105 -18.557 1.00 82.62 688 ASP A CA 1
ATOM 4921 C C . ASP A 1 688 ? -0.345 5.780 -17.781 1.00 82.62 688 ASP A C 1
ATOM 4923 O O . ASP A 1 688 ? -0.980 5.649 -16.734 1.00 82.62 688 ASP A O 1
ATOM 4927 N N . ARG A 1 689 ? 0.249 4.738 -18.363 1.00 84.06 689 ARG A N 1
ATOM 4928 C CA . ARG A 1 689 ? 0.393 3.445 -17.703 1.00 84.06 689 ARG A CA 1
ATOM 4929 C C . ARG A 1 689 ? 1.627 3.400 -16.808 1.00 84.06 689 ARG A C 1
ATOM 4931 O O . ARG A 1 689 ? 1.576 2.721 -15.786 1.00 84.06 689 ARG A O 1
ATOM 4938 N N . ASP A 1 690 ? 2.714 4.028 -17.209 1.00 83.81 690 ASP A N 1
ATOM 4939 C CA . ASP A 1 690 ? 4.014 3.809 -16.595 1.00 83.81 690 ASP A CA 1
ATOM 4940 C C . ASP A 1 690 ? 4.166 4.671 -15.326 1.00 83.81 690 ASP A C 1
ATOM 4942 O O . ASP A 1 690 ? 4.817 4.250 -14.374 1.00 83.81 690 ASP A O 1
ATOM 4946 N N . CYS A 1 691 ? 3.352 5.728 -15.208 1.00 83.94 691 CYS A N 1
ATOM 4947 C CA . CYS A 1 691 ? 3.020 6.384 -13.942 1.00 83.94 691 CYS A CA 1
ATOM 4948 C C . CYS A 1 691 ? 2.291 5.503 -12.903 1.00 83.94 691 CYS A C 1
ATOM 4950 O O . CYS A 1 691 ? 2.203 5.906 -11.745 1.00 83.94 691 CYS A O 1
ATOM 4952 N N . VAL A 1 692 ? 1.722 4.337 -13.243 1.00 83.06 692 VAL A N 1
ATOM 4953 C CA . VAL A 1 692 ? 0.912 3.553 -12.285 1.00 83.06 692 VAL A CA 1
ATOM 4954 C C . VAL A 1 692 ? 1.786 2.970 -11.168 1.00 83.06 692 VAL A C 1
ATOM 4956 O O . VAL A 1 692 ? 2.613 2.093 -11.405 1.00 83.06 692 VAL A O 1
ATOM 4959 N N . GLY A 1 693 ? 1.532 3.413 -9.935 1.00 76.00 693 GLY A N 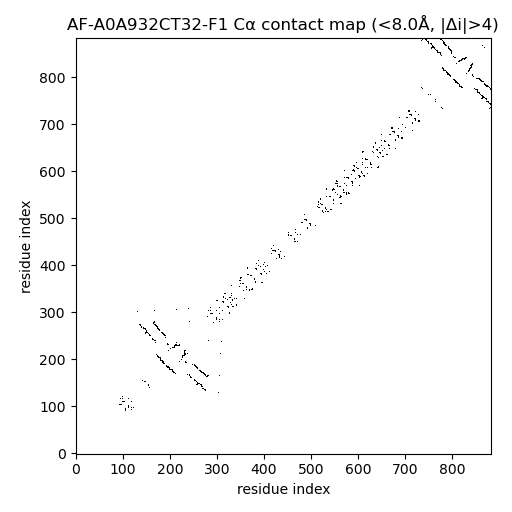1
ATOM 4960 C CA . GLY A 1 693 ? 2.338 3.136 -8.743 1.00 76.00 693 GLY A CA 1
ATOM 4961 C C . GLY A 1 693 ? 3.355 4.234 -8.410 1.00 76.00 693 GLY A C 1
ATOM 4962 O O . GLY A 1 693 ? 4.003 4.155 -7.370 1.00 76.00 693 GLY A O 1
ATOM 4963 N N . LEU A 1 694 ? 3.490 5.266 -9.248 1.00 77.81 694 LEU A N 1
ATOM 4964 C CA . LEU A 1 694 ? 4.428 6.373 -9.054 1.00 77.81 694 LEU A CA 1
ATOM 4965 C C . LEU A 1 694 ? 3.715 7.621 -8.519 1.00 77.81 694 LEU A C 1
ATOM 4967 O O . LEU A 1 694 ? 2.540 7.877 -8.805 1.00 77.81 694 LEU A O 1
ATOM 4971 N N . GLY A 1 695 ? 4.425 8.398 -7.696 1.00 70.06 695 GLY A N 1
ATOM 4972 C CA . GLY A 1 695 ? 3.829 9.527 -6.993 1.00 70.06 695 GLY A CA 1
ATOM 4973 C C . GLY A 1 695 ? 4.607 10.032 -5.782 1.00 70.06 695 GLY A C 1
ATOM 4974 O O . GLY A 1 695 ? 5.770 9.695 -5.573 1.00 70.06 695 GLY A O 1
ATOM 4975 N N . TRP A 1 696 ? 3.936 10.860 -4.978 1.00 60.34 696 TRP A N 1
ATOM 4976 C CA . TRP A 1 696 ? 4.469 11.423 -3.734 1.00 60.34 696 TRP A CA 1
ATOM 4977 C C . TRP A 1 696 ? 3.409 11.371 -2.624 1.00 60.34 696 TRP A C 1
ATOM 4979 O O . TRP A 1 696 ? 2.522 12.224 -2.617 1.00 60.34 696 TRP A O 1
ATOM 4989 N N . ASP A 1 697 ? 3.555 10.464 -1.650 1.00 59.94 697 ASP A N 1
ATOM 4990 C CA . ASP A 1 697 ? 2.880 10.500 -0.330 1.00 59.94 697 ASP A CA 1
ATOM 4991 C C . ASP A 1 697 ? 1.334 10.361 -0.402 1.00 59.94 697 ASP A C 1
ATOM 4993 O O . ASP A 1 697 ? 0.787 9.293 -0.160 1.00 59.94 697 ASP A O 1
ATOM 4997 N N . PHE A 1 698 ? 0.631 11.410 -0.842 1.00 54.25 698 PHE A N 1
ATOM 4998 C CA . PHE A 1 698 ? -0.830 11.485 -1.034 1.00 54.25 698 PHE A CA 1
ATOM 4999 C C . PHE A 1 698 ? -1.213 11.859 -2.481 1.00 54.25 698 PHE A C 1
ATOM 5001 O O . PHE A 1 698 ? -2.195 12.563 -2.713 1.00 54.25 698 PHE A O 1
ATOM 5008 N N . MET A 1 699 ? -0.359 11.509 -3.446 1.00 66.12 699 MET A N 1
ATOM 5009 C CA . MET A 1 699 ? -0.530 11.777 -4.879 1.00 66.12 699 MET A CA 1
ATOM 5010 C C . MET A 1 699 ? 0.130 10.650 -5.682 1.00 66.12 699 MET A C 1
ATOM 5012 O O . MET A 1 699 ? 1.196 10.849 -6.268 1.00 66.12 699 MET A O 1
ATOM 5016 N N . ILE A 1 700 ? -0.461 9.455 -5.659 1.00 79.06 700 ILE A N 1
ATOM 5017 C CA . ILE A 1 700 ? 0.021 8.260 -6.372 1.00 79.06 700 ILE A CA 1
ATOM 5018 C C . ILE A 1 700 ? -0.978 7.922 -7.476 1.00 79.06 700 ILE A C 1
ATOM 5020 O O . ILE A 1 700 ? -2.183 7.935 -7.239 1.00 79.06 700 ILE A O 1
ATOM 5024 N N . CYS A 1 701 ? -0.494 7.637 -8.683 1.00 81.94 701 CYS A N 1
ATOM 5025 C CA . CYS A 1 701 ? -1.359 7.206 -9.777 1.00 81.94 701 CYS A CA 1
ATOM 5026 C C . CYS A 1 701 ? -1.705 5.716 -9.640 1.00 81.94 701 CYS A C 1
ATOM 5028 O O . CYS A 1 701 ? -0.824 4.873 -9.479 1.00 81.94 701 CYS A O 1
ATOM 5030 N N . GLU A 1 702 ? -2.983 5.364 -9.740 1.00 79.56 702 GLU A N 1
ATOM 5031 C CA . GLU A 1 702 ? -3.506 4.034 -9.428 1.00 79.56 702 GLU A CA 1
ATOM 5032 C C . GLU A 1 702 ? -4.226 3.405 -10.631 1.00 79.56 702 GLU A C 1
ATOM 5034 O O . GLU A 1 702 ? -4.834 4.075 -11.457 1.00 79.56 702 GLU A O 1
ATOM 5039 N N . ALA A 1 703 ? -4.233 2.071 -10.726 1.00 72.69 703 ALA A N 1
ATOM 5040 C CA . ALA A 1 703 ? -4.981 1.376 -11.784 1.00 72.69 703 ALA A CA 1
ATOM 5041 C C . ALA A 1 703 ? -6.515 1.382 -11.572 1.00 72.69 703 ALA A C 1
ATOM 5043 O O . ALA A 1 703 ? -7.250 0.917 -12.455 1.00 72.69 703 ALA A O 1
ATOM 5044 N N . ARG A 1 704 ? -6.962 1.789 -10.373 1.00 70.31 704 ARG A N 1
ATOM 5045 C CA . ARG A 1 704 ? -8.333 2.102 -9.921 1.00 70.31 704 ARG A CA 1
ATOM 5046 C C . ARG A 1 704 ? -8.223 2.966 -8.667 1.00 70.31 704 ARG A C 1
ATOM 5048 O O . ARG A 1 704 ? -7.387 2.619 -7.838 1.00 70.31 704 ARG A O 1
ATOM 5055 N N . GLU A 1 705 ? -9.093 3.952 -8.472 1.00 72.88 705 GLU A N 1
ATOM 5056 C CA . GLU A 1 705 ? -9.050 4.785 -7.261 1.00 72.88 705 GLU A CA 1
ATOM 5057 C C . GLU A 1 705 ? -9.263 3.941 -5.980 1.00 72.88 705 GLU A C 1
ATOM 5059 O O . GLU A 1 705 ? -10.308 3.303 -5.778 1.00 72.88 705 GLU A O 1
ATOM 5064 N N . ALA A 1 706 ? -8.224 3.887 -5.145 1.00 66.38 706 ALA A N 1
ATOM 5065 C CA . ALA A 1 706 ? -8.109 3.082 -3.927 1.00 66.38 706 ALA A CA 1
ATOM 5066 C C . ALA A 1 706 ? -7.487 3.869 -2.755 1.00 66.38 706 ALA A C 1
ATOM 5068 O O . ALA A 1 706 ? -7.777 3.561 -1.591 1.00 66.38 706 ALA A O 1
ATOM 5069 N N . THR A 1 707 ? -6.700 4.905 -3.049 1.00 69.62 707 THR A N 1
ATOM 5070 C CA . THR A 1 707 ? -6.278 5.956 -2.116 1.00 69.62 707 THR A CA 1
ATOM 5071 C C . THR A 1 707 ? -7.393 6.995 -2.015 1.00 69.62 707 THR A C 1
ATOM 5073 O O . THR A 1 707 ? -7.467 7.963 -2.759 1.00 69.62 707 THR A O 1
ATOM 5076 N N . CYS A 1 708 ? -8.333 6.749 -1.105 1.00 70.81 708 CYS A N 1
ATOM 5077 C CA . CYS A 1 708 ? -9.580 7.505 -1.013 1.00 70.81 708 CYS A CA 1
ATOM 5078 C C . CYS A 1 708 ? -9.507 8.606 0.049 1.00 70.81 708 CYS A C 1
ATOM 5080 O O . CYS A 1 708 ? -9.168 8.322 1.198 1.00 70.81 708 CYS A O 1
ATOM 5082 N N . ASN A 1 709 ? -10.016 9.804 -0.264 1.00 65.00 709 ASN A N 1
ATOM 5083 C CA . ASN A 1 709 ? -10.006 11.003 0.593 1.00 65.00 709 ASN A CA 1
ATOM 5084 C C . ASN A 1 709 ? -8.686 11.804 0.565 1.00 65.00 709 ASN A C 1
ATOM 5086 O O . ASN A 1 709 ? -8.421 12.555 1.508 1.00 65.00 709 ASN A O 1
ATOM 5090 N N . ASP A 1 710 ? -7.912 11.745 -0.526 1.00 65.94 710 ASP A N 1
ATOM 5091 C CA . ASP A 1 710 ? -6.794 12.668 -0.797 1.00 65.94 710 ASP A CA 1
ATOM 5092 C C . ASP A 1 710 ? -7.232 13.908 -1.618 1.00 65.94 710 ASP A C 1
ATOM 5094 O O . ASP A 1 710 ? -6.781 15.028 -1.351 1.00 65.94 710 ASP A O 1
ATOM 5098 N N . GLY A 1 711 ? -8.285 13.793 -2.435 1.00 67.81 711 GLY A N 1
ATOM 5099 C CA . GLY A 1 711 ? -8.897 14.860 -3.234 1.00 67.81 711 GLY A CA 1
ATOM 5100 C C . GLY A 1 711 ? -8.398 14.956 -4.676 1.00 67.81 711 GLY A C 1
ATOM 5101 O O . GLY A 1 711 ? -8.609 16.004 -5.302 1.00 67.81 711 GLY A O 1
ATOM 5102 N N . PHE A 1 712 ? -7.743 13.910 -5.171 1.00 72.75 712 PHE A N 1
ATOM 5103 C CA . PHE A 1 712 ? -7.223 13.778 -6.528 1.00 72.75 712 PHE A CA 1
ATOM 5104 C C . PHE A 1 712 ? -8.050 12.758 -7.351 1.00 72.75 712 PHE A C 1
ATOM 5106 O O . PHE A 1 712 ? -9.124 12.348 -6.930 1.00 72.75 712 PHE A O 1
ATOM 5113 N N . ASP A 1 713 ? -7.639 12.479 -8.590 1.00 77.69 713 ASP A N 1
ATOM 5114 C CA . ASP A 1 713 ? -8.357 11.661 -9.596 1.00 77.69 713 ASP A CA 1
ATOM 5115 C C . ASP A 1 713 ? -7.385 10.545 -10.008 1.00 77.69 713 ASP A C 1
ATOM 5117 O O . ASP A 1 713 ? -6.796 10.583 -11.090 1.00 77.69 713 ASP A O 1
ATOM 5121 N N . ASN A 1 714 ? -7.068 9.657 -9.057 1.00 80.38 714 ASN A N 1
ATOM 5122 C CA . ASN A 1 714 ? -5.824 8.873 -9.091 1.00 80.38 714 ASN A CA 1
ATOM 5123 C C . ASN A 1 714 ? -5.784 7.809 -10.196 1.00 80.38 714 ASN A C 1
ATOM 5125 O O . ASN A 1 714 ? -4.693 7.419 -10.600 1.00 80.38 714 ASN A O 1
ATOM 5129 N N . ASP A 1 715 ? -6.933 7.381 -10.732 1.00 81.62 715 ASP A N 1
ATOM 5130 C CA . ASP A 1 715 ? -7.018 6.510 -11.919 1.00 81.62 715 ASP A CA 1
ATOM 5131 C C . ASP A 1 715 ? -7.425 7.240 -13.218 1.00 81.62 715 ASP A C 1
ATOM 5133 O O . ASP A 1 715 ? -7.615 6.610 -14.266 1.00 81.62 715 ASP A O 1
ATOM 5137 N N . ALA A 1 716 ? -7.535 8.572 -13.157 1.00 79.94 716 ALA A N 1
ATOM 5138 C CA . ALA A 1 716 ? -7.908 9.467 -14.249 1.00 79.94 716 ALA A CA 1
ATOM 5139 C C . ALA A 1 716 ? -9.255 9.147 -14.952 1.00 79.94 716 ALA A C 1
ATOM 5141 O O . ALA A 1 716 ? -9.459 9.535 -16.115 1.00 79.94 716 ALA A O 1
ATOM 5142 N N . ASP A 1 717 ? -10.207 8.474 -14.283 1.00 81.12 717 ASP A N 1
ATOM 5143 C CA . ASP A 1 717 ? -11.580 8.266 -14.782 1.00 81.12 717 ASP A CA 1
ATOM 5144 C C . ASP A 1 717 ? -12.345 9.596 -14.968 1.00 81.12 717 ASP A C 1
ATOM 5146 O O . ASP A 1 717 ? -13.168 9.732 -15.891 1.00 81.12 717 ASP A O 1
ATOM 5150 N N . GLY A 1 718 ? -12.044 10.609 -14.146 1.00 77.06 718 GLY A N 1
ATOM 5151 C CA . GLY A 1 718 ? -12.799 11.862 -14.058 1.00 77.06 718 GLY A CA 1
ATOM 5152 C C . GLY A 1 718 ? -13.750 11.931 -12.858 1.00 77.06 718 GLY A C 1
ATOM 5153 O O . GLY A 1 718 ? -14.724 12.702 -12.896 1.00 77.06 718 GLY A O 1
ATOM 5154 N N . GLN A 1 719 ? -13.499 11.111 -11.837 1.00 75.19 719 GLN A N 1
ATOM 5155 C CA . GLN A 1 719 ? -14.171 11.058 -10.533 1.00 75.19 719 GLN A CA 1
ATOM 5156 C C . GLN A 1 719 ? -13.110 11.304 -9.429 1.00 75.19 719 GLN A C 1
ATOM 5158 O O . GLN A 1 719 ? -11.959 11.561 -9.759 1.00 75.19 719 GLN A O 1
ATOM 5163 N N . VAL A 1 720 ? -13.516 11.436 -8.159 1.00 75.06 720 VAL A N 1
ATOM 5164 C CA . VAL A 1 720 ? -12.632 11.848 -7.041 1.00 75.06 720 VAL A CA 1
ATOM 5165 C C . VAL A 1 720 ? -13.195 11.338 -5.711 1.00 75.06 720 VAL A C 1
ATOM 5167 O O . VAL A 1 720 ? -14.390 11.519 -5.439 1.00 75.06 720 VAL A O 1
ATOM 5170 N N . ASP A 1 721 ? -12.333 10.839 -4.828 1.00 70.69 721 ASP A N 1
ATOM 5171 C CA . ASP A 1 721 ? -12.642 10.324 -3.495 1.00 70.69 721 ASP A CA 1
ATOM 5172 C C . ASP A 1 721 ? -13.844 9.338 -3.526 1.00 70.69 721 ASP A C 1
ATOM 5174 O O . ASP A 1 721 ? -14.116 8.616 -4.482 1.00 70.69 721 ASP A O 1
ATOM 5178 N N . CYS A 1 722 ? -14.665 9.334 -2.473 1.00 66.38 722 CYS A N 1
ATOM 5179 C CA . CYS A 1 722 ? -15.876 8.520 -2.362 1.00 66.38 722 CYS A CA 1
ATOM 5180 C C . CYS A 1 722 ? -17.027 8.904 -3.334 1.00 66.38 722 CYS A C 1
ATOM 5182 O O . CYS A 1 722 ? -18.152 8.440 -3.118 1.00 66.38 722 CYS A O 1
ATOM 5184 N N . ASP A 1 723 ? -16.810 9.771 -4.337 1.00 65.75 723 ASP A N 1
ATOM 5185 C CA . ASP A 1 723 ? -17.718 9.891 -5.494 1.00 65.75 723 ASP A CA 1
ATOM 5186 C C . ASP A 1 723 ? -17.350 8.881 -6.614 1.00 65.75 723 ASP A C 1
ATOM 5188 O O . ASP A 1 723 ? -18.198 8.624 -7.476 1.00 65.75 723 ASP A O 1
ATOM 5192 N N . ASP A 1 724 ? -16.164 8.250 -6.578 1.00 68.50 724 ASP A N 1
ATOM 5193 C CA . ASP A 1 724 ? -15.758 7.182 -7.504 1.00 68.50 724 ASP A CA 1
ATOM 5194 C C . ASP A 1 724 ? -16.208 5.755 -7.068 1.00 68.50 724 ASP A C 1
ATOM 5196 O O . ASP A 1 724 ? -16.236 5.435 -5.872 1.00 68.50 724 ASP A O 1
ATOM 5200 N N . PRO A 1 725 ? -16.591 4.847 -7.999 1.00 68.12 725 PRO A N 1
ATOM 5201 C CA . PRO A 1 725 ? -16.954 3.462 -7.681 1.00 68.12 725 PRO A CA 1
ATOM 5202 C C . PRO A 1 725 ? -15.822 2.537 -7.190 1.00 68.12 725 PRO A C 1
ATOM 5204 O O . PRO A 1 725 ? -16.142 1.479 -6.638 1.00 68.12 725 PRO A O 1
ATOM 5207 N N . GLY A 1 726 ? -14.551 2.872 -7.413 1.00 67.44 726 GLY A N 1
ATOM 5208 C CA . GLY A 1 726 ? -13.364 2.187 -6.894 1.00 67.44 726 GLY A CA 1
ATOM 5209 C C . GLY A 1 726 ? -13.294 2.278 -5.372 1.00 67.44 726 GLY A C 1
ATOM 5210 O O . GLY A 1 726 ? -13.296 1.240 -4.700 1.00 67.44 726 GLY A O 1
ATOM 5211 N N . CYS A 1 727 ? -13.451 3.493 -4.838 1.00 70.75 727 CYS A N 1
ATOM 5212 C CA . CYS A 1 727 ? -13.424 3.853 -3.413 1.00 70.75 727 CYS A CA 1
ATOM 5213 C C . CYS A 1 727 ? -14.538 3.257 -2.520 1.00 70.75 727 CYS A C 1
ATOM 5215 O O . CYS A 1 727 ? -14.781 3.696 -1.393 1.00 70.75 727 CYS A O 1
ATOM 5217 N N . SER A 1 728 ? -15.214 2.205 -2.982 1.00 55.94 728 SER A N 1
ATOM 5218 C CA . SER A 1 728 ? -16.353 1.558 -2.324 1.00 55.94 728 SER A CA 1
ATOM 5219 C C . SER A 1 728 ? -16.058 0.841 -0.993 1.00 55.94 728 SER A C 1
ATOM 5221 O O . SER A 1 728 ? -17.015 0.441 -0.323 1.00 55.94 728 SER A O 1
ATOM 5223 N N . THR A 1 729 ? -14.786 0.678 -0.600 1.00 46.69 729 THR A N 1
ATOM 5224 C CA . THR A 1 729 ? -14.373 -0.057 0.616 1.00 46.69 729 THR A CA 1
ATOM 5225 C C . THR A 1 729 ? -13.440 0.685 1.578 1.00 46.69 729 THR A C 1
ATOM 5227 O O . THR A 1 729 ? -13.433 0.312 2.742 1.00 46.69 729 THR A O 1
ATOM 5230 N N . ARG A 1 730 ? -12.684 1.714 1.155 1.00 50.44 730 ARG A N 1
ATOM 5231 C CA . ARG A 1 730 ? -11.692 2.412 2.016 1.00 50.44 730 ARG A CA 1
ATOM 5232 C C . ARG A 1 730 ? -12.179 3.727 2.651 1.00 50.44 730 ARG A C 1
ATOM 5234 O O . ARG A 1 730 ? -11.481 4.300 3.478 1.00 50.44 730 ARG A O 1
ATOM 5241 N N . CYS A 1 731 ? -13.392 4.196 2.345 1.00 56.59 731 CYS A N 1
ATOM 5242 C CA . CYS A 1 731 ? -13.992 5.368 3.005 1.00 56.59 731 CYS A CA 1
ATOM 5243 C C . CYS A 1 731 ? -14.524 5.051 4.425 1.00 56.59 731 CYS A C 1
ATOM 5245 O O . CYS A 1 731 ? -15.712 5.235 4.702 1.00 56.59 731 CYS A O 1
ATOM 5247 N N . GLU A 1 732 ? -13.659 4.547 5.312 1.00 49.84 732 GLU A N 1
ATOM 5248 C CA . GLU A 1 732 ? -14.008 4.137 6.684 1.00 49.84 732 GLU A CA 1
ATOM 5249 C C . GLU A 1 732 ? -14.171 5.324 7.646 1.00 49.84 732 GLU A C 1
ATOM 5251 O O . GLU A 1 732 ? -15.010 5.259 8.541 1.00 49.84 732 GLU A O 1
ATOM 5256 N N . SER A 1 733 ? -13.475 6.445 7.412 1.00 54.28 733 SER A N 1
ATOM 5257 C CA . SER A 1 733 ? -13.774 7.744 8.032 1.00 54.28 733 SER A CA 1
ATOM 5258 C C . SER A 1 733 ? -14.033 8.794 6.940 1.00 54.28 733 SER A C 1
ATOM 5260 O O . SER A 1 733 ? -13.188 8.984 6.069 1.00 54.28 733 SER A O 1
ATOM 5262 N N . PRO A 1 734 ? -15.191 9.481 6.925 1.00 62.06 734 PRO A N 1
ATOM 5263 C CA . PRO A 1 734 ? -15.575 10.403 5.855 1.00 62.06 734 PRO A CA 1
ATOM 5264 C C . PRO A 1 734 ? -15.220 11.873 6.158 1.00 62.06 734 PRO A C 1
ATOM 5266 O O . PRO A 1 734 ? -15.815 12.774 5.550 1.00 62.06 734 PRO A O 1
ATOM 5269 N N . LEU A 1 735 ? -14.327 12.100 7.127 1.00 68.94 735 LEU A N 1
ATOM 5270 C CA . LEU A 1 735 ? -13.841 13.394 7.619 1.00 68.94 735 LEU A CA 1
ATOM 5271 C C . LEU A 1 735 ? -12.385 13.626 7.195 1.00 68.94 735 LEU A C 1
ATOM 5273 O O . LEU A 1 735 ? -11.661 12.665 6.945 1.00 68.94 735 LEU A O 1
ATOM 5277 N N . ARG A 1 736 ? -11.925 14.883 7.199 1.00 68.19 736 ARG A N 1
ATOM 5278 C CA . ARG A 1 736 ? -10.486 15.198 7.117 1.00 68.19 736 ARG A CA 1
ATOM 5279 C C . ARG A 1 736 ? -10.081 16.095 8.282 1.00 68.19 736 ARG A C 1
ATOM 5281 O O . ARG A 1 736 ? -10.459 17.262 8.314 1.00 68.19 736 ARG A O 1
ATOM 5288 N N . CYS A 1 737 ? -9.320 15.549 9.227 1.00 72.81 737 CYS A N 1
ATOM 5289 C CA . CYS A 1 737 ? -8.909 16.267 10.433 1.00 72.81 737 CYS A CA 1
ATOM 5290 C C . CYS A 1 737 ? -7.781 17.272 10.143 1.00 72.81 737 CYS A C 1
ATOM 5292 O O . CYS A 1 737 ? -6.886 16.986 9.346 1.00 72.81 737 CYS A O 1
ATOM 5294 N N . ASP A 1 738 ? -7.786 18.431 10.811 1.00 75.50 738 ASP A N 1
ATOM 5295 C CA . ASP A 1 738 ? -6.680 19.394 10.719 1.00 75.50 738 ASP A CA 1
ATOM 5296 C C . ASP A 1 738 ? -5.373 18.794 11.301 1.00 75.50 738 ASP A C 1
ATOM 5298 O O . ASP A 1 738 ? -5.381 17.941 12.192 1.00 75.50 738 ASP A O 1
ATOM 5302 N N . ALA A 1 739 ? -4.213 19.223 10.793 1.00 64.69 739 ALA A N 1
ATOM 5303 C CA . ALA A 1 739 ? -2.932 18.568 11.088 1.00 64.69 739 ALA A CA 1
ATOM 5304 C C . ALA A 1 739 ? -2.553 18.601 12.588 1.00 64.69 739 ALA A C 1
ATOM 5306 O O . ALA A 1 739 ? -2.278 19.666 13.153 1.00 64.69 739 ALA A O 1
ATOM 5307 N N . GLY A 1 740 ? -2.466 17.416 13.206 1.00 66.62 740 GLY A N 1
ATOM 5308 C CA . GLY A 1 740 ? -2.274 17.229 14.652 1.00 66.62 740 GLY A CA 1
ATOM 5309 C C . GLY A 1 740 ? -3.551 16.847 15.417 1.00 66.62 740 GLY A C 1
ATOM 5310 O O . GLY A 1 740 ? -3.526 16.811 16.647 1.00 66.62 740 GLY A O 1
ATOM 5311 N N . CYS A 1 741 ? -4.643 16.568 14.705 1.00 78.12 741 CYS A N 1
ATOM 5312 C CA . CYS A 1 741 ? -5.911 16.070 15.228 1.00 78.12 741 CYS A CA 1
ATOM 5313 C C . CYS A 1 741 ? -6.191 14.667 14.655 1.00 78.12 741 CYS A C 1
ATOM 5315 O O . CYS A 1 741 ? -5.828 14.388 13.515 1.00 78.12 741 CYS A O 1
ATOM 5317 N N . SER A 1 742 ? -6.815 13.781 15.436 1.00 78.25 742 SER A N 1
ATOM 5318 C CA . SER A 1 742 ? -7.020 12.364 15.079 1.00 78.25 742 SER A CA 1
ATOM 5319 C C . SER A 1 742 ? -8.490 12.049 14.791 1.00 78.25 742 SER A C 1
ATOM 5321 O O . SER A 1 742 ? -9.384 12.680 15.359 1.00 78.25 742 SER A O 1
ATOM 5323 N N . SER A 1 743 ? -8.739 11.065 13.924 1.00 79.06 743 SER A N 1
ATOM 5324 C CA . SER A 1 743 ? -10.074 10.570 13.553 1.00 79.06 743 SER A CA 1
ATOM 5325 C C . SER A 1 743 ? -10.465 9.369 14.419 1.00 79.06 743 SER A C 1
ATOM 5327 O O . SER A 1 743 ? -9.695 8.421 14.523 1.00 79.06 743 SER A O 1
ATOM 5329 N N . VAL A 1 744 ? -11.673 9.372 14.988 1.00 76.44 744 VAL A N 1
ATOM 5330 C CA . VAL A 1 744 ? -12.252 8.243 15.740 1.00 76.44 744 VAL A CA 1
ATOM 5331 C C . VAL A 1 744 ? -13.676 7.974 15.263 1.00 76.44 744 VAL A C 1
ATOM 5333 O O . VAL A 1 744 ? -14.434 8.908 14.984 1.00 76.44 744 VAL A O 1
ATOM 5336 N N . VAL A 1 745 ? -14.050 6.695 15.195 1.00 82.19 745 VAL A N 1
ATOM 5337 C CA . VAL A 1 745 ? -15.412 6.246 14.883 1.00 82.19 745 VAL A CA 1
ATOM 5338 C C . VAL A 1 745 ? -16.045 5.645 16.132 1.00 82.19 745 VAL A C 1
ATOM 5340 O O . VAL A 1 745 ? -15.484 4.745 16.747 1.00 82.19 745 VAL A O 1
ATOM 5343 N N . PHE A 1 746 ? -17.235 6.120 16.482 1.00 77.62 746 PHE A N 1
ATOM 5344 C CA . PHE A 1 746 ? -18.074 5.537 17.521 1.00 77.62 746 PHE A CA 1
ATOM 5345 C C . PHE A 1 746 ? -19.266 4.831 16.878 1.00 77.62 746 PHE A C 1
ATOM 5347 O O . PHE A 1 746 ? -19.998 5.443 16.098 1.00 77.62 746 PHE A O 1
ATOM 5354 N N . ASP A 1 747 ? -19.476 3.567 17.235 1.00 81.44 747 ASP A N 1
ATOM 5355 C CA . ASP A 1 747 ? -20.726 2.843 17.003 1.00 81.44 747 ASP A CA 1
ATOM 5356 C C . ASP A 1 747 ? -21.532 2.814 18.309 1.00 81.44 747 ASP A C 1
ATOM 5358 O O . ASP A 1 747 ? -20.959 2.716 19.395 1.00 81.44 747 ASP A O 1
ATOM 5362 N N . ALA A 1 748 ? -22.851 2.954 18.210 1.00 71.94 748 ALA A N 1
ATOM 5363 C CA . ALA A 1 748 ? -23.741 3.096 19.358 1.00 71.94 748 ALA A CA 1
ATOM 5364 C C . ALA A 1 748 ? -25.003 2.216 19.282 1.00 71.94 748 ALA A C 1
ATOM 5366 O O . ALA A 1 748 ? -25.886 2.356 20.134 1.00 71.94 748 ALA A O 1
ATOM 5367 N N . VAL A 1 749 ? -25.142 1.345 18.268 1.00 71.19 749 VAL A N 1
ATOM 5368 C CA . VAL A 1 749 ? -26.346 0.507 18.079 1.00 71.19 749 VAL A CA 1
ATOM 5369 C C . VAL A 1 749 ? -25.988 -0.915 17.622 1.00 71.19 749 VAL A C 1
ATOM 5371 O O . VAL A 1 749 ? -26.170 -1.277 16.462 1.00 71.19 749 VAL A O 1
ATOM 5374 N N . ASP A 1 750 ? -25.585 -1.766 18.571 1.00 56.00 750 ASP A N 1
ATOM 5375 C CA . ASP A 1 750 ? -25.395 -3.211 18.338 1.00 56.00 750 ASP A CA 1
ATOM 5376 C C . ASP A 1 750 ? -26.698 -3.956 17.964 1.00 56.00 750 ASP A C 1
ATOM 5378 O O . ASP A 1 750 ? -26.668 -4.995 17.301 1.00 56.00 750 ASP A O 1
ATOM 5382 N N . ASP A 1 751 ? -27.856 -3.466 18.434 1.00 70.62 751 ASP A N 1
ATOM 5383 C CA . ASP A 1 751 ? -29.148 -4.167 18.365 1.00 70.62 751 ASP A CA 1
ATOM 5384 C C . ASP A 1 751 ? -30.299 -3.171 18.031 1.00 70.62 751 ASP A C 1
ATOM 5386 O O . ASP A 1 751 ? -30.481 -2.186 18.755 1.00 70.62 751 ASP A O 1
ATOM 5390 N N . PRO A 1 752 ? -31.101 -3.368 16.957 1.00 85.44 752 PRO A N 1
ATOM 5391 C CA . PRO A 1 752 ? -31.998 -2.328 16.426 1.00 85.44 752 PRO A CA 1
ATOM 5392 C C . PRO A 1 752 ? -33.084 -1.772 17.373 1.00 85.44 752 PRO A C 1
ATOM 5394 O O . PRO A 1 752 ? -33.982 -2.483 17.845 1.00 85.44 752 PRO A O 1
ATOM 5397 N N . ILE A 1 753 ? -33.092 -0.446 17.551 1.00 87.62 753 ILE A N 1
ATOM 5398 C CA . ILE A 1 753 ? -33.965 0.289 18.483 1.00 87.62 753 ILE A CA 1
ATOM 5399 C C . ILE A 1 753 ? -35.310 0.635 17.821 1.00 87.62 753 ILE A C 1
ATOM 5401 O O . ILE A 1 753 ? -35.376 1.333 16.811 1.00 87.62 753 ILE A O 1
ATOM 5405 N N . ALA A 1 754 ? -36.428 0.178 18.396 1.00 90.38 754 ALA A N 1
ATOM 5406 C CA . ALA A 1 754 ? -37.755 0.281 17.774 1.00 90.38 754 ALA A CA 1
ATOM 5407 C C . ALA A 1 754 ? -38.454 1.653 17.943 1.00 90.38 754 ALA A C 1
ATOM 5409 O O . ALA A 1 754 ? -38.800 2.054 19.055 1.00 90.38 754 ALA A O 1
ATOM 5410 N N . ILE A 1 755 ? -38.797 2.304 16.824 1.00 93.19 755 ILE A N 1
ATOM 5411 C CA . ILE A 1 755 ? -39.473 3.615 16.747 1.00 93.19 755 ILE A CA 1
ATOM 5412 C C . ILE A 1 755 ? -41.017 3.442 16.777 1.00 93.19 755 ILE A C 1
ATOM 5414 O O . ILE A 1 755 ? -41.575 2.783 15.886 1.00 93.19 755 ILE A O 1
ATOM 5418 N N . PRO A 1 756 ? -41.747 4.013 17.765 1.00 87.62 756 PRO A N 1
ATOM 5419 C CA . PRO A 1 756 ? -43.177 3.737 17.983 1.00 87.62 756 PRO A CA 1
ATOM 5420 C C . PRO A 1 756 ? -44.184 4.762 17.396 1.00 87.62 756 PRO A C 1
ATOM 5422 O O . PRO A 1 756 ? -44.013 5.970 17.522 1.00 87.62 756 PRO A O 1
ATOM 5425 N N . ASP A 1 757 ? -45.335 4.253 16.915 1.00 84.50 757 ASP A N 1
ATOM 5426 C CA . ASP A 1 757 ? -46.539 4.958 16.385 1.00 84.50 757 ASP A CA 1
ATOM 5427 C C . ASP A 1 757 ? -47.274 5.835 17.435 1.00 84.50 757 ASP A C 1
ATOM 5429 O O . ASP A 1 757 ? -48.432 5.565 17.796 1.00 84.50 757 ASP A O 1
ATOM 5433 N N . ASN A 1 758 ? -46.598 6.804 18.069 1.00 80.81 758 ASN A N 1
ATOM 5434 C CA . ASN A 1 758 ? -47.191 7.560 19.181 1.00 80.81 758 ASN A CA 1
ATOM 5435 C C . ASN A 1 758 ? -46.594 8.945 19.542 1.00 80.81 758 ASN A C 1
ATOM 5437 O O . ASN A 1 758 ? -47.028 9.479 20.572 1.00 80.81 758 ASN A O 1
ATOM 5441 N N . ASN A 1 759 ? -45.672 9.541 18.770 1.00 82.12 759 ASN A N 1
ATOM 5442 C CA . ASN A 1 759 ? -44.964 10.779 19.155 1.00 82.12 759 ASN A CA 1
ATOM 5443 C C . ASN A 1 759 ? -44.199 10.613 20.493 1.00 82.12 759 ASN A C 1
ATOM 5445 O O . ASN A 1 759 ? -44.323 11.428 21.413 1.00 82.12 759 ASN A O 1
ATOM 5449 N N . THR A 1 760 ? -43.418 9.540 20.613 1.00 87.56 760 THR A N 1
ATOM 5450 C CA . THR A 1 760 ? -42.394 9.362 21.658 1.00 87.56 760 THR A CA 1
ATOM 5451 C C . THR A 1 760 ? -41.031 9.447 20.989 1.00 87.56 760 THR A C 1
ATOM 5453 O O . THR A 1 760 ? -40.856 8.885 19.912 1.00 87.56 760 THR A O 1
ATOM 5456 N N . ILE A 1 761 ? -40.112 10.181 21.612 1.00 88.31 761 ILE A N 1
ATOM 5457 C CA . ILE A 1 761 ? -38.703 10.207 21.221 1.00 88.31 761 ILE A CA 1
ATOM 5458 C C . ILE A 1 761 ? -38.087 8.882 21.677 1.00 88.31 761 ILE A C 1
ATOM 5460 O O . ILE A 1 761 ? -38.406 8.408 22.772 1.00 88.31 761 ILE A O 1
ATOM 5464 N N . VAL A 1 762 ? -37.271 8.270 20.829 1.00 91.00 762 VAL A N 1
ATOM 5465 C CA . VAL A 1 762 ? -36.337 7.212 21.216 1.00 91.00 762 VAL A CA 1
ATOM 5466 C C . VAL A 1 762 ? -34.921 7.753 21.071 1.00 91.00 762 VAL A C 1
ATOM 5468 O O . VAL A 1 762 ? -34.651 8.538 20.164 1.00 91.00 762 VAL A O 1
ATOM 5471 N N . GLU A 1 763 ? -34.062 7.360 21.999 1.00 89.62 763 GLU A N 1
ATOM 5472 C CA . GLU A 1 763 ? -32.701 7.863 22.167 1.00 89.62 763 GLU A CA 1
ATOM 5473 C C . GLU A 1 763 ? -31.721 6.705 21.908 1.00 89.62 763 GLU A C 1
ATOM 5475 O O . GLU A 1 763 ? -31.973 5.578 22.344 1.00 89.62 763 GLU A O 1
ATOM 5480 N N . ALA A 1 764 ? -30.632 6.978 21.190 1.00 86.88 764 ALA A N 1
ATOM 5481 C CA . ALA A 1 764 ? -29.448 6.121 21.098 1.00 86.88 764 ALA A CA 1
ATOM 5482 C C . ALA A 1 764 ? -28.244 6.960 21.539 1.00 86.88 764 ALA A C 1
ATOM 5484 O O . ALA A 1 764 ? -28.050 8.048 20.998 1.00 86.88 764 ALA A O 1
ATOM 5485 N N . GLU A 1 765 ? -27.484 6.520 22.543 1.00 86.81 765 GLU A N 1
ATOM 5486 C CA . GLU A 1 765 ? -26.463 7.351 23.194 1.00 86.81 765 GLU A CA 1
ATOM 5487 C C . GLU A 1 765 ? -25.186 6.583 23.541 1.00 86.81 765 GLU A C 1
ATOM 5489 O O . GLU A 1 765 ? -25.232 5.410 23.906 1.00 86.81 765 GLU A O 1
ATOM 5494 N N . PHE A 1 766 ? -24.053 7.283 23.479 1.00 80.06 766 PHE A N 1
ATOM 5495 C CA . PHE A 1 766 ? -22.754 6.821 23.967 1.00 80.06 766 PHE A CA 1
ATOM 5496 C C . PHE A 1 766 ? -22.012 7.970 24.666 1.00 80.06 766 PHE A C 1
ATOM 5498 O O . PHE A 1 766 ? -22.404 9.139 24.566 1.00 80.06 766 PHE A O 1
ATOM 5505 N N . PHE A 1 767 ? -20.931 7.647 25.378 1.00 77.62 767 PHE A N 1
ATOM 5506 C CA . PHE A 1 767 ? -20.061 8.634 26.013 1.00 77.62 767 PHE A CA 1
ATOM 5507 C C . PHE A 1 767 ? -18.680 8.635 25.353 1.00 77.62 767 PHE A C 1
ATOM 5509 O O . PHE A 1 767 ? -17.968 7.636 25.389 1.00 77.62 767 PHE A O 1
ATOM 5516 N N . SER A 1 768 ? -18.287 9.768 24.775 1.00 80.31 768 SER A N 1
ATOM 5517 C CA . SER A 1 768 ? -16.913 10.003 24.336 1.00 80.31 768 SER A CA 1
ATOM 5518 C C . SER A 1 768 ? -16.045 10.371 25.541 1.00 80.31 768 SER A C 1
ATOM 5520 O O . SER A 1 768 ? -16.389 11.272 26.311 1.00 80.31 768 SER A O 1
ATOM 5522 N N . TYR A 1 769 ? -14.898 9.708 25.677 1.00 76.88 769 TYR A N 1
ATOM 5523 C CA . TYR A 1 769 ? -13.897 9.975 26.717 1.00 76.88 769 TYR A CA 1
ATOM 5524 C C . TYR A 1 769 ? -12.729 10.853 26.225 1.00 76.88 769 TYR A C 1
ATOM 5526 O O . TYR A 1 769 ? -11.834 11.166 27.007 1.00 76.88 769 TYR A O 1
ATOM 5534 N N . LEU A 1 770 ? -12.729 11.262 24.949 1.00 77.62 770 LEU A N 1
ATOM 5535 C CA . LEU A 1 770 ? -11.591 11.915 24.293 1.00 77.62 770 LEU A CA 1
ATOM 5536 C C . LEU A 1 770 ? -11.302 13.305 24.888 1.00 77.62 770 LEU A C 1
ATOM 5538 O O . LEU A 1 770 ? -12.083 14.245 24.718 1.00 77.62 770 LEU A O 1
ATOM 5542 N N . GLU A 1 771 ? -10.165 13.459 25.574 1.00 79.19 771 GLU A N 1
ATOM 5543 C CA . GLU A 1 771 ? -9.693 14.780 25.999 1.00 79.19 771 GLU A CA 1
ATOM 5544 C C . GLU A 1 771 ? -9.220 15.586 24.777 1.00 79.19 771 GLU A C 1
ATOM 5546 O O . GLU A 1 771 ? -8.410 15.116 23.982 1.00 79.19 771 GLU A O 1
ATOM 5551 N N . GLY A 1 772 ? -9.754 16.801 24.626 1.00 84.00 772 GLY A N 1
ATOM 5552 C CA . GLY A 1 772 ? -9.484 17.675 23.486 1.00 84.00 772 GLY A CA 1
ATOM 5553 C C . GLY A 1 772 ? -10.711 18.483 23.056 1.00 84.00 772 GLY A C 1
ATOM 5554 O O . GLY A 1 772 ? -11.717 18.562 23.776 1.00 84.00 772 GLY A O 1
ATOM 5555 N N . THR A 1 773 ? -10.640 19.075 21.864 1.00 91.00 773 THR A N 1
ATOM 5556 C CA . THR A 1 773 ? -11.761 19.753 21.190 1.00 91.00 773 THR A CA 1
ATOM 5557 C C . THR A 1 773 ? -12.128 19.101 19.863 1.00 91.00 773 THR A C 1
ATOM 5559 O O . THR A 1 773 ? -11.257 18.594 19.163 1.00 91.00 773 THR A O 1
ATOM 5562 N N . ILE A 1 774 ? -13.411 19.166 19.509 1.00 89.88 774 ILE A N 1
ATOM 5563 C CA . ILE A 1 774 ? -13.955 18.723 18.222 1.00 89.88 774 ILE A CA 1
ATOM 5564 C C . ILE A 1 774 ? -13.510 19.684 17.114 1.00 89.88 774 ILE A C 1
ATOM 5566 O O . ILE A 1 774 ? -13.631 20.906 17.260 1.00 89.88 774 ILE A O 1
ATOM 5570 N N . ASP A 1 775 ? -13.047 19.116 16.005 1.00 88.38 775 ASP A N 1
ATOM 5571 C CA . ASP A 1 775 ? -12.668 19.816 14.778 1.00 88.38 775 ASP A CA 1
ATOM 5572 C C . ASP A 1 775 ? -13.779 19.670 13.720 1.00 88.38 775 ASP A C 1
ATOM 5574 O O . ASP A 1 775 ? -14.631 20.556 13.579 1.00 88.38 775 ASP A O 1
ATOM 5578 N N . GLU A 1 776 ? -13.862 18.499 13.079 1.00 89.19 776 GLU A N 1
ATOM 5579 C CA . GLU A 1 776 ? -14.968 18.074 12.208 1.00 89.19 776 GLU A CA 1
ATOM 5580 C C . GLU A 1 776 ? -15.764 16.902 12.828 1.00 89.19 776 GLU A C 1
ATOM 5582 O O . GLU A 1 776 ? -15.268 16.152 13.672 1.00 89.19 776 GLU A O 1
ATOM 5587 N N . LEU A 1 777 ? -17.028 16.761 12.422 1.00 90.56 777 LEU A N 1
ATOM 5588 C CA . LEU A 1 777 ? -17.996 15.792 12.941 1.00 90.56 777 LEU A CA 1
ATOM 5589 C C . LEU A 1 777 ? -18.929 15.348 11.805 1.00 90.56 777 LEU A C 1
ATOM 5591 O O . LEU A 1 777 ? -19.488 16.193 11.100 1.00 90.56 777 LEU A O 1
ATOM 5595 N N . ALA A 1 778 ? -19.159 14.042 11.668 1.00 92.25 778 ALA A N 1
ATOM 5596 C CA . ALA A 1 778 ? -20.169 13.486 10.766 1.00 92.25 778 ALA A CA 1
ATOM 5597 C C . ALA A 1 778 ? -20.968 12.367 11.440 1.00 92.25 778 ALA A C 1
ATOM 5599 O O . ALA A 1 778 ? -20.485 11.694 12.346 1.00 92.25 778 ALA A O 1
ATOM 5600 N N . VAL A 1 779 ? -22.209 12.169 10.996 1.00 94.31 779 VAL A N 1
ATOM 5601 C CA . VAL A 1 779 ? -23.148 11.211 11.601 1.00 94.31 779 VAL A CA 1
ATOM 5602 C C . VAL A 1 779 ? -23.740 10.323 10.516 1.00 94.31 779 VAL A C 1
ATOM 5604 O O . VAL A 1 779 ? -24.450 10.827 9.648 1.00 94.31 779 VAL A O 1
ATOM 5607 N N . GLU A 1 780 ? -23.497 9.014 10.559 1.00 93.81 780 GLU A N 1
ATOM 5608 C CA . GLU A 1 780 ? -24.208 8.057 9.703 1.00 93.81 780 GLU A CA 1
ATOM 5609 C C . GLU A 1 780 ? -25.384 7.423 10.448 1.00 93.81 780 GLU A C 1
ATOM 5611 O O . GLU A 1 780 ? -25.286 7.079 11.624 1.00 93.81 780 GLU A O 1
ATOM 5616 N N . VAL A 1 781 ? -26.507 7.247 9.743 1.00 94.62 781 VAL A N 1
ATOM 5617 C CA . VAL A 1 781 ? -27.658 6.481 10.235 1.00 94.62 781 VAL A CA 1
ATOM 5618 C C . VAL A 1 781 ? -28.189 5.496 9.191 1.00 94.62 781 VAL A C 1
ATOM 5620 O O . VAL A 1 781 ? -28.286 5.804 7.994 1.00 94.62 781 VAL A O 1
ATOM 5623 N N . THR A 1 782 ? -28.650 4.338 9.666 1.00 94.00 782 THR A N 1
ATOM 5624 C CA . THR A 1 782 ? -29.606 3.479 8.952 1.00 94.00 782 THR A CA 1
ATOM 5625 C C . THR A 1 782 ? -30.889 3.409 9.771 1.00 94.00 782 THR A C 1
ATOM 5627 O O . THR A 1 782 ? -30.889 3.003 10.929 1.00 94.00 782 THR A O 1
ATOM 5630 N N . ILE A 1 783 ? -32.002 3.837 9.174 1.00 95.50 783 ILE A N 1
ATOM 5631 C CA . ILE A 1 783 ? -33.316 3.895 9.821 1.00 95.50 783 ILE A CA 1
ATOM 5632 C C . ILE A 1 783 ? -34.358 3.340 8.850 1.00 95.50 783 ILE A C 1
ATOM 5634 O O . ILE A 1 783 ? -34.717 3.989 7.860 1.00 95.50 783 ILE A O 1
ATOM 5638 N N . THR A 1 784 ? -34.889 2.153 9.137 1.00 95.25 784 THR A N 1
ATOM 5639 C CA . THR A 1 784 ? -36.009 1.582 8.386 1.00 95.25 784 THR A CA 1
ATOM 5640 C C . THR A 1 784 ? -37.321 2.261 8.779 1.00 95.25 784 THR A C 1
ATOM 5642 O O . THR A 1 784 ? -37.841 2.029 9.873 1.00 95.25 784 THR A O 1
ATOM 5645 N N . HIS A 1 785 ? -37.923 3.039 7.866 1.00 93.56 785 HIS A N 1
ATOM 5646 C CA . HIS A 1 785 ? -39.235 3.658 8.089 1.00 93.56 785 HIS A CA 1
ATOM 5647 C C . HIS A 1 785 ? -40.203 3.567 6.887 1.00 93.56 785 HIS A C 1
ATOM 5649 O O . HIS A 1 785 ? -39.810 3.707 5.725 1.00 93.56 785 HIS A O 1
ATOM 5655 N N . PRO A 1 786 ? -41.519 3.349 7.117 1.00 91.69 786 PRO A N 1
ATOM 5656 C CA . PRO A 1 786 ? -42.509 3.314 6.041 1.00 91.69 786 PRO A CA 1
ATOM 5657 C C . PRO A 1 786 ? -42.754 4.646 5.314 1.00 91.69 786 PRO A C 1
ATOM 5659 O O . PRO A 1 786 ? -43.321 4.602 4.219 1.00 91.69 786 PRO A O 1
ATOM 5662 N N . PHE A 1 787 ? -42.387 5.781 5.918 1.00 92.56 787 PHE A N 1
ATOM 5663 C CA . PHE A 1 787 ? -42.577 7.138 5.393 1.00 92.56 787 PHE A CA 1
ATOM 5664 C C . PHE A 1 787 ? -41.583 8.102 6.058 1.00 92.56 787 PHE A C 1
ATOM 5666 O O . PHE A 1 787 ? -41.719 8.403 7.241 1.00 92.56 787 PHE A O 1
ATOM 5673 N N . ASP A 1 788 ? -40.595 8.613 5.333 1.00 92.44 788 ASP A N 1
ATOM 5674 C CA . ASP A 1 788 ? -39.502 9.355 5.997 1.00 92.44 788 ASP A CA 1
ATOM 5675 C C . ASP A 1 788 ? -39.919 10.756 6.474 1.00 92.44 788 ASP A C 1
ATOM 5677 O O . ASP A 1 788 ? -39.385 11.254 7.457 1.00 92.44 788 ASP A O 1
ATOM 5681 N N . ALA A 1 789 ? -40.959 11.346 5.868 1.00 92.19 789 ALA A N 1
ATOM 5682 C CA . ALA A 1 789 ? -41.517 12.635 6.302 1.00 92.19 789 ALA A CA 1
ATOM 5683 C C . ALA A 1 789 ? -42.475 12.523 7.496 1.00 92.19 789 ALA A C 1
ATOM 5685 O O . ALA A 1 789 ? -43.112 13.509 7.850 1.00 92.19 789 ALA A O 1
ATOM 5686 N N . ASP A 1 790 ? -42.614 11.332 8.078 1.00 93.25 790 ASP A N 1
ATOM 5687 C CA . ASP A 1 790 ? -43.246 11.163 9.384 1.00 93.25 790 ASP A CA 1
ATOM 5688 C C . ASP A 1 790 ? -42.189 11.231 10.524 1.00 93.25 790 ASP A C 1
ATOM 5690 O O . ASP A 1 790 ? -42.573 11.278 11.691 1.00 93.25 790 ASP A O 1
ATOM 5694 N N . LEU A 1 791 ? -40.876 11.270 10.214 1.00 94.56 791 LEU A N 1
ATOM 5695 C CA . LEU A 1 791 ? -39.775 11.331 11.190 1.00 94.56 791 LEU A CA 1
ATOM 5696 C C . LEU A 1 791 ? -39.197 12.742 11.395 1.00 94.56 791 LEU A C 1
ATOM 5698 O O . LEU A 1 791 ? -38.886 13.458 10.439 1.00 94.56 791 LEU A O 1
ATOM 5702 N N . ASP A 1 792 ? -38.939 13.056 12.666 1.00 94.75 792 ASP A N 1
ATOM 5703 C CA . ASP A 1 792 ? -37.899 13.999 13.083 1.00 94.75 792 ASP A CA 1
ATOM 5704 C C . ASP A 1 792 ? -36.679 13.199 13.581 1.00 94.75 792 ASP A C 1
ATOM 5706 O O . ASP A 1 792 ? -36.850 12.223 14.322 1.00 94.75 792 ASP A O 1
ATOM 5710 N N . VAL A 1 793 ? -35.479 13.604 13.156 1.00 96.75 793 VAL A N 1
ATOM 5711 C CA . VAL A 1 793 ? -34.169 13.100 13.591 1.00 96.75 793 VAL A CA 1
ATOM 5712 C C . VAL A 1 793 ? -33.295 14.289 13.999 1.00 96.75 793 VAL A C 1
ATOM 5714 O O . VAL A 1 793 ? -32.967 15.159 13.177 1.00 96.75 793 VAL A O 1
ATOM 5717 N N . ASP A 1 794 ? -32.905 14.294 15.265 1.00 95.38 794 ASP A N 1
ATOM 5718 C CA . ASP A 1 794 ? -32.129 15.319 15.952 1.00 95.38 794 ASP A CA 1
ATOM 5719 C C . ASP A 1 794 ? -30.851 14.672 16.532 1.00 95.38 794 ASP A C 1
ATOM 5721 O O . ASP A 1 794 ? -30.831 13.475 16.823 1.00 95.38 794 ASP A O 1
ATOM 5725 N N . PHE A 1 795 ? -29.769 15.440 16.676 1.00 95.62 795 PHE A N 1
ATOM 5726 C CA . PHE A 1 795 ? -28.508 14.965 17.264 1.00 95.62 795 PHE A CA 1
ATOM 5727 C C . PHE A 1 795 ? -28.018 15.959 18.318 1.00 95.62 795 PHE A C 1
ATOM 5729 O O . PHE A 1 795 ? -27.772 17.125 17.995 1.00 95.62 795 PHE A O 1
ATOM 5736 N N . ASP A 1 796 ? -27.868 15.492 19.555 1.00 91.44 796 ASP A N 1
ATOM 5737 C CA . ASP A 1 796 ? -27.355 16.246 20.697 1.00 91.44 796 ASP A CA 1
ATOM 5738 C C . ASP A 1 796 ? -25.912 15.828 21.000 1.00 91.44 796 ASP A C 1
ATOM 5740 O O . ASP A 1 796 ? -25.635 14.687 21.365 1.00 91.44 796 ASP A O 1
ATOM 5744 N N . GLY A 1 797 ? -24.992 16.784 20.855 1.00 83.75 797 GLY A N 1
ATOM 5745 C CA . GLY A 1 797 ? -23.612 16.668 21.321 1.00 83.75 797 GLY A CA 1
ATOM 5746 C C . GLY A 1 797 ? -23.426 17.288 22.715 1.00 83.75 797 GLY A C 1
ATOM 5747 O O . GLY A 1 797 ? -24.385 17.804 23.303 1.00 83.75 797 GLY A O 1
ATOM 5748 N N . PRO A 1 798 ? -22.188 17.328 23.247 1.00 70.00 798 PRO A N 1
ATOM 5749 C CA . PRO A 1 798 ? -21.921 17.598 24.664 1.00 70.00 798 PRO A CA 1
ATOM 5750 C C . PRO A 1 798 ? -22.490 18.902 25.262 1.00 70.00 798 PRO A C 1
ATOM 5752 O O . PRO A 1 798 ? -22.635 18.986 26.486 1.00 70.00 798 PRO A O 1
ATOM 5755 N N . ASN A 1 799 ? -22.839 19.918 24.454 1.00 70.69 799 ASN A N 1
ATOM 5756 C CA . ASN A 1 799 ? -23.484 21.153 24.932 1.00 70.69 799 ASN A CA 1
ATOM 5757 C C . ASN A 1 799 ? -24.840 21.503 24.269 1.00 70.69 799 ASN A C 1
ATOM 5759 O O . ASN A 1 799 ? -25.427 22.531 24.641 1.00 70.69 799 ASN A O 1
ATOM 5763 N N . GLY A 1 800 ? -25.388 20.674 23.367 1.00 77.19 800 GLY A N 1
ATOM 5764 C CA . GLY A 1 800 ? -26.751 20.845 22.833 1.00 77.19 800 GLY A CA 1
ATOM 5765 C C . GLY A 1 800 ? -27.048 20.190 21.476 1.00 77.19 800 GLY A C 1
ATOM 5766 O O . GLY A 1 800 ? -26.183 19.572 20.868 1.00 77.19 800 GLY A O 1
ATOM 5767 N N . GLY A 1 801 ? -28.291 20.367 21.012 1.00 87.25 801 GLY A N 1
ATOM 5768 C CA . GLY A 1 801 ? -28.856 19.665 19.855 1.00 87.25 801 GLY A CA 1
ATOM 5769 C C . GLY A 1 801 ? -28.998 20.451 18.556 1.00 87.25 801 GLY A C 1
ATOM 5770 O O . GLY A 1 801 ? -29.433 21.611 18.547 1.00 87.25 801 GLY A O 1
ATOM 5771 N N . ILE A 1 802 ? -28.713 19.763 17.449 1.00 92.88 802 ILE A N 1
ATOM 5772 C CA . ILE A 1 802 ? -28.935 20.199 16.066 1.00 92.88 802 ILE A CA 1
ATOM 5773 C C . ILE A 1 802 ? -29.991 19.331 15.366 1.00 92.88 802 ILE A C 1
ATOM 5775 O O . ILE A 1 802 ? -30.364 18.257 15.830 1.00 92.88 802 ILE A O 1
ATOM 5779 N N . TRP A 1 803 ? -30.480 19.799 14.216 1.00 93.69 803 TRP A N 1
ATOM 5780 C CA . TRP A 1 803 ? -31.494 19.094 13.426 1.00 93.69 803 TRP A CA 1
ATOM 5781 C C . TRP A 1 803 ? -30.820 18.445 12.219 1.00 93.69 803 TRP A C 1
ATOM 5783 O O . TRP A 1 803 ? -30.382 19.159 11.312 1.00 93.69 803 TRP A O 1
ATOM 5793 N N . LEU A 1 804 ? -30.761 17.111 12.184 1.00 96.06 804 LEU A N 1
ATOM 5794 C CA . LEU A 1 804 ? -30.252 16.391 11.017 1.00 96.06 804 LEU A CA 1
ATOM 5795 C C . LEU A 1 804 ? -31.310 16.400 9.912 1.00 96.06 804 LEU A C 1
ATOM 5797 O O . LEU A 1 804 ? -31.061 16.906 8.814 1.00 96.06 804 LEU A O 1
ATOM 5801 N N . THR A 1 805 ? -32.526 15.929 10.213 1.00 95.88 805 THR A N 1
ATOM 5802 C CA . THR A 1 805 ? -33.634 15.888 9.248 1.00 95.88 805 THR A CA 1
ATOM 5803 C C . THR A 1 805 ? -35.018 15.830 9.906 1.00 95.88 805 THR A C 1
ATOM 5805 O O . THR A 1 805 ? -35.313 14.919 10.663 1.00 95.88 805 THR A O 1
ATOM 5808 N N . HIS A 1 806 ? -35.905 16.759 9.536 1.00 94.31 806 HIS A N 1
ATOM 5809 C CA . HIS A 1 806 ? -37.336 16.812 9.895 1.00 94.31 806 HIS A CA 1
ATOM 5810 C C . HIS A 1 806 ? -38.176 16.873 8.605 1.00 94.31 806 HIS A C 1
ATOM 5812 O O . HIS A 1 806 ? -37.755 17.539 7.655 1.00 94.31 806 HIS A O 1
ATOM 5818 N N . ASP A 1 807 ? -39.367 16.258 8.560 1.00 92.12 807 ASP A N 1
ATOM 5819 C CA . ASP A 1 807 ? -40.366 16.385 7.462 1.00 92.12 807 ASP A CA 1
ATOM 5820 C C . ASP A 1 807 ? -39.885 15.955 6.027 1.00 92.12 807 ASP A C 1
ATOM 5822 O O . ASP A 1 807 ? -40.585 16.191 5.031 1.00 92.12 807 ASP A O 1
ATOM 5826 N N . ASN A 1 808 ? -38.703 15.338 5.858 1.00 90.69 808 ASN A N 1
ATOM 5827 C CA . ASN A 1 808 ? -38.051 15.125 4.543 1.00 90.69 808 ASN A CA 1
ATOM 5828 C C . ASN A 1 808 ? -38.377 13.777 3.856 1.00 90.69 808 ASN A C 1
ATOM 5830 O O . ASN A 1 808 ? -38.983 12.884 4.423 1.00 90.69 808 ASN A O 1
ATOM 5834 N N . GLY A 1 809 ? -38.027 13.612 2.571 1.00 86.06 809 GLY A N 1
ATOM 5835 C CA . GLY A 1 809 ? -38.246 12.364 1.800 1.00 86.06 809 GLY A CA 1
ATOM 5836 C C . GLY A 1 809 ? -39.697 12.116 1.345 1.00 86.06 809 GLY A C 1
ATOM 5837 O O . GLY A 1 809 ? -39.954 11.497 0.306 1.00 86.06 809 GLY A O 1
ATOM 5838 N N . GLY A 1 810 ? -40.674 12.689 2.047 1.00 86.44 810 GLY A N 1
ATOM 5839 C CA . GLY A 1 810 ? -42.073 12.791 1.635 1.00 86.44 810 GLY A CA 1
ATOM 5840 C C . GLY A 1 810 ? -42.856 11.486 1.774 1.00 86.44 810 GLY A C 1
ATOM 5841 O O . GLY A 1 810 ? -43.479 11.228 2.792 1.00 86.44 810 GLY A O 1
ATOM 5842 N N . SER A 1 811 ? -42.910 10.685 0.710 1.00 87.62 811 SER A N 1
ATOM 5843 C CA . SER A 1 811 ? -43.532 9.349 0.756 1.00 87.62 811 SER A CA 1
ATOM 5844 C C . SER A 1 811 ? -42.631 8.280 0.138 1.00 87.62 811 SER A C 1
ATOM 5846 O O . SER A 1 811 ? -43.130 7.361 -0.522 1.00 87.62 811 SER A O 1
ATOM 5848 N N . GLY A 1 812 ? -41.318 8.486 0.254 1.00 88.19 812 GLY A N 1
ATOM 5849 C CA . GLY A 1 812 ? -40.326 7.426 0.136 1.00 88.19 812 GLY A CA 1
ATOM 5850 C C . GLY A 1 812 ? -40.136 6.698 1.466 1.00 88.19 812 GLY A C 1
ATOM 5851 O O . GLY A 1 812 ? -40.964 6.831 2.373 1.00 88.19 812 GLY A O 1
ATOM 5852 N N . ASN A 1 813 ? -39.094 5.876 1.508 1.00 91.50 813 ASN A N 1
ATOM 5853 C CA . ASN A 1 813 ? -38.836 4.905 2.557 1.00 91.50 813 ASN A CA 1
ATOM 5854 C C . ASN A 1 813 ? -37.339 4.787 2.838 1.00 91.50 813 ASN A C 1
ATOM 5856 O O . ASN A 1 813 ? -36.591 4.525 1.897 1.00 91.50 813 ASN A O 1
ATOM 5860 N N . ASN A 1 814 ? -36.994 4.778 4.120 1.00 91.31 814 ASN A N 1
ATOM 5861 C CA . ASN A 1 814 ? -35.698 4.494 4.720 1.00 91.31 814 ASN A CA 1
ATOM 5862 C C . ASN A 1 814 ? -34.610 5.565 4.529 1.00 91.31 814 ASN A C 1
ATOM 5864 O O . ASN A 1 814 ? -34.383 6.103 3.442 1.00 91.31 814 ASN A O 1
ATOM 5868 N N . TYR A 1 815 ? -33.841 5.726 5.604 1.00 95.69 815 TYR A N 1
ATOM 5869 C CA . TYR A 1 815 ? -32.446 6.154 5.580 1.00 95.69 815 TYR A CA 1
ATOM 5870 C C . TYR A 1 815 ? -31.581 4.886 5.589 1.00 95.69 815 TYR A C 1
ATOM 5872 O O . TYR A 1 815 ? -31.884 3.932 6.307 1.00 95.69 815 TYR A O 1
ATOM 5880 N N . THR A 1 816 ? -30.562 4.791 4.741 1.00 90.00 816 THR A N 1
ATOM 5881 C CA . THR A 1 816 ? -29.741 3.576 4.599 1.00 90.00 816 THR A CA 1
ATOM 5882 C C . THR A 1 816 ? -28.311 3.966 4.272 1.00 90.00 816 THR A C 1
ATOM 5884 O O . THR A 1 816 ? -28.063 4.420 3.157 1.00 90.00 816 THR A O 1
ATOM 5887 N N . ARG A 1 817 ? -27.405 3.845 5.255 1.00 89.00 817 ARG A N 1
ATOM 5888 C CA . ARG A 1 817 ? -26.071 4.473 5.226 1.00 89.00 817 ARG A CA 1
ATOM 5889 C C . ARG A 1 817 ? -26.166 5.924 4.733 1.00 89.00 817 ARG A C 1
ATOM 5891 O O . ARG A 1 817 ? -25.691 6.295 3.656 1.00 89.00 817 ARG A O 1
ATOM 5898 N N . THR A 1 818 ? -26.977 6.712 5.445 1.00 93.44 818 THR A N 1
ATOM 5899 C CA . THR A 1 818 ? -27.128 8.149 5.181 1.00 93.44 818 THR A CA 1
ATOM 5900 C C . THR A 1 818 ? -26.147 8.900 6.057 1.00 93.44 818 THR A C 1
ATOM 5902 O O . THR A 1 818 ? -26.384 9.026 7.256 1.00 93.44 818 THR A O 1
ATOM 5905 N N . LEU A 1 819 ? -25.080 9.411 5.449 1.00 92.81 819 LEU A N 1
ATOM 5906 C CA . LEU A 1 819 ? -24.098 10.234 6.137 1.00 92.81 819 LEU A CA 1
ATOM 5907 C C . LEU A 1 819 ? -24.538 11.700 6.125 1.00 92.81 819 LEU A C 1
ATOM 5909 O O . LEU A 1 819 ? -24.677 12.312 5.063 1.00 92.81 819 LEU A O 1
ATOM 5913 N N . PHE A 1 820 ? -24.695 12.280 7.306 1.00 94.81 820 PHE A N 1
ATOM 5914 C CA . PHE A 1 820 ? -24.800 13.716 7.512 1.00 94.81 820 PHE A CA 1
ATOM 5915 C C . PHE A 1 820 ? -23.406 14.310 7.710 1.00 94.81 820 PHE A C 1
ATOM 5917 O O . PHE A 1 820 ? -22.707 13.943 8.650 1.00 94.81 820 PHE A O 1
ATOM 5924 N N . ILE A 1 821 ? -23.015 15.226 6.821 1.00 92.50 821 ILE A N 1
ATOM 5925 C CA . ILE A 1 821 ? -21.740 15.955 6.875 1.00 92.50 821 ILE A CA 1
ATOM 5926 C C . ILE A 1 821 ? -21.880 17.306 6.159 1.00 92.50 821 ILE A C 1
ATOM 5928 O O . ILE A 1 821 ? -22.571 17.411 5.141 1.00 92.50 821 ILE A O 1
ATOM 5932 N N . ASP A 1 822 ? -21.240 18.354 6.678 1.00 90.44 822 ASP A N 1
ATOM 5933 C CA . ASP A 1 822 ? -21.396 19.724 6.163 1.00 90.44 822 ASP A CA 1
ATOM 5934 C C . ASP A 1 822 ? -20.705 19.968 4.809 1.00 90.44 822 ASP A C 1
ATOM 5936 O O . ASP A 1 822 ? -21.115 20.862 4.061 1.00 90.44 822 ASP A O 1
ATOM 5940 N N . SER A 1 823 ? -19.700 19.157 4.469 1.00 86.25 823 SER A N 1
ATOM 5941 C CA . SER A 1 823 ? -18.967 19.201 3.197 1.00 86.25 823 SER A CA 1
ATOM 5942 C C . SER A 1 823 ? -19.746 18.620 2.005 1.00 86.25 823 SER A C 1
ATOM 5944 O O . SER A 1 823 ? -19.474 18.997 0.866 1.00 86.25 823 SER A O 1
ATOM 5946 N N . ALA A 1 824 ? -20.753 17.766 2.239 1.00 84.50 824 ALA A N 1
ATOM 5947 C CA . ALA A 1 824 ? -21.524 17.095 1.184 1.00 84.50 824 ALA A CA 1
ATOM 5948 C C . ALA A 1 824 ? -22.187 18.082 0.206 1.00 84.50 824 ALA A C 1
ATOM 5950 O O . ALA A 1 824 ? -22.648 19.149 0.611 1.00 84.50 824 ALA A O 1
ATOM 5951 N N . ASP A 1 825 ? -22.321 17.741 -1.082 1.00 87.75 825 ASP A N 1
ATOM 5952 C CA . ASP A 1 825 ? -22.796 18.731 -2.065 1.00 87.75 825 ASP A CA 1
ATOM 5953 C C . ASP A 1 825 ? -24.336 18.850 -2.169 1.00 87.75 825 ASP A C 1
ATOM 5955 O O . ASP A 1 825 ? -24.877 19.892 -2.559 1.00 87.75 825 ASP A O 1
ATOM 5959 N N . THR A 1 826 ? -25.085 17.835 -1.719 1.00 89.31 826 THR A N 1
ATOM 5960 C CA . THR A 1 826 ? -26.563 17.843 -1.676 1.00 89.31 826 THR A CA 1
ATOM 5961 C C . THR A 1 826 ? -27.077 18.140 -0.265 1.00 89.31 826 THR A C 1
ATOM 5963 O O . THR A 1 826 ? -26.618 17.553 0.705 1.00 89.31 826 THR A O 1
ATOM 5966 N N . ALA A 1 827 ? -28.059 19.038 -0.114 1.00 93.25 827 ALA A N 1
ATOM 5967 C CA . ALA A 1 827 ? -28.748 19.239 1.169 1.00 93.25 827 ALA A CA 1
ATOM 5968 C C . ALA A 1 827 ? -29.903 18.238 1.332 1.00 93.25 827 ALA A C 1
ATOM 5970 O O . ALA A 1 827 ? -30.629 17.989 0.369 1.00 93.25 827 ALA A O 1
ATOM 5971 N N . ILE A 1 828 ? -30.127 17.714 2.543 1.00 94.94 828 ILE A N 1
ATOM 5972 C CA . ILE A 1 828 ? -31.107 16.637 2.786 1.00 94.94 828 ILE A CA 1
ATOM 5973 C C . ILE A 1 828 ? -32.531 16.970 2.291 1.00 94.94 828 ILE A C 1
ATOM 5975 O O . ILE A 1 828 ? -33.214 16.116 1.728 1.00 94.94 828 ILE A O 1
ATOM 5979 N N . GLY A 1 829 ? -32.951 18.237 2.397 1.00 92.38 829 GLY A N 1
ATOM 5980 C CA . GLY A 1 829 ? -34.261 18.714 1.926 1.00 92.38 829 GLY A CA 1
ATOM 5981 C C . GLY A 1 829 ? -34.414 18.876 0.402 1.00 92.38 829 GLY A C 1
ATOM 5982 O O . GLY A 1 829 ? -35.536 19.067 -0.070 1.00 92.38 829 GLY A O 1
ATOM 5983 N N . ASP A 1 830 ? -33.321 18.800 -0.365 1.00 91.00 830 ASP A N 1
ATOM 5984 C CA . ASP A 1 830 ? -33.331 18.690 -1.835 1.00 91.00 830 ASP A CA 1
ATOM 5985 C C . ASP A 1 830 ? -33.143 17.227 -2.310 1.00 91.00 830 ASP A C 1
ATOM 5987 O O . ASP A 1 830 ? -33.369 16.930 -3.487 1.00 91.00 830 ASP A O 1
ATOM 5991 N N . GLY A 1 831 ? -32.778 16.308 -1.404 1.00 88.88 831 GLY A N 1
ATOM 5992 C CA . GLY A 1 831 ? -32.663 14.869 -1.655 1.00 88.88 831 GLY A CA 1
ATOM 5993 C C . GLY A 1 831 ? -34.013 14.148 -1.797 1.00 88.88 831 GLY A C 1
ATOM 5994 O O . GLY A 1 831 ? -35.088 14.712 -1.573 1.00 88.88 831 GLY A O 1
ATOM 5995 N N . THR A 1 832 ? -33.978 12.866 -2.178 1.00 88.44 832 THR A N 1
ATOM 5996 C CA . THR A 1 832 ? -35.190 12.043 -2.341 1.00 88.44 832 THR A CA 1
ATOM 5997 C C . THR A 1 832 ? -34.982 10.613 -1.871 1.00 88.44 832 THR A C 1
ATOM 5999 O O . THR A 1 832 ? -34.098 9.936 -2.382 1.00 88.44 832 THR A O 1
ATOM 6002 N N . ALA A 1 833 ? -35.865 10.142 -0.991 1.00 87.12 833 ALA A N 1
ATOM 6003 C CA . ALA A 1 833 ? -35.781 8.815 -0.398 1.00 87.12 833 ALA A CA 1
ATOM 6004 C C . ALA A 1 833 ? -35.947 7.637 -1.402 1.00 87.12 833 ALA A C 1
ATOM 6006 O O . ALA A 1 833 ? -36.709 7.776 -2.373 1.00 87.12 833 ALA A O 1
ATOM 6007 N N . PRO A 1 834 ? -35.328 6.457 -1.162 1.00 86.75 834 PRO A N 1
ATOM 6008 C CA . PRO A 1 834 ? -34.494 6.107 -0.001 1.00 86.75 834 PRO A CA 1
ATOM 6009 C C . PRO A 1 834 ? -33.245 6.981 0.085 1.00 86.75 834 PRO A C 1
ATOM 6011 O O . PRO A 1 834 ? -32.615 7.250 -0.935 1.00 86.75 834 PRO A O 1
ATOM 6014 N N . PHE A 1 835 ? -32.937 7.475 1.281 1.00 88.94 835 PHE A N 1
ATOM 6015 C CA . PHE A 1 835 ? -31.741 8.282 1.486 1.00 88.94 835 PHE A CA 1
ATOM 6016 C C . PHE A 1 835 ? -30.537 7.347 1.612 1.00 88.94 835 PHE A C 1
ATOM 6018 O O . PHE A 1 835 ? -30.546 6.408 2.405 1.00 88.94 835 PHE A O 1
ATOM 6025 N N . THR A 1 836 ? -29.535 7.589 0.773 1.00 88.12 836 THR A N 1
ATOM 6026 C CA . THR A 1 836 ? -28.288 6.819 0.666 1.00 88.12 836 THR A CA 1
ATOM 6027 C C . THR A 1 836 ? -27.165 7.777 0.281 1.00 88.12 836 THR A C 1
ATOM 6029 O O . THR A 1 836 ? -27.386 8.603 -0.614 1.00 88.12 836 THR A O 1
ATOM 6032 N N . GLY A 1 837 ? -25.993 7.663 0.908 1.00 82.94 837 GLY A N 1
ATOM 6033 C CA . GLY A 1 837 ? -24.844 8.540 0.652 1.00 82.94 837 GLY A CA 1
ATOM 6034 C C . GLY A 1 837 ? -24.850 9.835 1.476 1.00 82.94 837 GLY A C 1
ATOM 6035 O O . GLY A 1 837 ? -25.572 9.947 2.469 1.00 82.94 837 GLY A O 1
ATOM 6036 N N . ARG A 1 838 ? -24.017 10.803 1.065 1.00 87.62 838 ARG A N 1
ATOM 6037 C CA . ARG A 1 838 ? -23.673 12.018 1.830 1.00 87.62 838 ARG A CA 1
ATOM 6038 C C . ARG A 1 838 ? -24.694 13.154 1.621 1.00 87.62 838 ARG A C 1
ATOM 6040 O O . ARG A 1 838 ? -24.999 13.516 0.484 1.00 87.62 838 ARG A O 1
ATOM 6047 N N . TYR A 1 839 ? -25.175 13.772 2.704 1.00 92.62 839 TYR A N 1
ATOM 6048 C CA . TYR A 1 839 ? -26.078 14.934 2.683 1.00 92.62 839 TYR A CA 1
ATOM 6049 C C . TYR A 1 839 ? -25.697 15.980 3.734 1.00 92.62 839 TYR A C 1
ATOM 6051 O O . TYR A 1 839 ? -25.361 15.642 4.864 1.00 92.62 839 TYR A O 1
ATOM 6059 N N . ARG A 1 840 ? -25.877 17.267 3.416 1.00 94.75 840 ARG A N 1
ATOM 6060 C CA . ARG A 1 840 ? -25.834 18.327 4.435 1.00 94.75 840 ARG A CA 1
ATOM 6061 C C . ARG A 1 840 ? -27.108 18.293 5.293 1.00 94.75 840 ARG A C 1
ATOM 6063 O O . ARG A 1 840 ? -28.202 18.306 4.703 1.00 94.75 840 ARG A O 1
ATOM 6070 N N . PRO A 1 841 ? -26.992 18.287 6.634 1.00 96.31 841 PRO A N 1
ATOM 6071 C CA . PRO A 1 841 ? -28.124 18.358 7.566 1.00 96.31 841 PRO A CA 1
ATOM 6072 C C . PRO A 1 841 ? -28.899 19.691 7.490 1.00 96.31 841 PRO A C 1
ATOM 6074 O O . PRO A 1 841 ? -28.549 20.608 6.741 1.00 96.31 841 PRO A O 1
ATOM 6077 N N . ILE A 1 842 ? -29.999 19.810 8.248 1.00 94.38 842 ILE A N 1
ATOM 6078 C CA . ILE A 1 842 ? -30.800 21.052 8.322 1.00 94.38 842 ILE A CA 1
ATOM 6079 C C . ILE A 1 842 ? -30.058 22.161 9.087 1.00 94.38 842 ILE A C 1
ATOM 6081 O O . ILE A 1 842 ? -30.135 23.333 8.700 1.00 94.38 842 ILE A O 1
ATOM 6085 N N . HIS A 1 843 ? -29.356 21.800 10.161 1.00 93.81 843 HIS A N 1
ATOM 6086 C CA . HIS A 1 843 ? -28.431 22.658 10.904 1.00 93.81 843 HIS A CA 1
ATOM 6087 C C . HIS A 1 843 ? -27.024 22.055 10.833 1.00 93.81 843 HIS A C 1
ATOM 6089 O O . HIS A 1 843 ? -26.899 20.837 10.806 1.00 93.81 843 HIS A O 1
ATOM 6095 N N . ALA A 1 844 ? -25.998 22.904 10.771 1.00 92.12 844 ALA A N 1
ATOM 6096 C CA . ALA A 1 844 ? -24.618 22.497 10.518 1.00 92.12 844 ALA A CA 1
ATOM 6097 C C . ALA A 1 844 ? -24.026 21.681 11.682 1.00 92.12 844 ALA A C 1
ATOM 6099 O O . ALA A 1 844 ? -24.208 22.046 12.845 1.00 92.12 844 ALA A O 1
ATOM 6100 N N . LEU A 1 845 ? -23.282 20.621 11.363 1.00 92.88 845 LEU A N 1
ATOM 6101 C CA . LEU A 1 845 ? -22.485 19.854 12.331 1.00 92.88 845 LEU A CA 1
ATOM 6102 C C . LEU A 1 845 ? -21.295 20.678 12.854 1.00 92.88 845 LEU A C 1
ATOM 6104 O O . LEU A 1 845 ? -20.927 20.555 14.019 1.00 92.88 845 LEU A O 1
ATOM 6108 N N . SER A 1 846 ? -20.800 21.640 12.069 1.00 90.69 846 SER A N 1
ATOM 6109 C CA . SER A 1 846 ? -19.807 22.637 12.491 1.00 90.69 846 SER A CA 1
ATOM 6110 C C . SER A 1 846 ? -20.322 23.642 13.546 1.00 90.69 846 SER A C 1
ATOM 6112 O O . SER A 1 846 ? -19.651 24.641 13.818 1.00 90.69 846 SER A O 1
ATOM 6114 N N . GLU A 1 847 ? -21.524 23.460 14.112 1.00 91.00 847 GLU A N 1
ATOM 6115 C CA . GLU A 1 847 ? -21.912 24.133 15.363 1.00 91.00 847 GLU A CA 1
ATOM 6116 C C . GLU A 1 847 ? -21.262 23.472 16.603 1.00 91.00 847 GLU A C 1
ATOM 6118 O O . GLU A 1 847 ? -21.259 24.101 17.660 1.00 91.00 847 GLU A O 1
ATOM 6123 N N . PHE A 1 848 ? -20.646 22.285 16.460 1.00 90.25 848 PHE A N 1
ATOM 6124 C CA . PHE A 1 848 ? -19.870 21.588 17.504 1.00 90.25 848 PHE A CA 1
ATOM 6125 C C . PHE A 1 848 ? -18.345 21.812 17.456 1.00 90.25 848 PHE A C 1
ATOM 6127 O O . PHE A 1 848 ? -17.659 21.486 18.422 1.00 90.25 848 PHE A O 1
ATOM 6134 N N . THR A 1 849 ? -17.792 22.379 16.380 1.00 89.94 849 THR A N 1
ATOM 6135 C CA . THR A 1 849 ? -16.361 22.739 16.301 1.00 89.94 849 THR A CA 1
ATOM 6136 C C . THR A 1 849 ? -15.970 23.709 17.433 1.00 89.94 849 THR A C 1
ATOM 6138 O O . THR A 1 849 ? -16.765 24.577 17.801 1.00 89.94 849 THR A O 1
ATOM 6141 N N . ASP A 1 850 ? -14.752 23.587 17.977 1.00 88.75 850 ASP A N 1
ATOM 6142 C CA . ASP A 1 850 ? -14.268 24.226 19.225 1.00 88.75 850 ASP A CA 1
ATOM 6143 C C . ASP A 1 850 ? -14.968 23.738 20.531 1.00 88.75 850 ASP A C 1
ATOM 6145 O O . ASP A 1 850 ? -14.598 24.196 21.622 1.00 88.75 850 ASP A O 1
ATOM 6149 N N . GLU A 1 851 ? -15.962 22.835 20.494 1.00 90.19 851 GLU A N 1
ATOM 6150 C CA . GLU A 1 851 ? -16.523 22.227 21.717 1.00 90.19 851 GLU A CA 1
ATOM 6151 C C . GLU A 1 851 ? -15.657 21.068 22.242 1.00 90.19 851 GLU A C 1
ATOM 6153 O O . GLU A 1 851 ? -14.772 20.572 21.555 1.00 90.19 851 GLU A O 1
ATOM 6158 N N . ALA A 1 852 ? -15.872 20.650 23.494 1.00 86.94 852 ALA A N 1
ATOM 6159 C CA . ALA A 1 852 ? -15.116 19.549 24.097 1.00 86.94 852 ALA A CA 1
ATOM 6160 C C . ALA A 1 852 ? -15.493 18.204 23.455 1.00 86.94 852 ALA A C 1
ATOM 6162 O O . ALA A 1 852 ? -16.680 17.903 23.340 1.00 86.94 852 ALA A O 1
ATOM 6163 N N . ALA A 1 853 ? -14.492 17.396 23.094 1.00 86.25 853 ALA A N 1
ATOM 6164 C CA . ALA A 1 853 ? -14.715 16.080 22.492 1.00 86.25 853 ALA A CA 1
ATOM 6165 C C . ALA A 1 853 ? -15.281 15.054 23.494 1.00 86.25 853 ALA A C 1
ATOM 6167 O O . ALA A 1 853 ? -16.082 14.204 23.105 1.00 86.25 853 ALA A O 1
ATOM 6168 N N . ALA A 1 854 ? -14.932 15.165 24.781 1.00 83.25 854 ALA A N 1
ATOM 6169 C CA . ALA A 1 854 ? -15.476 14.325 25.846 1.00 83.25 854 ALA A CA 1
ATOM 6170 C C . ALA A 1 854 ? -16.892 14.754 26.279 1.00 83.25 854 ALA A C 1
ATOM 6172 O O . ALA A 1 854 ? -17.129 15.910 26.654 1.00 83.25 854 ALA A O 1
ATOM 6173 N N . GLY A 1 855 ? -17.823 13.799 26.319 1.00 80.62 855 GLY A N 1
ATOM 6174 C CA . GLY A 1 855 ? -19.210 14.010 26.728 1.00 80.62 855 GLY A CA 1
ATOM 6175 C C . GLY A 1 855 ? -20.181 12.972 26.163 1.00 80.62 855 GLY A C 1
ATOM 6176 O O . GLY A 1 855 ? -19.804 12.105 25.381 1.00 80.62 855 GLY A O 1
ATOM 6177 N N . TRP A 1 856 ? -21.453 13.085 26.552 1.00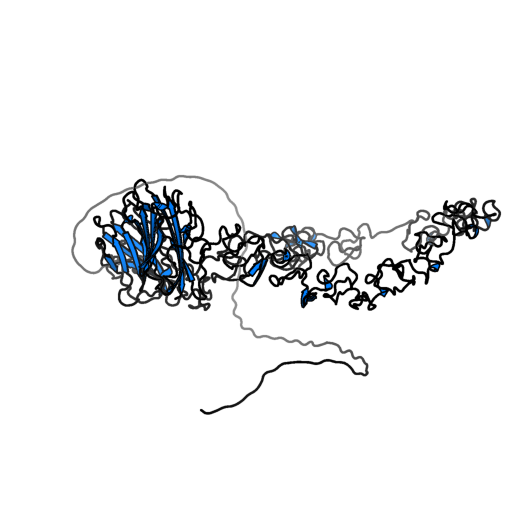 83.25 856 TRP A N 1
ATOM 6178 C CA . TRP A 1 856 ? -22.533 12.308 25.937 1.00 83.25 856 TRP A CA 1
ATOM 6179 C C . TRP A 1 856 ? -22.811 12.809 24.518 1.00 83.25 856 TRP A C 1
ATOM 6181 O O . TRP A 1 856 ? -22.847 14.022 24.288 1.00 83.25 856 TRP A O 1
ATOM 6191 N N . MET A 1 857 ? -23.041 11.871 23.603 1.00 88.88 857 MET A N 1
ATOM 6192 C CA . MET A 1 857 ? -23.561 12.119 22.261 1.00 88.88 857 MET A CA 1
ATOM 6193 C C . MET A 1 857 ? -24.790 11.236 22.038 1.00 88.88 857 MET A C 1
ATOM 6195 O O . MET A 1 857 ? -24.753 10.036 22.313 1.00 88.88 857 MET A O 1
ATOM 6199 N N . THR A 1 858 ? -25.882 11.837 21.564 1.00 91.44 858 THR A N 1
ATOM 6200 C CA . THR A 1 858 ? -27.213 11.218 21.535 1.00 91.44 858 THR A CA 1
ATOM 6201 C C . THR A 1 858 ? -27.926 11.501 20.213 1.00 91.44 858 THR A C 1
ATOM 6203 O O . THR A 1 858 ? -28.062 12.654 19.805 1.00 91.44 858 THR A O 1
ATOM 6206 N N . LEU A 1 859 ? -28.454 10.461 19.567 1.00 95.69 859 LEU A N 1
ATOM 6207 C CA . LEU A 1 859 ? -29.405 10.574 18.462 1.00 95.69 859 LEU A CA 1
ATOM 6208 C C . LEU A 1 859 ? -30.840 10.495 19.012 1.00 95.69 859 LEU A C 1
ATOM 6210 O O . LEU A 1 859 ? -31.254 9.448 19.512 1.00 95.69 859 LEU A O 1
ATOM 6214 N N . GLU A 1 860 ? -31.614 11.577 18.897 1.00 94.31 860 GLU A N 1
ATOM 6215 C CA . GLU A 1 860 ? -33.056 11.589 19.185 1.00 94.31 860 GLU A CA 1
ATOM 6216 C C . GLU A 1 860 ? -33.844 11.312 17.886 1.00 94.31 860 GLU A C 1
ATOM 6218 O O . GLU A 1 860 ? -33.722 12.038 16.898 1.00 94.31 860 GLU A O 1
ATOM 6223 N N . VAL A 1 861 ? -34.708 10.287 17.873 1.00 95.75 861 VAL A N 1
ATOM 6224 C CA . VAL A 1 861 ? -35.578 9.958 16.721 1.00 95.75 861 VAL A CA 1
ATOM 6225 C C . VAL A 1 861 ? -37.044 9.877 17.140 1.00 95.75 861 VAL A C 1
ATOM 6227 O O . VAL A 1 861 ? -37.387 9.263 18.152 1.00 95.75 861 VAL A O 1
ATOM 6230 N N . LYS A 1 862 ? -37.954 10.474 16.357 1.00 94.50 862 LYS A N 1
ATOM 6231 C CA . LYS A 1 862 ? -39.378 10.569 16.723 1.00 94.50 862 LYS A CA 1
ATOM 6232 C C . LYS A 1 862 ? -40.328 10.592 15.520 1.00 94.50 862 LYS A C 1
ATOM 6234 O O . LYS A 1 862 ? -40.419 11.613 14.837 1.00 94.50 862 LYS A O 1
ATOM 6239 N N . ASP A 1 863 ? -41.167 9.561 15.376 1.00 94.69 863 ASP A N 1
ATOM 6240 C CA . ASP A 1 863 ? -42.367 9.608 14.514 1.00 94.69 863 ASP A CA 1
ATOM 6241 C C . ASP A 1 863 ? -43.387 10.625 15.089 1.00 94.69 863 ASP A C 1
ATOM 6243 O O . ASP A 1 863 ? -43.933 10.429 16.180 1.00 94.69 863 ASP A O 1
ATOM 6247 N N . ASP A 1 864 ? -43.588 11.756 14.400 1.00 91.88 864 ASP A N 1
ATOM 6248 C CA . ASP A 1 864 ? -44.554 12.839 14.719 1.00 91.88 864 ASP A CA 1
ATOM 6249 C C . ASP A 1 864 ? -46.003 12.486 14.317 1.00 91.88 864 ASP A C 1
ATOM 6251 O O . ASP A 1 864 ? -46.982 13.045 14.835 1.00 91.88 864 ASP A O 1
ATOM 6255 N N . SER A 1 865 ? -46.136 11.531 13.402 1.00 89.44 865 SER A N 1
ATOM 6256 C CA . SER A 1 865 ? -47.332 11.235 12.632 1.00 89.44 865 SER A CA 1
ATOM 6257 C C . SER A 1 865 ? -48.182 10.147 13.298 1.00 89.44 865 SER A C 1
ATOM 6259 O O . SER A 1 865 ? -48.187 9.981 14.520 1.00 89.44 865 SER A O 1
ATOM 6261 N N . LEU A 1 866 ? -49.032 9.466 12.515 1.00 83.81 866 LEU A N 1
ATOM 6262 C CA . LEU A 1 866 ? -49.829 8.326 12.984 1.00 83.81 866 LEU A CA 1
ATOM 6263 C C . LEU A 1 866 ? -50.112 7.302 11.873 1.00 83.81 866 LEU A C 1
ATOM 6265 O O . LEU A 1 866 ? -50.920 7.552 10.966 1.00 83.81 866 LEU A O 1
ATOM 6269 N N . GLY A 1 867 ? -49.597 6.087 12.052 1.00 81.94 867 GLY A N 1
ATOM 6270 C CA . GLY A 1 867 ? -49.874 4.909 11.224 1.00 81.94 867 GLY A CA 1
ATOM 6271 C C . GLY A 1 867 ? -48.648 4.092 10.806 1.00 81.94 867 GLY A C 1
ATOM 6272 O O . GLY A 1 867 ? -48.814 3.151 10.019 1.00 81.94 867 GLY A O 1
ATOM 6273 N N . SER A 1 868 ? -47.469 4.445 11.310 1.00 87.06 868 SER A N 1
ATOM 6274 C CA . SER A 1 868 ? -46.142 3.929 10.960 1.00 87.06 868 SER A CA 1
ATOM 6275 C C . SER A 1 868 ? -45.348 3.527 12.209 1.00 87.06 868 SER A C 1
ATOM 6277 O O . SER A 1 868 ? -45.696 3.885 13.326 1.00 87.06 868 SER A O 1
ATOM 6279 N N . THR A 1 869 ? -44.331 2.691 12.014 1.00 91.50 869 THR A N 1
ATOM 6280 C CA . THR A 1 869 ? -43.346 2.268 13.023 1.00 91.50 869 THR A CA 1
ATOM 6281 C C . THR A 1 869 ? -42.072 1.897 12.283 1.00 91.50 869 THR A C 1
ATOM 6283 O O . THR A 1 869 ? -42.177 1.321 11.192 1.00 91.50 869 THR A O 1
ATOM 6286 N N . GLY A 1 870 ? -40.912 2.110 12.892 1.00 92.94 870 GLY A N 1
ATOM 6287 C CA . GLY A 1 870 ? -39.619 1.750 12.311 1.00 92.94 870 GLY A CA 1
ATOM 6288 C C . GLY A 1 870 ? -38.634 1.187 13.314 1.00 92.94 870 GLY A C 1
ATOM 6289 O O . GLY A 1 870 ? -39.007 0.812 14.428 1.00 92.94 870 GLY A O 1
ATOM 6290 N N . THR A 1 871 ? -37.378 1.186 12.901 1.00 93.81 871 THR A N 1
ATOM 6291 C CA . THR A 1 871 ? -36.203 0.883 13.716 1.00 93.81 871 THR A CA 1
ATOM 6292 C C . THR A 1 871 ? -35.084 1.853 13.352 1.00 93.81 871 THR A C 1
ATOM 6294 O O . THR A 1 871 ? -34.939 2.202 12.182 1.00 93.81 871 THR A O 1
ATOM 6297 N N . ILE A 1 872 ? -34.317 2.293 14.349 1.00 93.81 872 ILE A N 1
ATOM 6298 C CA . ILE A 1 872 ? -32.919 2.678 14.141 1.00 93.81 872 ILE A CA 1
ATOM 6299 C C . ILE A 1 872 ? -32.182 1.345 14.019 1.00 93.81 872 ILE A C 1
ATOM 6301 O O . ILE A 1 872 ? -32.252 0.533 14.940 1.00 93.81 872 ILE A O 1
ATOM 6305 N N . ASP A 1 873 ? -31.593 1.082 12.859 1.00 87.62 873 ASP A N 1
ATOM 6306 C CA . ASP A 1 873 ? -30.902 -0.174 12.557 1.00 87.62 873 ASP A CA 1
ATOM 6307 C C . ASP A 1 873 ? -29.371 -0.036 12.680 1.00 87.62 873 ASP A C 1
ATOM 6309 O O . ASP A 1 873 ? -28.699 -1.054 12.783 1.00 87.62 873 ASP A O 1
ATOM 6313 N N . ASP A 1 874 ? -28.847 1.198 12.627 1.00 88.38 874 ASP A N 1
ATOM 6314 C CA . ASP A 1 874 ? -27.426 1.576 12.739 1.00 88.38 874 ASP A CA 1
ATOM 6315 C C . ASP A 1 874 ? -27.330 3.087 13.062 1.00 88.38 874 ASP A C 1
ATOM 6317 O O . ASP A 1 874 ? -28.128 3.875 12.530 1.00 88.38 874 ASP A O 1
ATOM 6321 N N . PHE A 1 875 ? -26.373 3.499 13.896 1.00 92.00 875 PHE A N 1
ATOM 6322 C CA . PHE A 1 875 ? -26.031 4.903 14.172 1.00 92.00 875 PHE A CA 1
ATOM 6323 C C . PHE A 1 875 ? -24.554 5.009 14.570 1.00 92.00 875 PHE A C 1
ATOM 6325 O O . PHE A 1 875 ? -24.144 4.482 15.604 1.00 92.00 875 PHE A O 1
ATOM 6332 N N . LYS A 1 876 ? -23.785 5.741 13.756 1.00 88.62 876 LYS A N 1
ATOM 6333 C CA . LYS A 1 876 ? -22.344 5.953 13.929 1.00 88.62 876 LYS A CA 1
ATOM 6334 C C . LYS A 1 876 ? -22.010 7.436 13.966 1.00 88.62 876 LYS A C 1
ATOM 6336 O O . LYS A 1 876 ? -22.607 8.233 13.233 1.00 88.62 876 LYS A O 1
ATOM 6341 N N . VAL A 1 877 ? -21.013 7.797 14.766 1.00 90.88 877 VAL A N 1
ATOM 6342 C CA . VAL A 1 877 ? -20.439 9.146 14.809 1.00 90.88 877 VAL A CA 1
ATOM 6343 C C . VAL A 1 877 ? -18.967 9.083 14.442 1.00 90.88 877 VAL A C 1
ATOM 6345 O O . VAL A 1 877 ? -18.179 8.415 15.102 1.00 90.88 877 VAL A O 1
ATOM 6348 N N . TYR A 1 878 ? -18.607 9.832 13.411 1.00 88.81 878 TYR A N 1
ATOM 6349 C CA . TYR A 1 878 ? -17.233 10.098 13.015 1.00 88.81 878 TYR A CA 1
ATOM 6350 C C . TYR A 1 878 ? -16.805 11.412 13.657 1.00 88.81 878 TYR A C 1
ATOM 6352 O O . TYR A 1 878 ? -17.544 12.401 13.578 1.00 88.81 878 TYR A O 1
ATOM 6360 N N . LEU A 1 879 ? -15.634 11.431 14.289 1.00 87.69 879 LEU A N 1
ATOM 6361 C CA . LEU A 1 879 ? -15.145 12.573 15.050 1.00 87.69 879 LEU A CA 1
ATOM 6362 C C . LEU A 1 879 ? -13.665 12.838 14.767 1.00 87.69 879 LEU A C 1
ATOM 6364 O O . LEU A 1 879 ? -12.822 11.996 15.061 1.00 87.69 879 LEU A O 1
ATOM 6368 N N . CYS A 1 880 ? -13.347 14.039 14.290 1.00 88.44 880 CYS A N 1
ATOM 6369 C CA . CYS A 1 880 ? -11.991 14.575 14.350 1.00 88.44 880 CYS A CA 1
ATOM 6370 C C . CYS A 1 880 ? -11.809 15.327 15.674 1.00 88.44 880 CYS A C 1
ATOM 6372 O O . CYS A 1 880 ? -12.583 16.242 15.977 1.00 88.44 880 CYS A O 1
ATOM 6374 N N . TYR A 1 881 ? -10.796 14.963 16.464 1.00 86.56 881 TYR A N 1
ATOM 6375 C CA . TYR A 1 881 ? -10.501 15.603 17.749 1.00 86.56 881 TYR A CA 1
ATOM 6376 C C . TYR A 1 881 ? -9.038 16.053 17.862 1.00 86.56 881 TYR A C 1
ATOM 6378 O O . TYR A 1 881 ? -8.116 15.360 17.435 1.00 86.56 881 TYR A O 1
ATOM 6386 N N . CYS A 1 882 ? -8.831 17.222 18.467 1.00 84.81 882 CYS A N 1
ATOM 6387 C CA . CYS A 1 882 ? -7.523 17.831 18.704 1.00 84.81 882 CYS A CA 1
ATOM 6388 C C . CYS A 1 882 ? -7.223 17.870 20.219 1.00 84.81 882 CYS A C 1
ATOM 6390 O O . CYS A 1 882 ? -8.002 18.513 20.934 1.00 84.81 882 CYS A O 1
ATOM 6392 N N . PRO A 1 883 ? -6.143 17.236 20.717 1.00 77.81 883 PRO A N 1
ATOM 6393 C CA . PRO A 1 883 ? -5.750 17.251 22.139 1.00 77.81 883 PRO A CA 1
ATOM 6394 C C . PRO A 1 883 ? -5.408 18.638 22.742 1.00 77.81 883 PRO A C 1
ATOM 6396 O O . PRO A 1 883 ? -4.674 19.425 22.097 1.00 77.81 883 PRO A O 1
#

Solvent-accessible surface area (backbone atoms only — not comparable to full-atom values): 52556 Å² total; per-residue (Å²): 132,89,81,90,84,90,81,92,84,93,87,87,85,85,88,86,85,83,82,88,82,93,83,90,81,89,81,90,83,91,81,86,90,85,83,89,79,89,86,90,84,89,87,89,86,88,86,89,84,85,84,90,89,84,83,88,82,89,82,91,82,87,86,85,84,85,86,81,89,87,86,90,85,88,85,91,80,90,88,88,82,92,82,85,89,85,90,89,76,83,80,73,81,58,59,51,89,65,41,80,82,80,51,50,76,70,64,90,79,45,38,26,84,70,26,81,56,38,69,90,69,66,71,72,63,70,92,69,80,58,54,103,84,40,53,75,47,80,42,66,43,82,74,61,63,39,68,44,30,73,70,37,77,28,70,50,50,39,78,71,89,66,77,41,37,25,48,46,55,31,41,38,34,25,29,52,32,78,41,38,35,36,32,37,34,29,44,33,57,73,92,48,70,35,40,48,41,67,47,40,52,44,94,22,38,29,31,56,63,22,30,33,30,64,88,36,94,42,47,48,79,79,46,60,47,55,34,58,49,70,18,12,34,70,39,66,48,31,84,51,21,54,37,51,50,62,50,79,90,75,40,42,29,44,38,34,30,33,74,57,85,81,69,70,33,31,40,57,49,47,33,40,38,36,21,31,40,90,66,65,48,24,51,84,42,32,77,65,82,61,59,71,57,70,88,74,58,40,28,29,54,23,75,56,15,72,60,28,86,75,44,47,70,58,87,69,34,75,80,82,52,56,90,31,40,36,86,40,44,22,66,60,17,84,69,28,71,73,35,90,73,41,67,72,66,64,50,85,63,25,52,77,82,46,57,81,60,68,87,80,41,37,19,39,72,23,79,70,21,61,71,38,57,20,77,84,78,47,55,16,35,94,59,53,86,69,48,83,76,84,51,51,52,32,64,86,80,49,40,24,72,72,28,79,79,33,71,83,48,72,76,76,68,55,75,57,81,71,36,76,82,79,51,52,69,54,71,84,82,49,41,22,78,72,28,85,82,39,71,82,52,88,63,85,73,86,86,92,86,85,84,52,85,79,80,53,59,82,83,76,86,84,47,40,23,90,72,24,79,90,45,70,88,57,103,73,85,83,84,60,79,65,86,73,53,85,73,82,54,57,67,41,76,86,86,48,38,22,86,69,26,79,88,41,70,85,56,91,82,84,74,81,75,68,54,82,69,23,63,70,82,54,56,76,41,75,81,86,46,40,24,35,44,27,84,71,25,60,73,36,66,31,79,63,49,51,16,41,74,54,68,42,69,79,43,29,71,65,83,29,49,30,35,52,90,81,43,42,24,53,59,27,84,48,18,60,72,30,38,64,55,101,70,34,55,50,18,34,73,89,45,48,87,56,28,62,48,81,36,49,39,23,47,91,79,44,39,17,25,50,26,86,60,22,65,72,40,60,35,39,93,83,89,60,47,47,9,33,71,86,45,40,88,68,25,53,78,77,50,46,33,25,35,87,75,41,44,22,35,50,25,84,60,16,53,71,36,63,18,73,90,71,49,56,10,26,82,71,37,64,82,52,79,77,77,54,50,38,32,52,92,78,48,37,26,36,67,31,72,67,20,51,78,34,60,59,102,78,51,51,16,32,98,51,40,62,83,47,75,66,76,54,43,32,37,52,84,82,48,43,28,79,77,28,82,57,22,74,77,61,65,80,65,95,73,84,54,62,97,85,31,49,80,49,78,44,80,51,44,96,64,67,48,76,43,51,64,67,59,46,76,48,78,45,62,49,72,42,81,48,75,35,27,23,57,48,51,33,40,37,33,21,29,51,33,78,35,36,32,36,31,38,34,34,40,30,45,66,90,54,72,43,42,48,46,62,62,33,41,57,83,24,39,27,38,45,60,25,31,36,28,70,84,37,91,45,44,47,86,80,51,66,40,56,35,62,49,62,20,15,41,77,39,66,49,74,74,47,41,80,34,60,42,43,34,52,38,34,42,41,38,28,37,71,54,83,87,54,58,34,29,43,59,36,43,35,40,42,38,18,35,32,109

Nearest PDB structures (foldseek):
  5ta0-assembly3_A  TM=5.697E-01  e=2.967E-03  Bacteroides uniformis
  5ta0-assembly2_B  TM=5.711E-01  e=3.937E-03  Bacteroides uniformis
  5ta5-assembly3_B-2  TM=5.715E-01  e=5.849E-03  Bacteroides uniformis
  5wja-assembly1_A  TM=3.541E-01  e=1.645E-01  Rattus norvegicus
  8dsn-assembly1_A  TM=3.358E-01  e=2.062E-01  Rattus norvegicus